Protein 3VLI (pdb70)

Sequence (1425 aa):
KRPKSNQDWWPSKLNLEILDQNARDVGPVEDDFDYAEEFQKLDLEAVKSDLEELMTSSQDWWPADYGHYGPLFIRMAWHSAGTYRTADGRGGAAGGRQRFAPINSWPDNANLDKARRLLLPIKQKYGQKISWADLMILAGNVAIESMGFKTFGYAGGREDAFEEDKAVNWGPEDEFETQERFDEPGEIQEGLGASVMGLIYVNPEGPDGNPDPEASAKNIRQTFDRMAMNDKETAALIAGGHTFGKVHGADDPEENLGPEPEAAPIEQQGLGWQNKNKGGEMITSGIEGPWTQSPTEWDMGYINNLLDYEWEPEKGPGGAWQWAPKSEELKNSVPDAHDPDEKQTPMMLTTDIALKRDPDYREVMETFQENPMEFGMNFAKAWYKLTHLDMGPPERFLGPEVPDEEMIWQDPLPDADYDLIGDEEIAELKEEILDSDLSVSQLVKTAWASASTYRDSDKRGGANGARLRLEPQKNWEVNEPEQLETVLGTLENIQTEFNDSRSDGTQVSLADLIVLGGNAAVEQAAANAGYDVEIPFEPGRVDAGPEHTDAPSFDALKPKVDGVRNYIQDDITRPAEEVLVDNADLLNLTASELTALIGGMRSIGANYQDTDLGVFTDEPETLTNDFFVNLLDMGTEWEPAADSEHRYKGLDRDTGEVKWEATRIDLIFGSNDRLRAISEVYGSADAEKKLVHDFVDTWSKVMKLDRFDLEKRPKSNQDWWPSKLNLEILDQNARDVGPVEDDFDYAEEFQKLDLEAVKSDLEELMTSSQDWWPADYGHYGPLFIRMAWHSAGTYRTADGRGGAAGGRQRFAPINSWPDNANLDKARRLLLPIKQKYGQKISWADLMILAGNVAIESMGFKTFGYAGGREDAFEEDKAVNWGPEDEFETQERFDEPGEIQEGLGASVMGLIYVNPEGPDGNPDPEASAKNIRQTFDRMAMNDKETAALIAGGHTFGKVHGADDPEENLGPEPEAAPIEQQGLGWQNKNGNSKGGEMITSGIEGPWTQSPTEWDMGYINNLLDYEWEPEKGPGGAWQWAPKSEELKNSVPDAHDPDEKQTPMMLTTDIALKRDPDYREVMETFQENPMEFGMNFAKAWYKLTHLDMGPPERFLGPEVPDEEMIWQDPLPDADYDLIGDEEIAELKEEILDSDLSVSQLVKTAWASASTYRDSDKRGGANGARLRLEPQKNWEVNEPEQLETVLGTLENIQTEFNDSRSDGTQVSLADLIVLGGNAAVEQAAANAGYDVEIPFEPGRVDAGPEHTDAPSFDALKPKVDGVRNYIQDDITRPAEEVLVDNADLLNLTASELTALIGGMRSIGANYQDTDLGVFTDEPETLTNDFFVNLLDMGTEWEPAADSEHRYKGLDRDTGEVKWEATRIDLIFGSNDRLRAISEVYGSADAEKKLVHDFVDTWSKVMKLDRFDLE

Secondary structure (DSSP, 8-state):
-----HHHH-TTS--THHHHTTT---SS--TT--HHHHHHH--HHHHHHHHHHHHT--BTTBPPGGG--HHHHHHHHHHHHTT--TTT--SSSTT-GGGSTTGGG-GGGTTHHHHHHHTHHHHHHHGGGS-HHHHHHHHHHHHHHHTT---S---B--PPPSS--TT----S-SSTT---S-SSTT-PPTT-S-SSTTSSSS-TT-GGG---HHHHHHHHHHHHHTTT--HHHHHHHHHHHTTS-EE-BSS-HHHHB---GGGS-GGGTT----B----TT-BSSS--EESSSSTTS-SSHHHHHHHHS-EEEEE-TTS-EEEEESSGGGTT-EEETTEEEEEE---B-HHHHHHHHSHHHHHHHHHHHH-HHHHHHHHHHHHHHHHHTTS-SGGG-BSTT--SSPPGGG-------SBPP-HHHHHHHHHHHHHSS--HHHHHHHHHHHHTT-BTTTTB-SSTB-GGGSTTGGG-GGG-HHHHHHHHHHHHHHHHHHHHH--SSB---HHHHHHHHHHHHHHHHHHHTT------------B--GGG--HHHHGGG--SEETTTTEE-TT-SS-HHHHHHHHHHHTT--HHHHHHHHHHHHHH---GGG--TT---SSTTS--SHHHHHHH-TTEEEEEPTT-SS-EEEEETTT--EEEEE-HHHHGGGTSHHHHHHHHHHTSTT-HHHHHHHHHHHHHHHHTTT--S--/-----HHHH-TTS--THHHHGGG---SS--TT--HHHHHTT--HHHHHHHHHHHHT--BTTBPPGGG--HHHHHHHHHHHHHT--TTTS-SSSTT-GGGSTTGGG-GGGTTHHHHHHHTHHHHHHHGGGS-HHHHHHHHHHHHHHHTT---S---B--PPPSS--TT----S-SSTT---S-SSTT-PPTT-S-SSTT-SSS-TT-GGG---HHHHHHHHHHHHHTTT--HHHHHHHHHHHTTS-EE-BSS-HHHHB---GGGS-GGGTT----BTT-SS-GGG-BSSS--EESSSSTTS-SSHHHHHHHSS-EEEEE-TTS-EEEEESSSTTTT-EE-SS-TT-EE---B-HHHHHHHHSHHHHHHHHHHHH-HHHHHHHHHHHHHHHHHTTS-SGGG-BSTT--SSPPGGG-------SBPP-HHHHHHHHHHHHTSS--HHHHHHHHHHHHTT-BTTTTB--STB-GGGSTTGGG-GGG-HHHHHHHHHHHHHHHHHHHHT-SSSB---HHHHHHHHHHHHHHHHHHHTT------------B--GGG--GGGGGGG--SEETTTTEE-TT-SS-HHHHHHHHHHHTT--HHHHHHHHHHHHHH---GGG--TT---SSTT--SSHHHHHHH-TTEEEEEPTT-SS-EEEEETTT--EEEEE-HHHHGGGTSHHHHHHHHHHTSTT-HHHHHHHHHHHHHHHHTTT--TT-

Foldseek 3Di:
DDDDDPCNVPVQFFPQVLLVCLVDADDDDDPPDDLQVLLVPDPVVVLLVVLLVLQQDADPVEGFFLSGCQLVLLLLLLLQLLQAFLLFLFGGLQAPCCLAPPNVQQLQCFPVLVVLVSCVVSCVVSPSNAASSQSSLSSNQSLCVSQPAHFQFGFGQRHHGDYHNVLDDQDDDPDHFAAPADPAQLRGHPPHLARTRRHSHYDLCAVVQPLDLQSRLSSLQNNVVRVVDHLLLSLLQVLQSLLADWAAALAALVPFFFHGQVPDDVVCVRHGRHGHVPYLRDHRNNATFHQAQDRSHDDNGNLCSQPVFDWDWDQDRNRGIKIFTPDCPQAQSHQGRVGNPGGHGHIGTSNSNSLCPHVVSVVSSVVCVVPVVSSSVSNSVSSNCSNQLLQAAPVSGDDDGHRPDDDLSNLYADADQFDEDDPVVLVVLLVVLVPDPDALLLLQLQLCLQLLLAFNSRRDGGLFQVCCVPPPNCPFLQSVNVSNCVVLVSLVVSQVVVQVPDDRRYGAASSQSSNSSNQSLLQQLQVLQVDHDDFDGDGGGHHHDVVSHPRVSSVSSRQCADLLQRDHHPPDDDARVNSVSSSCSRLSHNLLLSLLQNQQSLQQQNHRVSDNALNQDPHHSHGWNSSLQRLPDPQWDKDADPPDDFKIFTARVPPRHTDHMHGVSSNVCCPNPVSVVSSVQCNDPPNTVVSSVSNSVSSSSSNCSSVPPDD/DDPDDVCVVPVQFFDQVLLVCLVDADDDDDPPDDLLVLLQVDPVVVLLVVLLVLQQPADLLAGFFLSGCQLVLLLLLCLQLLQAFLLFLFGGLLAPCCLAPPNVQQLQCAPVLVVLVSCVVSCVVSPSNAASSQSSLSSNQSLCVSQPFHFLFGFGQRHHGPYDNVLDDQADDPDHFAAPQDDAQLRGNPPHLARTRRHSHYDLCAPVQPLDLQRRLSSLQNNVVRSVDHLLLSLLQVLQSLLADWAAALAALVPFFFHGQVPDDVVCVRHGRHGPPDSSPPNRDHRNNAGFHQAQDRSHGDCGNLCSQPVFDWDWDQDRNRGIWIFTDDCPQAQSHAGRPDNPGGHGHIGTSNSNSLCPDPVSVVSSVVCVVPVPVSSVSNSVSSNCSNQLLQAAPVSGHDDGDDPDDDLSNLYDDADQFDEDDPVVLVVLLVVLPPDPAALLLLQLQLCLQLLLFFNSRRDGGLFQVCCCPPPNCPFLQSPNVSNVVSLVRLVVSQVVSVVPDDHRYGAASSQSSNSSNQSLLQQLQVLQPDHDDFDGDGGGHHHDPVSHPRVSSVSSRQCADLLQRDHNPPDDRARVSSVSSSCSRLSHNLLLSLLQNQQSLQQQNYRVSDNALNQDPHHSHGWNSSLLVLQDPQWDKDADPPDDFKIFTARPPPRHTRHMHGCSSNVCCPNPVSVVSSVQCNDPPNTVVSSVSNSVSSSSSNCSSVPVPD

B-factor: mean 27.42, std 9.03, range [5.7, 62.74]

CATH classification: 1.10.520.10 (+3 more: 1.10.420.10, 1.10.520.10, 1.10.420.10)

Nearest PDB structures (foldseek):
  3vlh-assembly1_B  TM=1.001E+00  e=0.000E+00  Haloarcula marismortui ATCC 43049
  3vlj-assembly1_B  TM=1.001E+00  e=0.000E+00  Haloarcula marismortui ATCC 43049
  1itk-assembly1_B  TM=1.000E+00  e=0.000E+00  Haloarcula marismortui
  3vlk-assembly1_B  TM=9.994E-01  e=0.000E+00  Haloarcula marismortui ATCC 43049
  3uw8-assembly1_B  TM=1.000E+00  e=0.000E+00  Haloarcula marismortui ATCC 43049

Solvent-accessible surface area: 52486 Å² total; per-residue (Å²): 123,114,34,74,42,14,61,60,41,11,94,90,42,21,37,7,48,9,0,8,30,42,40,20,123,18,21,13,34,99,137,124,73,73,23,38,102,40,7,111,109,19,86,8,124,33,0,30,57,26,0,100,113,22,1,91,49,60,65,118,42,19,35,7,23,44,42,25,3,0,19,28,0,8,57,0,0,57,11,4,2,0,5,8,11,31,52,20,0,4,22,11,1,25,11,0,76,6,26,1,0,14,14,7,2,6,32,29,0,2,1,0,4,13,0,22,20,5,0,4,86,13,19,32,118,33,5,97,75,0,6,12,0,0,0,0,0,0,0,0,0,5,0,1,53,41,7,59,20,179,30,50,9,0,0,0,8,3,86,27,15,23,9,22,38,49,9,5,41,40,3,32,0,107,110,35,101,43,39,117,6,14,143,98,32,25,116,7,86,161,31,13,5,10,1,9,6,2,15,5,9,24,31,37,43,0,12,91,25,84,33,61,6,84,16,2,0,114,3,1,70,38,1,9,94,40,6,32,6,89,37,74,33,2,0,0,14,22,0,0,17,46,0,6,4,32,16,27,0,34,55,46,29,133,138,16,22,9,63,48,15,31,47,19,55,8,40,33,11,19,24,2,21,107,21,124,101,73,12,69,53,7,1,14,57,0,5,42,3,0,13,1,107,33,4,32,99,54,48,36,16,0,0,54,14,0,19,85,51,112,8,94,54,74,112,13,82,4,39,8,67,4,4,26,19,112,39,141,132,15,118,62,15,0,44,33,6,63,60,116,133,89,89,24,50,2,5,0,11,0,11,0,0,0,0,30,101,14,97,79,0,80,123,20,0,72,50,0,48,142,51,78,167,67,1,6,95,34,2,4,81,2,11,4,21,10,1,1,17,6,1,7,16,20,93,55,15,25,31,112,43,43,24,150,91,92,26,73,38,7,10,13,35,40,126,39,131,56,78,95,11,33,125,137,19,22,58,80,3,43,114,69,0,70,102,30,128,12,44,16,18,47,4,0,24,6,0,9,4,2,0,18,9,6,6,41,28,0,41,21,19,10,1,26,0,0,20,3,56,19,90,15,5,53,75,8,107,2,8,22,45,140,91,7,75,74,4,2,26,29,1,63,102,18,32,76,77,7,36,107,80,68,119,92,40,7,7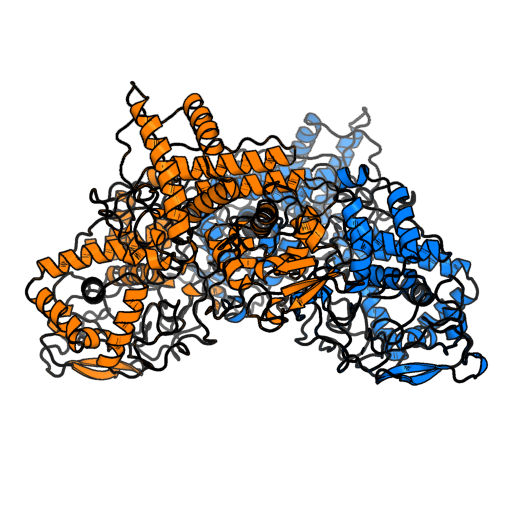0,5,4,3,0,4,0,2,1,3,0,0,1,1,0,0,24,68,0,0,57,75,25,68,44,131,16,132,14,76,32,58,31,21,3,13,42,0,10,98,130,35,14,49,28,105,37,2,62,31,13,78,22,101,1,9,8,2,3,8,9,24,42,108,122,40,135,74,54,7,9,40,10,8,5,24,43,4,18,25,13,37,1,25,4,13,49,5,1,0,3,2,0,0,0,1,1,0,15,1,3,39,116,102,49,94,20,0,12,1,10,128,120,71,54,19,0,16,11,45,1,0,60,32,4,5,68,34,35,3,74,15,64,72,5,87,159,25,114,47,99,22,69,0,26,40,70,104,103,44,97,76,74,39,59,0,4,69,0,0,0,8,0,0,24,13,14,19,1,16,6,4,0,20,28,2,3,7,69,127,9,44,128,41,0,0,77,23,0,11,95,4,0,10,72,1,1,34,27,12,34,53,102,120,185,159,93,32,34,27,18,54,66,48,13,75,92,33,18,24,7,60,7,0,8,30,44,41,27,124,19,19,13,29,110,144,137,84,62,15,27,100,41,6,122,130,18,87,7,97,36,0,31,59,31,0,74,118,23,0,86,50,58,65,96,32,11,25,6,24,45,39,23,3,0,18,29,0,9,58,0,0,57,9,5,2,0,6,8,14,31,50,20,0,5,23,11,2,22,13,0,77,6,26,0,1,11,15,7,3,6,32,34,0,3,1,0,4,2,0,23,20,3,0,4,84,14,19,32,118,30,4,96,64,0,6,12,0,0,0,0,0,0,0,0,2,5,0,1,45,37,9,62,22,174,23,57,8,0,0,0,6,4,75,37,15,23,10,28,37,39,10,5,31,42,7,22,2,105,112,38,102,45,42,115,11,14,135,112,23,25,115,7,82,149,32,10,4,10,2,9,7,2,18,6,8,21,30,39,45,0,12,84,23,86,34,58,5,89,18,2,0,115,3,1,71,37,0,9,93,42,5,38,4,86,39,81,33,1,0,0,14,22,0,0,20,44,1,6,4,29,16,22,0,23,60,44,32,134,146,21,27,24,66,50,16,29,49,18,54,8,43,28,12,18,23,2,19,89,13,127,144,20,43,63,128,9,48,92,11,5,16,57,1,3,41,4,0,14,1,117,30,4,30,100,53,46,35,19,0,1,54,14,0,18,86,51,109,16,87,63,73,116,10,82,4,40,7,69,5,6,27,18,101,39,139,130,14,128,64,29,0,62,35,6,58,63,118,130,90,95,25,48,2,6,0,10,0,12,0,3,0,0,29,104,18,98,76,1,78,116,15,0,73,54,0,50,140,49,75,170,60,0,10,116,34,2,12,72,2,11,5,25,5,1,1,13,2,1,8,17,26,100,35,15,29,26,108,37,44,26,149,94,98,20,69,43,7,12,8,40,58,127,39,134,56,78,90,11,32,124,123,34,22,51,72,4,33,112,76,0,53,114,31,116,10,45,14,18,48,3,0,26,7,0,10,4,2,1,17,8,5,6,43,28,0,36,25,21,10,1,21,0,0,16,2,58,17,89,20,6,70,80,11,108,3,10,21,41,135,85,8,104,76,5,8,24,24,1,67,97,13,35,77,77,10,36,118,72,66,118,93,47,12,71,5,3,5,0,3,0,2,0,2,0,0,2,1,0,0,22,64,0,0,58,78,27,68,33,132,16,127,12,76,31,63,33,15,2,12,42,0,12,91,128,92,15,52,28,103,38,2,65,33,12,93,21,107,1,10,7,2,3,9,10,21,54,100,122,36,132,64,58,8,14,40,6,8,6,30,46,4,19,26,12,40,1,26,7,13,46,6,0,0,2,1,0,0,0,1,1,0,15,2,3,33,117,99,48,102,24,0,10,0,12,129,114,73,51,18,0,16,12,42,2,0,60,28,5,4,73,32,38,6,71,12,68,75,14,90,158,32,129,47,97,23,65,0,32,39,76,120,95,41,106,74,89,29,73,0,4,72,0,0,0,11,0,0,24,13,13,18,1,17,7,6,0,21,25,3,3,6,66,135,8,48,122,42,0,0,84,30,0,11,96,4,0,10,56,1,1,43,29,14,37,25,84,147,112

Structure (mmCIF, N/CA/C/O backbone):
data_3VLI
#
_entry.id   3VLI
#
_cell.length_a   315.883
_cell.length_b   81.426
_cell.length_c   75.576
_cell.angle_alpha   90.00
_cell.angle_beta   99.72
_cell.angle_gamma   90.00
#
_symmetry.space_group_name_H-M   'C 1 2 1'
#
loop_
_entity.id
_entity.type
_entity.pdbx_description
1 polymer 'Catalase-peroxidase 2'
2 non-polymer 'PROTOPORPHYRIN IX CONTAINING FE'
3 non-polymer 'CYANIDE ION'
4 water water
#
loop_
_atom_site.group_PDB
_atom_site.id
_atom_site.type_symbol
_atom_site.label_atom_id
_atom_site.label_alt_id
_atom_site.label_comp_id
_atom_site.label_asym_id
_atom_site.label_entity_id
_atom_site.label_seq_id
_atom_site.pdbx_PDB_ins_code
_atom_site.Cartn_x
_atom_site.Cartn_y
_atom_site.Cartn_z
_atom_site.occupancy
_atom_site.B_iso_or_equiv
_atom_site.auth_seq_id
_atom_site.auth_comp_id
_atom_site.auth_asym_id
_atom_site.auth_atom_id
_atom_site.pdbx_PDB_model_num
ATOM 1 N N . LYS A 1 18 ? 108.370 1.470 28.615 1.00 59.74 18 LYS A N 1
ATOM 2 C CA . LYS A 1 18 ? 109.749 1.544 29.185 1.00 59.73 18 LYS A CA 1
ATOM 3 C C . LYS A 1 18 ? 109.740 2.075 30.621 1.00 59.72 18 LYS A C 1
ATOM 4 O O . LYS A 1 18 ? 108.778 1.875 31.371 1.00 60.00 18 LYS A O 1
ATOM 10 N N . ARG A 1 19 ? 110.827 2.741 31.002 1.00 58.70 19 ARG A N 1
ATOM 11 C CA . ARG A 1 19 ? 110.947 3.316 32.334 1.00 57.69 19 ARG A CA 1
ATOM 12 C C . ARG A 1 19 ? 111.346 4.789 32.221 1.00 56.45 19 ARG A C 1
ATOM 13 O O . ARG A 1 19 ? 112.172 5.156 31.383 1.00 56.27 19 ARG A O 1
ATOM 21 N N . PRO A 1 20 ? 110.752 5.653 33.062 1.00 55.13 20 PRO A N 1
ATOM 22 C CA . PRO A 1 20 ? 111.064 7.085 33.034 1.00 53.70 20 PRO A CA 1
ATOM 23 C C . PRO A 1 20 ? 112.546 7.362 33.271 1.00 52.24 20 PRO A C 1
ATOM 24 O O . PRO A 1 20 ? 113.130 6.885 34.249 1.00 52.54 20 PRO A O 1
ATOM 28 N N . LYS A 1 21 ? 113.143 8.125 32.360 1.00 50.19 21 LYS A N 1
ATOM 29 C CA . LYS A 1 21 ? 114.557 8.476 32.433 1.00 48.49 21 LYS A CA 1
ATOM 30 C C . LYS A 1 21 ? 114.766 9.492 33.552 1.00 47.20 21 LYS A C 1
ATOM 31 O O . LYS A 1 21 ? 114.305 10.625 33.462 1.00 47.50 21 LYS A O 1
ATOM 37 N N . SER A 1 22 ? 115.461 9.078 34.606 1.00 44.20 22 SER A N 1
ATOM 38 C CA . SER A 1 22 ? 115.721 9.944 35.749 1.00 40.81 22 SER A CA 1
ATOM 39 C C . SER A 1 22 ? 116.414 11.256 35.364 1.00 37.28 22 SER A C 1
ATOM 40 O O . SER A 1 22 ? 117.110 11.345 34.343 1.00 33.90 22 SER A O 1
ATOM 43 N N . ASN A 1 23 ? 116.220 12.275 36.194 1.00 34.49 23 ASN A N 1
ATOM 44 C CA . ASN A 1 23 ? 116.849 13.566 35.958 1.00 33.53 23 ASN A CA 1
ATOM 45 C C . ASN A 1 23 ? 118.373 13.443 36.007 1.00 32.29 23 ASN A C 1
ATOM 46 O O . ASN A 1 23 ? 119.074 14.209 35.355 1.00 29.95 23 ASN A O 1
ATOM 51 N N . GLN A 1 24 ? 118.875 12.485 36.788 1.00 33.21 24 GLN A N 1
ATOM 52 C CA . GLN A 1 24 ? 120.319 12.262 36.909 1.00 35.77 24 GLN A CA 1
ATOM 53 C C . GLN A 1 24 ? 120.909 11.780 35.572 1.00 35.10 24 GLN A C 1
ATOM 54 O O . GLN A 1 24 ? 122.095 11.981 35.292 1.00 35.51 24 GLN A O 1
ATOM 60 N N . ASP A 1 25 ? 120.072 11.144 34.754 1.00 34.68 25 ASP A N 1
ATOM 61 C CA . ASP A 1 25 ? 120.489 10.648 33.437 1.00 33.68 25 ASP A CA 1
ATOM 62 C C . ASP A 1 25 ? 120.653 11.821 32.481 1.00 31.90 25 ASP A C 1
ATOM 63 O O . ASP A 1 25 ? 121.611 11.878 31.704 1.00 30.54 25 ASP A O 1
ATOM 68 N N . TRP A 1 26 ? 119.711 12.762 32.537 1.00 26.81 26 TRP A N 1
ATOM 69 C CA . TRP A 1 26 ? 119.799 13.942 31.685 1.00 26.42 26 TRP A CA 1
ATOM 70 C C . TRP A 1 26 ? 120.889 14.908 32.139 1.00 25.61 26 TRP A C 1
ATOM 71 O O . TRP A 1 26 ? 121.568 15.523 31.322 1.00 25.38 26 TRP A O 1
ATOM 82 N N . TRP A 1 27 ? 121.039 15.052 33.451 1.00 25.62 27 TRP A N 1
ATOM 83 C CA . TRP A 1 27 ? 122.013 15.975 34.021 1.00 26.29 27 TRP A CA 1
ATOM 84 C C . TRP A 1 27 ? 122.835 15.241 35.075 1.00 27.53 27 TRP A C 1
ATOM 85 O O . TRP A 1 27 ? 122.498 15.233 36.260 1.00 27.21 27 TRP A O 1
ATOM 96 N N . PRO A 1 28 ? 123.931 14.604 34.643 1.00 29.31 28 PRO A N 1
ATOM 97 C CA . PRO A 1 28 ? 124.808 13.851 35.541 1.00 30.16 28 PRO A CA 1
ATOM 98 C C . PRO A 1 28 ? 125.301 14.657 36.735 1.00 30.61 28 PRO A C 1
ATOM 99 O O . PRO A 1 28 ? 125.574 14.094 37.793 1.00 32.21 28 PRO A O 1
ATOM 103 N N . SER A 1 29 ? 125.403 15.967 36.593 1.00 30.90 29 SER A N 1
ATOM 104 C CA . SER A 1 29 ? 125.902 16.775 37.710 1.00 33.19 29 SER A CA 1
ATOM 105 C C . SER A 1 29 ? 124.813 17.307 38.648 1.00 32.95 29 SER A C 1
ATOM 106 O O . SER A 1 29 ? 125.098 18.120 39.534 1.00 33.32 29 SER A O 1
ATOM 109 N N . LYS A 1 30 ? 123.571 16.874 38.449 1.00 31.08 30 LYS A N 1
ATOM 110 C CA . LYS A 1 30 ? 122.486 17.349 39.300 1.00 30.38 30 LYS A CA 1
ATOM 111 C C . LYS A 1 30 ? 122.686 16.897 40.742 1.00 28.97 30 LYS A C 1
ATOM 112 O O . LYS A 1 30 ? 123.051 15.747 41.005 1.00 27.53 30 LYS A O 1
ATOM 118 N N . LEU A 1 31 ? 122.438 17.807 41.679 1.00 28.47 31 LEU A N 1
ATOM 119 C CA . LEU A 1 31 ? 122.586 17.511 43.109 1.00 28.56 31 LEU A CA 1
ATOM 120 C C . LEU A 1 31 ? 121.814 16.267 43.504 1.00 27.21 31 LEU A C 1
ATOM 121 O O . LEU A 1 31 ? 120.643 16.132 43.173 1.00 26.84 31 LEU A O 1
ATOM 126 N N . ASN A 1 32 ? 122.456 15.378 44.259 1.00 27.01 32 ASN A N 1
ATOM 127 C CA . ASN A 1 32 ? 121.806 14.139 44.665 1.00 28.13 32 ASN A CA 1
ATOM 128 C C . ASN A 1 32 ? 120.998 14.275 45.955 1.00 26.67 32 ASN A C 1
ATOM 129 O O . ASN A 1 32 ? 121.362 13.698 46.979 1.00 25.63 32 ASN A O 1
ATOM 134 N N . LEU A 1 33 ? 119.888 15.011 45.894 1.00 23.95 33 LEU A N 1
ATOM 135 C CA . LEU A 1 33 ? 119.057 15.207 47.068 1.00 21.90 33 LEU A CA 1
ATOM 136 C C . LEU A 1 33 ? 118.303 13.966 47.525 1.00 21.72 33 LEU A C 1
ATOM 137 O O . LEU A 1 33 ? 117.765 13.953 48.626 1.00 20.41 33 LEU A O 1
ATOM 142 N N . GLU A 1 34 ? 118.274 12.929 46.688 1.00 22.23 34 GLU A N 1
ATOM 143 C CA . GLU A 1 34 ? 117.617 11.685 47.056 1.00 25.11 34 GLU A CA 1
ATOM 144 C C . GLU A 1 34 ? 118.247 11.163 48.345 1.00 23.47 34 GLU A C 1
ATOM 145 O O . GLU A 1 34 ? 117.581 10.484 49.126 1.00 22.85 34 GLU A O 1
ATOM 151 N N . ILE A 1 35 ? 119.519 11.471 48.593 1.00 23.03 35 ILE A N 1
ATOM 152 C CA . ILE A 1 35 ? 120.098 10.962 49.836 1.00 22.83 35 ILE A CA 1
ATOM 153 C C . ILE A 1 35 ? 119.470 11.622 51.053 1.00 22.10 35 ILE A C 1
ATOM 154 O O . ILE A 1 35 ? 119.314 10.972 52.084 1.00 21.84 35 ILE A O 1
ATOM 159 N N . LEU A 1 36 ? 119.045 12.883 50.929 1.00 18.96 36 LEU A N 1
ATOM 160 C CA . LEU A 1 36 ? 118.406 13.534 52.074 1.00 18.98 36 LEU A CA 1
ATOM 161 C C . LEU A 1 36 ? 116.943 13.111 52.179 1.00 18.89 36 LEU A C 1
ATOM 162 O O . LEU A 1 36 ? 116.374 13.107 53.263 1.00 19.71 36 LEU A O 1
ATOM 167 N N . ASP A 1 37 ? 116.332 12.742 51.057 1.00 20.41 37 ASP A N 1
ATOM 168 C CA . ASP A 1 37 ? 114.949 12.292 51.107 1.00 23.23 37 ASP A CA 1
ATOM 169 C C . ASP A 1 37 ? 114.887 10.970 51.894 1.00 22.75 37 ASP A C 1
ATOM 170 O O . ASP A 1 37 ? 113.867 10.661 52.505 1.00 23.15 37 ASP A O 1
ATOM 175 N N . GLN A 1 38 ? 115.970 10.189 51.901 1.00 21.94 38 GLN A N 1
ATOM 176 C CA . GLN A 1 38 ? 115.950 8.939 52.675 1.00 22.25 38 GLN A CA 1
ATOM 177 C C . GLN A 1 38 ? 115.802 9.228 54.171 1.00 23.54 38 GLN A C 1
ATOM 178 O O . GLN A 1 38 ? 115.392 8.360 54.956 1.00 23.73 38 GLN A O 1
ATOM 184 N N . ASN A 1 39 ? 116.142 10.455 54.582 1.00 20.52 39 ASN A N 1
ATOM 185 C CA . ASN A 1 39 ? 116.034 10.827 55.985 1.00 22.50 39 ASN A CA 1
ATOM 186 C C . ASN A 1 39 ? 114.634 11.356 56.297 1.00 24.44 39 ASN A C 1
ATOM 187 O O . ASN A 1 39 ? 114.299 11.584 57.453 1.00 25.31 39 ASN A O 1
ATOM 192 N N . ALA A 1 40 ? 113.832 11.547 55.258 1.00 24.76 40 ALA A N 1
ATOM 193 C CA . ALA A 1 40 ? 112.483 12.070 55.420 1.00 28.76 40 ALA A CA 1
ATOM 194 C C . ALA A 1 40 ? 111.456 10.997 55.720 1.00 32.40 40 ALA A C 1
ATOM 195 O O . ALA A 1 40 ? 110.410 11.271 56.315 1.00 34.36 40 ALA A O 1
ATOM 197 N N . ARG A 1 41 ? 111.738 9.776 55.293 1.00 35.02 41 ARG A N 1
ATOM 198 C CA . ARG A 1 41 ? 110.809 8.671 55.518 1.00 37.72 41 ARG A CA 1
ATOM 199 C C . ARG A 1 41 ? 111.588 7.392 55.762 1.00 38.10 41 ARG A C 1
ATOM 200 O O . ARG A 1 41 ? 112.704 7.238 55.274 1.00 38.35 41 ARG A O 1
ATOM 208 N N . ASP A 1 42 ? 110.996 6.480 56.522 1.00 39.16 42 ASP A N 1
ATOM 209 C CA . ASP A 1 42 ? 111.631 5.205 56.810 1.00 38.93 42 ASP A CA 1
ATOM 210 C C . ASP A 1 42 ? 110.829 4.139 56.080 1.00 37.43 42 ASP A C 1
ATOM 211 O O . ASP A 1 42 ? 109.778 3.731 56.567 1.00 38.82 42 ASP A O 1
ATOM 216 N N . VAL A 1 43 ? 111.307 3.699 54.918 1.00 33.58 43 VAL A N 1
ATOM 217 C CA . VAL A 1 43 ? 110.592 2.676 54.152 1.00 31.12 43 VAL A CA 1
ATOM 218 C C . VAL A 1 43 ? 110.449 1.383 54.935 1.00 30.22 43 VAL A C 1
ATOM 219 O O . VAL A 1 43 ? 111.164 1.143 55.907 1.00 29.59 43 VAL A O 1
ATOM 223 N N . GLY A 1 44 ? 109.522 0.540 54.505 1.00 28.50 44 GLY A N 1
ATOM 224 C CA . GLY A 1 44 ? 109.312 -0.689 55.231 1.00 26.55 44 GLY A CA 1
ATOM 225 C C . GLY A 1 44 ? 108.016 -0.624 56.009 1.00 25.55 44 GLY A C 1
ATOM 226 O O . GLY A 1 44 ? 107.442 0.454 56.202 1.00 24.15 44 GLY A O 1
ATOM 227 N N . PRO A 1 45 ? 107.549 -1.774 56.503 1.00 24.65 45 PRO A N 1
ATOM 228 C CA . PRO A 1 45 ? 106.311 -1.917 57.262 1.00 25.84 45 PRO A CA 1
ATOM 229 C C . PRO A 1 45 ? 106.374 -1.743 58.768 1.00 28.76 45 PRO A C 1
ATOM 230 O O . PRO A 1 45 ? 105.341 -1.824 59.429 1.00 29.35 45 PRO A O 1
ATOM 234 N N . VAL A 1 46 ? 107.559 -1.497 59.320 1.00 30.12 46 VAL A N 1
ATOM 235 C CA . VAL A 1 46 ? 107.680 -1.363 60.770 1.00 34.72 46 VAL A CA 1
ATOM 236 C C . VAL A 1 46 ? 106.929 -0.162 61.338 1.00 38.17 46 VAL A C 1
ATOM 237 O O . VAL A 1 46 ? 106.903 0.909 60.735 1.00 38.61 46 VAL A O 1
ATOM 241 N N . GLU A 1 47 ? 106.311 -0.361 62.499 1.00 41.59 47 GLU A N 1
ATOM 242 C CA . GLU A 1 47 ? 105.558 0.695 63.167 1.00 45.82 47 GLU A CA 1
ATOM 243 C C . GLU A 1 47 ? 106.398 1.948 63.342 1.00 47.83 47 GLU A C 1
ATOM 244 O O . GLU A 1 47 ? 107.625 1.884 63.450 1.00 48.14 47 GLU A O 1
ATOM 250 N N . ASP A 1 48 ? 105.726 3.092 63.378 1.00 49.92 48 ASP A N 1
ATOM 251 C CA . ASP A 1 48 ? 106.406 4.367 63.537 1.00 51.97 48 ASP A CA 1
ATOM 252 C C . ASP A 1 48 ? 107.061 4.450 64.920 1.00 52.44 48 ASP A C 1
ATOM 253 O O . ASP A 1 48 ? 108.175 4.958 65.063 1.00 52.98 48 ASP A O 1
ATOM 258 N N . ASP A 1 49 ? 106.373 3.921 65.929 1.00 52.38 49 ASP A N 1
ATOM 259 C CA . ASP A 1 49 ? 106.874 3.932 67.300 1.00 52.14 49 ASP A CA 1
ATOM 260 C C . ASP A 1 49 ? 107.529 2.597 67.681 1.00 51.46 49 ASP A C 1
ATOM 261 O O . ASP A 1 49 ? 107.387 2.112 68.808 1.00 51.61 49 ASP A O 1
ATOM 266 N N . PHE A 1 50 ? 108.252 2.006 66.736 1.00 50.10 50 PHE A N 1
ATOM 267 C CA . PHE A 1 50 ? 108.916 0.726 66.972 1.00 47.95 50 PHE A CA 1
ATOM 268 C C . PHE A 1 50 ? 110.260 0.934 67.655 1.00 44.36 50 PHE A C 1
ATOM 269 O O . PHE A 1 50 ? 111.035 1.803 67.263 1.00 44.54 50 PHE A O 1
ATOM 277 N N . ASP A 1 51 ? 110.533 0.121 68.668 1.00 40.93 51 ASP A N 1
ATOM 278 C CA . ASP A 1 51 ? 111.789 0.212 69.398 1.00 36.95 51 ASP A CA 1
ATOM 279 C C . ASP A 1 51 ? 112.478 -1.154 69.320 1.00 33.25 51 ASP A C 1
ATOM 280 O O . ASP A 1 51 ? 112.136 -2.065 70.068 1.00 30.90 51 ASP A O 1
ATOM 285 N N . TYR A 1 52 ? 113.440 -1.294 68.408 1.00 30.00 52 TYR A N 1
ATOM 286 C CA . TYR A 1 52 ? 114.137 -2.575 68.248 1.00 27.12 52 TYR A CA 1
ATOM 287 C C . TYR A 1 52 ? 114.862 -3.032 69.506 1.00 27.34 52 TYR A C 1
ATOM 288 O O . TYR A 1 52 ? 114.860 -4.224 69.831 1.00 26.30 52 TYR A O 1
ATOM 297 N N . ALA A 1 53 ? 115.490 -2.095 70.214 1.00 26.49 53 ALA A N 1
ATOM 298 C CA . ALA A 1 53 ? 116.222 -2.469 71.429 1.00 29.21 53 ALA A CA 1
ATOM 299 C C . ALA A 1 53 ? 115.300 -3.169 72.409 1.00 30.11 53 ALA A C 1
ATOM 300 O O . ALA A 1 53 ? 115.664 -4.177 73.028 1.00 29.88 53 ALA A O 1
ATOM 302 N N . GLU A 1 54 ? 114.096 -2.622 72.549 1.00 31.65 54 GLU A N 1
ATOM 303 C CA . GLU A 1 54 ? 113.101 -3.188 73.445 1.00 31.89 54 GLU A CA 1
ATOM 304 C C . GLU A 1 54 ? 112.676 -4.576 72.983 1.00 31.44 54 GLU A C 1
ATOM 305 O O . GLU A 1 54 ? 112.407 -5.462 73.801 1.00 31.69 54 GLU A O 1
ATOM 311 N N . GLU A 1 55 ? 112.621 -4.768 71.668 1.00 29.15 55 GLU A N 1
ATOM 312 C CA . GLU A 1 55 ? 112.223 -6.059 71.128 1.00 29.36 55 GLU A CA 1
ATOM 313 C C . GLU A 1 55 ? 113.345 -7.073 71.313 1.00 27.88 55 GLU A C 1
ATOM 314 O O . GLU A 1 55 ? 113.088 -8.204 71.716 1.00 26.34 55 GLU A O 1
ATOM 320 N N . PHE A 1 56 ? 114.580 -6.666 71.007 1.00 26.08 56 PHE A N 1
ATOM 321 C CA . PHE A 1 56 ? 115.743 -7.549 71.163 1.00 25.28 56 PHE A CA 1
ATOM 322 C C . PHE A 1 56 ? 115.865 -7.972 72.632 1.00 27.54 56 PHE A C 1
ATOM 323 O O . PHE A 1 56 ? 116.306 -9.079 72.938 1.00 26.73 56 PHE A O 1
ATOM 331 N N . GLN A 1 57 ? 115.472 -7.084 73.540 1.00 29.26 57 GLN A N 1
ATOM 332 C CA . GLN A 1 57 ? 115.517 -7.377 74.974 1.00 31.98 57 GLN A CA 1
ATOM 333 C C . GLN A 1 57 ? 114.619 -8.552 75.352 1.00 31.47 57 GLN A C 1
ATOM 334 O O . GLN A 1 57 ? 114.871 -9.228 76.348 1.00 32.49 57 GLN A O 1
ATOM 340 N N . LYS A 1 58 ? 113.567 -8.789 74.571 1.00 30.14 58 LYS A N 1
ATOM 341 C CA . LYS A 1 58 ? 112.644 -9.888 74.844 1.00 29.75 58 LYS A CA 1
ATOM 342 C C . LYS A 1 58 ? 113.148 -11.209 74.271 1.00 28.67 58 LYS A C 1
ATOM 343 O O . LYS A 1 58 ? 112.633 -12.281 74.594 1.00 29.58 58 LYS A O 1
ATOM 349 N N . LEU A 1 59 ? 114.167 -11.132 73.422 1.00 26.58 59 LEU A N 1
ATOM 350 C CA . LEU A 1 59 ? 114.729 -12.324 72.794 1.00 25.77 59 LEU A CA 1
ATOM 351 C C . LEU A 1 59 ? 115.480 -13.261 73.747 1.00 25.87 59 LEU A C 1
ATOM 352 O O . LEU A 1 59 ? 116.188 -12.813 74.640 1.00 27.14 59 LEU A O 1
ATOM 357 N N . ASP A 1 60 ? 115.329 -14.563 73.539 1.00 26.44 60 ASP A N 1
ATOM 358 C CA . ASP A 1 60 ? 116.057 -15.554 74.324 1.00 26.76 60 ASP A CA 1
ATOM 359 C C . ASP A 1 60 ? 117.277 -15.810 73.438 1.00 26.35 60 ASP A C 1
ATOM 360 O O . ASP A 1 60 ? 117.207 -16.644 72.538 1.00 26.40 60 ASP A O 1
ATOM 365 N N . LEU A 1 61 ? 118.370 -15.082 73.659 1.00 24.84 61 LEU A N 1
ATOM 366 C CA . LEU A 1 61 ? 119.562 -15.249 72.806 1.00 25.22 61 LEU A CA 1
ATOM 367 C C . LEU A 1 61 ? 120.106 -16.685 72.798 1.00 25.97 61 LEU A C 1
ATOM 368 O O . LEU A 1 61 ? 120.543 -17.199 71.753 1.00 24.09 61 LEU A O 1
ATOM 373 N N . GLU A 1 62 ? 120.102 -17.337 73.955 1.00 25.09 62 GLU A N 1
ATOM 374 C CA . GLU A 1 62 ? 120.595 -18.715 74.015 1.00 26.54 62 GLU A CA 1
ATOM 375 C C . GLU A 1 62 ? 119.793 -19.655 73.124 1.00 25.88 62 GLU A C 1
ATOM 376 O O . GLU A 1 62 ? 120.353 -20.583 72.530 1.00 24.79 62 GLU A O 1
ATOM 382 N N . ALA A 1 63 ? 118.479 -19.425 73.043 1.00 23.88 63 ALA A N 1
ATOM 383 C CA . ALA A 1 63 ? 117.605 -20.259 72.222 1.00 21.76 63 ALA A CA 1
ATOM 384 C C . ALA A 1 63 ? 117.954 -20.056 70.756 1.00 21.67 63 ALA A C 1
ATOM 385 O O . ALA A 1 63 ? 117.970 -21.010 69.965 1.00 21.24 63 ALA A O 1
ATOM 387 N N . VAL A 1 64 ? 118.227 -18.807 70.384 1.00 19.49 64 VAL A N 1
ATOM 388 C CA . VAL A 1 64 ? 118.595 -18.559 68.983 1.00 20.07 64 VAL A CA 1
ATOM 389 C C . VAL A 1 64 ? 119.933 -19.222 68.680 1.00 19.66 64 VAL A C 1
ATOM 390 O O . VAL A 1 64 ? 120.113 -19.829 67.603 1.00 18.20 64 VAL A O 1
ATOM 394 N N . LYS A 1 65 ? 120.879 -19.114 69.613 1.00 18.34 65 LYS A N 1
ATOM 395 C CA . LYS A 1 65 ? 122.197 -19.723 69.390 1.00 19.23 65 LYS A CA 1
ATOM 396 C C . LYS A 1 65 ? 122.056 -21.238 69.279 1.00 19.79 65 LYS A C 1
ATOM 397 O O . LYS A 1 65 ? 122.731 -21.869 68.470 1.00 20.59 65 LYS A O 1
ATOM 403 N N . SER A 1 66 ? 121.149 -21.811 70.067 1.00 21.02 66 SER A N 1
ATOM 404 C CA . SER A 1 66 ? 120.933 -23.251 70.014 1.00 21.50 66 SER A CA 1
ATOM 405 C C . SER A 1 66 ? 120.415 -23.675 68.636 1.00 20.79 66 SER A C 1
ATOM 406 O O . SER A 1 66 ? 120.817 -24.713 68.099 1.00 22.06 66 SER A O 1
ATOM 409 N N . ASP A 1 67 ? 119.509 -22.873 68.079 1.00 20.16 67 ASP A N 1
ATOM 410 C CA . ASP A 1 67 ? 118.942 -23.146 66.771 1.00 20.17 67 ASP A CA 1
ATOM 411 C C . ASP A 1 67 ? 120.019 -22.992 65.707 1.00 19.23 67 ASP A C 1
ATOM 412 O O . ASP A 1 67 ? 120.046 -23.756 64.751 1.00 19.43 67 ASP A O 1
ATOM 417 N N . LEU A 1 68 ? 120.903 -22.010 65.882 1.00 18.70 68 LEU A N 1
ATOM 418 C CA . LEU A 1 68 ? 121.989 -21.811 64.913 1.00 18.58 68 LEU A CA 1
ATOM 419 C C . LEU A 1 68 ? 122.975 -22.971 64.961 1.00 19.64 68 LEU A C 1
ATOM 420 O O . LEU A 1 68 ? 123.484 -23.407 63.921 1.00 17.43 68 LEU A O 1
ATOM 425 N N . GLU A 1 69 ? 123.269 -23.463 66.159 1.00 20.21 69 GLU A N 1
ATOM 426 C CA . GLU A 1 69 ? 124.204 -24.575 66.251 1.00 21.88 69 GLU A CA 1
ATOM 427 C C . GLU A 1 69 ? 123.619 -25.793 65.519 1.00 21.85 69 GLU A C 1
ATOM 428 O O . GLU A 1 69 ? 124.340 -26.526 64.815 1.00 21.30 69 GLU A O 1
ATOM 434 N N . GLU A 1 70 ? 122.314 -26.014 65.665 1.00 19.74 70 GLU A N 1
ATOM 435 C CA . GLU A 1 70 ? 121.688 -27.144 64.972 1.00 21.27 70 GLU A CA 1
ATOM 436 C C . GLU A 1 70 ? 121.780 -26.942 63.456 1.00 20.95 70 GLU A C 1
ATOM 437 O O . GLU A 1 70 ? 122.028 -27.883 62.706 1.00 21.58 70 GLU A O 1
ATOM 443 N N . LEU A 1 71 ? 121.584 -25.700 63.018 1.00 18.46 71 LEU A N 1
ATOM 444 C CA . LEU A 1 71 ? 121.615 -25.386 61.600 1.00 17.94 71 LEU A CA 1
ATOM 445 C C . LEU A 1 71 ? 122.969 -25.686 60.964 1.00 17.30 71 LEU A C 1
ATOM 446 O O . LEU A 1 71 ? 123.028 -26.105 59.810 1.00 18.02 71 LEU A O 1
ATOM 451 N N . MET A 1 72 ? 124.051 -25.485 61.712 1.00 17.39 72 MET A N 1
ATOM 452 C CA . MET A 1 72 ? 125.404 -25.718 61.160 1.00 19.36 72 MET A CA 1
ATOM 453 C C . MET A 1 72 ? 125.569 -27.084 60.502 1.00 19.88 72 MET A C 1
ATOM 454 O O . MET A 1 72 ? 126.293 -27.213 59.502 1.00 19.88 72 MET A O 1
ATOM 459 N N . THR A 1 73 ? 124.911 -28.104 61.057 1.00 19.73 73 THR A N 1
ATOM 460 C CA . THR A 1 73 ? 125.069 -29.436 60.503 1.00 20.68 73 THR A CA 1
ATOM 461 C C . THR A 1 73 ? 123.822 -30.001 59.849 1.00 22.31 73 THR A C 1
ATOM 462 O O . THR A 1 73 ? 123.719 -31.225 59.637 1.00 23.20 73 THR A O 1
ATOM 466 N N . SER A 1 74 ? 122.892 -29.110 59.499 1.00 22.44 74 SER A N 1
ATOM 467 C CA . SER A 1 74 ? 121.646 -29.476 58.833 1.00 23.42 74 SER A CA 1
ATOM 468 C C . SER A 1 74 ? 121.712 -29.053 57.377 1.00 23.14 74 SER A C 1
ATOM 469 O O . SER A 1 74 ? 121.194 -27.997 57.006 1.00 23.02 74 SER A O 1
ATOM 472 N N . SER A 1 75 ? 122.337 -29.902 56.564 1.00 23.61 75 SER A N 1
ATOM 473 C CA . SER A 1 75 ? 122.524 -29.654 55.145 1.00 23.83 75 SER A CA 1
ATOM 474 C C . SER A 1 75 ? 121.227 -29.629 54.340 1.00 23.98 75 SER A C 1
ATOM 475 O O . SER A 1 75 ? 120.352 -30.489 54.517 1.00 24.09 75 SER A O 1
ATOM 478 N N . GLN A 1 76 ? 121.093 -28.625 53.478 1.00 21.26 76 GLN A N 1
ATOM 479 C CA . GLN A 1 76 ? 119.931 -28.505 52.606 1.00 23.68 76 GLN A CA 1
ATOM 480 C C . GLN A 1 76 ? 120.372 -28.928 51.199 1.00 24.30 76 GLN A C 1
ATOM 481 O O . GLN A 1 76 ? 121.466 -28.580 50.731 1.00 23.13 76 GLN A O 1
ATOM 487 N N . ASP A 1 77 ? 119.524 -29.705 50.522 1.00 25.14 77 ASP A N 1
ATOM 488 C CA . ASP A 1 77 ? 119.858 -30.208 49.188 1.00 26.68 77 ASP A CA 1
ATOM 489 C C . ASP A 1 77 ? 120.177 -29.160 48.120 1.00 24.72 77 ASP A C 1
ATOM 490 O O . ASP A 1 77 ? 120.953 -29.424 47.179 1.00 24.19 77 ASP A O 1
ATOM 495 N N . TRP A 1 78 ? 119.576 -27.981 48.249 1.00 22.19 78 TRP A N 1
ATOM 496 C CA . TRP A 1 78 ? 119.814 -26.913 47.284 1.00 23.36 78 TRP A CA 1
ATOM 497 C C . TRP A 1 78 ? 121.164 -26.196 47.436 1.00 22.43 78 TRP A C 1
ATOM 498 O O . TRP A 1 78 ? 121.566 -25.431 46.554 1.00 21.80 78 TRP A O 1
ATOM 509 N N . TRP A 1 79 ? 121.863 -26.443 48.544 1.00 19.95 79 TRP A N 1
ATOM 510 C CA . TRP A 1 79 ? 123.203 -25.886 48.725 1.00 20.37 79 TRP A CA 1
ATOM 511 C C . TRP A 1 79 ? 123.838 -26.741 49.814 1.00 19.62 79 TRP A C 1
ATOM 512 O O . TRP A 1 79 ? 123.994 -26.306 50.958 1.00 20.56 79 TRP A O 1
ATOM 523 N N . PRO A 1 80 ? 124.235 -27.971 49.456 1.00 19.31 80 PRO A N 1
ATOM 524 C CA . PRO A 1 80 ? 124.834 -28.919 50.398 1.00 19.89 80 PRO A CA 1
ATOM 525 C C . PRO A 1 80 ? 126.050 -28.418 51.125 1.00 20.32 80 PRO A C 1
ATOM 526 O O . PRO A 1 80 ? 126.993 -27.944 50.509 1.00 20.54 80 PRO A O 1
ATOM 530 N N . ALA A 1 81 ? 126.038 -28.560 52.444 1.00 17.90 81 ALA A N 1
ATOM 531 C CA . ALA A 1 81 ? 127.164 -28.098 53.250 1.00 17.61 81 ALA A CA 1
ATOM 532 C C . ALA A 1 81 ? 128.485 -28.803 52.969 1.00 18.89 81 ALA A C 1
ATOM 533 O O . ALA A 1 81 ? 128.543 -30.045 52.929 1.00 19.33 81 ALA A O 1
ATOM 535 N N . ASP A 1 82 ? 129.550 -28.021 52.812 1.00 17.35 82 ASP A N 1
ATOM 536 C CA . ASP A 1 82 ? 130.912 -28.568 52.664 1.00 16.08 82 ASP A CA 1
ATOM 537 C C . ASP A 1 82 ? 131.272 -29.206 54.031 1.00 17.66 82 ASP A C 1
ATOM 538 O O . ASP A 1 82 ? 130.973 -28.621 55.085 1.00 18.48 82 ASP A O 1
ATOM 543 N N . TYR A 1 83 ? 131.920 -30.371 54.014 1.00 16.98 83 TYR A N 1
ATOM 544 C CA . TYR A 1 83 ? 132.400 -31.021 55.230 1.00 16.94 83 TYR A CA 1
ATOM 545 C C . TYR A 1 83 ? 131.273 -31.261 56.242 1.00 18.17 83 TYR A C 1
ATOM 546 O O . TYR A 1 83 ? 131.554 -31.441 57.430 1.00 20.28 83 TYR A O 1
ATOM 555 N N . GLY A 1 84 ? 130.032 -31.231 55.753 1.00 17.87 84 GLY A N 1
ATOM 556 C CA . GLY A 1 84 ? 128.848 -31.412 56.592 1.00 19.88 84 GLY A CA 1
ATOM 557 C C . GLY A 1 84 ? 128.630 -30.332 57.639 1.00 19.92 84 GLY A C 1
ATOM 558 O O . GLY A 1 84 ? 127.878 -30.536 58.622 1.00 20.99 84 GLY A O 1
ATOM 559 N N . HIS A 1 85 ? 129.256 -29.173 57.429 1.00 18.25 85 HIS A N 1
ATOM 560 C CA . HIS A 1 85 ? 129.188 -28.048 58.391 1.00 16.94 85 HIS A CA 1
ATOM 561 C C . HIS A 1 85 ? 129.183 -26.705 57.650 1.00 16.31 85 HIS A C 1
ATOM 562 O O . HIS A 1 85 ? 130.125 -26.384 56.924 1.00 17.35 85 HIS A O 1
ATOM 569 N N . TYR A 1 86 ? 128.123 -25.929 57.834 1.00 14.91 86 TYR A N 1
ATOM 570 C CA . TYR A 1 86 ? 128.014 -24.633 57.166 1.00 14.73 86 TYR A CA 1
ATOM 571 C C . TYR A 1 86 ? 128.794 -23.536 57.872 1.00 16.29 86 TYR A C 1
ATOM 572 O O . TYR A 1 86 ? 128.761 -22.398 57.391 1.00 16.49 86 TYR A O 1
ATOM 581 N N . GLY A 1 87 ? 129.468 -23.849 58.979 1.00 14.34 87 GLY A N 1
ATOM 582 C CA . GLY A 1 87 ? 130.196 -22.821 59.737 1.00 14.40 87 GLY A CA 1
ATOM 583 C C . GLY A 1 87 ? 131.062 -21.867 58.928 1.00 13.90 87 GLY A C 1
ATOM 584 O O . GLY A 1 87 ? 130.917 -20.632 59.015 1.00 15.07 87 GLY A O 1
ATOM 585 N N . PRO A 1 88 ? 131.982 -22.408 58.130 1.00 12.78 88 PRO A N 1
ATOM 586 C CA . PRO A 1 88 ? 132.856 -21.530 57.335 1.00 13.28 88 PRO A CA 1
ATOM 587 C C . PRO A 1 88 ? 132.085 -20.611 56.392 1.00 12.93 88 PRO A C 1
ATOM 588 O O . PRO A 1 88 ? 132.416 -19.416 56.244 1.00 13.27 88 PRO A O 1
ATOM 592 N N . LEU A 1 89 ? 131.040 -21.146 55.771 1.00 13.38 89 LEU A N 1
ATOM 593 C CA . LEU A 1 89 ? 130.229 -20.307 54.883 1.00 14.21 89 LEU A CA 1
ATOM 594 C C . LEU A 1 89 ? 129.607 -19.141 55.665 1.00 15.81 89 LEU A C 1
ATOM 595 O O . LEU A 1 89 ? 129.579 -17.989 55.190 1.00 14.35 89 LEU A O 1
ATOM 600 N N . PHE A 1 90 ? 129.129 -19.412 56.886 1.00 13.77 90 PHE A N 1
ATOM 601 C CA . PHE A 1 90 ? 128.532 -18.331 57.682 1.00 13.94 90 PHE A CA 1
ATOM 602 C C . PHE A 1 90 ? 129.571 -17.304 58.155 1.00 14.74 90 PHE A C 1
ATOM 603 O O . PHE A 1 90 ? 129.255 -16.110 58.333 1.00 15.76 90 PHE A O 1
ATOM 611 N N . ILE A 1 91 ? 130.806 -17.752 58.391 1.00 13.09 91 ILE A N 1
ATOM 612 C CA . ILE A 1 91 ? 131.861 -16.816 58.814 1.00 13.90 91 ILE A CA 1
ATOM 613 C C . ILE A 1 91 ? 132.119 -15.883 57.638 1.00 13.58 91 ILE A C 1
ATOM 614 O O . ILE A 1 91 ? 132.288 -14.680 57.818 1.00 14.06 91 ILE A O 1
ATOM 619 N N . ARG A 1 92 ? 132.177 -16.458 56.433 1.00 13.55 92 ARG A N 1
ATOM 620 C CA . ARG A 1 92 ? 132.395 -15.633 55.254 1.00 15.28 92 ARG A CA 1
ATOM 621 C C . ARG A 1 92 ? 131.252 -14.624 55.116 1.00 14.82 92 ARG A C 1
ATOM 622 O O . ARG A 1 92 ? 131.481 -13.443 54.829 1.00 16.91 92 ARG A O 1
ATOM 630 N N . MET A 1 93 ? 130.029 -15.083 55.328 1.00 14.90 93 MET A N 1
ATOM 631 C CA . MET A 1 93 ? 128.866 -14.201 55.200 1.00 14.81 93 MET A CA 1
ATOM 632 C C . MET A 1 93 ? 128.999 -13.026 56.173 1.00 14.75 93 MET A C 1
ATOM 633 O O . MET A 1 93 ? 128.734 -11.887 55.810 1.00 15.93 93 MET A O 1
ATOM 638 N N . ALA A 1 94 ? 129.388 -13.307 57.413 1.00 13.75 94 ALA A N 1
ATOM 639 C CA . ALA A 1 94 ? 129.536 -12.248 58.425 1.00 15.28 94 ALA A CA 1
ATOM 640 C C . ALA A 1 94 ? 130.701 -11.312 58.127 1.00 15.34 94 ALA A C 1
ATOM 641 O O . ALA A 1 94 ? 130.589 -10.087 58.305 1.00 15.69 94 ALA A O 1
ATOM 643 N N . TRP A 1 95 ? 131.833 -11.872 57.714 1.00 16.09 95 TRP A N 1
ATOM 644 C CA . TRP A 1 95 ? 132.981 -11.047 57.375 1.00 17.99 95 TRP A CA 1
ATOM 645 C C . TRP A 1 95 ? 132.584 -10.124 56.200 1.00 16.78 95 TRP A C 1
ATOM 646 O O . TRP A 1 95 ? 132.886 -8.915 56.213 1.00 15.79 95 TRP A O 1
ATOM 657 N N . HIS A 1 96 ? 131.877 -10.652 55.207 1.00 15.45 96 HIS A N 1
ATOM 658 C CA . HIS A 1 96 ? 131.481 -9.758 54.113 1.00 17.85 96 HIS A CA 1
ATOM 659 C C . HIS A 1 96 ? 130.449 -8.738 54.568 1.00 16.89 96 HIS A C 1
ATOM 660 O O . HIS A 1 96 ? 130.449 -7.594 54.075 1.00 19.16 96 HIS A O 1
ATOM 667 N N . SER A 1 97 ? 129.567 -9.105 55.497 1.00 16.26 97 SER A N 1
ATOM 668 C CA . SER A 1 97 ? 128.574 -8.137 55.975 1.00 17.43 97 SER A CA 1
ATOM 669 C C . SER A 1 97 ? 129.253 -6.932 56.626 1.00 17.79 97 SER A C 1
ATOM 670 O O . SER A 1 97 ? 128.927 -5.780 56.331 1.00 17.01 97 SER A O 1
ATOM 673 N N . ALA A 1 98 ? 130.200 -7.209 57.510 1.00 17.86 98 ALA A N 1
ATOM 674 C CA . ALA A 1 98 ? 130.906 -6.149 58.238 1.00 16.15 98 ALA A CA 1
ATOM 675 C C . ALA A 1 98 ? 131.995 -5.495 57.419 1.00 17.36 98 ALA A C 1
ATOM 676 O O . ALA A 1 98 ? 132.278 -4.305 57.607 1.00 17.65 98 ALA A O 1
ATOM 678 N N . GLY A 1 99 ? 132.566 -6.259 56.494 1.00 15.84 99 GLY A N 1
ATOM 679 C CA . GLY A 1 99 ? 133.738 -5.814 55.753 1.00 17.37 99 GLY A CA 1
ATOM 680 C C . GLY A 1 99 ? 133.680 -4.659 54.778 1.00 15.66 99 GLY A C 1
ATOM 681 O O . GLY A 1 99 ? 134.717 -4.234 54.262 1.00 17.90 99 GLY A O 1
ATOM 682 N N . THR A 1 100 ? 132.493 -4.137 54.521 1.00 16.48 100 THR A N 1
ATOM 683 C CA . THR A 1 100 ? 132.364 -3.016 53.584 1.00 15.74 100 THR A CA 1
ATOM 684 C C . THR A 1 100 ? 132.508 -1.690 54.315 1.00 14.74 100 THR A C 1
ATOM 685 O O . THR A 1 100 ? 132.436 -0.619 53.711 1.00 17.52 100 THR A O 1
ATOM 689 N N . TYR A 1 101 ? 132.683 -1.744 55.633 1.00 15.51 101 TYR A N 1
ATOM 690 C CA . TYR A 1 101 ? 132.850 -0.509 56.418 1.00 15.58 101 TYR A CA 1
ATOM 691 C C . TYR A 1 101 ? 134.076 0.318 55.999 1.00 15.17 101 TYR A C 1
ATOM 692 O O . TYR A 1 101 ? 135.149 -0.238 55.706 1.00 18.87 101 TYR A O 1
ATOM 701 N N . ARG A 1 102 ? 133.901 1.645 55.957 1.00 14.35 102 ARG A N 1
ATOM 702 C CA . ARG A 1 102 ? 134.993 2.594 55.620 1.00 17.57 102 ARG A CA 1
ATOM 703 C C . ARG A 1 102 ? 135.039 3.626 56.755 1.00 17.69 102 ARG A C 1
ATOM 704 O O . ARG A 1 102 ? 134.013 4.187 57.101 1.00 16.49 102 ARG A O 1
ATOM 712 N N . THR A 1 103 ? 136.215 3.903 57.300 1.00 15.72 103 THR A N 1
ATOM 713 C CA . THR A 1 103 ? 136.299 4.896 58.368 1.00 18.61 103 THR A CA 1
ATOM 714 C C . THR A 1 103 ? 136.086 6.307 57.847 1.00 19.38 103 THR A C 1
ATOM 715 O O . THR A 1 103 ? 135.664 7.182 58.611 1.00 18.65 103 THR A O 1
ATOM 719 N N . ALA A 1 104 ? 136.391 6.554 56.569 1.00 17.79 104 ALA A N 1
ATOM 720 C CA . ALA A 1 104 ? 136.269 7.915 56.022 1.00 20.22 104 ALA A CA 1
ATOM 721 C C . ALA A 1 104 ? 134.919 8.562 56.281 1.00 19.97 104 ALA A C 1
ATOM 722 O O . ALA A 1 104 ? 134.857 9.741 56.673 1.00 22.43 104 ALA A O 1
ATOM 724 N N . ASP A 1 105 ? 133.833 7.827 56.037 1.00 17.91 105 ASP A N 1
ATOM 725 C CA . ASP A 1 105 ? 132.501 8.376 56.285 1.00 18.97 105 ASP A CA 1
ATOM 726 C C . ASP A 1 105 ? 131.677 7.515 57.224 1.00 17.45 105 ASP A C 1
ATOM 727 O O . ASP A 1 105 ? 130.547 7.874 57.578 1.00 17.32 105 ASP A O 1
ATOM 732 N N . GLY A 1 106 ? 132.249 6.382 57.643 1.00 14.41 106 GLY A N 1
ATOM 733 C CA . GLY A 1 106 ? 131.544 5.510 58.564 1.00 14.61 106 GLY A CA 1
ATOM 734 C C . GLY A 1 106 ? 130.474 4.676 57.905 1.00 15.17 106 GLY A C 1
ATOM 735 O O . GLY A 1 106 ? 129.759 3.921 58.566 1.00 14.38 106 GLY A O 1
ATOM 736 N N . ARG A 1 107 ? 130.384 4.794 56.583 1.00 15.22 107 ARG A N 1
ATOM 737 C CA . ARG A 1 107 ? 129.369 4.051 55.848 1.00 16.76 107 ARG A CA 1
ATOM 738 C C . ARG A 1 107 ? 129.811 2.624 55.536 1.00 16.47 107 ARG A C 1
ATOM 739 O O . ARG A 1 107 ? 130.958 2.245 55.764 1.00 15.90 107 ARG A O 1
ATOM 747 N N . GLY A 1 108 ? 128.878 1.831 55.034 1.00 15.81 108 GLY A N 1
ATOM 748 C CA . GLY A 1 108 ? 129.185 0.429 54.777 1.00 17.76 108 GLY A CA 1
ATOM 749 C C . GLY A 1 108 ? 129.069 -0.289 56.108 1.00 19.73 108 GLY A C 1
ATOM 750 O O . GLY A 1 108 ? 128.614 0.282 57.114 1.00 20.30 108 GLY A O 1
ATOM 751 N N . GLY A 1 109 ? 129.446 -1.555 56.163 1.00 18.32 109 GLY A N 1
ATOM 752 C CA . GLY A 1 109 ? 129.347 -2.229 57.449 1.00 19.19 109 GLY A CA 1
ATOM 753 C C . GLY A 1 109 ? 128.117 -3.120 57.626 1.00 19.43 109 GLY A C 1
ATOM 754 O O . GLY A 1 109 ? 127.233 -3.235 56.751 1.00 19.24 109 GLY A O 1
ATOM 755 N N . ALA A 1 110 ? 128.044 -3.731 58.808 1.00 17.73 110 ALA A N 1
ATOM 756 C CA . ALA A 1 110 ? 126.994 -4.689 59.095 1.00 19.19 110 ALA A CA 1
ATOM 757 C C . ALA A 1 110 ? 125.739 -4.184 59.790 1.00 19.82 110 ALA A C 1
ATOM 758 O O . ALA A 1 110 ? 124.727 -4.891 59.823 1.00 22.30 110 ALA A O 1
ATOM 760 N N . ALA A 1 111 ? 125.773 -2.959 60.295 1.00 21.01 111 ALA A N 1
ATOM 761 C CA . ALA A 1 111 ? 124.649 -2.434 61.085 1.00 23.87 111 ALA A CA 1
ATOM 762 C C . ALA A 1 111 ? 123.218 -2.411 60.539 1.00 24.77 111 ALA A C 1
ATOM 763 O O . ALA A 1 111 ? 122.277 -2.362 61.331 1.00 26.67 111 ALA A O 1
ATOM 765 N N . GLY A 1 112 ? 123.031 -2.429 59.227 1.00 22.97 112 GLY A N 1
ATOM 766 C CA . GLY A 1 112 ? 121.665 -2.416 58.717 1.00 20.27 112 GLY A CA 1
ATOM 767 C C . GLY A 1 112 ? 121.350 -3.669 57.915 1.00 19.21 112 GLY A C 1
ATOM 768 O O . GLY A 1 112 ? 120.266 -3.807 57.344 1.00 18.58 112 GLY A O 1
ATOM 769 N N . GLY A 1 113 ? 122.332 -4.566 57.840 1.00 17.00 113 GLY A N 1
ATOM 770 C CA . GLY A 1 113 ? 122.172 -5.795 57.074 1.00 17.74 113 GLY A CA 1
ATOM 771 C C . GLY A 1 113 ? 122.008 -5.481 55.587 1.00 17.76 113 GLY A C 1
ATOM 772 O O . GLY A 1 113 ? 121.350 -6.230 54.870 1.00 17.35 113 GLY A O 1
ATOM 773 N N . ARG A 1 114 ? 122.624 -4.401 55.107 1.00 18.31 114 ARG A N 1
ATOM 774 C CA . ARG A 1 114 ? 122.449 -4.031 53.702 1.00 16.36 114 ARG A CA 1
ATOM 775 C C . ARG A 1 114 ? 123.055 -4.949 52.650 1.00 18.12 114 ARG A C 1
ATOM 776 O O . ARG A 1 114 ? 122.920 -4.705 51.453 1.00 17.33 114 ARG A O 1
ATOM 784 N N . GLN A 1 115 ? 123.731 -6.007 53.098 1.00 17.44 115 GLN A N 1
ATOM 785 C CA . GLN A 1 115 ? 124.261 -6.992 52.173 1.00 19.37 115 GLN A CA 1
ATOM 786 C C . GLN A 1 115 ? 123.050 -7.622 51.480 1.00 17.11 115 GLN A C 1
ATOM 787 O O . GLN A 1 115 ? 123.170 -8.211 50.421 1.00 19.67 115 GLN A O 1
ATOM 793 N N . ARG A 1 116 ? 121.866 -7.496 52.081 1.00 17.27 116 ARG A N 1
ATOM 794 C CA . ARG A 1 116 ? 120.662 -8.081 51.499 1.00 15.38 116 ARG A CA 1
ATOM 795 C C . ARG A 1 116 ? 120.099 -7.309 50.307 1.00 16.88 116 ARG A C 1
ATOM 796 O O . ARG A 1 116 ? 119.241 -7.838 49.593 1.00 18.78 116 ARG A O 1
ATOM 804 N N . PHE A 1 117 ? 120.580 -6.087 50.078 1.00 16.33 117 PHE A N 1
ATOM 805 C CA . PHE A 1 117 ? 120.055 -5.241 48.995 1.00 15.83 117 PHE A CA 1
ATOM 806 C C . PHE A 1 117 ? 121.088 -4.895 47.936 1.00 16.43 117 PHE A C 1
ATOM 807 O O . PHE A 1 117 ? 122.291 -4.958 48.185 1.00 15.96 117 PHE A O 1
ATOM 815 N N . ALA A 1 118 ? 120.607 -4.510 46.760 1.00 17.52 118 ALA A N 1
ATOM 816 C CA . ALA A 1 118 ? 121.488 -4.088 45.657 1.00 17.78 118 ALA A CA 1
ATOM 817 C C . ALA A 1 118 ? 122.188 -2.846 46.232 1.00 18.35 118 ALA A C 1
ATOM 818 O O . ALA A 1 118 ? 121.561 -2.067 46.919 1.00 20.34 118 ALA A O 1
ATOM 820 N N . PRO A 1 119 ? 123.411 -2.531 45.744 1.00 17.48 119 PRO A N 1
ATOM 821 C CA . PRO A 1 119 ? 124.176 -3.413 44.851 1.00 16.68 119 PRO A CA 1
ATOM 822 C C . PRO A 1 119 ? 124.986 -4.477 45.519 1.00 17.16 119 PRO A C 1
ATOM 823 O O . PRO A 1 119 ? 125.514 -5.393 44.877 1.00 16.76 119 PRO A O 1
ATOM 827 N N . ILE A 1 120 ? 125.106 -4.360 46.836 1.00 14.92 120 ILE A N 1
ATOM 828 C CA . ILE A 1 120 ? 125.955 -5.282 47.572 1.00 15.03 120 ILE A CA 1
ATOM 829 C C . ILE A 1 120 ? 125.551 -6.728 47.413 1.00 14.61 120 ILE A C 1
ATOM 830 O O . ILE A 1 120 ? 126.419 -7.617 47.354 1.00 16.35 120 ILE A O 1
ATOM 835 N N . ASN A 1 121 ? 124.250 -6.965 47.321 1.00 15.30 121 ASN A N 1
ATOM 836 C CA . ASN A 1 121 ? 123.770 -8.343 47.224 1.00 16.31 121 ASN A CA 1
ATOM 837 C C . ASN A 1 121 ? 124.160 -9.036 45.938 1.00 16.65 121 ASN A C 1
ATOM 838 O O . ASN A 1 121 ? 124.067 -10.269 45.841 1.00 17.49 121 ASN A O 1
ATOM 843 N N . SER A 1 122 ? 124.623 -8.255 44.969 1.00 16.19 122 SER A N 1
ATOM 844 C CA . SER A 1 122 ? 125.003 -8.796 43.669 1.00 17.06 122 SER A CA 1
ATOM 845 C C . SER A 1 122 ? 126.462 -8.579 43.276 1.00 16.32 122 SER A C 1
ATOM 846 O O . SER A 1 122 ? 126.848 -8.826 42.131 1.00 17.56 122 SER A O 1
ATOM 849 N N . TRP A 1 123 ? 127.275 -8.102 44.215 1.00 16.90 123 TRP A N 1
ATOM 850 C CA . TRP A 1 123 ? 128.698 -7.938 43.973 1.00 16.32 123 TRP A CA 1
ATOM 851 C C . TRP A 1 123 ? 129.323 -9.304 43.751 1.00 17.47 123 TRP A C 1
ATOM 852 O O . TRP A 1 123 ? 128.935 -10.298 44.372 1.00 17.28 123 TRP A O 1
ATOM 863 N N . PRO A 1 124 ? 130.316 -9.377 42.863 1.00 20.08 124 PRO A N 1
ATOM 864 C CA . PRO A 1 124 ? 130.952 -10.678 42.629 1.00 20.62 124 PRO A CA 1
ATOM 865 C C . PRO A 1 124 ? 131.507 -11.286 43.912 1.00 20.17 124 PRO A C 1
ATOM 866 O O . PRO A 1 124 ? 131.444 -12.511 44.085 1.00 22.19 124 PRO A O 1
ATOM 870 N N . ASP A 1 125 ? 132.029 -10.443 44.811 1.00 18.63 125 ASP A N 1
ATOM 871 C CA . ASP A 1 125 ? 132.600 -10.946 46.075 1.00 19.96 125 ASP A CA 1
ATOM 872 C C . ASP A 1 125 ? 131.532 -11.573 46.969 1.00 19.32 125 ASP A C 1
ATOM 873 O O . ASP A 1 125 ? 131.881 -12.290 47.894 1.00 19.64 125 ASP A O 1
ATOM 878 N N . ASN A 1 126 ? 130.257 -11.305 46.715 1.00 17.90 126 ASN A N 1
ATOM 879 C CA . ASN A 1 126 ? 129.208 -11.877 47.557 1.00 17.00 126 ASN A CA 1
ATOM 880 C C . ASN A 1 126 ? 128.495 -13.065 46.899 1.00 16.10 126 ASN A C 1
ATOM 881 O O . ASN A 1 126 ? 127.413 -13.482 47.312 1.00 16.52 126 ASN A O 1
ATOM 886 N N . ALA A 1 127 ? 129.134 -13.626 45.880 1.00 16.10 127 ALA A N 1
ATOM 887 C CA . ALA A 1 127 ? 128.559 -14.783 45.207 1.00 14.95 127 ALA A CA 1
ATOM 888 C C . ALA A 1 127 ? 128.269 -15.903 46.187 1.00 15.41 127 ALA A C 1
ATOM 889 O O . ALA A 1 127 ? 129.092 -16.255 47.051 1.00 15.53 127 ALA A O 1
ATOM 891 N N . ASN A 1 128 ? 127.093 -16.484 46.007 1.00 14.72 128 ASN A N 1
ATOM 892 C CA . ASN A 1 128 ? 126.566 -17.554 46.817 1.00 15.52 128 ASN A CA 1
ATOM 893 C C . ASN A 1 128 ? 126.244 -17.225 48.289 1.00 15.86 128 ASN A C 1
ATOM 894 O O . ASN A 1 128 ? 125.775 -18.100 49.008 1.00 17.17 128 ASN A O 1
ATOM 899 N N . LEU A 1 129 ? 126.462 -15.975 48.737 1.00 15.70 129 LEU A N 1
ATOM 900 C CA . LEU A 1 129 ? 126.040 -15.625 50.105 1.00 16.70 129 LEU A CA 1
ATOM 901 C C . LEU A 1 129 ? 124.514 -15.457 50.087 1.00 17.07 129 LEU A C 1
ATOM 902 O O . LEU A 1 129 ? 123.867 -15.372 51.144 1.00 17.29 129 LEU A O 1
ATOM 907 N N . ASP A 1 130 ? 123.937 -15.424 48.881 1.00 16.21 130 ASP A N 1
ATOM 908 C CA . ASP A 1 130 ? 122.480 -15.405 48.778 1.00 17.57 130 ASP A CA 1
ATOM 909 C C . ASP A 1 130 ? 121.999 -16.752 49.346 1.00 17.54 130 ASP A C 1
ATOM 910 O O . ASP A 1 130 ? 120.948 -16.832 50.007 1.00 17.32 130 ASP A O 1
ATOM 915 N N . LYS A 1 131 ? 122.767 -17.819 49.105 1.00 17.56 131 LYS A N 1
ATOM 916 C CA . LYS A 1 131 ? 122.375 -19.120 49.656 1.00 18.70 131 LYS A CA 1
ATOM 917 C C . LYS A 1 131 ? 122.608 -19.146 51.167 1.00 16.85 131 LYS A C 1
ATOM 918 O O . LYS A 1 131 ? 121.777 -19.667 51.923 1.00 17.91 131 LYS A O 1
ATOM 924 N N . ALA A 1 132 ? 123.715 -18.567 51.618 1.00 17.63 132 ALA A N 1
ATOM 925 C CA . ALA A 1 132 ? 123.993 -18.536 53.051 1.00 17.25 132 ALA A CA 1
ATOM 926 C C . ALA A 1 132 ? 122.900 -17.811 53.807 1.00 17.68 132 ALA A C 1
ATOM 927 O O . ALA A 1 132 ? 122.437 -18.279 54.847 1.00 17.28 132 ALA A O 1
ATOM 929 N N . ARG A 1 133 ? 122.514 -16.629 53.320 1.00 15.85 133 ARG A N 1
ATOM 930 C CA . ARG A 1 133 ? 121.443 -15.889 53.982 1.00 16.85 133 ARG A CA 1
ATOM 931 C C . ARG A 1 133 ? 120.109 -16.670 53.921 1.00 17.22 133 ARG A C 1
ATOM 932 O O . ARG A 1 133 ? 119.319 -16.657 54.888 1.00 17.47 133 ARG A O 1
ATOM 940 N N . ARG A 1 134 ? 119.867 -17.375 52.809 1.00 16.19 134 ARG A N 1
ATOM 941 C CA . ARG A 1 134 ? 118.633 -18.143 52.662 1.00 18.55 134 ARG A CA 1
ATOM 942 C C . ARG A 1 134 ? 118.546 -19.255 53.725 1.00 17.72 134 ARG A C 1
ATOM 943 O O . ARG A 1 134 ? 117.458 -19.565 54.219 1.00 17.73 134 ARG A O 1
ATOM 951 N N . LEU A 1 135 ? 119.685 -19.843 54.084 1.00 16.98 135 LEU A N 1
ATOM 952 C CA . LEU A 1 135 ? 119.689 -20.905 55.098 1.00 16.99 135 LEU A CA 1
ATOM 953 C C . LEU A 1 135 ? 119.205 -20.400 56.447 1.00 18.19 135 LEU A C 1
ATOM 954 O O . LEU A 1 135 ? 118.704 -21.186 57.285 1.00 19.92 135 LEU A O 1
ATOM 959 N N . LEU A 1 136 ? 119.366 -19.094 56.667 1.00 16.72 136 LEU A N 1
ATOM 960 C CA . LEU A 1 136 ? 118.956 -18.493 57.939 1.00 17.85 136 LEU A CA 1
ATOM 961 C C . LEU A 1 136 ? 117.509 -18.029 57.991 1.00 17.03 136 LEU A C 1
ATOM 962 O O . LEU A 1 136 ? 117.017 -17.596 59.041 1.00 17.31 136 LEU A O 1
ATOM 967 N N . LEU A 1 137 ? 116.811 -18.125 56.866 1.00 18.05 137 LEU A N 1
ATOM 968 C CA . LEU A 1 137 ? 115.421 -17.654 56.821 1.00 18.75 137 LEU A CA 1
ATOM 969 C C . LEU A 1 137 ? 114.478 -18.303 57.849 1.00 19.02 137 LEU A C 1
ATOM 970 O O . LEU A 1 137 ? 113.708 -17.614 58.497 1.00 18.04 137 LEU A O 1
ATOM 975 N N . PRO A 1 138 ? 114.536 -19.631 58.027 1.00 19.36 138 PRO A N 1
ATOM 976 C CA . PRO A 1 138 ? 113.628 -20.231 59.024 1.00 18.94 138 PRO A CA 1
ATOM 977 C C . PRO A 1 138 ? 113.847 -19.675 60.432 1.00 19.78 138 PRO A C 1
ATOM 978 O O . PRO A 1 138 ? 112.885 -19.419 61.156 1.00 18.83 138 PRO A O 1
ATOM 982 N N . ILE A 1 139 ? 115.105 -19.474 60.828 1.00 20.15 139 ILE A N 1
ATOM 983 C CA . ILE A 1 139 ? 115.359 -18.921 62.155 1.00 20.56 139 ILE A CA 1
ATOM 984 C C . ILE A 1 139 ? 114.855 -17.487 62.220 1.00 19.31 139 ILE A C 1
ATOM 985 O O . ILE A 1 139 ? 114.255 -17.074 63.218 1.00 18.60 139 ILE A O 1
ATOM 990 N N . LYS A 1 140 ? 115.104 -16.724 61.162 1.00 18.02 140 LYS A N 1
ATOM 991 C CA . LYS A 1 140 ? 114.610 -15.344 61.121 1.00 18.67 140 LYS A CA 1
ATOM 992 C C . LYS A 1 140 ? 113.088 -15.334 61.283 1.00 19.83 140 LYS A C 1
ATOM 993 O O . LYS A 1 140 ? 112.541 -14.530 62.035 1.00 20.77 140 LYS A O 1
ATOM 999 N N . GLN A 1 141 ? 112.393 -16.216 60.564 1.00 20.95 141 GLN A N 1
ATOM 1000 C CA . GLN A 1 141 ? 110.935 -16.237 60.671 1.00 19.79 141 GLN A CA 1
ATOM 1001 C C . GLN A 1 141 ? 110.462 -16.660 62.057 1.00 21.19 141 GLN A C 1
ATOM 1002 O O . GLN A 1 141 ? 109.457 -16.152 62.552 1.00 21.30 141 GLN A O 1
ATOM 1008 N N . LYS A 1 142 ? 111.172 -17.601 62.668 1.00 20.59 142 LYS A N 1
ATOM 1009 C CA . LYS A 1 142 ? 110.804 -18.107 63.997 1.00 21.01 142 LYS A CA 1
ATOM 1010 C C . LYS A 1 142 ? 110.855 -17.037 65.092 1.00 22.90 142 LYS A C 1
ATOM 1011 O O . LYS A 1 142 ? 109.972 -16.969 65.971 1.00 22.71 142 LYS A O 1
ATOM 1017 N N . TYR A 1 143 ? 111.877 -16.189 65.054 1.00 21.25 143 TYR A N 1
ATOM 1018 C CA . TYR A 1 143 ? 112.002 -15.172 66.087 1.00 21.43 143 TYR A CA 1
ATOM 1019 C C . TYR A 1 143 ? 111.423 -13.814 65.715 1.00 22.25 143 TYR A C 1
ATOM 1020 O O . TYR A 1 143 ? 111.227 -12.949 66.574 1.00 22.40 143 TYR A O 1
ATOM 1029 N N . GLY A 1 144 ? 111.158 -13.636 64.429 1.00 22.50 144 GLY A N 1
ATOM 1030 C CA . GLY A 1 144 ? 110.575 -12.400 63.959 1.00 22.64 144 GLY A CA 1
ATOM 1031 C C . GLY A 1 144 ? 111.296 -11.119 64.326 1.00 22.62 144 GLY A C 1
ATOM 1032 O O . GLY A 1 144 ? 112.525 -11.031 64.246 1.00 21.94 144 GLY A O 1
ATOM 1033 N N . GLN A 1 145 ? 110.525 -10.118 64.737 1.00 21.96 145 GLN A N 1
ATOM 1034 C CA . GLN A 1 145 ? 111.085 -8.820 65.070 1.00 22.28 145 GLN A CA 1
ATOM 1035 C C . GLN A 1 145 ? 112.071 -8.822 66.234 1.00 22.08 145 GLN A C 1
ATOM 1036 O O . GLN A 1 145 ? 112.785 -7.830 66.423 1.00 22.05 145 GLN A O 1
ATOM 1042 N N . LYS A 1 146 ? 112.102 -9.902 67.014 1.00 21.93 146 LYS A N 1
ATOM 1043 C CA . LYS A 1 146 ? 112.996 -9.959 68.156 1.00 22.23 146 LYS A CA 1
ATOM 1044 C C . LYS A 1 146 ? 114.459 -10.052 67.752 1.00 21.58 146 LYS A C 1
ATOM 1045 O O . LYS A 1 146 ? 115.334 -9.785 68.572 1.00 19.77 146 LYS A O 1
ATOM 1051 N N . ILE A 1 147 ? 114.737 -10.455 66.513 1.00 19.36 147 ILE A N 1
ATOM 1052 C CA . ILE A 1 147 ? 116.130 -10.432 66.065 1.00 18.07 147 ILE A CA 1
ATOM 1053 C C . ILE A 1 147 ? 116.176 -9.964 64.612 1.00 18.84 147 ILE A C 1
ATOM 1054 O O . ILE A 1 147 ? 115.465 -10.480 63.745 1.00 18.97 147 ILE A O 1
ATOM 1059 N N . SER A 1 148 ? 116.997 -8.951 64.365 1.00 16.71 148 SER A N 1
ATOM 1060 C CA . SER A 1 148 ? 117.135 -8.404 63.019 1.00 16.11 148 SER A CA 1
ATOM 1061 C C . SER A 1 148 ? 118.039 -9.266 62.166 1.00 16.12 148 SER A C 1
ATOM 1062 O O . SER A 1 148 ? 118.824 -10.058 62.689 1.00 17.01 148 SER A O 1
ATOM 1065 N N . TRP A 1 149 ? 117.897 -9.145 60.849 1.00 17.22 149 TRP A N 1
ATOM 1066 C CA . TRP A 1 149 ? 118.790 -9.853 59.931 1.00 17.76 149 TRP A CA 1
ATOM 1067 C C . TRP A 1 149 ? 120.209 -9.429 60.228 1.00 16.24 149 TRP A C 1
ATOM 1068 O O . TRP A 1 149 ? 121.130 -10.242 60.198 1.00 16.76 149 TRP A O 1
ATOM 1079 N N . ALA A 1 150 ? 120.405 -8.135 60.453 1.00 16.80 150 ALA A N 1
ATOM 1080 C CA . ALA A 1 150 ? 121.748 -7.620 60.734 1.00 16.16 150 ALA A CA 1
ATOM 1081 C C . ALA A 1 150 ? 122.355 -8.311 61.962 1.00 16.49 150 ALA A C 1
ATOM 1082 O O . ALA A 1 150 ? 123.513 -8.713 61.950 1.00 16.18 150 ALA A O 1
ATOM 1084 N N . ASP A 1 151 ? 121.578 -8.428 63.032 1.00 14.95 151 ASP A N 1
ATOM 1085 C CA . ASP A 1 151 ? 122.079 -9.080 64.227 1.00 15.44 151 ASP A CA 1
ATOM 1086 C C . ASP A 1 151 ? 122.256 -10.589 63.976 1.00 17.11 151 ASP A C 1
ATOM 1087 O O . ASP A 1 151 ? 123.241 -11.203 64.424 1.00 16.20 151 ASP A O 1
ATOM 1092 N N . LEU A 1 152 ? 121.313 -11.187 63.260 1.00 15.35 152 LEU A N 1
ATOM 1093 C CA . LEU A 1 152 ? 121.365 -12.635 63.001 1.00 16.17 152 LEU A CA 1
ATOM 1094 C C . LEU A 1 152 ? 122.581 -13.037 62.162 1.00 15.46 152 LEU A C 1
ATOM 1095 O O . LEU A 1 152 ? 123.193 -14.059 62.434 1.00 17.94 152 LEU A O 1
ATOM 1100 N N . MET A 1 153 ? 122.935 -12.244 61.148 1.00 16.31 153 MET A N 1
ATOM 1101 C CA . MET A 1 153 ? 124.096 -12.584 60.339 1.00 15.55 153 MET A CA 1
ATOM 1102 C C . MET A 1 153 ? 125.381 -12.588 61.156 1.00 16.54 153 MET A C 1
ATOM 1103 O O . MET A 1 153 ? 126.194 -13.496 61.014 1.00 15.40 153 MET A O 1
ATOM 1108 N N . ILE A 1 154 ? 125.575 -11.586 62.015 1.00 15.46 154 ILE A N 1
ATOM 1109 C CA . ILE A 1 154 ? 126.776 -11.595 62.822 1.00 16.08 154 ILE A CA 1
ATOM 1110 C C . ILE A 1 154 ? 126.707 -12.753 63.822 1.00 16.20 154 ILE A C 1
ATOM 1111 O O . ILE A 1 154 ? 127.705 -13.460 64.030 1.00 17.16 154 ILE A O 1
ATOM 1116 N N . LEU A 1 155 ? 125.545 -12.958 64.443 1.00 14.73 155 LEU A N 1
ATOM 1117 C CA . LEU A 1 155 ? 125.410 -14.056 65.421 1.00 15.89 155 LEU A CA 1
ATOM 1118 C C . LEU A 1 155 ? 125.716 -15.410 64.791 1.00 15.04 155 LEU A C 1
ATOM 1119 O O . LEU A 1 155 ? 126.346 -16.250 65.433 1.00 13.77 155 LEU A O 1
ATOM 1124 N N . ALA A 1 156 ? 125.285 -15.623 63.549 1.00 15.08 156 ALA A N 1
ATOM 1125 C CA . ALA A 1 156 ? 125.550 -16.896 62.873 1.00 16.93 156 ALA A CA 1
ATOM 1126 C C . ALA A 1 156 ? 127.048 -17.095 62.711 1.00 15.32 156 ALA A C 1
ATOM 1127 O O . ALA A 1 156 ? 127.559 -18.208 62.860 1.00 15.53 156 ALA A O 1
ATOM 1129 N N . GLY A 1 157 ? 127.762 -16.023 62.389 1.00 16.21 157 GLY A N 1
ATOM 1130 C CA . GLY A 1 157 ? 129.214 -16.131 62.283 1.00 15.64 157 GLY A CA 1
ATOM 1131 C C . GLY A 1 157 ? 129.835 -16.494 63.632 1.00 15.53 157 GLY A C 1
ATOM 1132 O O . GLY A 1 157 ? 130.745 -17.322 63.716 1.00 14.36 157 GLY A O 1
ATOM 1133 N N . ASN A 1 158 ? 129.348 -15.872 64.708 1.00 14.19 158 ASN A N 1
ATOM 1134 C CA . ASN A 1 158 ? 129.904 -16.178 66.022 1.00 15.34 158 ASN A CA 1
ATOM 1135 C C . ASN A 1 158 ? 129.641 -17.628 66.390 1.00 15.92 158 ASN A C 1
ATOM 1136 O O . ASN A 1 158 ? 130.533 -18.317 66.904 1.00 15.94 158 ASN A O 1
ATOM 1141 N N . VAL A 1 159 ? 128.407 -18.072 66.179 1.00 15.04 159 VAL A N 1
ATOM 1142 C CA . VAL A 1 159 ? 128.050 -19.441 66.532 1.00 16.63 159 VAL A CA 1
ATOM 1143 C C . VAL A 1 159 ? 128.864 -20.412 65.697 1.00 17.76 159 VAL A C 1
ATOM 1144 O O . VAL A 1 159 ? 129.310 -21.444 66.210 1.00 17.71 159 VAL A O 1
ATOM 1148 N N . ALA A 1 160 ? 129.093 -20.081 64.426 1.00 15.85 160 ALA A N 1
ATOM 1149 C CA . ALA A 1 160 ? 129.935 -20.940 63.592 1.00 15.63 160 ALA A CA 1
ATOM 1150 C C . ALA A 1 160 ? 131.322 -21.109 64.215 1.00 16.03 160 ALA A C 1
ATOM 1151 O O . ALA A 1 160 ? 131.815 -22.224 64.344 1.00 15.68 160 ALA A O 1
ATOM 1153 N N . ILE A 1 161 ? 131.953 -19.995 64.569 1.00 13.43 161 ILE A N 1
ATOM 1154 C CA . ILE A 1 161 ? 133.287 -20.002 65.178 1.00 14.72 161 ILE A CA 1
ATOM 1155 C C . ILE A 1 161 ? 133.295 -20.810 66.478 1.00 14.56 161 ILE A C 1
ATOM 1156 O O . ILE A 1 161 ? 134.148 -21.667 66.676 1.00 16.00 161 ILE A O 1
ATOM 1161 N N . GLU A 1 162 ? 132.345 -20.538 67.356 1.00 15.71 162 GLU A N 1
ATOM 1162 C CA . GLU A 1 162 ? 132.275 -21.280 68.621 1.00 15.71 162 GLU A CA 1
ATOM 1163 C C . GLU A 1 162 ? 132.070 -22.788 68.410 1.00 15.48 162 GLU A C 1
ATOM 1164 O O . GLU A 1 162 ? 132.695 -23.633 69.090 1.00 16.70 162 GLU A O 1
ATOM 1170 N N . SER A 1 163 ? 131.210 -23.140 67.464 1.00 16.24 163 SER A N 1
ATOM 1171 C CA . SER A 1 163 ? 130.928 -24.549 67.211 1.00 17.60 163 SER A CA 1
ATOM 1172 C C . SER A 1 163 ? 132.147 -25.293 66.698 1.00 18.26 163 SER A C 1
ATOM 1173 O O . SER A 1 163 ? 132.236 -26.532 66.854 1.00 18.33 163 SER A O 1
ATOM 1176 N N . MET A 1 164 ? 133.068 -24.565 66.052 1.00 18.21 164 MET A N 1
ATOM 1177 C CA . MET A 1 164 ? 134.267 -25.178 65.505 1.00 16.21 164 MET A CA 1
ATOM 1178 C C . MET A 1 164 ? 135.458 -25.102 66.440 1.00 17.47 164 MET A C 1
ATOM 1179 O O . MET A 1 164 ? 136.596 -25.240 66.005 1.00 18.58 164 MET A O 1
ATOM 1184 N N . GLY A 1 165 ? 135.177 -24.863 67.720 1.00 16.72 165 GLY A N 1
ATOM 1185 C CA . GLY A 1 165 ? 136.215 -24.853 68.723 1.00 18.46 165 GLY A CA 1
ATOM 1186 C C . GLY A 1 165 ? 136.960 -23.602 69.116 1.00 17.30 165 GLY A C 1
ATOM 1187 O O . GLY A 1 165 ? 138.062 -23.716 69.672 1.00 19.62 165 GLY A O 1
ATOM 1188 N N . PHE A 1 166 ? 136.405 -22.429 68.838 1.00 16.41 166 PHE A N 1
ATOM 1189 C CA . PHE A 1 166 ? 137.082 -21.188 69.204 1.00 16.10 166 PHE A CA 1
ATOM 1190 C C . PHE A 1 166 ? 136.124 -20.260 69.927 1.00 17.19 166 PHE A C 1
ATOM 1191 O O . PHE A 1 166 ? 135.064 -19.931 69.410 1.00 17.24 166 PHE A O 1
ATOM 1199 N N . LYS A 1 167 ? 136.490 -19.848 71.141 1.00 16.17 167 LYS A N 1
ATOM 1200 C CA . LYS A 1 167 ? 135.623 -18.974 71.922 1.00 18.26 167 LYS A CA 1
ATOM 1201 C C . LYS A 1 167 ? 135.716 -17.521 71.488 1.00 17.96 167 LYS A C 1
ATOM 1202 O O . LYS A 1 167 ? 136.804 -16.990 71.345 1.00 18.26 167 LYS A O 1
ATOM 1208 N N . THR A 1 168 ? 134.552 -16.915 71.272 1.00 17.39 168 THR A N 1
ATOM 1209 C CA . THR A 1 168 ? 134.496 -15.513 70.859 1.00 18.53 168 THR A CA 1
ATOM 1210 C C . THR A 1 168 ? 134.613 -14.603 72.075 1.00 19.06 168 THR A C 1
ATOM 1211 O O . THR A 1 168 ? 134.289 -14.989 73.207 1.00 20.81 168 THR A O 1
ATOM 1215 N N . PHE A 1 169 ? 135.029 -13.370 71.827 1.00 17.52 169 PHE A N 1
ATOM 1216 C CA . PHE A 1 169 ? 135.233 -12.399 72.875 1.00 17.56 169 PHE A CA 1
ATOM 1217 C C . PHE A 1 169 ? 133.945 -11.818 73.392 1.00 18.44 169 PHE A C 1
ATOM 1218 O O . PHE A 1 169 ? 133.902 -11.367 74.527 1.00 20.09 169 PHE A O 1
ATOM 1226 N N . GLY A 1 170 ? 132.894 -11.838 72.572 1.00 15.91 170 GLY A N 1
ATOM 1227 C CA . GLY A 1 170 ? 131.617 -11.295 73.009 1.00 17.82 170 GLY A CA 1
ATOM 1228 C C . GLY A 1 170 ? 130.689 -11.057 71.840 1.00 17.84 170 GLY A C 1
ATOM 1229 O O . GLY A 1 170 ? 131.058 -11.309 70.696 1.00 17.47 170 GLY A O 1
ATOM 1230 N N . TYR A 1 171 ? 129.480 -10.604 72.129 1.00 17.22 171 TYR A N 1
ATOM 1231 C CA . TYR A 1 171 ? 128.525 -10.327 71.078 1.00 16.04 171 TYR A CA 1
ATOM 1232 C C . TYR A 1 171 ? 127.498 -9.351 71.581 1.00 17.34 171 TYR A C 1
ATOM 1233 O O . TYR A 1 171 ? 127.016 -9.503 72.704 1.00 16.50 171 TYR A O 1
ATOM 1242 N N . ALA A 1 172 ? 127.164 -8.356 70.759 1.00 14.27 172 ALA A N 1
ATOM 1243 C CA . ALA A 1 172 ? 126.125 -7.417 71.144 1.00 16.01 172 ALA A CA 1
ATOM 1244 C C . ALA A 1 172 ? 125.088 -7.366 70.054 1.00 16.65 172 ALA A C 1
ATOM 1245 O O . ALA A 1 172 ? 125.424 -7.419 68.861 1.00 16.05 172 ALA A O 1
ATOM 1247 N N . GLY A 1 173 ? 123.829 -7.291 70.467 1.00 17.92 173 GLY A N 1
ATOM 1248 C CA . GLY A 1 173 ? 122.751 -7.159 69.507 1.00 17.39 173 GLY A CA 1
ATOM 1249 C C . GLY A 1 173 ? 122.420 -5.676 69.483 1.00 19.15 173 GLY A C 1
ATOM 1250 O O . GLY A 1 173 ? 123.046 -4.871 70.199 1.00 18.38 173 GLY A O 1
ATOM 1251 N N . GLY A 1 174 ? 121.435 -5.294 68.672 1.00 18.86 174 GLY A N 1
ATOM 1252 C CA . GLY A 1 174 ? 121.067 -3.887 68.611 1.00 21.18 174 GLY A CA 1
ATOM 1253 C C . GLY A 1 174 ? 121.146 -3.268 67.227 1.00 22.78 174 GLY A C 1
ATOM 1254 O O . GLY A 1 174 ? 120.885 -2.066 67.082 1.00 23.09 174 GLY A O 1
ATOM 1255 N N . ARG A 1 175 ? 121.506 -4.051 66.214 1.00 19.98 175 ARG A N 1
ATOM 1256 C CA . ARG A 1 175 ? 121.579 -3.519 64.851 1.00 19.32 175 ARG A CA 1
ATOM 1257 C C . ARG A 1 175 ? 120.181 -3.554 64.219 1.00 19.91 175 ARG A C 1
ATOM 1258 O O . ARG A 1 175 ? 119.646 -4.616 63.957 1.00 21.45 175 ARG A O 1
ATOM 1266 N N . GLU A 1 176 ? 119.594 -2.391 63.951 1.00 19.38 176 GLU A N 1
ATOM 1267 C CA . GLU A 1 176 ? 118.257 -2.359 63.361 1.00 20.39 176 GLU A CA 1
ATOM 1268 C C . GLU A 1 176 ? 118.352 -2.568 61.853 1.00 18.86 176 GLU A C 1
ATOM 1269 O O . GLU A 1 176 ? 119.197 -1.948 61.202 1.00 18.39 176 GLU A O 1
ATOM 1275 N N . ASP A 1 177 ? 117.474 -3.416 61.309 1.00 18.08 177 ASP A N 1
ATOM 1276 C CA . ASP A 1 177 ? 117.494 -3.682 59.882 1.00 17.76 177 ASP A CA 1
ATOM 1277 C C . ASP A 1 177 ? 117.062 -2.510 59.047 1.00 18.01 177 ASP A C 1
ATOM 1278 O O . ASP A 1 177 ? 116.136 -1.770 59.413 1.00 18.96 177 ASP A O 1
ATOM 1283 N N . ALA A 1 178 ? 117.722 -2.372 57.905 1.00 16.73 178 ALA A N 1
ATOM 1284 C CA . ALA A 1 178 ? 117.337 -1.369 56.914 1.00 19.58 178 ALA A CA 1
ATOM 1285 C C . ALA A 1 178 ? 116.374 -2.087 55.951 1.00 18.97 178 ALA A C 1
ATOM 1286 O O . ALA A 1 178 ? 116.308 -3.325 55.919 1.00 18.25 178 ALA A O 1
ATOM 1288 N N . PHE A 1 179 ? 115.645 -1.308 55.159 1.00 17.43 179 PHE A N 1
ATOM 1289 C CA . PHE A 1 179 ? 114.719 -1.852 54.175 1.00 19.10 179 PHE A CA 1
ATOM 1290 C C . PHE A 1 179 ? 115.072 -1.450 52.743 1.00 17.92 179 PHE A C 1
ATOM 1291 O O . PHE A 1 179 ? 114.311 -1.696 51.817 1.00 20.05 179 PHE A O 1
ATOM 1299 N N . GLU A 1 180 ? 116.250 -0.853 52.572 1.00 18.59 180 GLU A N 1
ATOM 1300 C CA . GLU A 1 180 ? 116.742 -0.463 51.253 1.00 20.33 180 GLU A CA 1
ATOM 1301 C C . GLU A 1 180 ? 118.232 -0.174 51.360 1.00 19.03 180 GLU A C 1
ATOM 1302 O O . GLU A 1 180 ? 118.797 -0.145 52.471 1.00 17.95 180 GLU A O 1
ATOM 1308 N N . GLU A 1 181 ? 118.867 0.051 50.217 1.00 19.46 181 GLU A N 1
ATOM 1309 C CA . GLU A 1 181 ? 120.303 0.349 50.227 1.00 19.30 181 GLU A CA 1
ATOM 1310 C C . GLU A 1 181 ? 120.543 1.760 50.754 1.00 19.27 181 GLU A C 1
ATOM 1311 O O . GLU A 1 181 ? 119.608 2.549 50.877 1.00 18.36 181 GLU A O 1
ATOM 1317 N N . ASP A 1 182 ? 121.789 2.049 51.098 1.00 18.26 182 ASP A N 1
ATOM 1318 C CA . ASP A 1 182 ? 122.174 3.381 51.565 1.00 19.83 182 ASP A CA 1
ATOM 1319 C C . ASP A 1 182 ? 122.555 4.142 50.306 1.00 17.85 182 ASP A C 1
ATOM 1320 O O . ASP A 1 182 ? 123.610 3.895 49.722 1.00 18.14 182 ASP A O 1
ATOM 1325 N N . LYS A 1 183 ? 121.711 5.071 49.871 1.00 19.61 183 LYS A N 1
ATOM 1326 C CA . LYS A 1 183 ? 122.004 5.788 48.653 1.00 20.48 183 LYS A CA 1
ATOM 1327 C C . LYS A 1 183 ? 123.178 6.767 48.705 1.00 20.31 183 LYS A C 1
ATOM 1328 O O . LYS A 1 183 ? 123.654 7.220 47.655 1.00 19.80 183 LYS A O 1
ATOM 1334 N N . ALA A 1 184 ? 123.661 7.076 49.904 1.00 20.08 184 ALA A N 1
ATOM 1335 C CA . ALA A 1 184 ? 124.763 8.009 50.034 1.00 20.57 184 ALA A CA 1
ATOM 1336 C C . ALA A 1 184 ? 126.143 7.426 49.839 1.00 20.14 184 ALA A C 1
ATOM 1337 O O . ALA A 1 184 ? 127.107 8.191 49.719 1.00 21.65 184 ALA A O 1
ATOM 1339 N N . VAL A 1 185 ? 126.266 6.103 49.820 1.00 19.19 185 VAL A N 1
ATOM 1340 C CA . VAL A 1 185 ? 127.597 5.527 49.663 1.00 19.38 185 VAL A CA 1
ATOM 1341 C C . VAL A 1 185 ? 128.134 5.578 48.240 1.00 21.22 185 VAL A C 1
ATOM 1342 O O . VAL A 1 185 ? 127.491 5.087 47.294 1.00 22.80 185 VAL A O 1
ATOM 1346 N N . ASN A 1 186 ? 129.309 6.164 48.085 1.00 21.21 186 ASN A N 1
ATOM 1347 C CA . ASN A 1 186 ? 129.948 6.174 46.772 1.00 21.42 186 ASN A CA 1
ATOM 1348 C C . ASN A 1 186 ? 130.917 5.004 46.831 1.00 19.76 186 ASN A C 1
ATOM 1349 O O . ASN A 1 186 ? 131.905 5.060 47.574 1.00 20.13 186 ASN A O 1
ATOM 1354 N N . TRP A 1 187 ? 130.644 3.938 46.073 1.00 19.13 187 TRP A N 1
ATOM 1355 C CA . TRP A 1 187 ? 131.498 2.754 46.100 1.00 18.78 187 TRP A CA 1
ATOM 1356 C C . TRP A 1 187 ? 132.704 2.835 45.194 1.00 19.01 187 TRP A C 1
ATOM 1357 O O . TRP A 1 187 ? 133.555 1.943 45.220 1.00 20.49 187 TRP A O 1
ATOM 1368 N N . GLY A 1 188 ? 132.786 3.905 44.408 1.00 19.80 188 GLY A N 1
ATOM 1369 C CA . GLY A 1 188 ? 133.922 4.071 43.525 1.00 20.57 188 GLY A CA 1
ATOM 1370 C C . GLY A 1 188 ? 133.546 4.592 42.147 1.00 20.55 188 GLY A C 1
ATOM 1371 O O . GLY A 1 188 ? 132.378 4.633 41.767 1.00 20.10 188 GLY A O 1
ATOM 1372 N N . PRO A 1 189 ? 134.560 4.935 41.348 1.00 22.41 189 PRO A N 1
ATOM 1373 C CA . PRO A 1 189 ? 134.378 5.472 39.998 1.00 23.25 189 PRO A CA 1
ATOM 1374 C C . PRO A 1 189 ? 134.105 4.526 38.848 1.00 24.91 189 PRO A C 1
ATOM 1375 O O . PRO A 1 189 ? 133.619 4.956 37.798 1.00 25.98 189 PRO A O 1
ATOM 1379 N N . GLU A 1 190 ? 134.411 3.248 39.036 1.00 23.50 190 GLU A N 1
ATOM 1380 C CA . GLU A 1 190 ? 134.260 2.271 37.967 1.00 24.76 190 GLU A CA 1
ATOM 1381 C C . GLU A 1 190 ? 132.856 2.018 37.455 1.00 25.82 190 GLU A C 1
ATOM 1382 O O . GLU A 1 190 ? 131.874 2.121 38.190 1.00 27.00 190 GLU A O 1
ATOM 1388 N N . ASP A 1 191 ? 132.767 1.673 36.176 1.00 27.85 191 ASP A N 1
ATOM 1389 C CA . ASP A 1 191 ? 131.473 1.415 35.576 1.00 29.71 191 ASP A CA 1
ATOM 1390 C C . ASP A 1 191 ? 131.257 -0.081 35.345 1.00 28.93 191 ASP A C 1
ATOM 1391 O O . ASP A 1 191 ? 130.294 -0.496 34.707 1.00 28.51 191 ASP A O 1
ATOM 1396 N N . GLU A 1 192 ? 132.156 -0.897 35.874 1.00 26.72 192 GLU A N 1
ATOM 1397 C CA . GLU A 1 192 ? 132.026 -2.328 35.720 1.00 26.09 192 GLU A CA 1
ATOM 1398 C C . GLU A 1 192 ? 132.563 -3.052 36.961 1.00 24.50 192 GLU A C 1
ATOM 1399 O O . GLU A 1 192 ? 133.608 -2.691 37.492 1.00 23.59 192 GLU A O 1
ATOM 1405 N N . PHE A 1 193 ? 131.837 -4.056 37.435 1.00 23.65 193 PHE A N 1
ATOM 1406 C CA . PHE A 1 193 ? 132.305 -4.818 38.586 1.00 23.74 193 PHE A CA 1
ATOM 1407 C C . PHE A 1 193 ? 133.595 -5.549 38.229 1.00 25.15 193 PHE A C 1
ATOM 1408 O O . PHE A 1 193 ? 133.824 -5.887 37.064 1.00 25.16 193 PHE A O 1
ATOM 1416 N N . GLU A 1 194 ? 134.442 -5.774 39.236 1.00 24.46 194 GLU A N 1
ATOM 1417 C CA . GLU A 1 194 ? 135.715 -6.473 39.084 1.00 25.67 194 GLU A CA 1
ATOM 1418 C C . GLU A 1 194 ? 136.737 -5.741 38.232 1.00 24.91 194 GLU A C 1
ATOM 1419 O O . GLU A 1 194 ? 137.608 -6.363 37.624 1.00 27.55 194 GLU A O 1
ATOM 1425 N N . THR A 1 195 ? 136.620 -4.421 38.165 1.00 23.43 195 THR A N 1
ATOM 1426 C CA . THR A 1 195 ? 137.604 -3.622 37.444 1.00 22.43 195 THR A CA 1
ATOM 1427 C C . THR A 1 195 ? 138.011 -2.539 38.427 1.00 22.37 195 THR A C 1
ATOM 1428 O O . THR A 1 195 ? 137.300 -2.288 39.409 1.00 21.74 195 THR A O 1
ATOM 1432 N N . GLN A 1 196 ? 139.157 -1.913 38.194 1.00 21.38 196 GLN A N 1
ATOM 1433 C CA . GLN A 1 196 ? 139.591 -0.849 39.094 1.00 21.68 196 GLN A CA 1
ATOM 1434 C C . GLN A 1 196 ? 140.193 0.290 38.315 1.00 22.40 196 GLN A C 1
ATOM 1435 O O . GLN A 1 196 ? 140.970 0.078 37.354 1.00 22.85 196 GLN A O 1
ATOM 1441 N N . GLU A 1 197 ? 139.788 1.496 38.709 1.00 22.42 197 GLU A N 1
ATOM 1442 C CA . GLU A 1 197 ? 140.282 2.738 38.128 1.00 23.03 197 GLU A CA 1
ATOM 1443 C C . GLU A 1 197 ? 140.546 3.625 39.331 1.00 22.97 197 GLU A C 1
ATOM 1444 O O . GLU A 1 197 ? 140.320 4.837 39.297 1.00 22.36 197 GLU A O 1
ATOM 1450 N N . ARG A 1 198 ? 141.052 3.001 40.389 1.00 21.09 198 ARG A N 1
ATOM 1451 C CA . ARG A 1 198 ? 141.312 3.708 41.620 1.00 20.30 198 ARG A CA 1
ATOM 1452 C C . ARG A 1 198 ? 142.731 3.673 42.163 1.00 20.90 198 ARG A C 1
ATOM 1453 O O . ARG A 1 198 ? 143.012 4.320 43.165 1.00 22.02 198 ARG A O 1
ATOM 1461 N N . PHE A 1 199 ? 143.638 2.904 41.554 1.00 19.46 199 PHE A N 1
ATOM 1462 C CA . PHE A 1 199 ? 145.036 2.968 41.992 1.00 21.93 199 PHE A CA 1
ATOM 1463 C C . PHE A 1 199 ? 145.973 2.744 40.817 1.00 23.01 199 PHE A C 1
ATOM 1464 O O . PHE A 1 199 ? 145.680 1.944 39.926 1.00 22.17 199 PHE A O 1
ATOM 1472 N N . ASP A 1 200 ? 147.068 3.505 40.791 1.00 24.43 200 ASP A N 1
ATOM 1473 C CA . ASP A 1 200 ? 148.081 3.335 39.738 1.00 27.40 200 ASP A CA 1
ATOM 1474 C C . ASP A 1 200 ? 149.230 2.507 40.310 1.00 28.29 200 ASP A C 1
ATOM 1475 O O . ASP A 1 200 ? 149.957 1.838 39.571 1.00 30.85 200 ASP A O 1
ATOM 1480 N N . GLU A 1 201 ? 149.412 2.585 41.625 1.00 26.43 201 GLU A N 1
ATOM 1481 C CA . GLU A 1 201 ? 150.445 1.821 42.314 1.00 26.30 201 GLU A CA 1
ATOM 1482 C C . GLU A 1 201 ? 149.813 1.204 43.550 1.00 24.50 201 GLU A C 1
ATOM 1483 O O . GLU A 1 201 ? 148.992 1.834 44.218 1.00 24.09 201 GLU A O 1
ATOM 1489 N N . PRO A 1 202 ? 150.181 -0.039 43.867 1.00 23.32 202 PRO A N 1
ATOM 1490 C CA . PRO A 1 202 ? 149.572 -0.635 45.064 1.00 22.62 202 PRO A CA 1
ATOM 1491 C C . PRO A 1 202 ? 149.890 0.210 46.305 1.00 22.52 202 PRO A C 1
ATOM 1492 O O . PRO A 1 202 ? 151.008 0.726 46.461 1.00 22.14 202 PRO A O 1
ATOM 1496 N N . GLY A 1 203 ? 148.901 0.327 47.190 1.00 21.21 203 GLY A N 1
ATOM 1497 C CA . GLY A 1 203 ? 149.085 1.114 48.398 1.00 22.22 203 GLY A CA 1
ATOM 1498 C C . GLY A 1 203 ? 148.833 2.597 48.182 1.00 23.09 203 GLY A C 1
ATOM 1499 O O . GLY A 1 203 ? 149.079 3.408 49.083 1.00 22.67 203 GLY A O 1
ATOM 1500 N N . GLU A 1 204 ? 148.356 2.963 46.991 1.00 23.33 204 GLU A N 1
ATOM 1501 C CA . GLU A 1 204 ? 148.048 4.368 46.674 1.00 23.36 204 GLU A CA 1
ATOM 1502 C C . GLU A 1 204 ? 146.640 4.494 46.110 1.00 23.06 204 GLU A C 1
ATOM 1503 O O . GLU A 1 204 ? 146.411 5.140 45.091 1.00 22.09 204 GLU A O 1
ATOM 1509 N N . ILE A 1 205 ? 145.677 3.882 46.793 1.00 20.37 205 ILE A N 1
ATOM 1510 C CA . ILE A 1 205 ? 144.289 3.921 46.346 1.00 20.70 205 ILE A CA 1
ATOM 1511 C C . ILE A 1 205 ? 143.680 5.314 46.577 1.00 21.86 205 ILE A C 1
ATOM 1512 O O . ILE A 1 205 ? 144.000 5.988 47.565 1.00 22.15 205 ILE A O 1
ATOM 1517 N N . GLN A 1 206 ? 142.792 5.712 45.673 1.00 23.18 206 GLN A N 1
ATOM 1518 C CA . GLN A 1 206 ? 142.087 6.994 45.763 1.00 25.30 206 GLN A CA 1
ATOM 1519 C C . GLN A 1 206 ? 141.487 7.141 47.152 1.00 25.39 206 GLN A C 1
ATOM 1520 O O . GLN A 1 206 ? 140.931 6.191 47.686 1.00 23.95 206 GLN A O 1
ATOM 1526 N N . GLU A 1 207 ? 141.553 8.342 47.714 1.00 24.47 207 GLU A N 1
ATOM 1527 C CA . GLU A 1 207 ? 141.036 8.547 49.063 1.00 27.83 207 GLU A CA 1
ATOM 1528 C C . GLU A 1 207 ? 139.524 8.335 49.154 1.00 27.45 207 GLU A C 1
ATOM 1529 O O . GLU A 1 207 ? 138.809 8.524 48.174 1.00 27.31 207 GLU A O 1
ATOM 1535 N N . GLY A 1 208 ? 139.065 7.889 50.325 1.00 27.49 208 GLY A N 1
ATOM 1536 C CA . GLY A 1 208 ? 137.645 7.690 50.556 1.00 27.49 208 GLY A CA 1
ATOM 1537 C C . GLY A 1 208 ? 137.055 6.340 50.178 1.00 28.43 208 GLY A C 1
ATOM 1538 O O . GLY A 1 208 ? 135.844 6.125 50.331 1.00 29.93 208 GLY A O 1
ATOM 1539 N N . LEU A 1 209 ? 137.900 5.426 49.704 1.00 25.58 209 LEU A N 1
ATOM 1540 C CA . LEU A 1 209 ? 137.437 4.102 49.279 1.00 23.79 209 LEU A CA 1
ATOM 1541 C C . LEU A 1 209 ? 138.043 3.037 50.173 1.00 23.39 209 LEU A C 1
ATOM 1542 O O . LEU A 1 209 ? 139.212 3.123 50.542 1.00 24.29 209 LEU A O 1
ATOM 1547 N N . GLY A 1 210 ? 137.252 2.026 50.519 1.00 22.14 210 GLY A N 1
ATOM 1548 C CA . GLY A 1 210 ? 137.756 0.998 51.398 1.00 20.30 210 GLY A CA 1
ATOM 1549 C C . GLY A 1 210 ? 138.273 -0.253 50.709 1.00 19.83 210 GLY A C 1
ATOM 1550 O O . GLY A 1 210 ? 138.778 -1.166 51.361 1.00 18.81 210 GLY A O 1
ATOM 1551 N N . ALA A 1 211 ? 138.125 -0.316 49.393 1.00 18.14 211 ALA A N 1
ATOM 1552 C CA . ALA A 1 211 ? 138.573 -1.486 48.633 1.00 16.56 211 ALA A CA 1
ATOM 1553 C C . ALA A 1 211 ? 139.399 -1.015 47.457 1.00 17.41 211 ALA A C 1
ATOM 1554 O O . ALA A 1 211 ? 139.320 0.140 47.092 1.00 17.73 211 ALA A O 1
ATOM 1556 N N . SER A 1 212 ? 140.158 -1.938 46.860 1.00 15.97 212 SER A N 1
ATOM 1557 C CA . SER A 1 212 ? 141.029 -1.616 45.726 1.00 16.68 212 SER A CA 1
ATOM 1558 C C . SER A 1 212 ? 140.358 -1.924 44.401 1.00 17.58 212 SER A C 1
ATOM 1559 O O . SER A 1 212 ? 140.913 -1.612 43.358 1.00 18.87 212 SER A O 1
ATOM 1562 N N . VAL A 1 213 ? 139.179 -2.546 44.438 1.00 17.60 213 VAL A N 1
ATOM 1563 C CA . VAL A 1 213 ? 138.469 -2.940 43.209 1.00 17.88 213 VAL A CA 1
ATOM 1564 C C . VAL A 1 213 ? 136.967 -2.771 43.394 1.00 20.13 213 VAL A C 1
ATOM 1565 O O . VAL A 1 213 ? 136.454 -3.003 44.491 1.00 18.31 213 VAL A O 1
ATOM 1569 N N . MET A 1 214 ? 136.255 -2.381 42.338 1.00 19.19 214 MET A N 1
ATOM 1570 C CA . MET A 1 214 ? 134.806 -2.220 42.457 1.00 19.43 214 MET A CA 1
ATOM 1571 C C . MET A 1 214 ? 134.124 -3.581 42.590 1.00 21.11 214 MET A C 1
ATOM 1572 O O . MET A 1 214 ? 134.335 -4.476 41.768 1.00 20.64 214 MET A O 1
ATOM 1577 N N . GLY A 1 215 ? 133.307 -3.738 43.624 1.00 20.09 215 GLY A N 1
ATOM 1578 C CA . GLY A 1 215 ? 132.614 -4.999 43.816 1.00 19.51 215 GLY A CA 1
ATOM 1579 C C . GLY A 1 215 ? 133.311 -6.021 44.700 1.00 19.13 215 GLY A C 1
ATOM 1580 O O . GLY A 1 215 ? 132.802 -7.136 44.864 1.00 19.95 215 GLY A O 1
ATOM 1581 N N . LEU A 1 216 ? 134.467 -5.660 45.254 1.00 18.54 216 LEU A N 1
ATOM 1582 C CA . LEU A 1 216 ? 135.176 -6.556 46.173 1.00 17.77 216 LEU A CA 1
ATOM 1583 C C . LEU A 1 216 ? 135.159 -5.905 47.559 1.00 18.18 216 LEU A C 1
ATOM 1584 O O . LEU A 1 216 ? 134.962 -4.695 47.694 1.00 18.71 216 LEU A O 1
ATOM 1589 N N . ILE A 1 217 ? 135.365 -6.721 48.583 1.00 17.97 217 ILE A N 1
ATOM 1590 C CA . ILE A 1 217 ? 135.338 -6.239 49.971 1.00 18.73 217 ILE A CA 1
ATOM 1591 C C . ILE A 1 217 ? 136.574 -5.394 50.270 1.00 17.34 217 ILE A C 1
ATOM 1592 O O . ILE A 1 217 ? 136.431 -4.224 50.683 1.00 18.46 217 ILE A O 1
ATOM 1597 N N . TYR A 1 218 ? 137.775 -5.967 50.083 1.00 16.78 218 TYR A N 1
ATOM 1598 C CA . TYR A 1 218 ? 139.019 -5.193 50.286 1.00 16.52 218 TYR A CA 1
ATOM 1599 C C . TYR A 1 218 ? 139.938 -5.245 49.076 1.00 15.92 218 TYR A C 1
ATOM 1600 O O . TYR A 1 218 ? 140.166 -4.222 48.463 1.00 16.13 218 TYR A O 1
ATOM 1609 N N . VAL A 1 219 ? 140.415 -6.439 48.722 1.00 15.34 219 VAL A N 1
ATOM 1610 C CA . VAL A 1 219 ? 141.359 -6.548 47.611 1.00 14.81 219 VAL A CA 1
ATOM 1611 C C . VAL A 1 219 ? 141.067 -7.737 46.698 1.00 14.11 219 VAL A C 1
ATOM 1612 O O . VAL A 1 219 ? 140.231 -8.603 46.999 1.00 16.43 219 VAL A O 1
ATOM 1616 N N . ASN A 1 220 ? 141.785 -7.769 45.581 1.00 14.55 220 ASN A N 1
ATOM 1617 C CA . ASN A 1 220 ? 141.655 -8.866 44.623 1.00 14.66 220 ASN A CA 1
ATOM 1618 C C . ASN A 1 220 ? 142.417 -10.082 45.178 1.00 15.15 220 ASN A C 1
ATOM 1619 O O . ASN A 1 220 ? 143.624 -10.006 45.409 1.00 15.94 220 ASN A O 1
ATOM 1624 N N . PRO A 1 221 ? 141.723 -11.217 45.400 1.00 14.46 221 PRO A N 1
ATOM 1625 C CA . PRO A 1 221 ? 142.400 -12.412 45.931 1.00 14.94 221 PRO A CA 1
ATOM 1626 C C . PRO A 1 221 ? 143.502 -12.990 45.029 1.00 15.62 221 PRO A C 1
ATOM 1627 O O . PRO A 1 221 ? 144.367 -13.722 45.503 1.00 16.82 221 PRO A O 1
ATOM 1631 N N . GLU A 1 222 ? 143.475 -12.641 43.745 1.00 15.25 222 GLU A N 1
ATOM 1632 C CA . GLU A 1 222 ? 144.493 -13.135 42.828 1.00 16.69 222 GLU A CA 1
ATOM 1633 C C . GLU A 1 222 ? 145.732 -12.281 42.823 1.00 16.89 222 GLU A C 1
ATOM 1634 O O . GLU A 1 222 ? 146.800 -12.735 42.420 1.00 18.38 222 GLU A O 1
ATOM 1640 N N . GLY A 1 223 ? 145.598 -11.053 43.317 1.00 16.45 223 GLY A N 1
ATOM 1641 C CA . GLY A 1 223 ? 146.721 -10.129 43.333 1.00 17.16 223 GLY A CA 1
ATOM 1642 C C . GLY A 1 223 ? 146.287 -8.826 42.679 1.00 16.25 223 GLY A C 1
ATOM 1643 O O . GLY A 1 223 ? 145.259 -8.782 41.974 1.00 17.32 223 GLY A O 1
ATOM 1644 N N . PRO A 1 224 ? 147.072 -7.752 42.842 1.00 16.04 224 PRO A N 1
ATOM 1645 C CA . PRO A 1 224 ? 146.737 -6.446 42.270 1.00 18.06 224 PRO A CA 1
ATOM 1646 C C . PRO A 1 224 ? 146.684 -6.510 40.755 1.00 18.14 224 PRO A C 1
ATOM 1647 O O . PRO A 1 224 ? 147.594 -7.032 40.121 1.00 16.63 224 PRO A O 1
ATOM 1651 N N . ASP A 1 225 ? 145.602 -5.978 40.201 1.00 18.55 225 ASP A N 1
ATOM 1652 C CA . ASP A 1 225 ? 145.380 -6.014 38.757 1.00 20.63 225 ASP A CA 1
ATOM 1653 C C . ASP A 1 225 ? 145.410 -7.432 38.200 1.00 21.52 225 ASP A C 1
ATOM 1654 O O . ASP A 1 225 ? 145.640 -7.635 36.990 1.00 20.96 225 ASP A O 1
ATOM 1659 N N . GLY A 1 226 ? 145.170 -8.415 39.066 1.00 19.91 226 GLY A N 1
ATOM 1660 C CA . GLY A 1 226 ? 145.138 -9.799 38.623 1.00 20.32 226 GLY A CA 1
ATOM 1661 C C . GLY A 1 226 ? 146.492 -10.457 38.406 1.00 20.81 226 GLY A C 1
ATOM 1662 O O . GLY A 1 226 ? 146.560 -11.511 37.775 1.00 23.10 226 GLY A O 1
ATOM 1663 N N . ASN A 1 227 ? 147.554 -9.838 38.916 1.00 17.57 227 ASN A N 1
ATOM 1664 C CA . ASN A 1 227 ? 148.913 -10.372 38.817 1.00 19.69 227 ASN A CA 1
ATOM 1665 C C . ASN A 1 227 ? 149.193 -11.019 40.169 1.00 18.22 227 ASN A C 1
ATOM 1666 O O . ASN A 1 227 ? 148.965 -10.384 41.190 1.00 19.22 227 ASN A O 1
ATOM 1671 N N . PRO A 1 228 ? 149.716 -12.261 40.192 1.00 17.74 228 PRO A N 1
ATOM 1672 C CA . PRO A 1 228 ? 150.022 -12.975 41.443 1.00 17.83 228 PRO A CA 1
ATOM 1673 C C . PRO A 1 228 ? 151.324 -12.506 42.117 1.00 18.02 228 PRO A C 1
ATOM 1674 O O . PRO A 1 228 ? 152.264 -13.281 42.321 1.00 19.17 228 PRO A O 1
ATOM 1678 N N . ASP A 1 229 ? 151.345 -11.225 42.479 1.00 16.98 229 ASP A N 1
ATOM 1679 C CA . ASP A 1 229 ? 152.510 -10.565 43.102 1.00 17.60 229 ASP A CA 1
ATOM 1680 C C . ASP A 1 229 ? 152.156 -10.375 44.583 1.00 18.24 229 ASP A C 1
ATOM 1681 O O . ASP A 1 229 ? 151.476 -9.428 44.927 1.00 20.21 229 ASP A O 1
ATOM 1686 N N . PRO A 1 230 ? 152.632 -11.264 45.462 1.00 18.59 230 PRO A N 1
ATOM 1687 C CA . PRO A 1 230 ? 152.307 -11.145 46.897 1.00 18.53 230 PRO A CA 1
ATOM 1688 C C . PRO A 1 230 ? 152.800 -9.885 47.608 1.00 19.40 230 PRO A C 1
ATOM 1689 O O . PRO A 1 230 ? 152.088 -9.314 48.458 1.00 16.29 230 PRO A O 1
ATOM 1693 N N . GLU A 1 231 ? 154.007 -9.437 47.272 1.00 20.55 231 GLU A N 1
ATOM 1694 C CA . GLU A 1 231 ? 154.546 -8.243 47.924 1.00 21.28 231 GLU A CA 1
ATOM 1695 C C . GLU A 1 231 ? 153.685 -7.022 47.602 1.00 21.49 231 GLU A C 1
ATOM 1696 O O . GLU A 1 231 ? 153.400 -6.180 48.468 1.00 21.44 231 GLU A O 1
ATOM 1702 N N . ALA A 1 232 ? 153.249 -6.920 46.348 1.00 19.46 232 ALA A N 1
ATOM 1703 C CA . ALA A 1 232 ? 152.394 -5.815 45.951 1.00 18.73 232 ALA A CA 1
ATOM 1704 C C . ALA A 1 232 ? 150.999 -5.957 46.552 1.00 17.78 232 ALA A C 1
ATOM 1705 O O . ALA A 1 232 ? 150.382 -4.968 46.937 1.00 17.87 232 ALA A O 1
ATOM 1707 N N . SER A 1 233 ? 150.509 -7.195 46.623 1.00 16.85 233 SER A N 1
ATOM 1708 C CA . SER A 1 233 ? 149.203 -7.449 47.196 1.00 17.04 233 SER A CA 1
ATOM 1709 C C . SER A 1 233 ? 149.195 -6.923 48.633 1.00 16.05 233 SER A C 1
ATOM 1710 O O . SER A 1 233 ? 148.218 -6.314 49.081 1.00 16.67 233 SER A O 1
ATOM 1713 N N . ALA A 1 234 ? 150.284 -7.163 49.351 1.00 16.11 234 ALA A N 1
ATOM 1714 C CA . ALA A 1 234 ? 150.353 -6.732 50.755 1.00 14.68 234 ALA A CA 1
ATOM 1715 C C . ALA A 1 234 ? 150.172 -5.224 50.930 1.00 15.34 234 ALA A C 1
ATOM 1716 O O . ALA A 1 234 ? 149.622 -4.789 51.941 1.00 16.10 234 ALA A O 1
ATOM 1718 N N . LYS A 1 235 ? 150.602 -4.432 49.944 1.00 15.95 235 LYS A N 1
ATOM 1719 C CA . LYS A 1 235 ? 150.439 -2.981 50.049 1.00 17.08 235 LYS A CA 1
ATOM 1720 C C . LYS A 1 235 ? 148.984 -2.589 49.966 1.00 15.73 235 LYS A C 1
ATOM 1721 O O . LYS A 1 235 ? 148.549 -1.657 50.653 1.00 16.32 235 LYS A O 1
ATOM 1727 N N . ASN A 1 236 ? 148.207 -3.294 49.140 1.00 15.80 236 ASN A N 1
ATOM 1728 C CA . ASN A 1 236 ? 146.791 -2.981 49.049 1.00 14.57 236 ASN A CA 1
ATOM 1729 C C . ASN A 1 236 ? 146.056 -3.559 50.244 1.00 16.20 236 ASN A C 1
ATOM 1730 O O . ASN A 1 236 ? 145.068 -2.980 50.698 1.00 15.20 236 ASN A O 1
ATOM 1735 N N . ILE A 1 237 ? 146.540 -4.680 50.773 1.00 13.67 237 ILE A N 1
ATOM 1736 C CA . ILE A 1 237 ? 145.875 -5.257 51.950 1.00 14.29 237 ILE A CA 1
ATOM 1737 C C . ILE A 1 237 ? 146.071 -4.280 53.087 1.00 15.57 237 ILE A C 1
ATOM 1738 O O . ILE A 1 237 ? 145.133 -3.926 53.815 1.00 15.00 237 ILE A O 1
ATOM 1743 N N . ARG A 1 238 ? 147.300 -3.803 53.210 1.00 15.46 238 ARG A N 1
ATOM 1744 C CA . ARG A 1 238 ? 147.594 -2.883 54.314 1.00 16.32 238 ARG A CA 1
ATOM 1745 C C . ARG A 1 238 ? 146.767 -1.609 54.255 1.00 16.36 238 ARG A C 1
ATOM 1746 O O . ARG A 1 238 ? 146.182 -1.162 55.270 1.00 16.29 238 ARG A O 1
ATOM 1754 N N . GLN A 1 239 ? 146.681 -1.015 53.073 1.00 15.57 239 GLN A N 1
ATOM 1755 C CA . GLN A 1 239 ? 145.933 0.222 52.975 1.00 16.13 239 GLN A CA 1
ATOM 1756 C C . GLN A 1 239 ? 144.435 0.031 53.167 1.00 17.50 239 GLN A C 1
ATOM 1757 O O . GLN A 1 239 ? 143.800 0.786 53.913 1.00 16.46 239 GLN A O 1
ATOM 1763 N N . THR A 1 240 ? 143.859 -0.968 52.496 1.00 13.94 240 THR A N 1
ATOM 1764 C CA . THR A 1 240 ? 142.428 -1.170 52.621 1.00 14.20 240 THR A CA 1
ATOM 1765 C C . THR A 1 240 ? 142.034 -1.521 54.039 1.00 15.39 240 THR A C 1
ATOM 1766 O O . THR A 1 240 ? 141.011 -1.022 54.521 1.00 16.29 240 THR A O 1
ATOM 1770 N N . PHE A 1 241 ? 142.800 -2.375 54.720 1.00 15.17 241 PHE A N 1
ATOM 1771 C CA . PHE A 1 241 ? 142.400 -2.704 56.100 1.00 16.42 241 PHE A CA 1
ATOM 1772 C C . PHE A 1 241 ? 142.578 -1.474 56.995 1.00 16.49 241 PHE A C 1
ATOM 1773 O O . PHE A 1 241 ? 141.806 -1.269 57.941 1.00 16.50 241 PHE A O 1
ATOM 1781 N N . ASP A 1 242 ? 143.569 -0.630 56.703 1.00 16.07 242 ASP A N 1
ATOM 1782 C CA . ASP A 1 242 ? 143.743 0.584 57.507 1.00 19.10 242 ASP A CA 1
ATOM 1783 C C . ASP A 1 242 ? 142.513 1.468 57.306 1.00 17.70 242 ASP A C 1
ATOM 1784 O O . ASP A 1 242 ? 142.061 2.155 58.235 1.00 17.95 242 ASP A O 1
ATOM 1789 N N . ARG A 1 243 ? 141.950 1.448 56.099 1.00 17.40 243 ARG A N 1
ATOM 1790 C CA . ARG A 1 243 ? 140.761 2.230 55.835 1.00 17.76 243 ARG A CA 1
ATOM 1791 C C . ARG A 1 243 ? 139.515 1.646 56.467 1.00 19.50 243 ARG A C 1
ATOM 1792 O O . ARG A 1 243 ? 138.456 2.284 56.448 1.00 18.18 243 ARG A O 1
ATOM 1800 N N . MET A 1 244 ? 139.654 0.433 57.019 1.00 18.67 244 MET A N 1
ATOM 1801 C CA . MET A 1 244 ? 138.571 -0.225 57.751 1.00 20.36 244 MET A CA 1
ATOM 1802 C C . MET A 1 244 ? 138.943 -0.313 59.233 1.00 21.44 244 MET A C 1
ATOM 1803 O O . MET A 1 244 ? 138.480 -1.209 59.921 1.00 19.41 244 MET A O 1
ATOM 1808 N N . ALA A 1 245 ? 139.846 0.570 59.676 1.00 18.11 245 ALA A N 1
ATOM 1809 C CA . ALA A 1 245 ? 140.254 0.685 61.065 1.00 20.10 245 ALA A CA 1
ATOM 1810 C C . ALA A 1 245 ? 141.174 -0.378 61.657 1.00 19.98 245 ALA A C 1
ATOM 1811 O O . ALA A 1 245 ? 141.376 -0.388 62.868 1.00 19.55 245 ALA A O 1
ATOM 1813 N N . MET A 1 246 ? 141.787 -1.223 60.821 1.00 16.33 246 MET A N 1
ATOM 1814 C CA . MET A 1 246 ? 142.631 -2.327 61.301 1.00 18.11 246 MET A CA 1
ATOM 1815 C C . MET A 1 246 ? 144.135 -2.124 61.064 1.00 18.08 246 MET A C 1
ATOM 1816 O O . MET A 1 246 ? 144.520 -1.667 59.977 1.00 19.94 246 MET A O 1
ATOM 1821 N N . ASN A 1 247 ? 144.974 -2.460 62.060 1.00 16.64 247 ASN A N 1
ATOM 1822 C CA . ASN A 1 247 ? 146.437 -2.340 61.948 1.00 18.57 247 ASN A CA 1
ATOM 1823 C C . ASN A 1 247 ? 147.030 -3.692 61.491 1.00 19.33 247 ASN A C 1
ATOM 1824 O O . ASN A 1 247 ? 146.264 -4.606 61.171 1.00 17.80 247 ASN A O 1
ATOM 1829 N N . ASP A 1 248 ? 148.359 -3.823 61.420 1.00 20.11 248 ASP A N 1
ATOM 1830 C CA . ASP A 1 248 ? 148.958 -5.086 60.951 1.00 20.54 248 ASP A CA 1
ATOM 1831 C C . ASP A 1 248 ? 148.605 -6.321 61.754 1.00 19.92 248 ASP A C 1
ATOM 1832 O O . ASP A 1 248 ? 148.321 -7.354 61.150 1.00 18.74 248 ASP A O 1
ATOM 1837 N N . LYS A 1 249 ? 148.668 -6.263 63.091 1.00 18.85 249 LYS A N 1
ATOM 1838 C CA . LYS A 1 249 ? 148.318 -7.419 63.903 1.00 18.56 249 LYS A CA 1
ATOM 1839 C C . LYS A 1 249 ? 146.855 -7.813 63.734 1.00 17.40 249 LYS A C 1
ATOM 1840 O O . LYS A 1 249 ? 146.533 -9.002 63.631 1.00 17.35 249 LYS A O 1
ATOM 1846 N N . GLU A 1 250 ? 145.959 -6.833 63.691 1.00 18.19 250 GLU A N 1
ATOM 1847 C CA . GLU A 1 250 ? 144.540 -7.144 63.521 1.00 17.07 250 GLU A CA 1
ATOM 1848 C C . GLU A 1 250 ? 144.274 -7.740 62.153 1.00 16.26 250 GLU A C 1
ATOM 1849 O O . GLU A 1 250 ? 143.488 -8.687 62.016 1.00 14.60 250 GLU A O 1
ATOM 1855 N N . THR A 1 251 ? 144.907 -7.159 61.148 1.00 16.02 251 THR A N 1
ATOM 1856 C CA . THR A 1 251 ? 144.712 -7.624 59.769 1.00 15.83 251 THR A CA 1
ATOM 1857 C C . THR A 1 251 ? 145.197 -9.062 59.615 1.00 15.08 251 THR A C 1
ATOM 1858 O O . THR A 1 251 ? 144.444 -9.928 59.085 1.00 13.06 251 THR A O 1
ATOM 1862 N N . ALA A 1 252 ? 146.430 -9.324 60.056 1.00 15.71 252 ALA A N 1
ATOM 1863 C CA . ALA A 1 252 ? 146.977 -10.681 59.963 1.00 15.47 252 ALA A CA 1
ATOM 1864 C C . ALA A 1 252 ? 146.142 -11.648 60.770 1.00 16.25 252 ALA A C 1
ATOM 1865 O O . ALA A 1 252 ? 145.885 -12.761 60.334 1.00 14.66 252 ALA A O 1
ATOM 1867 N N . ALA A 1 253 ? 145.696 -11.238 61.960 1.00 13.71 253 ALA A N 1
ATOM 1868 C CA . ALA A 1 253 ? 144.909 -12.150 62.750 1.00 14.54 253 ALA A CA 1
ATOM 1869 C C . ALA A 1 253 ? 143.573 -12.481 62.108 1.00 14.39 253 ALA A C 1
ATOM 1870 O O . ALA A 1 253 ? 143.135 -13.620 62.163 1.00 13.76 253 ALA A O 1
ATOM 1872 N N . LEU A 1 254 ? 142.925 -11.485 61.506 1.00 14.07 254 LEU A N 1
ATOM 1873 C CA . LEU A 1 254 ? 141.643 -11.712 60.874 1.00 13.18 254 LEU A CA 1
ATOM 1874 C C . LEU A 1 254 ? 141.781 -12.602 59.651 1.00 13.31 254 LEU A C 1
ATOM 1875 O O . LEU A 1 254 ? 141.008 -13.511 59.463 1.00 14.72 254 LEU A O 1
ATOM 1880 N N . ILE A 1 255 ? 142.769 -12.337 58.814 1.00 13.90 255 ILE A N 1
ATOM 1881 C CA . ILE A 1 255 ? 142.903 -13.181 57.615 1.00 14.19 255 ILE A CA 1
ATOM 1882 C C . ILE A 1 255 ? 143.287 -14.611 57.977 1.00 13.86 255 ILE A C 1
ATOM 1883 O O . ILE A 1 255 ? 142.696 -15.574 57.477 1.00 13.11 255 ILE A O 1
ATOM 1888 N N . ALA A 1 256 ? 144.307 -14.751 58.815 1.00 13.40 256 ALA A N 1
ATOM 1889 C CA . ALA A 1 256 ? 144.751 -16.090 59.227 1.00 14.33 256 ALA A CA 1
ATOM 1890 C C . ALA A 1 256 ? 143.657 -16.812 60.008 1.00 14.97 256 ALA A C 1
ATOM 1891 O O . ALA A 1 256 ? 143.450 -18.015 59.845 1.00 15.70 256 ALA A O 1
ATOM 1893 N N . GLY A 1 257 ? 142.958 -16.075 60.869 1.00 13.69 257 GLY A N 1
ATOM 1894 C CA . GLY A 1 257 ? 141.893 -16.678 61.642 1.00 15.27 257 GLY A CA 1
ATOM 1895 C C . GLY A 1 257 ? 140.753 -17.146 60.763 1.00 15.86 257 GLY A C 1
ATOM 1896 O O . GLY A 1 257 ? 140.196 -18.240 60.931 1.00 15.73 257 GLY A O 1
ATOM 1897 N N . GLY A 1 258 ? 140.355 -16.285 59.847 1.00 13.93 258 GLY A N 1
ATOM 1898 C CA . GLY A 1 258 ? 139.279 -16.651 58.948 1.00 13.36 258 GLY A CA 1
ATOM 1899 C C . GLY A 1 258 ? 139.608 -17.838 58.071 1.00 13.79 258 GLY A C 1
ATOM 1900 O O . GLY A 1 258 ? 138.796 -18.763 57.955 1.00 13.59 258 GLY A O 1
ATOM 1901 N N . HIS A 1 259 ? 140.785 -17.811 57.453 1.00 13.38 259 HIS A N 1
ATOM 1902 C CA . HIS A 1 259 ? 141.155 -18.872 56.540 1.00 14.39 259 HIS A CA 1
ATOM 1903 C C . HIS A 1 259 ? 141.607 -20.148 57.207 1.00 14.50 259 HIS A C 1
ATOM 1904 O O . HIS A 1 259 ? 141.966 -21.115 56.526 1.00 14.97 259 HIS A O 1
ATOM 1911 N N . THR A 1 260 ? 141.556 -20.165 58.547 1.00 12.66 260 THR A N 1
ATOM 1912 C CA . THR A 1 260 ? 141.768 -21.397 59.292 1.00 14.80 260 THR A CA 1
ATOM 1913 C C . THR A 1 260 ? 140.536 -22.292 59.007 1.00 15.71 260 THR A C 1
ATOM 1914 O O . THR A 1 260 ? 140.552 -23.524 59.196 1.00 16.51 260 THR A O 1
ATOM 1918 N N . PHE A 1 261 ? 139.468 -21.677 58.517 1.00 15.39 261 PHE A N 1
ATOM 1919 C CA . PHE A 1 261 ? 138.220 -22.402 58.245 1.00 16.10 261 PHE A CA 1
ATOM 1920 C C . PHE A 1 261 ? 137.825 -22.419 56.773 1.00 17.64 261 PHE A C 1
ATOM 1921 O O . PHE A 1 261 ? 138.085 -21.473 56.032 1.00 17.89 261 PHE A O 1
ATOM 1929 N N . GLY A 1 262 ? 137.210 -23.516 56.363 1.00 14.46 262 GLY A N 1
ATOM 1930 C CA . GLY A 1 262 ? 136.647 -23.607 55.022 1.00 14.98 262 GLY A CA 1
ATOM 1931 C C . GLY A 1 262 ? 137.533 -23.731 53.815 1.00 15.70 262 GLY A C 1
ATOM 1932 O O . GLY A 1 262 ? 138.678 -24.185 53.902 1.00 15.14 262 GLY A O 1
ATOM 1933 N N . LYS A 1 263 ? 136.982 -23.307 52.680 1.00 13.54 263 LYS A N 1
ATOM 1934 C CA . LYS A 1 263 ? 137.692 -23.437 51.407 1.00 13.79 263 LYS A CA 1
ATOM 1935 C C . LYS A 1 263 ? 137.175 -22.410 50.408 1.00 14.15 263 LYS A C 1
ATOM 1936 O O . LYS A 1 263 ? 136.205 -21.700 50.676 1.00 15.32 263 LYS A O 1
ATOM 1942 N N . VAL A 1 264 ? 137.858 -22.337 49.261 1.00 13.18 264 VAL A N 1
ATOM 1943 C CA . VAL A 1 264 ? 137.456 -21.465 48.160 1.00 14.85 264 VAL A CA 1
ATOM 1944 C C . VAL A 1 264 ? 136.882 -22.409 47.089 1.00 14.28 264 VAL A C 1
ATOM 1945 O O . VAL A 1 264 ? 137.311 -23.583 46.972 1.00 14.94 264 VAL A O 1
ATOM 1949 N N . HIS A 1 265 ? 135.864 -21.933 46.369 1.00 13.64 265 HIS A N 1
ATOM 1950 C CA . HIS A 1 265 ? 135.163 -22.764 45.378 1.00 12.99 265 HIS A CA 1
ATOM 1951 C C . HIS A 1 265 ? 135.376 -22.295 43.954 1.00 15.34 265 HIS A C 1
ATOM 1952 O O . HIS A 1 265 ? 135.026 -21.178 43.627 1.00 15.40 265 HIS A O 1
ATOM 1959 N N . GLY A 1 266 ? 135.920 -23.177 43.117 1.00 16.77 266 GLY A N 1
ATOM 1960 C CA . GLY A 1 266 ? 136.191 -22.819 41.737 1.00 18.36 266 GLY A CA 1
ATOM 1961 C C . GLY A 1 266 ? 136.250 -24.047 40.868 1.00 20.45 266 GLY A C 1
ATOM 1962 O O . GLY A 1 266 ? 137.264 -24.273 40.195 1.00 20.45 266 GLY A O 1
ATOM 1963 N N . ALA A 1 267 ? 135.163 -24.813 40.843 1.00 19.75 267 ALA A N 1
ATOM 1964 C CA . ALA A 1 267 ? 135.165 -26.069 40.070 1.00 22.03 267 ALA A CA 1
ATOM 1965 C C . ALA A 1 267 ? 135.396 -25.830 38.578 1.00 23.00 267 ALA A C 1
ATOM 1966 O O . ALA A 1 267 ? 135.939 -26.697 37.862 1.00 24.67 267 ALA A O 1
ATOM 1968 N N . ASP A 1 268 ? 134.955 -24.670 38.112 1.00 22.03 268 ASP A N 1
ATOM 1969 C CA . ASP A 1 268 ? 135.124 -24.281 36.718 1.00 24.87 268 ASP A CA 1
ATOM 1970 C C . ASP A 1 268 ? 135.086 -22.748 36.689 1.00 24.87 268 ASP A C 1
ATOM 1971 O O . ASP A 1 268 ? 134.884 -22.114 37.720 1.00 22.60 268 ASP A O 1
ATOM 1976 N N . ASP A 1 269 ? 135.296 -22.148 35.520 1.00 25.11 269 ASP A N 1
ATOM 1977 C CA . ASP A 1 269 ? 135.331 -20.687 35.396 1.00 26.74 269 ASP A CA 1
ATOM 1978 C C . ASP A 1 269 ? 133.973 -20.052 35.663 1.00 26.00 269 ASP A C 1
ATOM 1979 O O . ASP A 1 269 ? 132.989 -20.419 35.022 1.00 25.56 269 ASP A O 1
ATOM 1984 N N . PRO A 1 270 ? 133.897 -19.086 36.600 1.00 25.28 270 PRO A N 1
ATOM 1985 C CA . PRO A 1 270 ? 132.592 -18.474 36.863 1.00 27.26 270 PRO A CA 1
ATOM 1986 C C . PRO A 1 270 ? 132.050 -17.637 35.717 1.00 29.17 270 PRO A C 1
ATOM 1987 O O . PRO A 1 270 ? 130.844 -17.539 35.539 1.00 29.62 270 PRO A O 1
ATOM 1991 N N . GLU A 1 271 ? 132.950 -17.049 34.946 1.00 31.52 271 GLU A N 1
ATOM 1992 C CA . GLU A 1 271 ? 132.549 -16.183 33.850 1.00 36.19 271 GLU A CA 1
ATOM 1993 C C . GLU A 1 271 ? 131.664 -16.870 32.827 1.00 36.75 271 GLU A C 1
ATOM 1994 O O . GLU A 1 271 ? 130.873 -16.217 32.153 1.00 37.27 271 GLU A O 1
ATOM 2000 N N . GLU A 1 272 ? 131.784 -18.183 32.703 1.00 35.88 272 GLU A N 1
ATOM 2001 C CA . GLU A 1 272 ? 130.978 -18.904 31.729 1.00 36.13 272 GLU A CA 1
ATOM 2002 C C . GLU A 1 272 ? 130.154 -20.042 32.325 1.00 34.92 272 GLU A C 1
ATOM 2003 O O . GLU A 1 272 ? 129.432 -20.744 31.610 1.00 35.14 272 GLU A O 1
ATOM 2009 N N . ASN A 1 273 ? 130.247 -20.244 33.633 1.00 30.91 273 ASN A N 1
ATOM 2010 C CA . ASN A 1 273 ? 129.489 -21.329 34.225 1.00 28.50 273 ASN A CA 1
ATOM 2011 C C . ASN A 1 273 ? 128.453 -20.885 35.243 1.00 26.80 273 ASN A C 1
ATOM 2012 O O . ASN A 1 273 ? 127.671 -21.697 35.717 1.00 26.65 273 ASN A O 1
ATOM 2017 N N . LEU A 1 274 ? 128.438 -19.605 35.579 1.00 24.82 274 LEU A N 1
ATOM 2018 C CA . LEU A 1 274 ? 127.425 -19.131 36.520 1.00 23.77 274 LEU A CA 1
ATOM 2019 C C . LEU A 1 274 ? 126.433 -18.196 35.837 1.00 23.15 274 LEU A C 1
ATOM 2020 O O . LEU A 1 274 ? 126.807 -17.349 35.010 1.00 24.50 274 LEU A O 1
ATOM 2025 N N . GLY A 1 275 ? 125.167 -18.362 36.208 1.00 22.26 275 GLY A N 1
ATOM 2026 C CA . GLY A 1 275 ? 124.084 -17.540 35.694 1.00 21.91 275 GLY A CA 1
ATOM 2027 C C . GLY A 1 275 ? 124.137 -16.150 36.320 1.00 22.11 275 GLY A C 1
ATOM 2028 O O . GLY A 1 275 ? 124.993 -15.849 37.162 1.00 20.85 275 GLY A O 1
ATOM 2029 N N . PRO A 1 276 ? 123.213 -15.274 35.927 1.00 21.27 276 PRO A N 1
ATOM 2030 C CA . PRO A 1 276 ? 123.135 -13.901 36.422 1.00 20.22 276 PRO A CA 1
ATOM 2031 C C . PRO A 1 276 ? 123.132 -13.750 37.939 1.00 19.52 276 PRO A C 1
ATOM 2032 O O . PRO A 1 276 ? 122.579 -14.569 38.663 1.00 18.73 276 PRO A O 1
ATOM 2036 N N . GLU A 1 277 ? 123.754 -12.668 38.391 1.00 19.44 277 GLU A N 1
ATOM 2037 C CA . GLU A 1 277 ? 123.776 -12.320 39.809 1.00 19.66 277 GLU A CA 1
ATOM 2038 C C . GLU A 1 277 ? 122.307 -12.084 40.221 1.00 20.62 277 GLU A C 1
ATOM 2039 O O . GLU A 1 277 ? 121.432 -11.890 39.368 1.00 21.35 277 GLU A O 1
ATOM 2045 N N . PRO A 1 278 ? 122.002 -12.058 41.529 1.00 17.50 278 PRO A N 1
ATOM 2046 C CA . PRO A 1 278 ? 120.611 -11.874 41.955 1.00 18.98 278 PRO A CA 1
ATOM 2047 C C . PRO A 1 278 ? 119.768 -10.780 41.317 1.00 19.37 278 PRO A C 1
ATOM 2048 O O . PRO A 1 278 ? 118.643 -11.043 40.885 1.00 20.94 278 PRO A O 1
ATOM 2052 N N . GLU A 1 279 ? 120.304 -9.577 41.222 1.00 18.78 279 GLU A N 1
ATOM 2053 C CA . GLU A 1 279 ? 119.508 -8.485 40.665 1.00 20.26 279 GLU A CA 1
ATOM 2054 C C . GLU A 1 279 ? 119.136 -8.698 39.204 1.00 21.79 279 GLU A C 1
ATOM 2055 O O . GLU A 1 279 ? 118.145 -8.134 38.731 1.00 24.32 279 GLU A O 1
ATOM 2061 N N . ALA A 1 280 ? 119.925 -9.507 38.503 1.00 20.35 280 ALA A N 1
ATOM 2062 C CA . ALA A 1 280 ? 119.686 -9.768 37.076 1.00 21.32 280 ALA A CA 1
ATOM 2063 C C . ALA A 1 280 ? 119.084 -11.135 36.796 1.00 22.77 280 ALA A C 1
ATOM 2064 O O . ALA A 1 280 ? 118.853 -11.494 35.630 1.00 23.66 280 ALA A O 1
ATOM 2066 N N . ALA A 1 281 ? 118.834 -11.905 37.846 1.00 21.91 281 ALA A N 1
ATOM 2067 C CA . ALA A 1 281 ? 118.310 -13.265 37.672 1.00 22.67 281 ALA A CA 1
ATOM 2068 C C . ALA A 1 281 ? 116.804 -13.362 37.419 1.00 23.58 281 ALA A C 1
ATOM 2069 O O . ALA A 1 281 ? 116.039 -12.464 37.776 1.00 21.26 281 ALA A O 1
ATOM 2071 N N . PRO A 1 282 ? 116.358 -14.458 36.782 1.00 23.42 282 PRO A N 1
ATOM 2072 C CA . PRO A 1 282 ? 114.921 -14.614 36.517 1.00 24.20 282 PRO A CA 1
ATOM 2073 C C . PRO A 1 282 ? 114.062 -14.607 37.766 1.00 23.68 282 PRO A C 1
ATOM 2074 O O . PRO A 1 282 ? 114.497 -15.005 38.850 1.00 22.70 282 PRO A O 1
ATOM 2078 N N . ILE A 1 283 ? 112.823 -14.159 37.606 1.00 21.87 283 ILE A N 1
ATOM 2079 C CA . ILE A 1 283 ? 111.899 -14.068 38.729 1.00 22.49 283 ILE A CA 1
ATOM 2080 C C . ILE A 1 283 ? 111.702 -15.395 39.466 1.00 22.19 283 ILE A C 1
ATOM 2081 O O . ILE A 1 283 ? 111.539 -15.388 40.679 1.00 21.05 283 ILE A O 1
ATOM 2086 N N . GLU A 1 284 ? 111.758 -16.529 38.752 1.00 22.16 284 GLU A N 1
ATOM 2087 C CA . GLU A 1 284 ? 111.568 -17.824 39.384 1.00 24.46 284 GLU A CA 1
ATOM 2088 C C . GLU A 1 284 ? 112.691 -18.174 40.371 1.00 22.93 284 GLU A C 1
ATOM 2089 O O . GLU A 1 284 ? 112.506 -19.025 41.238 1.00 23.21 284 GLU A O 1
ATOM 2095 N N . GLN A 1 285 ? 113.840 -17.506 40.254 1.00 22.72 285 GLN A N 1
ATOM 2096 C CA . GLN A 1 285 ? 114.982 -17.745 41.172 1.00 24.00 285 GLN A CA 1
ATOM 2097 C C . GLN A 1 285 ? 114.661 -17.239 42.585 1.00 22.70 285 GLN A C 1
ATOM 2098 O O . GLN A 1 285 ? 115.336 -17.579 43.550 1.00 20.32 285 GLN A O 1
ATOM 2104 N N . GLN A 1 286 ? 113.623 -16.416 42.680 1.00 20.14 286 GLN A N 1
ATOM 2105 C CA . GLN A 1 286 ? 113.164 -15.904 43.958 1.00 19.11 286 GLN A CA 1
ATOM 2106 C C . GLN A 1 286 ? 114.275 -15.348 44.824 1.00 19.50 286 GLN A C 1
ATOM 2107 O O . GLN A 1 286 ? 114.468 -15.745 45.977 1.00 18.74 286 GLN A O 1
ATOM 2113 N N . GLY A 1 287 ? 115.018 -14.418 44.239 1.00 17.76 287 GLY A N 1
ATOM 2114 C CA . GLY A 1 287 ? 116.062 -13.734 44.996 1.00 18.41 287 GLY A CA 1
ATOM 2115 C C . GLY A 1 287 ? 117.447 -14.336 45.009 1.00 17.96 287 GLY A C 1
ATOM 2116 O O . GLY A 1 287 ? 118.392 -13.718 45.530 1.00 17.83 287 GLY A O 1
ATOM 2117 N N . LEU A 1 288 ? 117.587 -15.537 44.462 1.00 17.56 288 LEU A N 1
ATOM 2118 C CA . LEU A 1 288 ? 118.893 -16.173 44.418 1.00 17.91 288 LEU A CA 1
ATOM 2119 C C . LEU A 1 288 ? 119.532 -15.850 43.083 1.00 19.40 288 LEU A C 1
ATOM 2120 O O . LEU A 1 288 ? 118.860 -15.330 42.177 1.00 22.03 288 LEU A O 1
ATOM 2125 N N . GLY A 1 289 ? 120.824 -16.109 42.958 1.00 16.06 289 GLY A N 1
ATOM 2126 C CA . GLY A 1 289 ? 121.502 -15.839 41.694 1.00 16.39 289 GLY A CA 1
ATOM 2127 C C . GLY A 1 289 ? 122.677 -16.787 41.518 1.00 17.62 289 GLY A C 1
ATOM 2128 O O . GLY A 1 289 ? 122.823 -17.747 42.275 1.00 17.61 289 GLY A O 1
ATOM 2129 N N . TRP A 1 290 ? 123.507 -16.519 40.513 1.00 17.25 290 TRP A N 1
ATOM 2130 C CA . TRP A 1 290 ? 124.680 -17.332 40.216 1.00 17.38 290 TRP A CA 1
ATOM 2131 C C . TRP A 1 290 ? 124.311 -18.804 40.036 1.00 20.08 290 TRP A C 1
ATOM 2132 O O . TRP A 1 290 ? 125.056 -19.705 40.448 1.00 18.76 290 TRP A O 1
ATOM 2143 N N . GLN A 1 291 ? 123.167 -19.055 39.401 1.00 19.92 291 GLN A N 1
ATOM 2144 C CA . GLN A 1 291 ? 122.732 -20.445 39.192 1.00 23.82 291 GLN A CA 1
ATOM 2145 C C . GLN A 1 291 ? 123.771 -21.145 38.343 1.00 23.63 291 GLN A C 1
ATOM 2146 O O . GLN A 1 291 ? 124.128 -20.668 37.278 1.00 22.80 291 GLN A O 1
ATOM 2152 N N . ASN A 1 292 ? 124.253 -22.286 38.815 1.00 23.80 292 ASN A N 1
ATOM 2153 C CA . ASN A 1 292 ? 125.287 -22.994 38.074 1.00 28.13 292 ASN A CA 1
ATOM 2154 C C . ASN A 1 292 ? 124.654 -23.591 36.817 1.00 33.13 292 ASN A C 1
ATOM 2155 O O . ASN A 1 292 ? 123.650 -24.279 36.895 1.00 32.75 292 ASN A O 1
ATOM 2160 N N . LYS A 1 293 ? 125.228 -23.295 35.661 1.00 37.60 293 LYS A N 1
ATOM 2161 C CA . LYS A 1 293 ? 124.678 -23.790 34.413 1.00 44.21 293 LYS A CA 1
ATOM 2162 C C . LYS A 1 293 ? 124.822 -25.301 34.282 1.00 46.74 293 LYS A C 1
ATOM 2163 O O . LYS A 1 293 ? 123.849 -26.040 34.453 1.00 49.15 293 LYS A O 1
ATOM 2169 N N . ASN A 1 294 ? 126.037 -25.760 33.995 1.00 48.58 294 ASN A N 1
ATOM 2170 C CA . ASN A 1 294 ? 126.290 -27.191 33.823 1.00 48.81 294 ASN A CA 1
ATOM 2171 C C . ASN A 1 294 ? 126.226 -27.950 35.134 1.00 49.16 294 ASN A C 1
ATOM 2172 O O . ASN A 1 294 ? 125.158 -28.048 35.741 1.00 48.73 294 ASN A O 1
ATOM 2177 N N . LYS A 1 298 ? 123.834 -27.216 43.924 1.00 52.10 298 LYS A N 1
ATOM 2178 C CA . LYS A 1 298 ? 125.219 -27.465 43.515 1.00 50.82 298 LYS A CA 1
ATOM 2179 C C . LYS A 1 298 ? 126.105 -27.649 44.750 1.00 50.42 298 LYS A C 1
ATOM 2180 O O . LYS A 1 298 ? 126.020 -26.855 45.688 1.00 51.52 298 LYS A O 1
ATOM 2186 N N . GLY A 1 299 ? 126.939 -28.693 44.742 1.00 48.91 299 GLY A N 1
ATOM 2187 C CA . GLY A 1 299 ? 127.845 -28.962 45.856 1.00 47.49 299 GLY A CA 1
ATOM 2188 C C . GLY A 1 299 ? 129.263 -29.310 45.405 1.00 45.75 299 GLY A C 1
ATOM 2189 O O . GLY A 1 299 ? 130.186 -28.470 45.446 1.00 46.49 299 GLY A O 1
ATOM 2190 N N . GLY A 1 300 ? 129.451 -30.558 44.989 1.00 44.28 300 GLY A N 1
ATOM 2191 C CA . GLY A 1 300 ? 130.750 -30.992 44.503 1.00 42.51 300 GLY A CA 1
ATOM 2192 C C . GLY A 1 300 ? 131.291 -30.073 43.411 1.00 41.74 300 GLY A C 1
ATOM 2193 O O . GLY A 1 300 ? 132.512 -29.901 43.271 1.00 44.09 300 GLY A O 1
ATOM 2194 N N . GLU A 1 301 ? 130.387 -29.487 42.628 1.00 38.42 301 GLU A N 1
ATOM 2195 C CA . GLU A 1 301 ? 130.783 -28.580 41.573 1.00 31.82 301 GLU A CA 1
ATOM 2196 C C . GLU A 1 301 ? 130.491 -27.116 41.937 1.00 26.70 301 GLU A C 1
ATOM 2197 O O . GLU A 1 301 ? 130.125 -26.336 41.067 1.00 23.75 301 GLU A O 1
ATOM 2203 N N . MET A 1 302 ? 130.651 -26.735 43.206 1.00 20.52 302 MET A N 1
ATOM 2204 C CA . MET A 1 302 ? 130.371 -25.341 43.550 1.00 19.51 302 MET A CA 1
ATOM 2205 C C . MET A 1 302 ? 131.416 -24.412 42.934 1.00 17.93 302 MET A C 1
ATOM 2206 O O . MET A 1 302 ? 132.606 -24.734 42.880 1.00 17.82 302 MET A O 1
ATOM 2211 N N . ILE A 1 303 ? 130.935 -23.280 42.430 1.00 16.04 303 ILE A N 1
ATOM 2212 C CA . ILE A 1 303 ? 131.769 -22.232 41.852 1.00 15.86 303 ILE A CA 1
ATOM 2213 C C . ILE A 1 303 ? 131.317 -20.942 42.534 1.00 16.01 303 ILE A C 1
ATOM 2214 O O . ILE A 1 303 ? 130.141 -20.587 42.480 1.00 17.38 303 ILE A O 1
ATOM 2219 N N . THR A 1 304 ? 132.245 -20.251 43.178 1.00 15.77 304 THR A N 1
ATOM 2220 C CA . THR A 1 304 ? 131.923 -18.994 43.844 1.00 16.75 304 THR A CA 1
ATOM 2221 C C . THR A 1 304 ? 132.959 -17.987 43.340 1.00 18.15 304 THR A C 1
ATOM 2222 O O . THR A 1 304 ? 132.641 -17.142 42.471 1.00 20.58 304 THR A O 1
ATOM 2226 N N . SER A 1 305 ? 134.202 -18.085 43.819 1.00 16.98 305 SER A N 1
ATOM 2227 C CA . SER A 1 305 ? 135.247 -17.146 43.381 1.00 18.98 305 SER A CA 1
ATOM 2228 C C . SER A 1 305 ? 135.957 -17.565 42.129 1.00 18.48 305 SER A C 1
ATOM 2229 O O . SER A 1 305 ? 136.517 -16.729 41.408 1.00 17.66 305 SER A O 1
ATOM 2232 N N . GLY A 1 306 ? 135.925 -18.864 41.860 1.00 17.65 306 GLY A N 1
ATOM 2233 C CA . GLY A 1 306 ? 136.623 -19.375 40.700 1.00 17.22 306 GLY A CA 1
ATOM 2234 C C . GLY A 1 306 ? 137.983 -19.904 41.135 1.00 18.23 306 GLY A C 1
ATOM 2235 O O . GLY A 1 306 ? 138.755 -20.386 40.308 1.00 19.02 306 GLY A O 1
ATOM 2236 N N . ILE A 1 307 ? 138.298 -19.792 42.436 1.00 13.42 307 ILE A N 1
ATOM 2237 C CA . ILE A 1 307 ? 139.590 -20.306 42.954 1.00 15.58 307 ILE A CA 1
ATOM 2238 C C . ILE A 1 307 ? 139.151 -21.558 43.699 1.00 15.01 307 ILE A C 1
ATOM 2239 O O . ILE A 1 307 ? 138.066 -21.555 44.291 1.00 14.49 307 ILE A O 1
ATOM 2244 N N . GLU A 1 308 ? 139.965 -22.618 43.709 1.00 15.62 308 GLU A N 1
ATOM 2245 C CA . GLU A 1 308 ? 139.492 -23.866 44.312 1.00 16.01 308 GLU A CA 1
ATOM 2246 C C . GLU A 1 308 ? 140.389 -24.587 45.297 1.00 15.07 308 GLU A C 1
ATOM 2247 O O . GLU A 1 308 ? 141.544 -24.856 45.004 1.00 17.16 308 GLU A O 1
ATOM 2253 N N . GLY A 1 309 ? 139.831 -24.913 46.465 1.00 15.19 309 GLY A N 1
ATOM 2254 C CA . GLY A 1 309 ? 140.592 -25.691 47.437 1.00 13.97 309 GLY A CA 1
ATOM 2255 C C . GLY A 1 309 ? 140.563 -25.169 48.860 1.00 14.09 309 GLY A C 1
ATOM 2256 O O . GLY A 1 309 ? 140.265 -23.994 49.065 1.00 14.98 309 GLY A O 1
ATOM 2257 N N . PRO A 1 310 ? 140.877 -26.022 49.844 1.00 13.96 310 PRO A N 1
ATOM 2258 C CA . PRO A 1 310 ? 140.910 -25.714 51.280 1.00 14.70 310 PRO A CA 1
ATOM 2259 C C . PRO A 1 310 ? 142.281 -25.152 51.636 1.00 14.72 310 PRO A C 1
ATOM 2260 O O . PRO A 1 310 ? 143.278 -25.412 50.934 1.00 15.27 310 PRO A O 1
ATOM 2264 N N . TRP A 1 311 ? 142.347 -24.340 52.692 1.00 15.59 311 TRP A N 1
ATOM 2265 C CA . TRP A 1 311 ? 143.663 -23.834 53.144 1.00 15.17 311 TRP A CA 1
ATOM 2266 C C . TRP A 1 311 ? 144.302 -24.823 54.102 1.00 15.32 311 TRP A C 1
ATOM 2267 O O . TRP A 1 311 ? 145.525 -24.905 54.181 1.00 16.59 311 TRP A O 1
ATOM 2278 N N . THR A 1 312 ? 143.460 -25.545 54.850 1.00 14.79 312 THR A N 1
ATOM 2279 C CA . THR A 1 312 ? 143.952 -26.432 55.907 1.00 15.76 312 THR A CA 1
ATOM 2280 C C . THR A 1 312 ? 143.486 -27.882 55.852 1.00 16.02 312 THR A C 1
ATOM 2281 O O . THR A 1 312 ? 142.550 -28.230 55.124 1.00 16.69 312 THR A O 1
ATOM 2285 N N . GLN A 1 313 ? 144.144 -28.728 56.648 1.00 16.18 313 GLN A N 1
ATOM 2286 C CA . GLN A 1 313 ? 143.788 -30.139 56.697 1.00 17.45 313 GLN A CA 1
ATOM 2287 C C . GLN A 1 313 ? 142.438 -30.449 57.356 1.00 19.12 313 GLN A C 1
ATOM 2288 O O . GLN A 1 313 ? 141.775 -31.451 57.014 1.00 18.55 313 GLN A O 1
ATOM 2294 N N . SER A 1 314 ? 142.060 -29.627 58.336 1.00 16.85 314 SER A N 1
ATOM 2295 C CA . SER A 1 314 ? 140.784 -29.803 59.048 1.00 17.70 314 SER A CA 1
ATOM 2296 C C . SER A 1 314 ? 140.020 -28.490 58.938 1.00 16.91 314 SER A C 1
ATOM 2297 O O . SER A 1 314 ? 139.995 -27.684 59.868 1.00 15.98 314 SER A O 1
ATOM 2300 N N . PRO A 1 315 ? 139.332 -28.277 57.815 1.00 14.62 315 PRO A N 1
ATOM 2301 C CA . PRO A 1 315 ? 138.611 -27.009 57.643 1.00 16.99 315 PRO A CA 1
ATOM 2302 C C . PRO A 1 315 ? 137.467 -26.593 58.553 1.00 16.86 315 PRO A C 1
ATOM 2303 O O . PRO A 1 315 ? 136.998 -25.435 58.446 1.00 16.06 315 PRO A O 1
ATOM 2307 N N . THR A 1 316 ? 137.025 -27.493 59.432 1.00 15.73 316 THR A N 1
ATOM 2308 C CA . THR A 1 316 ? 135.952 -27.152 60.355 1.00 14.67 316 THR A CA 1
ATOM 2309 C C . THR A 1 316 ? 136.408 -27.224 61.800 1.00 16.83 316 THR A C 1
ATOM 2310 O O . THR A 1 316 ? 135.578 -27.376 62.730 1.00 16.58 316 THR A O 1
ATOM 2314 N N . GLU A 1 317 ? 137.713 -27.056 61.990 1.00 16.64 317 GLU A N 1
ATOM 2315 C CA . GLU A 1 317 ? 138.306 -27.073 63.341 1.00 18.30 317 GLU A CA 1
ATOM 2316 C C . GLU A 1 317 ? 139.307 -25.941 63.555 1.00 19.15 317 GLU A C 1
ATOM 2317 O O . GLU A 1 317 ? 140.181 -25.707 62.716 1.00 16.99 317 GLU A O 1
ATOM 2323 N N . TRP A 1 318 ? 139.183 -25.247 64.682 1.00 17.29 318 TRP A N 1
ATOM 2324 C CA . TRP A 1 318 ? 140.155 -24.222 65.005 1.00 17.02 318 TRP A CA 1
ATOM 2325 C C . TRP A 1 318 ? 141.488 -24.896 65.370 1.00 19.50 318 TRP A C 1
ATOM 2326 O O . TRP A 1 318 ? 141.546 -25.822 66.198 1.00 18.30 318 TRP A O 1
ATOM 2337 N N . ASP A 1 319 ? 142.557 -24.427 64.749 1.00 15.69 319 ASP A N 1
ATOM 2338 C CA . ASP A 1 319 ? 143.881 -24.956 65.020 1.00 16.30 319 ASP A CA 1
ATOM 2339 C C . ASP A 1 319 ? 144.901 -24.013 64.393 1.00 17.37 319 ASP A C 1
ATOM 2340 O O . ASP A 1 319 ? 144.564 -22.871 64.063 1.00 17.07 319 ASP A O 1
ATOM 2345 N N . MET A 1 320 ? 146.149 -24.458 64.275 1.00 17.94 320 MET A N 1
ATOM 2346 C CA . MET A 1 320 ? 147.211 -23.634 63.695 1.00 15.77 320 MET A CA 1
ATOM 2347 C C . MET A 1 320 ? 147.471 -24.042 62.269 1.00 17.23 320 MET A C 1
ATOM 2348 O O . MET A 1 320 ? 148.513 -23.689 61.705 1.00 15.72 320 MET A O 1
ATOM 2353 N N . GLY A 1 321 ? 146.505 -24.732 61.687 1.00 15.91 321 GLY A N 1
ATOM 2354 C CA . GLY A 1 321 ? 146.654 -25.297 60.364 1.00 17.91 321 GLY A CA 1
ATOM 2355 C C . GLY A 1 321 ? 146.939 -24.342 59.244 1.00 17.37 321 GLY A C 1
ATOM 2356 O O . GLY A 1 321 ? 147.641 -24.696 58.288 1.00 17.74 321 GLY A O 1
ATOM 2357 N N . TYR A 1 322 ? 146.382 -23.143 59.320 1.00 15.34 322 TYR A N 1
ATOM 2358 C CA . TYR A 1 322 ? 146.608 -22.169 58.240 1.00 15.24 322 TYR A CA 1
ATOM 2359 C C . TYR A 1 322 ? 148.007 -21.590 58.396 1.00 17.43 322 TYR A C 1
ATOM 2360 O O . TYR A 1 322 ? 148.787 -21.554 57.439 1.00 16.19 322 TYR A O 1
ATOM 2369 N N . ILE A 1 323 ? 148.360 -21.180 59.616 1.00 15.97 323 ILE A N 1
ATOM 2370 C CA . ILE A 1 323 ? 149.672 -20.580 59.747 1.00 17.03 323 ILE A CA 1
ATOM 2371 C C . ILE A 1 323 ? 150.756 -21.598 59.485 1.00 15.65 323 ILE A C 1
ATOM 2372 O O . ILE A 1 323 ? 151.767 -21.275 58.855 1.00 15.89 323 ILE A O 1
ATOM 2377 N N . ASN A 1 324 ? 150.538 -22.838 59.923 1.00 17.28 324 ASN A N 1
ATOM 2378 C CA . ASN A 1 324 ? 151.555 -23.868 59.691 1.00 17.48 324 ASN A CA 1
ATOM 2379 C C . ASN A 1 324 ? 151.690 -24.186 58.204 1.00 18.50 324 ASN A C 1
ATOM 2380 O O . ASN A 1 324 ? 152.819 -24.273 57.668 1.00 18.37 324 ASN A O 1
ATOM 2385 N N . ASN A 1 325 ? 150.558 -24.373 57.526 1.00 17.59 325 ASN A N 1
ATOM 2386 C CA . ASN A 1 325 ? 150.643 -24.687 56.093 1.00 17.52 325 ASN A CA 1
ATOM 2387 C C . ASN A 1 325 ? 151.330 -23.547 55.355 1.00 17.74 325 ASN A C 1
ATOM 2388 O O . ASN A 1 325 ? 152.190 -23.782 54.495 1.00 18.31 325 ASN A O 1
ATOM 2393 N N . LEU A 1 326 ? 150.967 -22.313 55.693 1.00 15.93 326 LEU A N 1
ATOM 2394 C CA . LEU A 1 326 ? 151.548 -21.164 55.013 1.00 16.13 326 LEU A CA 1
ATOM 2395 C C . LEU A 1 326 ? 153.032 -21.002 55.251 1.00 18.53 326 LEU A C 1
ATOM 2396 O O . LEU A 1 326 ? 153.814 -20.865 54.309 1.00 18.52 326 LEU A O 1
ATOM 2401 N N . LEU A 1 327 ? 153.444 -21.052 56.516 1.00 17.56 327 LEU A N 1
ATOM 2402 C CA . LEU A 1 327 ? 154.848 -20.801 56.847 1.00 18.61 327 LEU A CA 1
ATOM 2403 C C . LEU A 1 327 ? 155.808 -21.961 56.751 1.00 19.72 327 LEU A C 1
ATOM 2404 O O . LEU A 1 327 ? 157.011 -21.752 56.488 1.00 22.12 327 LEU A O 1
ATOM 2409 N N . ASP A 1 328 ? 155.309 -23.177 56.933 1.00 20.04 328 ASP A N 1
ATOM 2410 C CA . ASP A 1 328 ? 156.214 -24.335 56.958 1.00 19.90 328 ASP A CA 1
ATOM 2411 C C . ASP A 1 328 ? 156.508 -25.021 55.621 1.00 20.82 328 ASP A C 1
ATOM 2412 O O . ASP A 1 328 ? 157.339 -25.952 55.552 1.00 20.55 328 ASP A O 1
ATOM 2417 N N . TYR A 1 329 ? 155.822 -24.574 54.584 1.00 19.78 329 TYR A N 1
ATOM 2418 C CA . TYR A 1 329 ? 155.986 -25.149 53.251 1.00 19.38 329 TYR A CA 1
ATOM 2419 C C . TYR A 1 329 ? 156.183 -24.056 52.214 1.00 20.06 329 TYR A C 1
ATOM 2420 O O . TYR A 1 329 ? 155.755 -22.914 52.418 1.00 19.78 329 TYR A O 1
ATOM 2429 N N . GLU A 1 330 ? 156.826 -24.404 51.095 1.00 19.97 330 GLU A N 1
ATOM 2430 C CA . GLU A 1 330 ? 157.033 -23.436 50.024 1.00 20.65 330 GLU A CA 1
ATOM 2431 C C . GLU A 1 330 ? 155.866 -23.589 49.059 1.00 19.70 330 GLU A C 1
ATOM 2432 O O . GLU A 1 330 ? 155.388 -24.703 48.811 1.00 19.21 330 GLU A O 1
ATOM 2438 N N . TRP A 1 331 ? 155.409 -22.463 48.531 1.00 18.35 331 TRP A N 1
ATOM 2439 C CA . TRP A 1 331 ? 154.284 -22.425 47.596 1.00 18.49 331 TRP A CA 1
ATOM 2440 C C . TRP A 1 331 ? 154.669 -21.804 46.258 1.00 17.35 331 TRP A C 1
ATOM 2441 O O . TRP A 1 331 ? 155.538 -20.937 46.185 1.00 18.22 331 TRP A O 1
ATOM 2452 N N . GLU A 1 332 ? 153.968 -22.238 45.212 1.00 17.19 332 GLU A N 1
ATOM 2453 C CA . GLU A 1 332 ? 154.213 -21.738 43.862 1.00 20.85 332 GLU A CA 1
ATOM 2454 C C . GLU A 1 332 ? 152.898 -21.376 43.206 1.00 18.07 332 GLU A C 1
ATOM 2455 O O . GLU A 1 332 ? 151.884 -22.069 43.387 1.00 18.66 332 GLU A O 1
ATOM 2461 N N . PRO A 1 333 ? 152.896 -20.313 42.384 1.00 18.02 333 PRO A N 1
ATOM 2462 C CA . PRO A 1 333 ? 151.677 -19.877 41.711 1.00 19.34 333 PRO A CA 1
ATOM 2463 C C . PRO A 1 333 ? 151.348 -20.703 40.490 1.00 20.00 333 PRO A C 1
ATOM 2464 O O . PRO A 1 333 ? 152.260 -21.189 39.811 1.00 20.30 333 PRO A O 1
ATOM 2468 N N . GLU A 1 334 ? 150.050 -20.868 40.244 1.00 17.75 334 GLU A N 1
ATOM 2469 C CA . GLU A 1 334 ? 149.530 -21.645 39.116 1.00 20.25 334 GLU A CA 1
ATOM 2470 C C . GLU A 1 334 ? 148.109 -21.188 38.789 1.00 19.31 334 GLU A C 1
ATOM 2471 O O . GLU A 1 334 ? 147.469 -20.411 39.530 1.00 17.78 334 GLU A O 1
ATOM 2477 N N . LYS A 1 335 ? 147.606 -21.656 37.653 1.00 17.62 335 LYS A N 1
ATOM 2478 C CA . LYS A 1 335 ? 146.230 -21.384 37.293 1.00 20.01 335 LYS A CA 1
ATOM 2479 C C . LYS A 1 335 ? 145.455 -22.607 37.806 1.00 19.67 335 LYS A C 1
ATOM 2480 O O . LYS A 1 335 ? 145.809 -23.756 37.503 1.00 21.08 335 LYS A O 1
ATOM 2486 N N . GLY A 1 336 ? 144.391 -22.367 38.571 1.00 18.22 336 GLY A N 1
ATOM 2487 C CA . GLY A 1 336 ? 143.604 -23.468 39.111 1.00 19.42 336 GLY A CA 1
ATOM 2488 C C . GLY A 1 336 ? 142.537 -23.943 38.145 1.00 19.79 336 GLY A C 1
ATOM 2489 O O . GLY A 1 336 ? 142.499 -23.501 36.993 1.00 20.03 336 GLY A O 1
ATOM 2490 N N . PRO A 1 337 ? 141.640 -24.828 38.583 1.00 19.87 337 PRO A N 1
ATOM 2491 C CA . PRO A 1 337 ? 140.582 -25.344 37.702 1.00 21.51 337 PRO A CA 1
ATOM 2492 C C . PRO A 1 337 ? 139.531 -24.353 37.262 1.00 21.61 337 PRO A C 1
ATOM 2493 O O . PRO A 1 337 ? 138.781 -24.616 36.317 1.00 23.80 337 PRO A O 1
ATOM 2497 N N . GLY A 1 338 ? 139.454 -23.218 37.942 1.00 19.94 338 GLY A N 1
ATOM 2498 C CA . GLY A 1 338 ? 138.480 -22.203 37.582 1.00 20.69 338 GLY A CA 1
ATOM 2499 C C . GLY A 1 338 ? 139.155 -21.129 36.746 1.00 21.54 338 GLY A C 1
ATOM 2500 O O . GLY A 1 338 ? 138.551 -20.098 36.430 1.00 22.76 338 GLY A O 1
ATOM 2501 N N . GLY A 1 339 ? 140.424 -21.367 36.419 1.00 21.51 339 GLY A N 1
ATOM 2502 C CA . GLY A 1 339 ? 141.180 -20.423 35.615 1.00 22.14 339 GLY A CA 1
ATOM 2503 C C . GLY A 1 339 ? 141.724 -19.219 36.366 1.00 21.87 339 GLY A C 1
ATOM 2504 O O . GLY A 1 339 ? 142.162 -18.240 35.756 1.00 21.74 339 GLY A O 1
ATOM 2505 N N . ALA A 1 340 ? 141.730 -19.286 37.692 1.00 18.60 340 ALA A N 1
ATOM 2506 C CA . ALA A 1 340 ? 142.203 -18.160 38.500 1.00 17.49 340 ALA A CA 1
ATOM 2507 C C . ALA A 1 340 ? 143.551 -18.484 39.136 1.00 17.00 340 ALA A C 1
ATOM 2508 O O . ALA A 1 340 ? 143.910 -19.649 39.307 1.00 15.83 340 ALA A O 1
ATOM 2510 N N . TRP A 1 341 ? 144.301 -17.442 39.480 1.00 16.61 341 TRP A N 1
ATOM 2511 C CA . TRP A 1 341 ? 145.584 -17.638 40.159 1.00 15.35 341 TRP A CA 1
ATOM 2512 C C . TRP A 1 341 ? 145.379 -18.182 41.574 1.00 17.20 341 TRP A C 1
ATOM 2513 O O . TRP A 1 341 ? 144.524 -17.679 42.314 1.00 18.16 341 TRP A O 1
ATOM 2524 N N . GLN A 1 342 ? 146.155 -19.199 41.915 1.00 15.22 342 GLN A N 1
ATOM 2525 C CA . GLN A 1 342 ? 146.188 -19.748 43.273 1.00 16.37 342 GLN A CA 1
ATOM 2526 C C . GLN A 1 342 ? 147.552 -20.372 43.440 1.00 17.44 342 GLN A C 1
ATOM 2527 O O . GLN A 1 342 ? 148.307 -20.527 42.465 1.00 16.95 342 GLN A O 1
ATOM 2533 N N . TRP A 1 343 ? 147.906 -20.701 44.678 1.00 15.50 343 TRP A N 1
ATOM 2534 C CA . TRP A 1 343 ? 149.221 -21.259 44.947 1.00 16.68 343 TRP A CA 1
ATOM 2535 C C . TRP A 1 343 ? 149.129 -22.695 45.425 1.00 17.54 343 TRP A C 1
ATOM 2536 O O . TRP A 1 343 ? 148.198 -23.069 46.150 1.00 16.00 343 TRP A O 1
ATOM 2547 N N . ALA A 1 344 ? 150.077 -23.505 44.965 1.00 17.04 344 ALA A N 1
ATOM 2548 C CA . ALA A 1 344 ? 150.109 -24.921 45.329 1.00 18.12 344 ALA A CA 1
ATOM 2549 C C . ALA A 1 344 ? 151.403 -25.213 46.073 1.00 19.10 344 ALA A C 1
ATOM 2550 O O . ALA A 1 344 ? 152.417 -24.561 45.843 1.00 17.33 344 ALA A O 1
ATOM 2552 N N . PRO A 1 345 ? 151.388 -26.209 46.966 1.00 20.81 345 PRO A N 1
ATOM 2553 C CA . PRO A 1 345 ? 152.609 -26.524 47.705 1.00 25.38 345 PRO A CA 1
ATOM 2554 C C . PRO A 1 345 ? 153.604 -27.232 46.771 1.00 28.81 345 PRO A C 1
ATOM 2555 O O . PRO A 1 345 ? 153.214 -27.989 45.881 1.00 28.88 345 PRO A O 1
ATOM 2559 N N . LYS A 1 346 ? 154.880 -26.933 46.942 1.00 32.92 346 LYS A N 1
ATOM 2560 C CA . LYS A 1 346 ? 155.895 -27.556 46.103 1.00 38.97 346 LYS A CA 1
ATOM 2561 C C . LYS A 1 346 ? 156.255 -28.935 46.634 1.00 40.91 346 LYS A C 1
ATOM 2562 O O . LYS A 1 346 ? 156.746 -29.783 45.886 1.00 43.74 346 LYS A O 1
ATOM 2568 N N . SER A 1 347 ? 155.996 -29.167 47.918 1.00 43.43 347 SER A N 1
ATOM 2569 C CA . SER A 1 347 ? 156.292 -30.455 48.549 1.00 45.51 347 SER A CA 1
ATOM 2570 C C . SER A 1 347 ? 155.115 -31.419 48.423 1.00 46.12 347 SER A C 1
ATOM 2571 O O . SER A 1 347 ? 153.961 -31.005 48.417 1.00 46.82 347 SER A O 1
ATOM 2574 N N . GLU A 1 348 ? 155.404 -32.711 48.329 1.00 45.81 348 GLU A N 1
ATOM 2575 C CA . GLU A 1 348 ? 154.331 -33.685 48.212 1.00 45.30 348 GLU A CA 1
ATOM 2576 C C . GLU A 1 348 ? 153.776 -34.101 49.573 1.00 43.14 348 GLU A C 1
ATOM 2577 O O . GLU A 1 348 ? 152.851 -34.908 49.660 1.00 42.06 348 GLU A O 1
ATOM 2583 N N . GLU A 1 349 ? 154.320 -33.527 50.641 1.00 41.21 349 GLU A N 1
ATOM 2584 C CA . GLU A 1 349 ? 153.847 -33.865 51.977 1.00 39.50 349 GLU A CA 1
ATOM 2585 C C . GLU A 1 349 ? 152.394 -33.433 52.160 1.00 35.80 349 GLU A C 1
ATOM 2586 O O . GLU A 1 349 ? 151.645 -34.057 52.914 1.00 36.15 349 GLU A O 1
ATOM 2592 N N . LEU A 1 350 ? 151.992 -32.363 51.473 1.00 30.95 350 LEU A N 1
ATOM 2593 C CA . LEU A 1 350 ? 150.613 -31.872 51.604 1.00 25.87 350 LEU A CA 1
ATOM 2594 C C . LEU A 1 350 ? 149.656 -32.407 50.533 1.00 24.80 350 LEU A C 1
ATOM 2595 O O . LEU A 1 350 ? 148.460 -32.098 50.534 1.00 22.52 350 LEU A O 1
ATOM 2600 N N . LYS A 1 351 ? 150.159 -33.221 49.613 1.00 24.75 351 LYS A N 1
ATOM 2601 C CA . LYS A 1 351 ? 149.285 -33.757 48.572 1.00 24.77 351 LYS A CA 1
ATOM 2602 C C . LYS A 1 351 ? 148.197 -34.643 49.193 1.00 23.45 351 LYS A C 1
ATOM 2603 O O . LYS A 1 351 ? 148.489 -35.489 50.038 1.00 23.31 351 LYS A O 1
ATOM 2609 N N . ASN A 1 352 ? 146.953 -34.432 48.773 1.00 21.37 352 ASN A N 1
ATOM 2610 C CA . ASN A 1 352 ? 145.817 -35.210 49.250 1.00 22.93 352 ASN A CA 1
ATOM 2611 C C . ASN A 1 352 ? 145.737 -35.320 50.764 1.00 23.37 352 ASN A C 1
ATOM 2612 O O . ASN A 1 352 ? 145.391 -36.371 51.317 1.00 25.32 352 ASN A O 1
ATOM 2617 N N . SER A 1 353 ? 146.048 -34.220 51.432 1.00 20.93 353 SER A N 1
ATOM 2618 C CA . SER A 1 353 ? 146.011 -34.193 52.885 1.00 21.18 353 SER A CA 1
ATOM 2619 C C . SER A 1 353 ? 144.680 -33.779 53.490 1.00 20.10 353 SER A C 1
ATOM 2620 O O . SER A 1 353 ? 144.501 -33.887 54.709 1.00 23.65 353 SER A O 1
ATOM 2623 N N . VAL A 1 354 ? 143.747 -33.322 52.659 1.00 18.44 354 VAL A N 1
ATOM 2624 C CA . VAL A 1 354 ? 142.455 -32.833 53.138 1.00 19.22 354 VAL A CA 1
ATOM 2625 C C . VAL A 1 354 ? 141.285 -33.643 52.599 1.00 17.39 354 VAL A C 1
ATOM 2626 O O . VAL A 1 354 ? 141.266 -34.020 51.434 1.00 18.67 354 VAL A O 1
ATOM 2630 N N . PRO A 1 355 ? 140.284 -33.922 53.436 1.00 19.07 355 PRO A N 1
ATOM 2631 C CA . PRO A 1 355 ? 139.183 -34.686 52.855 1.00 17.98 355 PRO A CA 1
ATOM 2632 C C . PRO A 1 355 ? 138.433 -33.813 51.849 1.00 18.32 355 PRO A C 1
ATOM 2633 O O . PRO A 1 355 ? 138.406 -32.593 51.987 1.00 17.50 355 PRO A O 1
ATOM 2637 N N . ASP A 1 356 ? 137.856 -34.426 50.826 1.00 16.73 356 ASP A N 1
ATOM 2638 C CA . ASP A 1 356 ? 137.065 -33.682 49.835 1.00 17.93 356 ASP A CA 1
ATOM 2639 C C . ASP A 1 356 ? 135.836 -33.133 50.550 1.00 17.70 356 ASP A C 1
ATOM 2640 O O . ASP A 1 356 ? 135.243 -33.812 51.403 1.00 16.66 356 ASP A O 1
ATOM 2645 N N . ALA A 1 357 ? 135.440 -31.899 50.208 1.00 16.88 357 ALA A N 1
ATOM 2646 C CA . ALA A 1 357 ? 134.306 -31.247 50.870 1.00 17.36 357 ALA A CA 1
ATOM 2647 C C . ALA A 1 357 ? 132.998 -31.993 50.807 1.00 17.90 357 ALA A C 1
ATOM 2648 O O . ALA A 1 357 ? 132.194 -31.852 51.715 1.00 19.86 357 ALA A O 1
ATOM 2650 N N . HIS A 1 358 ? 132.761 -32.786 49.757 1.00 17.01 358 HIS A N 1
ATOM 2651 C CA . HIS A 1 358 ? 131.508 -33.529 49.734 1.00 18.33 358 HIS A CA 1
ATOM 2652 C C . HIS A 1 358 ? 131.709 -35.032 49.696 1.00 21.24 358 HIS A C 1
ATOM 2653 O O . HIS A 1 358 ? 130.768 -35.797 49.435 1.00 21.80 358 HIS A O 1
ATOM 2660 N N . ASP A 1 359 ? 132.927 -35.463 49.988 1.00 21.11 359 ASP A N 1
ATOM 2661 C CA . ASP A 1 359 ? 133.203 -36.886 49.968 1.00 22.44 359 ASP A CA 1
ATOM 2662 C C . ASP A 1 359 ? 134.415 -37.224 50.819 1.00 23.63 359 ASP A C 1
ATOM 2663 O O . ASP A 1 359 ? 135.552 -37.172 50.340 1.00 22.12 359 ASP A O 1
ATOM 2668 N N . PRO A 1 360 ? 134.185 -37.559 52.103 1.00 23.76 360 PRO A N 1
ATOM 2669 C CA . PRO A 1 360 ? 135.216 -37.922 53.084 1.00 25.75 360 PRO A CA 1
ATOM 2670 C C . PRO A 1 360 ? 136.098 -39.104 52.622 1.00 27.19 360 PRO A C 1
ATOM 2671 O O . PRO A 1 360 ? 137.182 -39.327 53.175 1.00 25.12 360 PRO A O 1
ATOM 2675 N N . ASP A 1 361 ? 135.595 -39.872 51.645 1.00 27.17 361 ASP A N 1
ATOM 2676 C CA . ASP A 1 361 ? 136.309 -41.034 51.077 1.00 29.67 361 ASP A CA 1
ATOM 2677 C C . ASP A 1 361 ? 137.379 -40.615 50.076 1.00 29.19 361 ASP A C 1
ATOM 2678 O O . ASP A 1 361 ? 138.216 -41.434 49.691 1.00 27.78 361 ASP A O 1
ATOM 2683 N N . GLU A 1 362 ? 137.358 -39.351 49.658 1.00 25.45 362 GLU A N 1
ATOM 2684 C CA . GLU A 1 362 ? 138.339 -38.849 48.688 1.00 26.05 362 GLU A CA 1
ATOM 2685 C C . GLU A 1 362 ? 139.137 -37.726 49.347 1.00 25.36 362 GLU A C 1
ATOM 2686 O O . GLU A 1 362 ? 138.729 -37.211 50.383 1.00 22.25 362 GLU A O 1
ATOM 2692 N N . LYS A 1 363 ? 140.257 -37.349 48.739 1.00 22.45 363 LYS A N 1
ATOM 2693 C CA . LYS A 1 363 ? 141.118 -36.316 49.325 1.00 23.75 363 LYS A CA 1
ATOM 2694 C C . LYS A 1 363 ? 141.432 -35.191 48.343 1.00 21.98 363 LYS A C 1
ATOM 2695 O O . LYS A 1 363 ? 141.254 -35.344 47.126 1.00 24.00 363 LYS A O 1
ATOM 2701 N N . GLN A 1 364 ? 141.910 -34.072 48.885 1.00 21.26 364 GLN A N 1
ATOM 2702 C CA . GLN A 1 364 ? 142.273 -32.882 48.094 1.00 21.66 364 GLN A CA 1
ATOM 2703 C C . GLN A 1 364 ? 143.552 -32.269 48.686 1.00 20.86 364 GLN A C 1
ATOM 2704 O O . GLN A 1 364 ? 143.884 -32.509 49.847 1.00 18.43 364 GLN A O 1
ATOM 2710 N N . THR A 1 365 ? 144.264 -31.503 47.869 1.00 19.65 365 THR A N 1
ATOM 2711 C CA . THR A 1 365 ? 145.495 -30.821 48.281 1.00 18.32 365 THR A CA 1
ATOM 2712 C C . THR A 1 365 ? 145.134 -29.373 48.643 1.00 18.60 365 THR A C 1
ATOM 2713 O O . THR A 1 365 ? 144.323 -28.754 47.953 1.00 18.47 365 THR A O 1
ATOM 2717 N N . PRO A 1 366 ? 145.690 -28.844 49.747 1.00 18.56 366 PRO A N 1
ATOM 2718 C CA . PRO A 1 366 ? 145.377 -27.453 50.129 1.00 18.58 366 PRO A CA 1
ATOM 2719 C C . PRO A 1 366 ? 145.956 -26.430 49.139 1.00 19.28 366 PRO A C 1
ATOM 2720 O O . PRO A 1 366 ? 146.817 -26.749 48.306 1.00 17.95 366 PRO A O 1
ATOM 2724 N N . MET A 1 367 ? 145.479 -25.191 49.227 1.00 16.03 367 MET A N 1
ATOM 2725 C CA . MET A 1 367 ? 145.987 -24.125 48.351 1.00 15.70 367 MET A CA 1
ATOM 2726 C C . MET A 1 367 ? 146.107 -22.874 49.197 1.00 16.32 367 MET A C 1
ATOM 2727 O O . MET A 1 367 ? 145.610 -22.843 50.312 1.00 14.97 367 MET A O 1
ATOM 2732 N N . MET A 1 368 ? 146.762 -21.851 48.661 1.00 15.43 368 MET A N 1
ATOM 2733 C CA . MET A 1 368 ? 146.891 -20.558 49.326 1.00 16.69 368 MET A CA 1
ATOM 2734 C C . MET A 1 368 ? 146.535 -19.508 48.281 1.00 15.60 368 MET A C 1
ATOM 2735 O O . MET A 1 368 ? 146.741 -19.741 47.054 1.00 14.84 368 MET A O 1
ATOM 2740 N N . LEU A 1 369 ? 145.984 -18.382 48.729 1.00 13.44 369 LEU A N 1
ATOM 2741 C CA . LEU A 1 369 ? 145.697 -17.285 47.767 1.00 13.14 369 LEU A CA 1
ATOM 2742 C C . LEU A 1 369 ? 146.916 -16.369 47.705 1.00 14.73 369 LEU A C 1
ATOM 2743 O O . LEU A 1 369 ? 147.766 -16.381 48.585 1.00 14.47 369 LEU A O 1
ATOM 2748 N N . THR A 1 370 ? 147.003 -15.560 46.658 1.00 14.46 370 THR A N 1
ATOM 2749 C CA . THR A 1 370 ? 148.096 -14.609 46.569 1.00 14.27 370 THR A CA 1
ATOM 2750 C C . THR A 1 370 ? 148.038 -13.702 47.810 1.00 14.92 370 THR A C 1
ATOM 2751 O O . THR A 1 370 ? 149.078 -13.283 48.306 1.00 17.86 370 THR A O 1
ATOM 2755 N N . THR A 1 371 ? 146.833 -13.433 48.319 1.00 16.08 371 THR A N 1
ATOM 2756 C CA . THR A 1 371 ? 146.695 -12.573 49.490 1.00 15.82 371 THR A CA 1
ATOM 2757 C C . THR A 1 371 ? 147.143 -13.267 50.791 1.00 16.64 371 THR A C 1
ATOM 2758 O O . THR A 1 371 ? 147.432 -12.594 51.781 1.00 19.19 371 THR A O 1
ATOM 2762 N N . ASP A 1 372 ? 147.229 -14.598 50.795 1.00 15.72 372 ASP A N 1
ATOM 2763 C CA . ASP A 1 372 ? 147.730 -15.316 51.982 1.00 15.99 372 ASP A CA 1
ATOM 2764 C C . ASP A 1 372 ? 149.263 -15.290 51.872 1.00 15.86 372 ASP A C 1
ATOM 2765 O O . ASP A 1 372 ? 149.989 -15.045 52.835 1.00 14.02 372 ASP A O 1
ATOM 2770 N N . ILE A 1 373 ? 149.774 -15.548 50.663 1.00 14.63 373 ILE A N 1
ATOM 2771 C CA . ILE A 1 373 ? 151.227 -15.520 50.472 1.00 13.90 373 ILE A CA 1
ATOM 2772 C C . ILE A 1 373 ? 151.751 -14.114 50.828 1.00 14.91 373 ILE A C 1
ATOM 2773 O O . ILE A 1 373 ? 152.883 -13.955 51.295 1.00 16.20 373 ILE A O 1
ATOM 2778 N N . ALA A 1 374 ? 150.922 -13.100 50.598 1.00 14.17 374 ALA A N 1
ATOM 2779 C CA . ALA A 1 374 ? 151.281 -11.728 50.931 1.00 15.73 374 ALA A CA 1
ATOM 2780 C C . ALA A 1 374 ? 151.671 -11.615 52.416 1.00 15.76 374 ALA A C 1
ATOM 2781 O O . ALA A 1 374 ? 152.562 -10.841 52.769 1.00 18.10 374 ALA A O 1
ATOM 2783 N N . LEU A 1 375 ? 150.992 -12.370 53.283 1.00 16.86 375 LEU A N 1
ATOM 2784 C CA . LEU A 1 375 ? 151.293 -12.308 54.706 1.00 16.87 375 LEU A CA 1
ATOM 2785 C C . LEU A 1 375 ? 152.644 -12.930 55.038 1.00 18.55 375 LEU A C 1
ATOM 2786 O O . LEU A 1 375 ? 153.234 -12.628 56.073 1.00 19.80 375 LEU A O 1
ATOM 2791 N N . LYS A 1 376 ? 153.128 -13.815 54.171 1.00 17.25 376 LYS A N 1
ATOM 2792 C CA . LYS A 1 376 ? 154.416 -14.470 54.368 1.00 17.43 376 LYS A CA 1
ATOM 2793 C C . LYS A 1 376 ? 155.554 -13.699 53.713 1.00 18.70 376 LYS A C 1
ATOM 2794 O O . LYS A 1 376 ? 156.672 -13.652 54.238 1.00 20.26 376 LYS A O 1
ATOM 2800 N N . ARG A 1 377 ? 155.268 -13.071 52.574 1.00 18.47 377 ARG A N 1
ATOM 2801 C CA . ARG A 1 377 ? 156.311 -12.363 51.850 1.00 20.59 377 ARG A CA 1
ATOM 2802 C C . ARG A 1 377 ? 156.533 -10.903 52.213 1.00 21.37 377 ARG A C 1
ATOM 2803 O O . ARG A 1 377 ? 157.615 -10.384 51.991 1.00 22.48 377 ARG A O 1
ATOM 2811 N N . ASP A 1 378 ? 155.534 -10.246 52.798 1.00 19.34 378 ASP A N 1
ATOM 2812 C CA . ASP A 1 378 ? 155.693 -8.861 53.248 1.00 20.76 378 ASP A CA 1
ATOM 2813 C C . ASP A 1 378 ? 156.457 -8.966 54.586 1.00 21.49 378 ASP A C 1
ATOM 2814 O O . ASP A 1 378 ? 156.039 -9.673 55.499 1.00 20.61 378 ASP A O 1
ATOM 2819 N N . PRO A 1 379 ? 157.568 -8.229 54.730 1.00 22.26 379 PRO A N 1
ATOM 2820 C CA . PRO A 1 379 ? 158.383 -8.277 55.948 1.00 23.87 379 PRO A CA 1
ATOM 2821 C C . PRO A 1 379 ? 157.666 -8.051 57.272 1.00 22.91 379 PRO A C 1
ATOM 2822 O O . PRO A 1 379 ? 157.886 -8.782 58.248 1.00 22.62 379 PRO A O 1
ATOM 2826 N N . ASP A 1 380 ? 156.835 -7.019 57.295 1.00 23.20 380 ASP A N 1
ATOM 2827 C CA . ASP A 1 380 ? 156.093 -6.647 58.492 1.00 23.24 380 ASP A CA 1
ATOM 2828 C C . ASP A 1 380 ? 155.034 -7.683 58.839 1.00 21.42 380 ASP A C 1
ATOM 2829 O O . ASP A 1 380 ? 154.861 -8.048 60.016 1.00 19.64 380 ASP A O 1
ATOM 2834 N N . TYR A 1 381 ? 154.303 -8.171 57.834 1.00 18.21 381 TYR A N 1
ATOM 2835 C CA . TYR A 1 381 ? 153.325 -9.205 58.119 1.00 16.10 381 TYR A CA 1
ATOM 2836 C C . TYR A 1 381 ? 154.011 -10.500 58.540 1.00 16.39 381 TYR A C 1
ATOM 2837 O O . TYR A 1 381 ? 153.541 -11.199 59.441 1.00 17.76 381 TYR A O 1
ATOM 2846 N N . ARG A 1 382 ? 155.131 -10.824 57.905 1.00 17.42 382 ARG A N 1
ATOM 2847 C CA . ARG A 1 382 ? 155.834 -12.055 58.242 1.00 18.53 382 ARG A CA 1
ATOM 2848 C C . ARG A 1 382 ? 156.225 -12.082 59.710 1.00 18.70 382 ARG A C 1
ATOM 2849 O O . ARG A 1 382 ? 156.096 -13.128 60.346 1.00 19.04 382 ARG A O 1
ATOM 2857 N N . GLU A 1 383 ? 156.682 -10.952 60.244 1.00 20.41 383 GLU A N 1
ATOM 2858 C CA . GLU A 1 383 ? 157.098 -10.883 61.649 1.00 22.31 383 GLU A CA 1
ATOM 2859 C C . GLU A 1 383 ? 155.902 -11.169 62.551 1.00 21.44 383 GLU A C 1
ATOM 2860 O O . GLU A 1 383 ? 156.029 -11.848 63.565 1.00 21.42 383 GLU A O 1
ATOM 2866 N N . VAL A 1 384 ? 154.743 -10.666 62.158 1.00 20.00 384 VAL A N 1
ATOM 2867 C CA . VAL A 1 384 ? 153.540 -10.891 62.946 1.00 19.34 384 VAL A CA 1
ATOM 2868 C C . VAL A 1 384 ? 153.132 -12.356 62.888 1.00 19.36 384 VAL A C 1
ATOM 2869 O O . VAL A 1 384 ? 152.801 -12.967 63.904 1.00 18.80 384 VAL A O 1
ATOM 2873 N N . MET A 1 385 ? 153.165 -12.940 61.700 1.00 18.02 385 MET A N 1
ATOM 2874 C CA . MET A 1 385 ? 152.797 -14.334 61.544 1.00 19.03 385 MET A CA 1
ATOM 2875 C C . MET A 1 385 ? 153.738 -15.265 62.301 1.00 19.18 385 MET A C 1
ATOM 2876 O O . MET A 1 385 ? 153.296 -16.268 62.856 1.00 20.41 385 MET A O 1
ATOM 2881 N N . GLU A 1 386 ? 155.025 -14.942 62.316 1.00 18.74 386 GLU A N 1
ATOM 2882 C CA . GLU A 1 386 ? 155.988 -15.777 63.045 1.00 21.09 386 GLU A CA 1
ATOM 2883 C C . GLU A 1 386 ? 155.661 -15.743 64.540 1.00 19.98 386 GLU A C 1
ATOM 2884 O O . GLU A 1 386 ? 155.708 -16.782 65.201 1.00 19.21 386 GLU A O 1
ATOM 2890 N N . THR A 1 387 ? 155.318 -14.561 65.042 1.00 20.02 387 THR A N 1
ATOM 2891 C CA . THR A 1 387 ? 154.936 -14.432 66.456 1.00 19.71 387 THR A CA 1
ATOM 2892 C C . THR A 1 387 ? 153.668 -15.243 66.756 1.00 21.05 387 THR A C 1
ATOM 2893 O O . THR A 1 387 ? 153.571 -15.895 67.789 1.00 20.10 387 THR A O 1
ATOM 2897 N N . PHE A 1 388 ? 152.690 -15.197 65.847 1.00 19.00 388 PHE A N 1
ATOM 2898 C CA . PHE A 1 388 ? 151.468 -15.965 66.008 1.00 18.48 388 PHE A CA 1
ATOM 2899 C C . PHE A 1 388 ? 151.765 -17.481 66.023 1.00 19.86 388 PHE A C 1
ATOM 2900 O O . PHE A 1 388 ? 151.224 -18.251 66.840 1.00 20.28 388 PHE A O 1
ATOM 2908 N N . GLN A 1 389 ? 152.617 -17.933 65.107 1.00 18.13 389 GLN A N 1
ATOM 2909 C CA . GLN A 1 389 ? 152.920 -19.350 65.068 1.00 20.56 389 GLN A CA 1
ATOM 2910 C C . GLN A 1 389 ? 153.614 -19.838 66.334 1.00 22.21 389 GLN A C 1
ATOM 2911 O O . GLN A 1 389 ? 153.380 -20.966 66.797 1.00 23.23 389 GLN A O 1
ATOM 2917 N N . GLU A 1 390 ? 154.435 -18.978 66.912 1.00 22.12 390 GLU A N 1
ATOM 2918 C CA . GLU A 1 390 ? 155.182 -19.356 68.118 1.00 24.80 390 GLU A CA 1
ATOM 2919 C C . GLU A 1 390 ? 154.328 -19.282 69.365 1.00 24.63 390 GLU A C 1
ATOM 2920 O O . GLU A 1 390 ? 154.612 -19.959 70.351 1.00 24.81 390 GLU A O 1
ATOM 2926 N N . ASN A 1 391 ? 153.271 -18.478 69.304 1.00 22.20 391 ASN A N 1
ATOM 2927 C CA . ASN A 1 391 ? 152.392 -18.271 70.448 1.00 22.81 391 ASN A CA 1
ATOM 2928 C C . ASN A 1 391 ? 150.921 -18.378 70.051 1.00 20.65 391 ASN A C 1
ATOM 2929 O O . ASN A 1 391 ? 150.275 -17.351 69.832 1.00 18.91 391 ASN A O 1
ATOM 2934 N N . PRO A 1 392 ? 150.367 -19.601 69.980 1.00 20.81 392 PRO A N 1
ATOM 2935 C CA . PRO A 1 392 ? 148.957 -19.783 69.606 1.00 19.61 392 PRO A CA 1
ATOM 2936 C C . PRO A 1 392 ? 147.973 -18.966 70.429 1.00 21.17 392 PRO A C 1
ATOM 2937 O O . PRO A 1 392 ? 146.916 -18.557 69.944 1.00 17.50 392 PRO A O 1
ATOM 2941 N N . MET A 1 393 ? 148.321 -18.729 71.688 1.00 19.22 393 MET A N 1
ATOM 2942 C CA . MET A 1 393 ? 147.462 -17.965 72.562 1.00 20.60 393 MET A CA 1
ATOM 2943 C C . MET A 1 393 ? 147.426 -16.502 72.123 1.00 19.71 393 MET A C 1
ATOM 2944 O O . MET A 1 393 ? 146.392 -15.833 72.258 1.00 19.95 393 MET A O 1
ATOM 2949 N N . GLU A 1 394 ? 148.546 -16.000 71.580 1.00 18.77 394 GLU A N 1
ATOM 2950 C CA . GLU A 1 394 ? 148.614 -14.618 71.108 1.00 19.48 394 GLU A CA 1
ATOM 2951 C C . GLU A 1 394 ? 147.800 -14.508 69.807 1.00 19.00 394 GLU A C 1
ATOM 2952 O O . GLU A 1 394 ? 147.063 -13.546 69.599 1.00 21.79 394 GLU A O 1
ATOM 2958 N N . PHE A 1 395 ? 147.935 -15.510 68.948 1.00 18.73 395 PHE A N 1
ATOM 2959 C CA . PHE A 1 395 ? 147.180 -15.536 67.688 1.00 17.39 395 PHE A CA 1
ATOM 2960 C C . PHE A 1 395 ? 145.700 -15.527 68.017 1.00 17.59 395 PHE A C 1
ATOM 2961 O O . PHE A 1 395 ? 144.932 -14.729 67.481 1.00 15.55 395 PHE A O 1
ATOM 2969 N N . GLY A 1 396 ? 145.308 -16.428 68.926 1.00 16.21 396 GLY A N 1
ATOM 2970 C CA . GLY A 1 396 ? 143.913 -16.565 69.269 1.00 15.95 396 GLY A CA 1
ATOM 2971 C C . GLY A 1 396 ? 143.286 -15.322 69.831 1.00 16.63 396 GLY A C 1
ATOM 2972 O O . GLY A 1 396 ? 142.205 -14.891 69.402 1.00 15.73 396 GLY A O 1
ATOM 2973 N N . MET A 1 397 ? 143.951 -14.709 70.798 1.00 15.41 397 MET A N 1
ATOM 2974 C CA . MET A 1 397 ? 143.358 -13.524 71.377 1.00 18.13 397 MET A CA 1
ATOM 2975 C C . MET A 1 397 ? 143.343 -12.346 70.409 1.00 17.01 397 MET A C 1
ATOM 2976 O O . MET A 1 397 ? 142.404 -11.549 70.430 1.00 17.72 397 MET A O 1
ATOM 2981 N N . ASN A 1 398 ? 144.349 -12.224 69.539 1.00 15.32 398 ASN A N 1
ATOM 2982 C CA . ASN A 1 398 ? 144.299 -11.134 68.581 1.00 17.44 398 ASN A CA 1
ATOM 2983 C C . ASN A 1 398 ? 143.130 -11.352 67.619 1.00 15.50 398 ASN A C 1
ATOM 2984 O O . ASN A 1 398 ? 142.468 -10.391 67.240 1.00 16.12 398 ASN A O 1
ATOM 2989 N N . PHE A 1 399 ? 142.893 -12.599 67.206 1.00 15.80 399 PHE A N 1
ATOM 2990 C CA . PHE A 1 399 ? 141.774 -12.874 66.305 1.00 15.41 399 PHE A CA 1
ATOM 2991 C C . PHE A 1 399 ? 140.446 -12.607 67.034 1.00 15.59 399 PHE A C 1
ATOM 2992 O O . PHE A 1 399 ? 139.569 -11.920 66.501 1.00 15.26 399 PHE A O 1
ATOM 3000 N N . ALA A 1 400 ? 140.312 -13.095 68.262 1.00 14.77 400 ALA A N 1
ATOM 3001 C CA . ALA A 1 400 ? 139.053 -12.893 68.971 1.00 15.38 400 ALA A CA 1
ATOM 3002 C C . ALA A 1 400 ? 138.742 -11.415 69.140 1.00 15.86 400 ALA A C 1
ATOM 3003 O O . ALA A 1 400 ? 137.613 -10.969 68.901 1.00 15.60 400 ALA A O 1
ATOM 3005 N N . LYS A 1 401 ? 139.740 -10.634 69.516 1.00 14.05 401 LYS A N 1
ATOM 3006 C CA . LYS A 1 401 ? 139.492 -9.200 69.697 1.00 15.81 401 LYS A CA 1
ATOM 3007 C C . LYS A 1 401 ? 139.226 -8.489 68.394 1.00 15.80 401 LYS A C 1
ATOM 3008 O O . LYS A 1 401 ? 138.372 -7.605 68.343 1.00 14.91 401 LYS A O 1
ATOM 3014 N N . ALA A 1 402 ? 139.944 -8.870 67.339 1.00 15.03 402 ALA A N 1
ATOM 3015 C CA . ALA A 1 402 ? 139.723 -8.201 66.070 1.00 14.11 402 ALA A CA 1
ATOM 3016 C C . ALA A 1 402 ? 138.377 -8.579 65.451 1.00 14.98 402 ALA A C 1
ATOM 3017 O O . ALA A 1 402 ? 137.741 -7.741 64.795 1.00 15.05 402 ALA A O 1
ATOM 3019 N N . TRP A 1 403 ? 137.955 -9.827 65.645 1.00 13.98 403 TRP A N 1
ATOM 3020 C CA . TRP A 1 403 ? 136.658 -10.258 65.097 1.00 13.72 403 TRP A CA 1
ATOM 3021 C C . TRP A 1 403 ? 135.552 -9.483 65.799 1.00 15.15 403 TRP A C 1
ATOM 3022 O O . TRP A 1 403 ? 134.603 -9.052 65.169 1.00 12.16 403 TRP A O 1
ATOM 3033 N N . TYR A 1 404 ? 135.676 -9.283 67.109 1.00 14.14 404 TYR A N 1
ATOM 3034 C CA . TYR A 1 404 ? 134.663 -8.515 67.815 1.00 14.41 404 TYR A CA 1
ATOM 3035 C C . TYR A 1 404 ? 134.660 -7.060 67.301 1.00 14.54 404 TYR A C 1
ATOM 3036 O O . TYR A 1 404 ? 133.595 -6.481 67.006 1.00 14.02 404 TYR A O 1
ATOM 3045 N N . LYS A 1 405 ? 135.851 -6.481 67.168 1.00 14.23 405 LYS A N 1
ATOM 3046 C CA . LYS A 1 405 ? 135.950 -5.110 66.666 1.00 13.93 405 LYS A CA 1
ATOM 3047 C C . LYS A 1 405 ? 135.308 -5.020 65.266 1.00 14.65 405 LYS A C 1
ATOM 3048 O O . LYS A 1 405 ? 134.466 -4.174 65.017 1.00 14.22 405 LYS A O 1
ATOM 3054 N N . LEU A 1 406 ? 135.752 -5.881 64.348 1.00 13.57 406 LEU A N 1
ATOM 3055 C CA . LEU A 1 406 ? 135.237 -5.904 62.967 1.00 14.88 406 LEU A CA 1
ATOM 3056 C C . LEU A 1 406 ? 133.718 -5.869 62.906 1.00 16.53 406 LEU A C 1
ATOM 3057 O O . LEU A 1 406 ? 133.103 -5.100 62.137 1.00 16.49 406 LEU A O 1
ATOM 3062 N N . THR A 1 407 ? 133.110 -6.700 63.740 1.00 14.40 407 THR A N 1
ATOM 3063 C CA . THR A 1 407 ? 131.675 -6.876 63.685 1.00 15.89 407 THR A CA 1
ATOM 3064 C C . THR A 1 407 ? 130.844 -5.927 64.510 1.00 16.32 407 THR A C 1
ATOM 3065 O O . THR A 1 407 ? 129.621 -5.975 64.442 1.00 15.56 407 THR A O 1
ATOM 3069 N N . HIS A 1 408 ? 131.516 -5.038 65.253 1.00 15.70 408 HIS A N 1
ATOM 3070 C CA . HIS A 1 408 ? 130.837 -4.073 66.100 1.00 17.46 408 HIS A CA 1
ATOM 3071 C C . HIS A 1 408 ? 131.285 -2.621 65.912 1.00 17.73 408 HIS A C 1
ATOM 3072 O O . HIS A 1 408 ? 130.763 -1.731 66.575 1.00 18.11 408 HIS A O 1
ATOM 3079 N N . LEU A 1 409 ? 132.211 -2.386 64.983 1.00 19.21 409 LEU A N 1
ATOM 3080 C CA . LEU A 1 409 ? 132.751 -1.054 64.731 1.00 20.91 409 LEU A CA 1
ATOM 3081 C C . LEU A 1 409 ? 131.730 0.020 64.379 1.00 21.21 409 LEU A C 1
ATOM 3082 O O . LEU A 1 409 ? 131.969 1.203 64.668 1.00 22.22 409 LEU A O 1
ATOM 3087 N N . ASP A 1 410 ? 130.619 -0.363 63.755 1.00 19.32 410 ASP A N 1
ATOM 3088 C CA . ASP A 1 410 ? 129.649 0.654 63.356 1.00 20.24 410 ASP A CA 1
ATOM 3089 C C . ASP A 1 410 ? 128.436 0.745 64.252 1.00 19.13 410 ASP A C 1
ATOM 3090 O O . ASP A 1 410 ? 127.424 1.338 63.879 1.00 20.60 410 ASP A O 1
ATOM 3095 N N . MET A 1 411 ? 128.545 0.180 65.454 1.00 18.12 411 MET A N 1
ATOM 3096 C CA . MET A 1 411 ? 127.428 0.200 66.393 1.00 19.26 411 MET A CA 1
ATOM 3097 C C . MET A 1 411 ? 127.368 1.386 67.352 1.00 19.90 411 MET A C 1
ATOM 3098 O O . MET A 1 411 ? 126.388 1.552 68.082 1.00 22.17 411 MET A O 1
ATOM 3103 N N . GLY A 1 412 ? 128.411 2.207 67.361 1.00 19.70 412 GLY A N 1
ATOM 3104 C CA . GLY A 1 412 ? 128.393 3.377 68.227 1.00 20.41 412 GLY A CA 1
ATOM 3105 C C . GLY A 1 412 ? 128.975 3.101 69.598 1.00 19.91 412 GLY A C 1
ATOM 3106 O O . GLY A 1 412 ? 129.694 2.119 69.783 1.00 20.79 412 GLY A O 1
ATOM 3107 N N . PRO A 1 413 ? 128.660 3.953 70.586 1.00 20.46 413 PRO A N 1
ATOM 3108 C CA . PRO A 1 413 ? 129.115 3.879 71.977 1.00 20.46 413 PRO A CA 1
ATOM 3109 C C . PRO A 1 413 ? 128.557 2.684 72.722 1.00 19.62 413 PRO A C 1
ATOM 3110 O O . PRO A 1 413 ? 127.581 2.070 72.310 1.00 19.86 413 PRO A O 1
ATOM 3114 N N . PRO A 1 414 ? 129.171 2.346 73.857 1.00 20.11 414 PRO A N 1
ATOM 3115 C CA . PRO A 1 414 ? 128.756 1.200 74.678 1.00 19.89 414 PRO A CA 1
ATOM 3116 C C . PRO A 1 414 ? 127.283 1.095 75.033 1.00 20.06 414 PRO A C 1
ATOM 3117 O O . PRO A 1 414 ? 126.756 -0.017 75.158 1.00 19.11 414 PRO A O 1
ATOM 3121 N N . GLU A 1 415 ? 126.610 2.230 75.183 1.00 21.44 415 GLU A N 1
ATOM 3122 C CA . GLU A 1 415 ? 125.177 2.206 75.522 1.00 23.63 415 GLU A CA 1
ATOM 3123 C C . GLU A 1 415 ? 124.338 1.489 74.479 1.00 22.91 415 GLU A C 1
ATOM 3124 O O . GLU A 1 415 ? 123.247 0.987 74.769 1.00 24.45 415 GLU A O 1
ATOM 3130 N N . ARG A 1 416 ? 124.843 1.433 73.257 1.00 20.75 416 ARG A N 1
ATOM 3131 C CA . ARG A 1 416 ? 124.100 0.788 72.189 1.00 20.71 416 ARG A CA 1
ATOM 3132 C C . ARG A 1 416 ? 124.316 -0.724 72.081 1.00 20.00 416 ARG A C 1
ATOM 3133 O O . ARG A 1 416 ? 123.649 -1.384 71.280 1.00 21.06 416 ARG A O 1
ATOM 3141 N N . PHE A 1 417 ? 125.253 -1.257 72.863 1.00 19.06 417 PHE A N 1
ATOM 3142 C CA . PHE A 1 417 ? 125.566 -2.694 72.823 1.00 19.38 417 PHE A CA 1
ATOM 3143 C C . PHE A 1 417 ? 124.574 -3.443 73.727 1.00 19.85 417 PHE A C 1
ATOM 3144 O O . PHE A 1 417 ? 124.586 -3.271 74.937 1.00 19.21 417 PHE A O 1
ATOM 3152 N N . LEU A 1 418 ? 123.735 -4.292 73.135 1.00 19.04 418 LEU A N 1
ATOM 3153 C CA . LEU A 1 418 ? 122.685 -4.985 73.897 1.00 20.40 418 LEU A CA 1
ATOM 3154 C C . LEU A 1 418 ? 122.843 -6.474 74.127 1.00 21.11 418 LEU A C 1
ATOM 3155 O O . LEU A 1 418 ? 123.493 -7.181 73.354 1.00 18.45 418 LEU A O 1
ATOM 3160 N N . GLY A 1 419 ? 122.229 -6.944 75.213 1.00 21.24 419 GLY A N 1
ATOM 3161 C CA . GLY A 1 419 ? 122.234 -8.376 75.475 1.00 21.33 419 GLY A CA 1
ATOM 3162 C C . GLY A 1 419 ? 123.202 -8.942 76.484 1.00 22.58 419 GLY A C 1
ATOM 3163 O O . GLY A 1 419 ? 124.160 -8.280 76.895 1.00 22.10 419 GLY A O 1
ATOM 3164 N N . PRO A 1 420 ? 122.991 -10.217 76.860 1.00 23.04 420 PRO A N 1
ATOM 3165 C CA . PRO A 1 420 ? 123.806 -10.936 77.840 1.00 23.93 420 PRO A CA 1
ATOM 3166 C C . PRO A 1 420 ? 125.216 -11.328 77.430 1.00 24.51 420 PRO A C 1
ATOM 3167 O O . PRO A 1 420 ? 125.989 -11.793 78.278 1.00 24.32 420 PRO A O 1
ATOM 3171 N N . GLU A 1 421 ? 125.569 -11.156 76.150 1.00 22.08 421 GLU A N 1
ATOM 3172 C CA . GLU A 1 421 ? 126.908 -11.535 75.720 1.00 21.89 421 GLU A CA 1
ATOM 3173 C C . GLU A 1 421 ? 127.852 -10.364 75.532 1.00 20.39 421 GLU A C 1
ATOM 3174 O O . GLU A 1 421 ? 128.981 -10.539 75.071 1.00 20.66 421 GLU A O 1
ATOM 3180 N N . VAL A 1 422 ? 127.411 -9.172 75.913 1.00 18.90 422 VAL A N 1
ATOM 3181 C CA . VAL A 1 422 ? 128.277 -8.004 75.807 1.00 18.69 422 VAL A CA 1
ATOM 3182 C C . VAL A 1 422 ? 129.344 -8.129 76.895 1.00 21.25 422 VAL A C 1
ATOM 3183 O O . VAL A 1 422 ? 129.017 -8.337 78.084 1.00 20.12 422 VAL A O 1
ATOM 3187 N N . PRO A 1 423 ? 130.620 -8.016 76.519 1.00 20.91 423 PRO A N 1
ATOM 3188 C CA . PRO A 1 423 ? 131.758 -8.105 77.448 1.00 24.36 423 PRO A CA 1
ATOM 3189 C C . PRO A 1 423 ? 131.684 -6.979 78.467 1.00 24.87 423 PRO A C 1
ATOM 3190 O O . PRO A 1 423 ? 131.172 -5.906 78.169 1.00 23.58 423 PRO A O 1
ATOM 3194 N N . ASP A 1 424 ? 132.200 -7.208 79.675 1.00 25.29 424 ASP A N 1
ATOM 3195 C CA . ASP A 1 424 ? 132.192 -6.152 80.677 1.00 26.92 424 ASP A CA 1
ATOM 3196 C C . ASP A 1 424 ? 133.226 -5.099 80.274 1.00 26.28 424 ASP A C 1
ATOM 3197 O O . ASP A 1 424 ? 133.058 -3.918 80.541 1.00 26.25 424 ASP A O 1
ATOM 3202 N N . GLU A 1 425 ? 134.274 -5.540 79.587 1.00 24.81 425 GLU A N 1
ATOM 3203 C CA . GLU A 1 425 ? 135.341 -4.656 79.144 1.00 24.75 425 GLU A CA 1
ATOM 3204 C C . GLU A 1 425 ? 134.879 -3.823 77.949 1.00 24.13 425 GLU A C 1
ATOM 3205 O O . GLU A 1 425 ? 134.315 -4.371 77.007 1.00 26.18 425 GLU A O 1
ATOM 3211 N N . GLU A 1 426 ? 135.091 -2.510 78.011 1.00 23.90 426 GLU A N 1
ATOM 3212 C CA . GLU A 1 426 ? 134.749 -1.609 76.905 1.00 22.67 426 GLU A CA 1
ATOM 3213 C C . GLU A 1 426 ? 136.054 -1.335 76.177 1.00 21.18 426 GLU A C 1
ATOM 3214 O O . GLU A 1 426 ? 137.094 -1.152 76.797 1.00 21.94 426 GLU A O 1
ATOM 3220 N N . MET A 1 427 ? 136.006 -1.315 74.848 1.00 19.68 427 MET A N 1
ATOM 3221 C CA . MET A 1 427 ? 137.207 -1.110 74.062 1.00 18.97 427 MET A CA 1
ATOM 3222 C C . MET A 1 427 ? 137.290 0.341 73.576 1.00 18.52 427 MET A C 1
ATOM 3223 O O . MET A 1 427 ? 136.281 0.996 73.404 1.00 18.70 427 MET A O 1
ATOM 3228 N N . ILE A 1 428 ? 138.501 0.788 73.271 1.00 18.62 428 ILE A N 1
ATOM 3229 C CA . ILE A 1 428 ? 138.710 2.185 72.896 1.00 19.27 428 ILE A CA 1
ATOM 3230 C C . ILE A 1 428 ? 138.035 2.569 71.602 1.00 18.56 428 ILE A C 1
ATOM 3231 O O . ILE A 1 428 ? 137.633 3.720 71.431 1.00 17.13 428 ILE A O 1
ATOM 3236 N N . TRP A 1 429 ? 137.843 1.605 70.703 1.00 17.29 429 TRP A N 1
ATOM 3237 C CA . TRP A 1 429 ? 137.186 1.920 69.431 1.00 17.49 429 TRP A CA 1
ATOM 3238 C C . TRP A 1 429 ? 135.670 2.120 69.597 1.00 18.32 429 TRP A C 1
ATOM 3239 O O . TRP A 1 429 ? 134.961 2.494 68.645 1.00 20.30 429 TRP A O 1
ATOM 3250 N N . GLN A 1 430 ? 135.155 1.887 70.802 1.00 16.87 430 GLN A N 1
ATOM 3251 C CA . GLN A 1 430 ? 133.749 2.124 71.065 1.00 17.30 430 GLN A CA 1
ATOM 3252 C C . GLN A 1 430 ? 133.570 3.595 71.455 1.00 18.50 430 GLN A C 1
ATOM 3253 O O . GLN A 1 430 ? 132.452 4.044 71.620 1.00 20.01 430 GLN A O 1
ATOM 3259 N N . ASP A 1 431 ? 134.679 4.332 71.580 1.00 16.86 431 ASP A N 1
ATOM 3260 C CA . ASP A 1 431 ? 134.626 5.742 71.994 1.00 17.08 431 ASP A CA 1
ATOM 3261 C C . ASP A 1 431 ? 133.815 5.789 73.300 1.00 17.83 431 ASP A C 1
ATOM 3262 O O . ASP A 1 431 ? 132.820 6.504 73.401 1.00 19.14 431 ASP A O 1
ATOM 3267 N N . PRO A 1 432 ? 134.245 5.028 74.317 1.00 17.44 432 PRO A N 1
ATOM 3268 C CA . PRO A 1 432 ? 133.564 4.959 75.624 1.00 18.79 432 PRO A CA 1
ATOM 3269 C C . PRO A 1 432 ? 133.426 6.296 76.353 1.00 17.78 432 PRO A C 1
ATOM 3270 O O . PRO A 1 432 ? 134.182 7.217 76.115 1.00 18.18 432 PRO A O 1
ATOM 3274 N N . LEU A 1 433 ? 132.460 6.377 77.268 1.00 21.20 433 LEU A N 1
ATOM 3275 C CA . LEU A 1 433 ? 132.228 7.607 78.024 1.00 20.06 433 LEU A CA 1
ATOM 3276 C C . LEU A 1 433 ? 132.223 7.257 79.497 1.00 22.00 433 LEU A C 1
ATOM 3277 O O . LEU A 1 433 ? 131.735 6.193 79.884 1.00 21.18 433 LEU A O 1
ATOM 3282 N N . PRO A 1 434 ? 132.779 8.142 80.331 1.00 22.49 434 PRO A N 1
ATOM 3283 C CA . PRO A 1 434 ? 132.808 7.883 81.777 1.00 23.97 434 PRO A CA 1
ATOM 3284 C C . PRO A 1 434 ? 131.413 8.114 82.368 1.00 25.78 434 PRO A C 1
ATOM 3285 O O . PRO A 1 434 ? 130.577 8.805 81.778 1.00 24.36 434 PRO A O 1
ATOM 3289 N N . ASP A 1 435 ? 131.152 7.522 83.525 1.00 27.77 435 ASP A N 1
ATOM 3290 C CA . ASP A 1 435 ? 129.868 7.719 84.194 1.00 31.02 435 ASP A CA 1
ATOM 3291 C C . ASP A 1 435 ? 129.910 9.074 84.895 1.00 31.22 435 ASP A C 1
ATOM 3292 O O . ASP A 1 435 ? 130.988 9.592 85.164 1.00 31.09 435 ASP A O 1
ATOM 3297 N N . ALA A 1 436 ? 128.737 9.644 85.168 1.00 33.16 436 ALA A N 1
ATOM 3298 C CA . ALA A 1 436 ? 128.629 10.924 85.866 1.00 34.66 436 ALA A CA 1
ATOM 3299 C C . ALA A 1 436 ? 128.529 10.624 87.366 1.00 35.67 436 ALA A C 1
ATOM 3300 O O . ALA A 1 436 ? 127.460 10.276 87.863 1.00 37.58 436 ALA A O 1
ATOM 3302 N N . ASP A 1 437 ? 129.650 10.741 88.062 1.00 36.91 437 ASP A N 1
ATOM 3303 C CA . ASP A 1 437 ? 129.708 10.486 89.501 1.00 38.76 437 ASP A CA 1
ATOM 3304 C C . ASP A 1 437 ? 129.240 11.713 90.271 1.00 37.27 437 ASP A C 1
ATOM 3305 O O . ASP A 1 437 ? 129.975 12.236 91.114 1.00 38.10 437 ASP A O 1
ATOM 3310 N N . TYR A 1 438 ? 128.021 12.163 89.978 1.00 35.53 438 TYR A N 1
ATOM 3311 C CA . TYR A 1 438 ? 127.447 13.335 90.623 1.00 33.98 438 TYR A CA 1
ATOM 3312 C C . TYR A 1 438 ? 125.979 13.517 90.237 1.00 34.42 438 TYR A C 1
ATOM 3313 O O . TYR A 1 438 ? 125.479 12.851 89.331 1.00 33.54 438 TYR A O 1
ATOM 3322 N N . ASP A 1 439 ? 125.281 14.410 90.935 1.00 34.88 439 ASP A N 1
ATOM 3323 C CA . ASP A 1 439 ? 123.873 14.668 90.659 1.00 35.33 439 ASP A CA 1
ATOM 3324 C C . ASP A 1 439 ? 123.699 15.664 89.525 1.00 34.76 439 ASP A C 1
ATOM 3325 O O . ASP A 1 439 ? 124.411 16.660 89.457 1.00 33.60 439 ASP A O 1
ATOM 3330 N N . LEU A 1 440 ? 122.732 15.395 88.655 1.00 35.22 440 LEU A N 1
ATOM 3331 C CA . LEU A 1 440 ? 122.460 16.261 87.514 1.00 37.17 440 LEU A CA 1
ATOM 3332 C C . LEU A 1 440 ? 121.755 17.545 87.932 1.00 37.82 440 LEU A C 1
ATOM 3333 O O . LEU A 1 440 ? 120.956 17.549 88.883 1.00 37.26 440 LEU A O 1
ATOM 3338 N N . ILE A 1 441 ? 122.044 18.629 87.212 1.00 36.26 441 ILE A N 1
ATOM 3339 C CA . ILE A 1 441 ? 121.435 19.917 87.494 1.00 36.79 441 ILE A CA 1
ATOM 3340 C C . ILE A 1 441 ? 119.958 19.935 87.098 1.00 37.14 441 ILE A C 1
ATOM 3341 O O . ILE A 1 441 ? 119.527 19.215 86.189 1.00 35.93 441 ILE A O 1
ATOM 3346 N N . GLY A 1 442 ? 119.186 20.755 87.804 1.00 37.44 442 GLY A N 1
ATOM 3347 C CA . GLY A 1 442 ? 117.768 20.858 87.526 1.00 38.25 442 GLY A CA 1
ATOM 3348 C C . GLY A 1 442 ? 117.421 22.160 86.839 1.00 38.43 442 GLY A C 1
ATOM 3349 O O . GLY A 1 442 ? 118.304 22.964 86.526 1.00 36.90 442 GLY A O 1
ATOM 3350 N N . ASP A 1 443 ? 116.127 22.375 86.614 1.00 38.88 443 ASP A N 1
ATOM 3351 C CA . ASP A 1 443 ? 115.643 23.581 85.950 1.00 39.93 443 ASP A CA 1
ATOM 3352 C C . ASP A 1 443 ? 116.193 24.873 86.542 1.00 39.52 443 ASP A C 1
ATOM 3353 O O . ASP A 1 443 ? 116.588 25.779 85.811 1.00 39.06 443 ASP A O 1
ATOM 3358 N N . GLU A 1 444 ? 116.205 24.966 87.867 1.00 39.33 444 GLU A N 1
ATOM 3359 C CA . GLU A 1 444 ? 116.685 26.165 88.522 1.00 39.50 444 GLU A CA 1
ATOM 3360 C C . GLU A 1 444 ? 118.171 26.409 88.248 1.00 38.57 444 GLU A C 1
ATOM 3361 O O . GLU A 1 444 ? 118.581 27.533 87.984 1.00 38.05 444 GLU A O 1
ATOM 3367 N N . GLU A 1 445 ? 118.970 25.349 88.294 1.00 37.83 445 GLU A N 1
ATOM 3368 C CA . GLU A 1 445 ? 120.406 25.475 88.038 1.00 37.73 445 GLU A CA 1
ATOM 3369 C C . GLU A 1 445 ? 120.656 25.762 86.554 1.00 36.26 445 GLU A C 1
ATOM 3370 O O . GLU A 1 445 ? 121.562 26.512 86.203 1.00 35.18 445 GLU A O 1
ATOM 3376 N N . ILE A 1 446 ? 119.850 25.157 85.688 1.00 36.11 446 ILE A N 1
ATOM 3377 C CA . ILE A 1 446 ? 119.985 25.382 84.251 1.00 35.37 446 ILE A CA 1
ATOM 3378 C C . ILE A 1 446 ? 119.774 26.868 83.949 1.00 36.04 446 ILE A C 1
ATOM 3379 O O . ILE A 1 446 ? 120.524 27.476 83.199 1.00 34.73 446 ILE A O 1
ATOM 3384 N N . ALA A 1 447 ? 118.743 27.453 84.549 1.00 36.23 447 ALA A N 1
ATOM 3385 C CA . ALA A 1 447 ? 118.448 28.858 84.326 1.00 36.21 447 ALA A CA 1
ATOM 3386 C C . ALA A 1 447 ? 119.602 29.723 84.803 1.00 35.63 447 ALA A C 1
ATOM 3387 O O . ALA A 1 447 ? 119.988 30.683 84.135 1.00 35.85 447 ALA A O 1
ATOM 3389 N N . GLU A 1 448 ? 120.147 29.382 85.961 1.00 34.68 448 GLU A N 1
ATOM 3390 C CA . GLU A 1 448 ? 121.262 30.122 86.531 1.00 35.70 448 GLU A CA 1
ATOM 3391 C C . GLU A 1 448 ? 122.454 30.117 85.588 1.00 34.14 448 GLU A C 1
ATOM 3392 O O . GLU A 1 448 ? 122.999 31.161 85.265 1.00 33.47 448 GLU A O 1
ATOM 3398 N N . LEU A 1 449 ? 122.848 28.923 85.158 1.00 33.70 449 LEU A N 1
ATOM 3399 C CA . LEU A 1 449 ? 123.981 28.772 84.246 1.00 32.81 449 LEU A CA 1
ATOM 3400 C C . LEU A 1 449 ? 123.719 29.472 82.923 1.00 32.26 449 LEU A C 1
ATOM 3401 O O . LEU A 1 449 ? 124.619 30.062 82.334 1.00 32.53 449 LEU A O 1
ATOM 3406 N N . LYS A 1 450 ? 122.484 29.397 82.451 1.00 33.43 450 LYS A N 1
ATOM 3407 C CA . LYS A 1 450 ? 122.107 30.047 81.206 1.00 34.77 450 LYS A CA 1
ATOM 3408 C C . LYS A 1 450 ? 122.415 31.541 81.313 1.00 35.19 450 LYS A C 1
ATOM 3409 O O . LYS A 1 450 ? 123.044 32.138 80.435 1.00 33.85 450 LYS A O 1
ATOM 3415 N N . GLU A 1 451 ? 121.963 32.144 82.406 1.00 35.37 451 GLU A N 1
ATOM 3416 C CA . GLU A 1 451 ? 122.173 33.568 82.639 1.00 35.77 451 GLU A CA 1
ATOM 3417 C C . GLU A 1 451 ? 123.658 33.907 82.739 1.00 34.56 451 GLU A C 1
ATOM 3418 O O . GLU A 1 451 ? 124.122 34.902 82.174 1.00 34.84 451 GLU A O 1
ATOM 3424 N N . GLU A 1 452 ? 124.388 33.076 83.473 1.00 33.35 452 GLU A N 1
ATOM 3425 C CA . GLU A 1 452 ? 125.821 33.244 83.672 1.00 32.57 452 GLU A CA 1
ATOM 3426 C C . GLU A 1 452 ? 126.533 33.248 82.326 1.00 29.76 452 GLU A C 1
ATOM 3427 O O . GLU A 1 452 ? 127.441 34.039 82.093 1.00 28.21 452 GLU A O 1
ATOM 3433 N N . ILE A 1 453 ? 126.121 32.352 81.436 1.00 28.97 453 ILE A N 1
ATOM 3434 C CA . ILE A 1 453 ? 126.753 32.293 80.132 1.00 28.62 453 ILE A CA 1
ATOM 3435 C C . ILE A 1 453 ? 126.459 33.559 79.333 1.00 29.25 453 ILE A C 1
ATOM 3436 O O . ILE A 1 453 ? 127.358 34.150 78.737 1.00 29.05 453 ILE A O 1
ATOM 3441 N N . LEU A 1 454 ? 125.203 33.993 79.356 1.00 30.96 454 LEU A N 1
ATOM 3442 C CA . LEU A 1 454 ? 124.808 35.185 78.619 1.00 33.62 454 LEU A CA 1
ATOM 3443 C C . LEU A 1 454 ? 125.405 36.457 79.208 1.00 35.23 454 LEU A C 1
ATOM 3444 O O . LEU A 1 454 ? 125.531 37.464 78.515 1.00 36.46 454 LEU A O 1
ATOM 3449 N N . ASP A 1 455 ? 125.782 36.403 80.479 1.00 36.87 455 ASP A N 1
ATOM 3450 C CA . ASP A 1 455 ? 126.380 37.559 81.136 1.00 37.60 455 ASP A CA 1
ATOM 3451 C C . ASP A 1 455 ? 127.888 37.647 80.936 1.00 36.69 455 ASP A C 1
ATOM 3452 O O . ASP A 1 455 ? 128.500 38.660 81.289 1.00 36.36 455 ASP A O 1
ATOM 3457 N N . SER A 1 456 ? 128.481 36.595 80.364 1.00 34.81 456 SER A N 1
ATOM 3458 C CA . SER A 1 456 ? 129.921 36.551 80.108 1.00 33.66 456 SER A CA 1
ATOM 3459 C C . SER A 1 456 ? 130.271 37.430 78.919 1.00 33.82 456 SER A C 1
ATOM 3460 O O . SER A 1 456 ? 129.390 38.047 78.316 1.00 35.36 456 SER A O 1
ATOM 3463 N N . ASP A 1 457 ? 131.550 37.489 78.563 1.00 33.65 457 ASP A N 1
ATOM 3464 C CA . ASP A 1 457 ? 131.948 38.309 77.428 1.00 34.81 457 ASP A CA 1
ATOM 3465 C C . ASP A 1 457 ? 131.812 37.568 76.095 1.00 33.00 457 ASP A C 1
ATOM 3466 O O . ASP A 1 457 ? 132.221 38.082 75.055 1.00 33.60 457 ASP A O 1
ATOM 3471 N N . LEU A 1 458 ? 131.243 36.365 76.134 1.00 30.52 458 LEU A N 1
ATOM 3472 C CA . LEU A 1 458 ? 131.045 35.575 74.915 1.00 27.83 458 LEU A CA 1
ATOM 3473 C C . LEU A 1 458 ? 129.862 36.083 74.110 1.00 26.63 458 LEU A C 1
ATOM 3474 O O . LEU A 1 458 ? 128.792 36.345 74.660 1.00 27.35 458 LEU A O 1
ATOM 3479 N N . SER A 1 459 ? 130.057 36.211 72.805 1.00 25.67 459 SER A N 1
ATOM 3480 C CA . SER A 1 459 ? 129.000 36.684 71.920 1.00 24.87 459 SER A CA 1
ATOM 3481 C C . SER A 1 459 ? 128.112 35.525 71.464 1.00 24.84 459 SER A C 1
ATOM 3482 O O . SER A 1 459 ? 128.479 34.366 71.596 1.00 21.29 459 SER A O 1
ATOM 3485 N N . VAL A 1 460 ? 126.945 35.872 70.926 1.00 24.17 460 VAL A N 1
ATOM 3486 C CA . VAL A 1 460 ? 126.001 34.893 70.395 1.00 24.18 460 VAL A CA 1
ATOM 3487 C C . VAL A 1 460 ? 126.723 34.045 69.337 1.00 23.94 460 VAL A C 1
ATOM 3488 O O . VAL A 1 460 ? 126.581 32.811 69.289 1.00 23.16 460 VAL A O 1
ATOM 3492 N N . SER A 1 461 ? 127.517 34.696 68.502 1.00 23.41 461 SER A N 1
ATOM 3493 C CA . SER A 1 461 ? 128.237 33.962 67.461 1.00 23.63 461 SER A CA 1
ATOM 3494 C C . SER A 1 461 ? 129.252 32.969 68.017 1.00 23.48 461 SER A C 1
ATOM 3495 O O . SER A 1 461 ? 129.333 31.827 67.544 1.00 22.62 461 SER A O 1
ATOM 3498 N N . GLN A 1 462 ? 130.035 33.389 69.008 1.00 21.37 462 GLN A N 1
ATOM 3499 C CA . GLN A 1 462 ? 131.009 32.479 69.619 1.00 20.91 462 GLN A CA 1
ATOM 3500 C C . GLN A 1 462 ? 130.319 31.255 70.225 1.00 20.81 462 GLN A C 1
ATOM 3501 O O . GLN A 1 462 ? 130.803 30.122 70.095 1.00 18.90 462 GLN A O 1
ATOM 3507 N N . LEU A 1 463 ? 129.190 31.489 70.891 1.00 19.90 463 LEU A N 1
ATOM 3508 C CA . LEU A 1 463 ? 128.453 30.411 71.535 1.00 18.31 463 LEU A CA 1
ATOM 3509 C C . LEU A 1 463 ? 127.859 29.429 70.530 1.00 17.53 463 LEU A C 1
ATOM 3510 O O . LEU A 1 463 ? 127.972 28.205 70.688 1.00 18.54 463 LEU A O 1
ATOM 3515 N N . VAL A 1 464 ? 127.215 29.958 69.499 1.00 16.97 464 VAL A N 1
ATOM 3516 C CA . VAL A 1 464 ? 126.610 29.101 68.479 1.00 17.07 464 VAL A CA 1
ATOM 3517 C C . VAL A 1 464 ? 127.700 28.322 67.725 1.00 17.19 464 VAL A C 1
ATOM 3518 O O . VAL A 1 464 ? 127.551 27.109 67.475 1.00 16.47 464 VAL A O 1
ATOM 3522 N N . LYS A 1 465 ? 128.790 29.000 67.383 1.00 18.27 465 LYS A N 1
ATOM 3523 C CA . LYS A 1 465 ? 129.890 28.368 66.646 1.00 18.77 465 LYS A CA 1
ATOM 3524 C C . LYS A 1 465 ? 130.494 27.226 67.452 1.00 18.18 465 LYS A C 1
ATOM 3525 O O . LYS A 1 465 ? 130.801 26.152 66.916 1.00 19.27 465 LYS A O 1
ATOM 3531 N N . THR A 1 466 ? 130.665 27.458 68.748 1.00 16.67 466 THR A N 1
ATOM 3532 C CA . THR A 1 466 ? 131.258 26.438 69.615 1.00 17.44 466 THR A CA 1
ATOM 3533 C C . THR A 1 466 ? 130.341 25.239 69.813 1.00 16.38 466 THR A C 1
ATOM 3534 O O . THR A 1 466 ? 130.797 24.093 69.774 1.00 15.94 466 THR A O 1
ATOM 3538 N N . ALA A 1 467 ? 129.049 25.480 70.034 1.00 15.83 467 ALA A N 1
ATOM 3539 C CA . ALA A 1 467 ? 128.130 24.366 70.198 1.00 15.80 467 ALA A CA 1
ATOM 3540 C C . ALA A 1 467 ? 128.065 23.562 68.901 1.00 15.96 467 ALA A C 1
ATOM 3541 O O . ALA A 1 467 ? 127.970 22.324 68.930 1.00 15.60 467 ALA A O 1
ATOM 3543 N N . TRP A 1 468 ? 128.070 24.269 67.771 1.00 16.15 468 TRP A N 1
ATOM 3544 C CA . TRP A 1 468 ? 128.022 23.575 66.486 1.00 16.14 468 TRP A CA 1
ATOM 3545 C C . TRP A 1 468 ? 129.283 22.724 66.289 1.00 16.10 468 TRP A C 1
ATOM 3546 O O . TRP A 1 468 ? 129.210 21.576 65.816 1.00 17.35 468 TRP A O 1
ATOM 3557 N N . ALA A 1 469 ? 130.435 23.295 66.626 1.00 15.50 469 ALA A N 1
ATOM 3558 C CA . ALA A 1 469 ? 131.709 22.591 66.507 1.00 15.10 469 ALA A CA 1
ATOM 3559 C C . ALA A 1 469 ? 131.655 21.321 67.342 1.00 16.32 469 ALA A C 1
ATOM 3560 O O . ALA A 1 469 ? 132.223 20.290 66.967 1.00 16.94 469 ALA A O 1
ATOM 3562 N N . SER A 1 470 ? 130.968 21.388 68.480 1.00 14.62 470 SER A N 1
ATOM 3563 C CA . SER A 1 470 ? 130.876 20.196 69.328 1.00 16.71 470 SER A CA 1
ATOM 3564 C C . SER A 1 470 ? 129.912 19.118 68.788 1.00 16.87 470 SER A C 1
ATOM 3565 O O . SER A 1 470 ? 130.249 17.934 68.702 1.00 17.62 470 SER A O 1
ATOM 3568 N N . ALA A 1 471 ? 128.709 19.543 68.411 1.00 16.24 471 ALA A N 1
ATOM 3569 C CA . ALA A 1 471 ? 127.682 18.606 67.966 1.00 16.77 471 ALA A CA 1
ATOM 3570 C C . ALA A 1 471 ? 127.808 18.093 66.555 1.00 16.54 471 ALA A C 1
ATOM 3571 O O . ALA A 1 471 ? 127.387 16.958 66.271 1.00 17.79 471 ALA A O 1
ATOM 3573 N N . SER A 1 472 ? 128.409 18.892 65.689 1.00 15.32 472 SER A N 1
ATOM 3574 C CA . SER A 1 472 ? 128.429 18.566 64.261 1.00 17.81 472 SER A CA 1
ATOM 3575 C C . SER A 1 472 ? 129.298 17.413 63.776 1.00 18.05 472 SER A C 1
ATOM 3576 O O . SER A 1 472 ? 129.200 17.051 62.603 1.00 19.74 472 SER A O 1
ATOM 3579 N N . THR A 1 473 ? 130.102 16.819 64.658 1.00 15.41 473 THR A N 1
ATOM 3580 C CA . THR A 1 473 ? 130.953 15.694 64.283 1.00 16.40 473 THR A CA 1
ATOM 3581 C C . THR A 1 473 ? 130.181 14.376 64.259 1.00 15.99 473 THR A C 1
ATOM 3582 O O . THR A 1 473 ? 130.680 13.356 63.791 1.00 17.66 473 THR A O 1
ATOM 3586 N N . TYR A 1 474 ? 128.959 14.389 64.780 1.00 15.66 474 TYR A N 1
ATOM 3587 C CA . TYR A 1 474 ? 128.150 13.182 64.781 1.00 15.97 474 TYR A CA 1
ATOM 3588 C C . TYR A 1 474 ? 127.878 12.639 63.377 1.00 16.95 474 TYR A C 1
ATOM 3589 O O . TYR A 1 474 ? 127.616 13.398 62.435 1.00 15.97 474 TYR A O 1
ATOM 3598 N N . ARG A 1 475 ? 127.970 11.327 63.204 1.00 15.30 475 ARG A N 1
ATOM 3599 C CA . ARG A 1 475 ? 127.566 10.799 61.906 1.00 16.73 475 ARG A CA 1
ATOM 3600 C C . ARG A 1 475 ? 126.698 9.586 62.175 1.00 16.96 475 ARG A C 1
ATOM 3601 O O . ARG A 1 475 ? 127.032 8.704 62.973 1.00 16.82 475 ARG A O 1
ATOM 3609 N N . ASP A 1 476 ? 125.541 9.563 61.531 1.00 17.72 476 ASP A N 1
ATOM 3610 C CA . ASP A 1 476 ? 124.584 8.496 61.770 1.00 20.60 476 ASP A CA 1
ATOM 3611 C C . ASP A 1 476 ? 125.002 7.142 61.199 1.00 20.76 476 ASP A C 1
ATOM 3612 O O . ASP A 1 476 ? 124.470 6.102 61.608 1.00 22.43 476 ASP A O 1
ATOM 3617 N N . SER A 1 477 ? 125.951 7.174 60.274 1.00 19.06 477 SER A N 1
ATOM 3618 C CA . SER A 1 477 ? 126.476 5.962 59.637 1.00 18.09 477 SER A CA 1
ATOM 3619 C C . SER A 1 477 ? 127.052 4.990 60.666 1.00 17.82 477 SER A C 1
ATOM 3620 O O . SER A 1 477 ? 126.662 3.810 60.706 1.00 19.06 477 SER A O 1
ATOM 3623 N N . ASP A 1 478 ? 127.996 5.448 61.481 1.00 15.09 478 ASP A N 1
ATOM 3624 C CA . ASP A 1 478 ? 128.573 4.556 62.496 1.00 15.51 478 ASP A CA 1
ATOM 3625 C C . ASP A 1 478 ? 128.356 5.065 63.921 1.00 15.82 478 ASP A C 1
ATOM 3626 O O . ASP A 1 478 ? 128.953 4.548 64.861 1.00 16.12 478 ASP A O 1
ATOM 3631 N N . LYS A 1 479 ? 127.485 6.064 64.057 1.00 15.38 479 LYS A N 1
ATOM 3632 C CA . LYS A 1 479 ? 127.113 6.615 65.355 1.00 17.34 479 LYS A CA 1
ATOM 3633 C C . LYS A 1 479 ? 128.265 7.151 66.169 1.00 16.74 479 LYS A C 1
ATOM 3634 O O . LYS A 1 479 ? 128.229 7.110 67.399 1.00 18.87 479 LYS A O 1
ATOM 3640 N N . ARG A 1 480 ? 129.300 7.647 65.494 1.00 15.97 480 ARG A N 1
ATOM 3641 C CA . ARG A 1 480 ? 130.444 8.237 66.202 1.00 14.74 480 ARG A CA 1
ATOM 3642 C C . ARG A 1 480 ? 130.250 9.751 66.241 1.00 17.57 480 ARG A C 1
ATOM 3643 O O . ARG A 1 480 ? 129.473 10.300 65.453 1.00 17.51 480 ARG A O 1
ATOM 3651 N N . GLY A 1 481 ? 130.928 10.418 67.177 1.00 16.06 481 GLY A N 1
ATOM 3652 C CA . GLY A 1 481 ? 130.840 11.868 67.229 1.00 17.20 481 GLY A CA 1
ATOM 3653 C C . GLY A 1 481 ? 129.675 12.439 67.987 1.00 17.41 481 GLY A C 1
ATOM 3654 O O . GLY A 1 481 ? 128.854 11.730 68.563 1.00 17.26 481 GLY A O 1
ATOM 3655 N N . GLY A 1 482 ? 129.600 13.763 67.955 1.00 17.05 482 GLY A N 1
ATOM 3656 C CA . GLY A 1 482 ? 128.541 14.435 68.674 1.00 18.37 482 GLY A CA 1
ATOM 3657 C C . GLY A 1 482 ? 129.071 15.194 69.880 1.00 17.80 482 GLY A C 1
ATOM 3658 O O . GLY A 1 482 ? 130.254 15.102 70.239 1.00 18.14 482 GLY A O 1
ATOM 3659 N N . ALA A 1 483 ? 128.165 15.918 70.536 1.00 17.17 483 ALA A N 1
ATOM 3660 C CA . ALA A 1 483 ? 128.523 16.749 71.690 1.00 18.31 483 ALA A CA 1
ATOM 3661 C C . ALA A 1 483 ? 128.791 16.018 73.029 1.00 17.96 483 ALA A C 1
ATOM 3662 O O . ALA A 1 483 ? 129.515 16.545 73.886 1.00 18.67 483 ALA A O 1
ATOM 3664 N N . ASN A 1 484 ? 128.272 14.803 73.208 1.00 17.08 484 ASN A N 1
ATOM 3665 C CA . ASN A 1 484 ? 128.521 14.098 74.465 1.00 17.72 484 ASN A CA 1
ATOM 3666 C C . ASN A 1 484 ? 130.004 13.766 74.582 1.00 18.31 484 ASN A C 1
ATOM 3667 O O . ASN A 1 484 ? 130.596 13.258 73.649 1.00 18.71 484 ASN A O 1
ATOM 3672 N N . GLY A 1 485 ? 130.597 14.053 75.742 1.00 17.29 485 GLY A N 1
ATOM 3673 C CA . GLY A 1 485 ? 132.014 13.803 75.908 1.00 17.01 485 GLY A CA 1
ATOM 3674 C C . GLY A 1 485 ? 132.884 15.053 75.831 1.00 16.18 485 GLY A C 1
ATOM 3675 O O . GLY A 1 485 ? 133.996 15.056 76.347 1.00 16.04 485 GLY A O 1
ATOM 3676 N N . ALA A 1 486 ? 132.380 16.121 75.208 1.00 17.04 486 ALA A N 1
ATOM 3677 C CA . ALA A 1 486 ? 133.144 17.355 75.021 1.00 16.08 486 ALA A CA 1
ATOM 3678 C C . ALA A 1 486 ? 134.524 17.056 74.424 1.00 15.71 486 ALA A C 1
ATOM 3679 O O . ALA A 1 486 ? 135.513 17.636 74.845 1.00 14.92 486 ALA A O 1
ATOM 3681 N N . ARG A 1 487 ? 134.585 16.148 73.445 1.00 15.61 487 ARG A N 1
ATOM 3682 C CA . ARG A 1 487 ? 135.864 15.834 72.827 1.00 15.13 487 ARG A CA 1
ATOM 3683 C C . ARG A 1 487 ? 136.395 16.986 71.975 1.00 16.27 487 ARG A C 1
ATOM 3684 O O . ARG A 1 487 ? 137.546 16.947 71.530 1.00 16.25 487 ARG A O 1
ATOM 3692 N N . LEU A 1 488 ? 135.566 18.003 71.767 1.00 15.42 488 LEU A N 1
ATOM 3693 C CA . LEU A 1 488 ? 135.971 19.196 71.052 1.00 16.26 488 LEU A CA 1
ATOM 3694 C C . LEU A 1 488 ? 137.185 19.826 71.753 1.00 17.79 488 LEU A C 1
ATOM 3695 O O . LEU A 1 488 ? 138.036 20.445 71.115 1.00 16.87 488 LEU A O 1
ATOM 3700 N N . ARG A 1 489 ? 137.275 19.641 73.069 1.00 16.69 489 ARG A N 1
ATOM 3701 C CA . ARG A 1 489 ? 138.372 20.219 73.846 1.00 17.95 489 ARG A CA 1
ATOM 3702 C C . ARG A 1 489 ? 139.654 19.393 73.865 1.00 17.96 489 ARG A C 1
ATOM 3703 O O . ARG A 1 489 ? 140.684 19.837 74.396 1.00 18.37 489 ARG A O 1
ATOM 3711 N N . LEU A 1 490 ? 139.590 18.199 73.281 1.00 16.32 490 LEU A N 1
ATOM 3712 C CA . LEU A 1 490 ? 140.711 17.259 73.282 1.00 16.47 490 LEU A CA 1
ATOM 3713 C C . LEU A 1 490 ? 141.344 17.149 71.920 1.00 16.26 490 LEU A C 1
ATOM 3714 O O . LEU A 1 490 ? 140.787 17.629 70.933 1.00 17.07 490 LEU A O 1
ATOM 3719 N N . GLU A 1 491 ? 142.489 16.477 71.849 1.00 16.55 491 GLU A N 1
ATOM 3720 C CA . GLU A 1 491 ? 143.082 16.223 70.553 1.00 16.03 491 GLU A CA 1
ATOM 3721 C C . GLU A 1 491 ? 142.162 15.173 69.924 1.00 16.28 491 GLU A C 1
ATOM 3722 O O . GLU A 1 491 ? 141.651 14.281 70.596 1.00 15.54 491 GLU A O 1
ATOM 3728 N N . PRO A 1 492 ? 141.995 15.222 68.594 1.00 15.57 492 PRO A N 1
ATOM 3729 C CA . PRO A 1 492 ? 142.598 16.178 67.661 1.00 16.79 492 PRO A CA 1
ATOM 3730 C C . PRO A 1 492 ? 141.709 17.385 67.365 1.00 15.90 492 PRO A C 1
ATOM 3731 O O . PRO A 1 492 ? 142.167 18.345 66.739 1.00 16.68 492 PRO A O 1
ATOM 3735 N N . GLN A 1 493 ? 140.458 17.316 67.799 1.00 15.35 493 GLN A N 1
ATOM 3736 C CA . GLN A 1 493 ? 139.480 18.364 67.473 1.00 15.53 493 GLN A CA 1
ATOM 3737 C C . GLN A 1 493 ? 139.855 19.753 67.884 1.00 15.24 493 GLN A C 1
ATOM 3738 O O . GLN A 1 493 ? 139.529 20.709 67.172 1.00 16.64 493 GLN A O 1
ATOM 3744 N N . LYS A 1 494 ? 140.526 19.889 69.027 1.00 14.77 494 LYS A N 1
ATOM 3745 C CA . LYS A 1 494 ? 140.889 21.233 69.495 1.00 17.91 494 LYS A CA 1
ATOM 3746 C C . LYS A 1 494 ? 141.874 21.932 68.576 1.00 18.59 494 LYS A C 1
ATOM 3747 O O . LYS A 1 494 ? 142.029 23.157 68.652 1.00 20.00 494 LYS A O 1
ATOM 3753 N N . ASN A 1 495 ? 142.524 21.173 67.698 1.00 18.97 495 ASN A N 1
ATOM 3754 C CA . ASN A 1 495 ? 143.502 21.754 66.777 1.00 21.01 495 ASN A CA 1
ATOM 3755 C C . ASN A 1 495 ? 143.089 21.763 65.321 1.00 19.06 495 ASN A C 1
ATOM 3756 O O . ASN A 1 495 ? 143.888 22.140 64.447 1.00 19.97 495 ASN A O 1
ATOM 3761 N N . TRP A 1 496 ? 141.874 21.322 65.031 1.00 17.97 496 TRP A N 1
ATOM 3762 C CA . TRP A 1 496 ? 141.415 21.332 63.646 1.00 16.75 496 TRP A CA 1
ATOM 3763 C C . TRP A 1 496 ? 141.257 22.770 63.170 1.00 17.31 496 TRP A C 1
ATOM 3764 O O . TRP A 1 496 ? 140.691 23.606 63.858 1.00 15.97 496 TRP A O 1
ATOM 3775 N N . GLU A 1 497 ? 141.750 23.026 61.963 1.00 18.59 497 GLU A N 1
ATOM 3776 C CA . GLU A 1 497 ? 141.652 24.355 61.353 1.00 18.46 497 GLU A CA 1
ATOM 3777 C C . GLU A 1 497 ? 140.227 24.887 61.351 1.00 18.45 497 GLU A C 1
ATOM 3778 O O . GLU A 1 497 ? 140.002 26.060 61.673 1.00 19.24 497 GLU A O 1
ATOM 3784 N N . VAL A 1 498 ? 139.258 24.034 61.022 1.00 17.60 498 VAL A N 1
ATOM 3785 C CA . VAL A 1 498 ? 137.863 24.486 60.948 1.00 17.38 498 VAL A CA 1
ATOM 3786 C C . VAL A 1 498 ? 137.374 24.988 62.303 1.00 17.41 498 VAL A C 1
ATOM 3787 O O . VAL A 1 498 ? 136.479 25.843 62.375 1.00 17.55 498 VAL A O 1
ATOM 3791 N N . ASN A 1 499 ? 137.973 24.486 63.386 1.00 15.90 499 ASN A N 1
ATOM 3792 C CA . ASN A 1 499 ? 137.545 24.901 64.714 1.00 17.10 499 ASN A CA 1
ATOM 3793 C C . ASN A 1 499 ? 138.222 26.143 65.261 1.00 19.52 499 ASN A C 1
ATOM 3794 O O . ASN A 1 499 ? 137.938 26.537 66.395 1.00 20.07 499 ASN A O 1
ATOM 3799 N N . GLU A 1 500 ? 139.084 26.769 64.458 1.00 18.07 500 GLU A N 1
ATOM 3800 C CA . GLU A 1 500 ? 139.775 28.012 64.844 1.00 19.36 500 GLU A CA 1
ATOM 3801 C C . GLU A 1 500 ? 140.322 27.848 66.268 1.00 19.12 500 GLU A C 1
ATOM 3802 O O . GLU A 1 500 ? 139.865 28.488 67.222 1.00 18.68 500 GLU A O 1
ATOM 3808 N N . PRO A 1 501 ? 141.366 27.018 66.404 1.00 19.01 501 PRO A N 1
ATOM 3809 C CA . PRO A 1 501 ? 141.984 26.719 67.703 1.00 20.03 501 PRO A CA 1
ATOM 3810 C C . PRO A 1 501 ? 142.119 27.830 68.718 1.00 20.51 501 PRO A C 1
ATOM 3811 O O . PRO A 1 501 ? 141.701 27.672 69.868 1.00 20.92 501 PRO A O 1
ATOM 3815 N N . GLU A 1 502 ? 142.696 28.942 68.292 1.00 22.24 502 GLU A N 1
ATOM 3816 C CA . GLU A 1 502 ? 142.886 30.101 69.163 1.00 25.60 502 GLU A CA 1
ATOM 3817 C C . GLU A 1 502 ? 141.550 30.644 69.694 1.00 24.14 502 GLU A C 1
ATOM 3818 O O . GLU A 1 502 ? 141.404 30.920 70.887 1.00 24.33 502 GLU A O 1
ATOM 3824 N N . GLN A 1 503 ? 140.591 30.833 68.788 1.00 22.88 503 GLN A N 1
ATOM 3825 C CA . GLN A 1 503 ? 139.272 31.336 69.145 1.00 24.47 503 GLN A CA 1
ATOM 3826 C C . GLN A 1 503 ? 138.545 30.336 70.031 1.00 23.47 503 GLN A C 1
ATOM 3827 O O . GLN A 1 503 ? 137.862 30.709 70.973 1.00 21.99 503 GLN A O 1
ATOM 3833 N N . LEU A 1 504 ? 138.680 29.051 69.703 1.00 22.40 504 LEU A N 1
ATOM 3834 C CA . LEU A 1 504 ? 138.036 28.004 70.487 1.00 21.48 504 LEU A CA 1
ATOM 3835 C C . LEU A 1 504 ? 138.528 28.005 71.940 1.00 21.54 504 LEU A C 1
ATOM 3836 O O . LEU A 1 504 ? 137.735 27.855 72.874 1.00 22.00 504 LEU A O 1
ATOM 3841 N N . GLU A 1 505 ? 139.831 28.161 72.113 1.00 20.80 505 GLU A N 1
ATOM 3842 C CA . GLU A 1 505 ? 140.410 28.166 73.452 1.00 23.65 505 GLU A CA 1
ATOM 3843 C C . GLU A 1 505 ? 139.872 29.307 74.287 1.00 24.10 505 GLU A C 1
ATOM 3844 O O . GLU A 1 505 ? 139.655 29.146 75.487 1.00 24.09 505 GLU A O 1
ATOM 3850 N N . THR A 1 506 ? 139.643 30.460 73.666 1.00 22.80 506 THR A N 1
ATOM 3851 C CA . THR A 1 506 ? 139.059 31.579 74.407 1.00 23.73 506 THR A CA 1
ATOM 3852 C C . THR A 1 506 ? 137.672 31.189 74.944 1.00 23.71 506 THR A C 1
ATOM 3853 O O . THR A 1 506 ? 137.363 31.406 76.129 1.00 22.69 506 THR A O 1
ATOM 3857 N N . VAL A 1 507 ? 136.837 30.603 74.079 1.00 20.87 507 VAL A N 1
ATOM 3858 C CA . VAL A 1 507 ? 135.509 30.197 74.494 1.00 21.17 507 VAL A CA 1
ATOM 3859 C C . VAL A 1 507 ? 135.533 29.099 75.547 1.00 21.74 507 VAL A C 1
ATOM 3860 O O . VAL A 1 507 ? 134.837 29.184 76.558 1.00 21.72 507 VAL A O 1
ATOM 3864 N N . LEU A 1 508 ? 136.309 28.048 75.311 1.00 21.12 508 LEU A N 1
ATOM 3865 C CA . LEU A 1 508 ? 136.346 26.968 76.283 1.00 22.30 508 LEU A CA 1
ATOM 3866 C C . LEU A 1 508 ? 136.878 27.466 77.623 1.00 23.45 508 LEU A C 1
ATOM 3867 O O . LEU A 1 508 ? 136.393 27.044 78.671 1.00 23.54 508 LEU A O 1
ATOM 3872 N N . GLY A 1 509 ? 137.849 28.371 77.583 1.00 24.47 509 GLY A N 1
ATOM 3873 C CA . GLY A 1 509 ? 138.401 28.916 78.820 1.00 25.53 509 GLY A CA 1
ATOM 3874 C C . GLY A 1 509 ? 137.324 29.573 79.663 1.00 25.42 509 GLY A C 1
ATOM 3875 O O . GLY A 1 509 ? 137.226 29.339 80.870 1.00 25.86 509 GLY A O 1
ATOM 3876 N N . THR A 1 510 ? 136.499 30.400 79.030 1.00 24.36 510 THR A N 1
ATOM 3877 C CA . THR A 1 510 ? 135.421 31.071 79.729 1.00 24.02 510 THR A CA 1
ATOM 3878 C C . THR A 1 510 ? 134.381 30.082 80.264 1.00 24.20 510 THR A C 1
ATOM 3879 O O . THR A 1 510 ? 133.947 30.176 81.419 1.00 24.53 510 THR A O 1
ATOM 3883 N N . LEU A 1 511 ? 133.972 29.115 79.445 1.00 22.09 511 LEU A N 1
ATOM 3884 C CA . LEU A 1 511 ? 133.003 28.148 79.930 1.00 22.30 511 LEU A CA 1
ATOM 3885 C C . LEU A 1 511 ? 133.572 27.291 81.067 1.00 22.65 511 LEU A C 1
ATOM 3886 O O . LEU A 1 511 ? 132.840 26.939 81.992 1.00 21.31 511 LEU A O 1
ATOM 3891 N N . GLU A 1 512 ? 134.860 26.944 80.992 1.00 23.96 512 GLU A N 1
ATOM 3892 C CA . GLU A 1 512 ? 135.481 26.134 82.038 1.00 26.24 512 GLU A CA 1
ATOM 3893 C C . GLU A 1 512 ? 135.510 26.901 83.364 1.00 26.88 512 GLU A C 1
ATOM 3894 O O . GLU A 1 512 ? 135.354 26.301 84.423 1.00 26.75 512 GLU A O 1
ATOM 3900 N N . ASN A 1 513 ? 135.712 28.215 83.304 1.00 26.89 513 ASN A N 1
ATOM 3901 C CA . ASN A 1 513 ? 135.706 29.028 84.530 1.00 28.38 513 ASN A CA 1
ATOM 3902 C C . ASN A 1 513 ? 134.304 29.058 85.134 1.00 27.85 513 ASN A C 1
ATOM 3903 O O . ASN A 1 513 ? 134.148 29.044 86.362 1.00 27.98 513 ASN A O 1
ATOM 3908 N N . ILE A 1 514 ? 133.284 29.100 84.275 1.00 25.67 514 ILE A N 1
ATOM 3909 C CA . ILE A 1 514 ? 131.899 29.090 84.733 1.00 26.54 514 ILE A CA 1
ATOM 3910 C C . ILE A 1 514 ? 131.626 27.745 85.385 1.00 26.60 514 ILE A C 1
ATOM 3911 O O . ILE A 1 514 ? 130.962 27.649 86.429 1.00 25.70 514 ILE A O 1
ATOM 3916 N N . GLN A 1 515 ? 132.137 26.687 84.765 1.00 24.57 515 GLN A N 1
ATOM 3917 C CA . GLN A 1 515 ? 131.954 25.342 85.302 1.00 26.12 515 GLN A CA 1
ATOM 3918 C C . GLN A 1 515 ? 132.586 25.207 86.683 1.00 26.84 515 GLN A C 1
ATOM 3919 O O . GLN A 1 515 ? 131.977 24.658 87.598 1.00 27.89 515 GLN A O 1
ATOM 3925 N N . THR A 1 516 ? 133.811 25.700 86.814 1.00 27.49 516 THR A N 1
ATOM 3926 C CA . THR A 1 516 ? 134.560 25.634 88.070 1.00 31.33 516 THR A CA 1
ATOM 3927 C C . THR A 1 516 ? 133.835 26.374 89.191 1.00 32.49 516 THR A C 1
ATOM 3928 O O . THR A 1 516 ? 133.649 25.824 90.280 1.00 32.68 516 THR A O 1
ATOM 3932 N N . GLU A 1 517 ? 133.445 27.617 88.918 1.00 32.77 517 GLU A N 1
ATOM 3933 C CA . GLU A 1 517 ? 132.748 28.440 89.906 1.00 35.11 517 GLU A CA 1
ATOM 3934 C C . GLU A 1 517 ? 131.439 27.800 90.354 1.00 33.72 517 GLU A C 1
ATOM 3935 O O . GLU A 1 517 ? 131.095 27.838 91.545 1.00 34.27 517 GLU A O 1
ATOM 3941 N N . PHE A 1 518 ? 130.721 27.182 89.417 1.00 32.51 518 PHE A N 1
ATOM 3942 C CA . PHE A 1 518 ? 129.458 26.535 89.740 1.00 31.59 518 PHE A CA 1
ATOM 3943 C C . PHE A 1 518 ? 129.659 25.283 90.586 1.00 32.52 518 PHE A C 1
ATOM 3944 O O . PHE A 1 518 ? 129.034 25.121 91.638 1.00 32.17 518 PHE A O 1
ATOM 3952 N N . ASN A 1 519 ? 130.532 24.394 90.120 1.00 31.97 519 ASN A N 1
ATOM 3953 C CA . ASN A 1 519 ? 130.791 23.152 90.827 1.00 32.69 519 ASN A CA 1
ATOM 3954 C C . ASN A 1 519 ? 131.283 23.404 92.250 1.00 34.42 519 ASN A C 1
ATOM 3955 O O . ASN A 1 519 ? 130.959 22.649 93.155 1.00 33.82 519 ASN A O 1
ATOM 3960 N N . ASP A 1 520 ? 132.063 24.460 92.445 1.00 36.26 520 ASP A N 1
ATOM 3961 C CA . ASP A 1 520 ? 132.576 24.768 93.785 1.00 39.65 520 ASP A CA 1
ATOM 3962 C C . ASP A 1 520 ? 131.503 25.323 94.711 1.00 40.83 520 ASP A C 1
ATOM 3963 O O . ASP A 1 520 ? 131.531 25.070 95.912 1.00 41.99 520 ASP A O 1
ATOM 3968 N N . SER A 1 521 ? 130.566 26.086 94.153 1.00 42.13 521 SER A N 1
ATOM 3969 C CA . SER A 1 521 ? 129.499 26.698 94.941 1.00 43.17 521 SER A CA 1
ATOM 3970 C C . SER A 1 521 ? 128.439 25.702 95.415 1.00 44.08 521 SER A C 1
ATOM 3971 O O . SER A 1 521 ? 127.572 26.044 96.224 1.00 43.73 521 SER A O 1
ATOM 3974 N N . ARG A 1 522 ? 128.513 24.473 94.915 1.00 44.86 522 ARG A N 1
ATOM 3975 C CA . ARG A 1 522 ? 127.557 23.432 95.277 1.00 45.65 522 ARG A CA 1
ATOM 3976 C C . ARG A 1 522 ? 127.999 22.646 96.508 1.00 46.11 522 ARG A C 1
ATOM 3977 O O . ARG A 1 522 ? 129.180 22.625 96.842 1.00 46.90 522 ARG A O 1
ATOM 3985 N N . SER A 1 523 ? 127.041 21.999 97.171 1.00 47.12 523 SER A N 1
ATOM 3986 C CA . SER A 1 523 ? 127.312 21.192 98.365 1.00 46.82 523 SER A CA 1
ATOM 3987 C C . SER A 1 523 ? 126.438 19.935 98.391 1.00 46.88 523 SER A C 1
ATOM 3988 O O . SER A 1 523 ? 126.698 18.994 99.144 1.00 47.60 523 SER A O 1
ATOM 3991 N N . ASP A 1 524 ? 125.395 19.933 97.572 1.00 45.84 524 ASP A N 1
ATOM 3992 C CA . ASP A 1 524 ? 124.488 18.799 97.494 1.00 45.39 524 ASP A CA 1
ATOM 3993 C C . ASP A 1 524 ? 125.050 17.704 96.587 1.00 44.85 524 ASP A C 1
ATOM 3994 O O . ASP A 1 524 ? 124.386 16.694 96.345 1.00 45.93 524 ASP A O 1
ATOM 3999 N N . GLY A 1 525 ? 126.259 17.908 96.072 1.00 43.57 525 GLY A N 1
ATOM 4000 C CA . GLY A 1 525 ? 126.858 16.907 95.202 1.00 41.46 525 GLY A CA 1
ATOM 4001 C C . GLY A 1 525 ? 126.525 17.095 93.731 1.00 40.03 525 GLY A C 1
ATOM 4002 O O . GLY A 1 525 ? 126.894 16.276 92.892 1.00 40.02 525 GLY A O 1
ATOM 4003 N N . THR A 1 526 ? 125.826 18.177 93.416 1.00 38.01 526 THR A N 1
ATOM 4004 C CA . THR A 1 526 ? 125.462 18.467 92.034 1.00 36.17 526 THR A CA 1
ATOM 4005 C C . THR A 1 526 ? 126.664 19.057 91.297 1.00 34.70 526 THR A C 1
ATOM 4006 O O . THR A 1 526 ? 127.453 19.804 91.873 1.00 33.71 526 THR A O 1
ATOM 4010 N N . GLN A 1 527 ? 126.815 18.688 90.026 1.00 31.61 527 GLN A N 1
ATOM 4011 C CA . GLN A 1 527 ? 127.890 19.218 89.199 1.00 30.66 527 GLN A CA 1
ATOM 4012 C C . GLN A 1 527 ? 127.367 19.383 87.783 1.00 26.37 527 GLN A C 1
ATOM 4013 O O . GLN A 1 527 ? 126.342 18.804 87.416 1.00 26.14 527 GLN A O 1
ATOM 4019 N N . VAL A 1 528 ? 128.078 20.182 86.995 1.00 26.05 528 VAL A N 1
ATOM 4020 C CA . VAL A 1 528 ? 127.716 20.357 85.592 1.00 23.23 528 VAL A CA 1
ATOM 4021 C C . VAL A 1 528 ? 128.965 20.048 84.771 1.00 23.11 528 VAL A C 1
ATOM 4022 O O . VAL A 1 528 ? 130.090 20.356 85.176 1.00 22.75 528 VAL A O 1
ATOM 4026 N N . SER A 1 529 ? 128.764 19.395 83.632 1.00 21.73 529 SER A N 1
ATOM 4027 C CA . SER A 1 529 ? 129.880 19.062 82.767 1.00 21.14 529 SER A CA 1
ATOM 4028 C C . SER A 1 529 ? 130.093 20.165 81.752 1.00 20.51 529 SER A C 1
ATOM 4029 O O . SER A 1 529 ? 129.200 20.965 81.473 1.00 18.84 529 SER A O 1
ATOM 4032 N N . LEU A 1 530 ? 131.291 20.204 81.185 1.00 19.92 530 LEU A N 1
ATOM 4033 C CA . LEU A 1 530 ? 131.586 21.194 80.162 1.00 20.57 530 LEU A CA 1
ATOM 4034 C C . LEU A 1 530 ? 130.760 20.826 78.915 1.00 20.56 530 LEU A C 1
ATOM 4035 O O . LEU A 1 530 ? 130.269 21.706 78.200 1.00 18.28 530 LEU A O 1
ATOM 4040 N N . ALA A 1 531 ? 130.602 19.530 78.667 1.00 19.50 531 ALA A N 1
ATOM 4041 C CA . ALA A 1 531 ? 129.821 19.084 77.516 1.00 19.73 531 ALA A CA 1
ATOM 4042 C C . ALA A 1 531 ? 128.428 19.697 77.558 1.00 20.18 531 ALA A C 1
ATOM 4043 O O . ALA A 1 531 ? 127.918 20.176 76.529 1.00 18.17 531 ALA A O 1
ATOM 4045 N N . ASP A 1 532 ? 127.798 19.696 78.738 1.00 18.96 532 ASP A N 1
ATOM 4046 C CA . ASP A 1 532 ? 126.475 20.302 78.852 1.00 21.29 532 ASP A CA 1
ATOM 4047 C C . ASP A 1 532 ? 126.530 21.819 78.731 1.00 20.56 532 ASP A C 1
ATOM 4048 O O . ASP A 1 532 ? 125.652 22.402 78.130 1.00 19.85 532 ASP A O 1
ATOM 4053 N N . LEU A 1 533 ? 127.551 22.461 79.294 1.00 20.73 533 LEU A N 1
ATOM 4054 C CA . LEU A 1 533 ? 127.630 23.925 79.219 1.00 21.52 533 LEU A CA 1
ATOM 4055 C C . LEU A 1 533 ? 127.778 24.399 77.783 1.00 21.38 533 LEU A C 1
ATOM 4056 O O . LEU A 1 533 ? 127.226 25.415 77.392 1.00 21.12 533 LEU A O 1
ATOM 4061 N N . ILE A 1 534 ? 128.529 23.646 76.990 1.00 19.55 534 ILE A N 1
ATOM 4062 C CA . ILE A 1 534 ? 128.705 24.032 75.604 1.00 19.12 534 ILE A CA 1
ATOM 4063 C C . ILE A 1 534 ? 127.359 24.039 74.897 1.00 18.96 534 ILE A C 1
ATOM 4064 O O . ILE A 1 534 ? 127.047 24.981 74.188 1.00 20.42 534 ILE A O 1
ATOM 4069 N N . VAL A 1 535 ? 126.567 22.988 75.077 1.00 18.54 535 VAL A N 1
ATOM 4070 C CA . VAL A 1 535 ? 125.263 22.935 74.434 1.00 18.87 535 VAL A CA 1
ATOM 4071 C C . VAL A 1 535 ? 124.295 23.975 75.024 1.00 20.76 535 VAL A C 1
ATOM 4072 O O . VAL A 1 535 ? 123.564 24.657 74.297 1.00 19.53 535 VAL A O 1
ATOM 4076 N N . LEU A 1 536 ? 124.307 24.108 76.344 1.00 20.71 536 LEU A N 1
ATOM 4077 C CA . LEU A 1 536 ? 123.429 25.065 76.984 1.00 21.54 536 LEU A CA 1
ATOM 4078 C C . LEU A 1 536 ? 123.734 26.472 76.496 1.00 20.47 536 LEU A C 1
ATOM 4079 O O . LEU A 1 536 ? 122.817 27.260 76.269 1.00 20.71 536 LEU A O 1
ATOM 4084 N N . GLY A 1 537 ? 125.016 26.785 76.311 1.00 21.66 537 GLY A N 1
ATOM 4085 C CA . GLY A 1 537 ? 125.399 28.109 75.840 1.00 20.45 537 GLY A CA 1
ATOM 4086 C C . GLY A 1 537 ? 124.896 28.353 74.427 1.00 21.83 537 GLY A C 1
ATOM 4087 O O . GLY A 1 537 ? 124.461 29.453 74.075 1.00 19.48 537 GLY A O 1
ATOM 4088 N N . GLY A 1 538 ? 124.991 27.310 73.608 1.00 20.74 538 GLY A N 1
ATOM 4089 C CA . GLY A 1 538 ? 124.520 27.405 72.239 1.00 20.15 538 GLY A CA 1
ATOM 4090 C C . GLY A 1 538 ? 123.023 27.650 72.226 1.00 20.23 538 GLY A C 1
ATOM 4091 O O . GLY A 1 538 ? 122.548 28.514 71.478 1.00 21.39 538 GLY A O 1
ATOM 4092 N N . ASN A 1 539 ? 122.280 26.901 73.040 1.00 19.74 539 ASN A N 1
ATOM 4093 C CA . ASN A 1 539 ? 120.826 27.066 73.108 1.00 21.59 539 ASN A CA 1
ATOM 4094 C C . ASN A 1 539 ? 120.473 28.467 73.582 1.00 22.36 539 ASN A C 1
ATOM 4095 O O . ASN A 1 539 ? 119.571 29.098 73.018 1.00 21.17 539 ASN A O 1
ATOM 4100 N N . ALA A 1 540 ? 121.162 28.948 74.623 1.00 21.26 540 ALA A N 1
ATOM 4101 C CA . ALA A 1 540 ? 120.882 30.286 75.156 1.00 21.54 540 ALA A CA 1
ATOM 4102 C C . ALA A 1 540 ? 121.118 31.339 74.088 1.00 22.36 540 ALA A C 1
ATOM 4103 O O . ALA A 1 540 ? 120.357 32.311 73.968 1.00 22.05 540 ALA A O 1
ATOM 4105 N N . ALA A 1 541 ? 122.171 31.151 73.294 1.00 20.35 541 ALA A N 1
ATOM 4106 C CA . ALA A 1 541 ? 122.485 32.090 72.233 1.00 19.70 541 ALA A CA 1
ATOM 4107 C C . ALA A 1 541 ? 121.438 32.072 71.122 1.00 19.19 541 ALA A C 1
ATOM 4108 O O . ALA A 1 541 ? 121.089 33.129 70.601 1.00 20.28 541 ALA A O 1
ATOM 4110 N N . VAL A 1 542 ? 120.948 30.889 70.743 1.00 18.30 542 VAL A N 1
ATOM 4111 C CA . VAL A 1 542 ? 119.914 30.826 69.706 1.00 19.27 542 VAL A CA 1
ATOM 4112 C C . VAL A 1 542 ? 118.641 31.492 70.243 1.00 20.16 542 VAL A C 1
ATOM 4113 O O . VAL A 1 542 ? 117.960 32.218 69.524 1.00 20.98 542 VAL A O 1
ATOM 4117 N N . GLU A 1 543 ? 118.331 31.238 71.510 1.00 20.61 543 GLU A N 1
ATOM 4118 C CA . GLU A 1 543 ? 117.148 31.843 72.110 1.00 22.68 543 GLU A CA 1
ATOM 4119 C C . GLU A 1 543 ? 117.266 33.354 72.099 1.00 21.29 543 GLU A C 1
ATOM 4120 O O . GLU A 1 543 ? 116.272 34.057 71.842 1.00 22.92 543 GLU A O 1
ATOM 4126 N N . GLN A 1 544 ? 118.465 33.861 72.365 1.00 21.61 544 GLN A N 1
ATOM 4127 C CA . GLN A 1 544 ? 118.703 35.304 72.375 1.00 22.66 544 GLN A CA 1
ATOM 4128 C C . GLN A 1 544 ? 118.557 35.878 70.976 1.00 22.64 544 GLN A C 1
ATOM 4129 O O . GLN A 1 544 ? 118.008 36.967 70.794 1.00 23.02 544 GLN A O 1
ATOM 4135 N N . ALA A 1 545 ? 119.053 35.144 69.979 1.00 22.12 545 ALA A N 1
ATOM 4136 C CA . ALA A 1 545 ? 118.952 35.605 68.604 1.00 20.68 545 ALA A CA 1
ATOM 4137 C C . ALA A 1 545 ? 117.498 35.665 68.194 1.00 19.90 545 ALA A C 1
ATOM 4138 O O . ALA A 1 545 ? 117.104 36.563 67.443 1.00 21.57 545 ALA A O 1
ATOM 4140 N N . ALA A 1 546 ? 116.708 34.696 68.644 1.00 19.60 546 ALA A N 1
ATOM 4141 C CA . ALA A 1 546 ? 115.280 34.677 68.307 1.00 20.74 546 ALA A CA 1
ATOM 4142 C C . ALA A 1 546 ? 114.580 35.846 69.009 1.00 23.55 546 ALA A C 1
ATOM 4143 O O . ALA A 1 546 ? 113.705 36.493 68.425 1.00 22.85 546 ALA A O 1
ATOM 4145 N N . ALA A 1 547 ? 114.989 36.108 70.247 1.00 23.59 547 ALA A N 1
ATOM 4146 C CA . ALA A 1 547 ? 114.400 37.201 71.021 1.00 26.41 547 ALA A CA 1
ATOM 4147 C C . ALA A 1 547 ? 114.710 38.536 70.367 1.00 26.99 547 ALA A C 1
ATOM 4148 O O . ALA A 1 547 ? 113.863 39.451 70.375 1.00 27.47 547 ALA A O 1
ATOM 4150 N N . ASN A 1 548 ? 115.907 38.664 69.785 1.00 25.15 548 ASN A N 1
ATOM 4151 C CA . ASN A 1 548 ? 116.301 39.895 69.095 1.00 27.63 548 ASN A CA 1
ATOM 4152 C C . ASN A 1 548 ? 115.390 40.146 67.888 1.00 27.80 548 ASN A C 1
ATOM 4153 O O . ASN A 1 548 ? 115.218 41.288 67.451 1.00 27.93 548 ASN A O 1
ATOM 4158 N N . ALA A 1 549 ? 114.821 39.070 67.353 1.00 26.53 549 ALA A N 1
ATOM 4159 C CA . ALA A 1 549 ? 113.941 39.161 66.202 1.00 27.37 549 ALA A CA 1
ATOM 4160 C C . ALA A 1 549 ? 112.483 39.304 66.627 1.00 27.97 549 ALA A C 1
ATOM 4161 O O . ALA A 1 549 ? 111.588 39.425 65.784 1.00 28.59 549 ALA A O 1
ATOM 4163 N N . GLY A 1 550 ? 112.253 39.296 67.933 1.00 28.88 550 GLY A N 1
ATOM 4164 C CA . GLY A 1 550 ? 110.904 39.430 68.451 1.00 29.52 550 GLY A CA 1
ATOM 4165 C C . GLY A 1 550 ? 110.175 38.135 68.747 1.00 29.50 550 GLY A C 1
ATOM 4166 O O . GLY A 1 550 ? 108.975 38.159 69.022 1.00 29.28 550 GLY A O 1
ATOM 4167 N N . TYR A 1 551 ? 110.882 37.003 68.730 1.00 28.52 551 TYR A N 1
ATOM 4168 C CA . TYR A 1 551 ? 110.250 35.710 68.987 1.00 29.43 551 TYR A CA 1
ATOM 4169 C C . TYR A 1 551 ? 110.695 35.083 70.307 1.00 30.90 551 TYR A C 1
ATOM 4170 O O . TYR A 1 551 ? 111.888 35.022 70.598 1.00 31.35 551 TYR A O 1
ATOM 4179 N N . ASP A 1 552 ? 109.738 34.608 71.096 1.00 31.55 552 ASP A N 1
ATOM 4180 C CA . ASP A 1 552 ? 110.055 33.966 72.369 1.00 34.03 552 ASP A CA 1
ATOM 4181 C C . ASP A 1 552 ? 110.100 32.456 72.155 1.00 33.75 552 ASP A C 1
ATOM 4182 O O . ASP A 1 552 ? 109.072 31.815 71.947 1.00 34.45 552 ASP A O 1
ATOM 4187 N N . VAL A 1 553 ? 111.295 31.881 72.160 1.00 32.88 553 VAL A N 1
ATOM 4188 C CA . VAL A 1 553 ? 111.393 30.446 71.973 1.00 33.83 553 VAL A CA 1
ATOM 4189 C C . VAL A 1 553 ? 112.124 29.824 73.148 1.00 32.74 553 VAL A C 1
ATOM 4190 O O . VAL A 1 553 ? 113.016 30.442 73.735 1.00 31.03 553 VAL A O 1
ATOM 4194 N N . GLU A 1 554 ? 111.719 28.608 73.494 1.00 34.57 554 GLU A N 1
ATOM 4195 C CA . GLU A 1 554 ? 112.334 27.861 74.590 1.00 36.48 554 GLU A CA 1
ATOM 4196 C C . GLU A 1 554 ? 112.838 26.559 73.991 1.00 34.72 554 GLU A C 1
ATOM 4197 O O . GLU A 1 554 ? 112.051 25.720 73.566 1.00 33.60 554 GLU A O 1
ATOM 4203 N N . ILE A 1 555 ? 114.152 26.393 73.951 1.00 33.70 555 ILE A N 1
ATOM 4204 C CA . ILE A 1 555 ? 114.712 25.186 73.374 1.00 32.84 555 ILE A CA 1
ATOM 4205 C C . ILE A 1 555 ? 114.832 24.089 74.416 1.00 32.53 555 ILE A C 1
ATOM 4206 O O . ILE A 1 555 ? 115.373 24.302 75.498 1.00 31.02 555 ILE A O 1
ATOM 4211 N N . PRO A 1 556 ? 114.311 22.894 74.107 1.00 34.06 556 PRO A N 1
ATOM 4212 C CA . PRO A 1 556 ? 114.414 21.815 75.091 1.00 34.29 556 PRO A CA 1
ATOM 4213 C C . PRO A 1 556 ? 115.877 21.479 75.359 1.00 33.99 556 PRO A C 1
ATOM 4214 O O . PRO A 1 556 ? 116.684 21.432 74.438 1.00 33.69 556 PRO A O 1
ATOM 4218 N N . PHE A 1 557 ? 116.212 21.276 76.625 1.00 34.28 557 PHE A N 1
ATOM 4219 C CA . PHE A 1 557 ? 117.587 20.944 76.996 1.00 34.57 557 PHE A CA 1
ATOM 4220 C C . PHE A 1 557 ? 117.609 19.664 77.804 1.00 35.57 557 PHE A C 1
ATOM 4221 O O . PHE A 1 557 ? 116.846 19.509 78.756 1.00 35.11 557 PHE A O 1
ATOM 4229 N N . GLU A 1 558 ? 118.494 18.750 77.408 1.00 36.21 558 GLU A N 1
ATOM 4230 C CA . GLU A 1 558 ? 118.649 17.457 78.058 1.00 37.52 558 GLU A CA 1
ATOM 4231 C C . GLU A 1 558 ? 119.996 17.375 78.761 1.00 35.83 558 GLU A C 1
ATOM 4232 O O . GLU A 1 558 ? 121.027 17.183 78.118 1.00 36.10 558 GLU A O 1
ATOM 4238 N N . PRO A 1 559 ? 120.005 17.538 80.088 1.00 34.59 559 PRO A N 1
ATOM 4239 C CA . PRO A 1 559 ? 121.240 17.473 80.877 1.00 32.74 559 PRO A CA 1
ATOM 4240 C C . PRO A 1 559 ? 121.704 16.033 80.989 1.00 31.18 559 PRO A C 1
ATOM 4241 O O . PRO A 1 559 ? 120.898 15.107 80.883 1.00 30.42 559 PRO A O 1
ATOM 4245 N N . GLY A 1 560 ? 123.001 15.830 81.201 1.00 27.02 560 GLY A N 1
ATOM 4246 C CA . GLY A 1 560 ? 123.465 14.464 81.354 1.00 25.68 560 GLY A CA 1
ATOM 4247 C C . GLY A 1 560 ? 124.690 14.136 80.544 1.00 23.66 560 GLY A C 1
ATOM 4248 O O . GLY A 1 560 ? 125.261 13.053 80.704 1.00 23.81 560 GLY A O 1
ATOM 4249 N N . ARG A 1 561 ? 125.092 15.035 79.654 1.00 21.21 561 ARG A N 1
ATOM 4250 C CA . ARG A 1 561 ? 126.296 14.762 78.883 1.00 20.94 561 ARG A CA 1
ATOM 4251 C C . ARG A 1 561 ? 127.469 14.766 79.844 1.00 21.49 561 ARG A C 1
ATOM 4252 O O . ARG A 1 561 ? 127.447 15.480 80.866 1.00 21.55 561 ARG A O 1
ATOM 4260 N N . VAL A 1 562 ? 128.486 13.971 79.538 1.00 19.89 562 VAL A N 1
ATOM 4261 C CA . VAL A 1 562 ? 129.672 13.909 80.392 1.00 19.26 562 VAL A CA 1
ATOM 4262 C C . VAL A 1 562 ? 130.921 14.396 79.662 1.00 20.39 562 VAL A C 1
ATOM 4263 O O . VAL A 1 562 ? 130.889 14.614 78.450 1.00 19.80 562 VAL A O 1
ATOM 4267 N N . ASP A 1 563 ? 131.995 14.615 80.424 1.00 19.58 563 ASP A N 1
ATOM 4268 C CA . ASP A 1 563 ? 133.282 15.034 79.883 1.00 20.77 563 ASP A CA 1
ATOM 4269 C C . ASP A 1 563 ? 134.214 13.814 79.782 1.00 22.73 563 ASP A C 1
ATOM 4270 O O . ASP A 1 563 ? 134.641 13.245 80.802 1.00 22.27 563 ASP A O 1
ATOM 4275 N N . ALA A 1 564 ? 134.507 13.401 78.547 1.00 19.75 564 ALA A N 1
ATOM 4276 C CA . ALA A 1 564 ? 135.395 12.277 78.277 1.00 20.03 564 ALA A CA 1
ATOM 4277 C C . ALA A 1 564 ? 136.821 12.776 78.360 1.00 19.74 564 ALA A C 1
ATOM 4278 O O . ALA A 1 564 ? 137.093 13.946 78.091 1.00 20.41 564 ALA A O 1
ATOM 4280 N N . GLY A 1 565 ? 137.736 11.893 78.725 1.00 17.53 565 GLY A N 1
ATOM 4281 C CA . GLY A 1 565 ? 139.122 12.317 78.805 1.00 18.48 565 GLY A CA 1
ATOM 4282 C C . GLY A 1 565 ? 139.934 11.734 77.674 1.00 17.23 565 GLY A C 1
ATOM 4283 O O . GLY A 1 565 ? 139.411 11.007 76.826 1.00 17.19 565 GLY A O 1
ATOM 4284 N N . PRO A 1 566 ? 141.215 12.078 77.607 1.00 16.43 566 PRO A N 1
ATOM 4285 C CA . PRO A 1 566 ? 142.087 11.548 76.560 1.00 17.01 566 PRO A CA 1
ATOM 4286 C C . PRO A 1 566 ? 142.105 10.021 76.653 1.00 18.35 566 PRO A C 1
ATOM 4287 O O . PRO A 1 566 ? 142.261 9.345 75.643 1.00 18.76 566 PRO A O 1
ATOM 4291 N N . GLU A 1 567 ? 141.925 9.479 77.864 1.00 17.85 567 GLU A N 1
ATOM 4292 C CA . GLU A 1 567 ? 141.950 8.021 78.019 1.00 19.13 567 GLU A CA 1
ATOM 4293 C C . GLU A 1 567 ? 140.722 7.307 77.433 1.00 19.88 567 GLU A C 1
ATOM 4294 O O . GLU A 1 567 ? 140.725 6.066 77.316 1.00 21.20 567 GLU A O 1
ATOM 4300 N N . HIS A 1 568 ? 139.692 8.075 77.064 1.00 17.77 568 HIS A N 1
ATOM 4301 C CA . HIS A 1 568 ? 138.468 7.522 76.459 1.00 19.14 568 HIS A CA 1
ATOM 4302 C C . HIS A 1 568 ? 138.484 7.887 74.991 1.00 18.75 568 HIS A C 1
ATOM 4303 O O . HIS A 1 568 ? 137.488 7.697 74.315 1.00 18.22 568 HIS A O 1
ATOM 4310 N N . THR A 1 569 ? 139.622 8.370 74.491 1.00 18.14 569 THR A N 1
ATOM 4311 C CA . THR A 1 569 ? 139.674 8.884 73.127 1.00 17.70 569 THR A CA 1
ATOM 4312 C C . THR A 1 569 ? 140.872 8.395 72.314 1.00 18.43 569 THR A C 1
ATOM 4313 O O . THR A 1 569 ? 142.010 8.679 72.663 1.00 18.91 569 THR A O 1
ATOM 4317 N N . ASP A 1 570 ? 140.625 7.659 71.230 1.00 16.21 570 ASP A N 1
ATOM 4318 C CA . ASP A 1 570 ? 141.723 7.219 70.336 1.00 19.03 570 ASP A CA 1
ATOM 4319 C C . ASP A 1 570 ? 141.805 8.413 69.359 1.00 18.81 570 ASP A C 1
ATOM 4320 O O . ASP A 1 570 ? 141.060 8.483 68.381 1.00 17.83 570 ASP A O 1
ATOM 4325 N N . ALA A 1 571 ? 142.680 9.379 69.656 1.00 17.39 571 ALA A N 1
ATOM 4326 C CA . ALA A 1 571 ? 142.747 10.594 68.848 1.00 17.95 571 ALA A CA 1
ATOM 4327 C C . ALA A 1 571 ? 142.913 10.394 67.349 1.00 17.78 571 ALA A C 1
ATOM 4328 O O . ALA A 1 571 ? 142.180 11.002 66.567 1.00 17.76 571 ALA A O 1
ATOM 4330 N N . PRO A 1 572 ? 143.858 9.550 66.931 1.00 18.30 572 PRO A N 1
ATOM 4331 C CA . PRO A 1 572 ? 144.021 9.368 65.483 1.00 19.93 572 PRO A CA 1
ATOM 4332 C C . PRO A 1 572 ? 142.740 8.942 64.778 1.00 21.24 572 PRO A C 1
ATOM 4333 O O . PRO A 1 572 ? 142.491 9.346 63.612 1.00 22.27 572 PRO A O 1
ATOM 4337 N N . SER A 1 573 ? 141.927 8.138 65.470 1.00 19.51 573 SER A N 1
ATOM 4338 C CA . SER A 1 573 ? 140.665 7.637 64.896 1.00 19.12 573 SER A CA 1
ATOM 4339 C C . SER A 1 573 ? 139.643 8.740 64.679 1.00 19.17 573 SER A C 1
ATOM 4340 O O . SER A 1 573 ? 138.729 8.591 63.840 1.00 19.00 573 SER A O 1
ATOM 4343 N N . PHE A 1 574 ? 139.794 9.837 65.411 1.00 17.43 574 PHE A N 1
ATOM 4344 C CA . PHE A 1 574 ? 138.874 10.955 65.254 1.00 18.83 574 PHE A CA 1
ATOM 4345 C C . PHE A 1 574 ? 139.190 11.799 64.052 1.00 18.40 574 PHE A C 1
ATOM 4346 O O . PHE A 1 574 ? 138.374 12.607 63.651 1.00 20.04 574 PHE A O 1
ATOM 4354 N N . ASP A 1 575 ? 140.354 11.623 63.441 1.00 19.41 575 ASP A N 1
ATOM 4355 C CA . ASP A 1 575 ? 140.606 12.441 62.279 1.00 22.94 575 ASP A CA 1
ATOM 4356 C C . ASP A 1 575 ? 139.651 12.121 61.119 1.00 23.16 575 ASP A C 1
ATOM 4357 O O . ASP A 1 575 ? 139.400 12.974 60.249 1.00 22.43 575 ASP A O 1
ATOM 4362 N N . ALA A 1 576 ? 139.077 10.916 61.141 1.00 21.95 576 ALA A N 1
ATOM 4363 C CA . ALA A 1 576 ? 138.102 10.530 60.109 1.00 23.61 576 ALA A CA 1
ATOM 4364 C C . ALA A 1 576 ? 136.871 11.438 60.169 1.00 23.51 576 ALA A C 1
ATOM 4365 O O . ALA A 1 576 ? 136.154 11.577 59.180 1.00 24.19 576 ALA A O 1
ATOM 4367 N N . LEU A 1 577 ? 136.620 12.054 61.328 1.00 21.61 577 LEU A N 1
ATOM 4368 C CA . LEU A 1 577 ? 135.455 12.910 61.474 1.00 21.26 577 LEU A CA 1
ATOM 4369 C C . LEU A 1 577 ? 135.732 14.366 61.084 1.00 20.43 577 LEU A C 1
ATOM 4370 O O . LEU A 1 577 ? 134.827 15.200 61.125 1.00 23.54 577 LEU A O 1
ATOM 4375 N N . LYS A 1 578 ? 136.965 14.668 60.689 1.00 21.25 578 LYS A N 1
ATOM 4376 C CA . LYS A 1 578 ? 137.333 16.047 60.321 1.00 22.88 578 LYS A CA 1
ATOM 4377 C C . LYS A 1 578 ? 136.628 16.450 59.034 1.00 24.78 578 LYS A C 1
ATOM 4378 O O . LYS A 1 578 ? 136.755 15.766 58.022 1.00 25.04 578 LYS A O 1
ATOM 4384 N N . PRO A 1 579 ? 135.884 17.567 59.061 1.00 24.96 579 PRO A N 1
ATOM 4385 C CA . PRO A 1 579 ? 135.133 18.102 57.912 1.00 25.99 579 PRO A CA 1
ATOM 4386 C C . PRO A 1 579 ? 136.015 18.764 56.841 1.00 25.53 579 PRO A C 1
ATOM 4387 O O . PRO A 1 579 ? 137.022 19.394 57.163 1.00 25.42 579 PRO A O 1
ATOM 4391 N N . LYS A 1 580 ? 135.644 18.596 55.571 1.00 23.57 580 LYS A N 1
ATOM 4392 C CA . LYS A 1 580 ? 136.357 19.228 54.461 1.00 23.78 580 LYS A CA 1
ATOM 4393 C C . LYS A 1 580 ? 135.534 20.465 54.121 1.00 22.48 580 LYS A C 1
ATOM 4394 O O . LYS A 1 580 ? 136.045 21.440 53.596 1.00 21.00 580 LYS A O 1
ATOM 4400 N N . VAL A 1 581 ? 134.240 20.382 54.415 1.00 19.91 581 VAL A N 1
ATOM 4401 C CA . VAL A 1 581 ? 133.304 21.484 54.175 1.00 20.71 581 VAL A CA 1
ATOM 4402 C C . VAL A 1 581 ? 132.389 21.560 55.405 1.00 21.02 581 VAL A C 1
ATOM 4403 O O . VAL A 1 581 ? 131.988 20.523 55.956 1.00 21.43 581 VAL A O 1
ATOM 4407 N N . ASP A 1 582 ? 132.079 22.769 55.858 1.00 19.18 582 ASP A N 1
ATOM 4408 C CA . ASP A 1 582 ? 131.128 22.933 56.957 1.00 19.04 582 ASP A CA 1
ATOM 4409 C C . ASP A 1 582 ? 130.140 24.026 56.541 1.00 20.60 582 ASP A C 1
ATOM 4410 O O . ASP A 1 582 ? 130.494 25.213 56.458 1.00 21.10 582 ASP A O 1
ATOM 4415 N N . GLY A 1 583 ? 128.898 23.623 56.290 1.00 19.61 583 GLY A N 1
ATOM 4416 C CA . GLY A 1 583 ? 127.891 24.570 55.832 1.00 21.78 583 GLY A CA 1
ATOM 4417 C C . GLY A 1 583 ? 127.520 25.639 56.820 1.00 22.46 583 GLY A C 1
ATOM 4418 O O . GLY A 1 583 ? 127.397 26.804 56.450 1.00 22.43 583 GLY A O 1
ATOM 4419 N N . VAL A 1 584 ? 127.321 25.254 58.067 1.00 21.00 584 VAL A N 1
ATOM 4420 C CA . VAL A 1 584 ? 126.955 26.213 59.095 1.00 22.64 584 VAL A CA 1
ATOM 4421 C C . VAL A 1 584 ? 127.987 27.307 59.274 1.00 21.97 584 VAL A C 1
ATOM 4422 O O . VAL A 1 584 ? 127.632 28.456 59.515 1.00 22.07 584 VAL A O 1
ATOM 4426 N N . ARG A 1 585 ? 129.270 26.964 59.160 1.00 20.12 585 ARG A N 1
ATOM 4427 C CA . ARG A 1 585 ? 130.335 27.944 59.333 1.00 19.49 585 ARG A CA 1
ATOM 4428 C C . ARG A 1 585 ? 130.916 28.486 58.015 1.00 19.67 585 ARG A C 1
ATOM 4429 O O . ARG A 1 585 ? 131.881 29.258 58.031 1.00 19.24 585 ARG A O 1
ATOM 4437 N N . ASN A 1 586 ? 130.319 28.095 56.887 1.00 19.11 586 ASN A N 1
ATOM 4438 C CA . ASN A 1 586 ? 130.767 28.519 55.552 1.00 19.89 586 ASN A CA 1
ATOM 4439 C C . ASN A 1 586 ? 132.272 28.326 55.394 1.00 20.53 586 ASN A C 1
ATOM 4440 O O . ASN A 1 586 ? 133.019 29.250 55.002 1.00 21.12 586 ASN A O 1
ATOM 4445 N N . TYR A 1 587 ? 132.721 27.115 55.734 1.00 17.70 587 TYR A N 1
ATOM 4446 C CA . TYR A 1 587 ? 134.124 26.717 55.640 1.00 18.43 587 TYR A CA 1
ATOM 4447 C C . TYR A 1 587 ? 134.283 25.750 54.470 1.00 18.46 587 TYR A C 1
ATOM 4448 O O . TYR A 1 587 ? 133.519 24.801 54.368 1.00 18.55 587 TYR A O 1
ATOM 4457 N N . ILE A 1 588 ? 135.258 26.006 53.597 1.00 19.40 588 ILE A N 1
ATOM 4458 C CA . ILE A 1 588 ? 135.516 25.120 52.465 1.00 22.03 588 ILE A CA 1
ATOM 4459 C C . ILE A 1 588 ? 137.018 24.948 52.374 1.00 23.88 588 ILE A C 1
ATOM 4460 O O . ILE A 1 588 ? 137.744 25.917 52.136 1.00 24.17 588 ILE A O 1
ATOM 4465 N N . GLN A 1 589 ? 137.482 23.725 52.601 1.00 26.00 589 GLN A N 1
ATOM 4466 C CA . GLN A 1 589 ? 138.912 23.427 52.539 1.00 31.21 589 GLN A CA 1
ATOM 4467 C C . GLN A 1 589 ? 139.346 23.601 51.083 1.00 33.52 589 GLN A C 1
ATOM 4468 O O . GLN A 1 589 ? 138.609 23.277 50.152 1.00 31.79 589 GLN A O 1
ATOM 4474 N N . ASP A 1 590 ? 140.549 24.120 50.882 1.00 38.10 590 ASP A N 1
ATOM 4475 C CA . ASP A 1 590 ? 141.035 24.346 49.526 1.00 42.53 590 ASP A CA 1
ATOM 4476 C C . ASP A 1 590 ? 141.819 23.142 49.012 1.00 44.58 590 ASP A C 1
ATOM 4477 O O . ASP A 1 590 ? 143.047 23.190 48.901 1.00 47.13 590 ASP A O 1
ATOM 4482 N N . ASP A 1 591 ? 141.109 22.062 48.710 1.00 45.45 591 ASP A N 1
ATOM 4483 C CA . ASP A 1 591 ? 141.735 20.849 48.197 1.00 46.08 591 ASP A CA 1
ATOM 4484 C C . ASP A 1 591 ? 140.655 19.848 47.800 1.00 45.03 591 ASP A C 1
ATOM 4485 O O . ASP A 1 591 ? 140.951 18.794 47.234 1.00 45.53 591 ASP A O 1
ATOM 4490 N N . ILE A 1 592 ? 139.402 20.179 48.097 1.00 42.76 592 ILE A N 1
ATOM 4491 C CA . ILE A 1 592 ? 138.293 19.286 47.774 1.00 40.05 592 ILE A CA 1
ATOM 4492 C C . ILE A 1 592 ? 138.145 19.121 46.270 1.00 38.40 592 ILE A C 1
ATOM 4493 O O . ILE A 1 592 ? 138.323 20.069 45.510 1.00 38.66 592 ILE A O 1
ATOM 4498 N N . THR A 1 593 ? 137.815 17.912 45.845 1.00 38.20 593 THR A N 1
ATOM 4499 C CA . THR A 1 593 ? 137.644 17.654 44.421 1.00 37.66 593 THR A CA 1
ATOM 4500 C C . THR A 1 593 ? 136.199 17.944 44.008 1.00 35.71 593 THR A C 1
ATOM 4501 O O . THR A 1 593 ? 135.955 18.638 43.023 1.00 35.52 593 THR A O 1
ATOM 4505 N N . ARG A 1 594 ? 135.242 17.437 44.782 1.00 31.69 594 ARG A N 1
ATOM 4506 C CA . ARG A 1 594 ? 133.838 17.663 44.472 1.00 28.48 594 ARG A CA 1
ATOM 4507 C C . ARG A 1 594 ? 133.405 19.112 44.702 1.00 26.86 594 ARG A C 1
ATOM 4508 O O . ARG A 1 594 ? 134.047 19.852 45.438 1.00 25.76 594 ARG A O 1
ATOM 4516 N N . PRO A 1 595 ? 132.309 19.533 44.052 1.00 24.93 595 PRO A N 1
ATOM 4517 C CA . PRO A 1 595 ? 131.818 20.905 44.244 1.00 25.73 595 PRO A CA 1
ATOM 4518 C C . PRO A 1 595 ? 131.401 21.003 45.719 1.00 23.43 595 PRO A C 1
ATOM 4519 O O . PRO A 1 595 ? 130.917 20.019 46.290 1.00 23.97 595 PRO A O 1
ATOM 4523 N N . ALA A 1 596 ? 131.552 22.174 46.322 1.00 20.83 596 ALA A N 1
ATOM 4524 C CA . ALA A 1 596 ? 131.227 22.316 47.742 1.00 21.48 596 ALA A CA 1
ATOM 4525 C C . ALA A 1 596 ? 129.833 21.848 48.123 1.00 21.18 596 ALA A C 1
ATOM 4526 O O . ALA A 1 596 ? 129.656 21.227 49.179 1.00 20.77 596 ALA A O 1
ATOM 4528 N N . GLU A 1 597 ? 128.835 22.156 47.294 1.00 20.54 597 GLU A N 1
ATOM 4529 C CA . GLU A 1 597 ? 127.467 21.761 47.637 1.00 20.39 597 GLU A CA 1
ATOM 4530 C C . GLU A 1 597 ? 127.255 20.246 47.674 1.00 20.16 597 GLU A C 1
ATOM 4531 O O . GLU A 1 597 ? 126.381 19.755 48.395 1.00 19.21 597 GLU A O 1
ATOM 4537 N N . GLU A 1 598 ? 128.046 19.497 46.906 1.00 19.49 598 GLU A N 1
ATOM 4538 C CA . GLU A 1 598 ? 127.922 18.039 46.943 1.00 21.50 598 GLU A CA 1
ATOM 4539 C C . GLU A 1 598 ? 128.415 17.512 48.289 1.00 20.35 598 GLU A C 1
ATOM 4540 O O . GLU A 1 598 ? 127.840 16.573 48.847 1.00 19.72 598 GLU A O 1
ATOM 4546 N N . VAL A 1 599 ? 129.479 18.118 48.807 1.00 18.09 599 VAL A N 1
ATOM 4547 C CA . VAL A 1 599 ? 130.025 17.704 50.110 1.00 18.21 599 VAL A CA 1
ATOM 4548 C C . VAL A 1 599 ? 129.026 18.116 51.196 1.00 18.01 599 VAL A C 1
ATOM 4549 O O . VAL A 1 599 ? 128.796 17.400 52.167 1.00 16.38 599 VAL A O 1
ATOM 4553 N N . LEU A 1 600 ? 128.414 19.273 51.009 1.00 16.98 600 LEU A N 1
ATOM 4554 C CA . LEU A 1 600 ? 127.429 19.760 51.978 1.00 18.36 600 LEU A CA 1
ATOM 4555 C C . LEU A 1 600 ? 126.293 18.757 52.129 1.00 17.62 600 LEU A C 1
ATOM 4556 O O . LEU A 1 600 ? 125.874 18.423 53.252 1.00 19.07 600 LEU A O 1
ATOM 4561 N N . VAL A 1 601 ? 125.790 18.266 51.002 1.00 18.11 601 VAL A N 1
ATOM 4562 C CA . VAL A 1 601 ? 124.703 17.299 51.039 1.00 17.45 601 VAL A CA 1
ATOM 4563 C C . VAL A 1 601 ? 125.154 15.974 51.686 1.00 17.18 601 VAL A C 1
ATOM 4564 O O . VAL A 1 601 ? 124.429 15.382 52.480 1.00 16.37 601 VAL A O 1
ATOM 4568 N N . ASP A 1 602 ? 126.368 15.548 51.363 1.00 17.07 602 ASP A N 1
ATOM 4569 C CA . ASP A 1 602 ? 126.945 14.326 51.928 1.00 18.69 602 ASP A CA 1
ATOM 4570 C C . ASP A 1 602 ? 126.989 14.503 53.458 1.00 18.42 602 ASP A C 1
ATOM 4571 O O . ASP A 1 602 ? 126.583 13.633 54.222 1.00 19.13 602 ASP A O 1
ATOM 4576 N N . ASN A 1 603 ? 127.469 15.656 53.911 1.00 17.35 603 ASN A N 1
ATOM 4577 C CA . ASN A 1 603 ? 127.558 15.888 55.347 1.00 18.09 603 ASN A CA 1
ATOM 4578 C C . ASN A 1 603 ? 126.201 15.993 56.027 1.00 17.23 603 ASN A C 1
ATOM 4579 O O . ASN A 1 603 ? 126.033 15.533 57.161 1.00 17.22 603 ASN A O 1
ATOM 4584 N N . ALA A 1 604 ? 125.243 16.647 55.360 1.00 16.34 604 ALA A N 1
ATOM 4585 C CA . ALA A 1 604 ? 123.891 16.791 55.895 1.00 17.16 604 ALA A CA 1
ATOM 4586 C C . ALA A 1 604 ? 123.266 15.423 56.131 1.00 18.49 604 ALA A C 1
ATOM 4587 O O . ALA A 1 604 ? 122.520 15.218 57.110 1.00 16.88 604 ALA A O 1
ATOM 4589 N N . ASP A 1 605 ? 123.560 14.486 55.226 1.00 16.61 605 ASP A N 1
ATOM 4590 C CA . ASP A 1 605 ? 123.030 13.132 55.365 1.00 17.18 605 ASP A CA 1
ATOM 4591 C C . ASP A 1 605 ? 123.529 12.469 56.652 1.00 17.26 605 ASP A C 1
ATOM 4592 O O . ASP A 1 605 ? 122.791 11.731 57.294 1.00 16.94 605 ASP A O 1
ATOM 4597 N N . LEU A 1 606 ? 124.776 12.734 57.016 1.00 16.55 606 LEU A N 1
ATOM 4598 C CA . LEU A 1 606 ? 125.341 12.149 58.229 1.00 17.05 606 LEU A CA 1
ATOM 4599 C C . LEU A 1 606 ? 124.652 12.685 59.485 1.00 17.45 606 LEU A C 1
ATOM 4600 O O . LEU A 1 606 ? 124.688 12.031 60.512 1.00 16.87 606 LEU A O 1
ATOM 4605 N N . LEU A 1 607 ? 124.022 13.861 59.388 1.00 16.72 607 LEU A N 1
ATOM 4606 C CA . LEU A 1 607 ? 123.300 14.450 60.524 1.00 16.52 607 LEU A CA 1
ATOM 4607 C C . LEU A 1 607 ? 121.814 14.118 60.434 1.00 17.66 607 LEU A C 1
ATOM 4608 O O . LEU A 1 607 ? 120.992 14.685 61.151 1.00 19.30 607 LEU A O 1
ATOM 4613 N N . ASN A 1 608 ? 121.467 13.200 59.533 1.00 16.98 608 ASN A N 1
ATOM 4614 C CA . ASN A 1 608 ? 120.079 12.754 59.345 1.00 18.63 608 ASN A CA 1
ATOM 4615 C C . ASN A 1 608 ? 119.147 13.889 58.927 1.00 19.53 608 ASN A C 1
ATOM 4616 O O . ASN A 1 608 ? 117.968 13.869 59.269 1.00 19.88 608 ASN A O 1
ATOM 4621 N N . LEU A 1 609 ? 119.660 14.869 58.195 1.00 16.23 609 LEU A N 1
ATOM 4622 C CA . LEU A 1 609 ? 118.796 15.966 57.786 1.00 16.74 609 LEU A CA 1
ATOM 4623 C C . LEU A 1 609 ? 118.094 15.742 56.461 1.00 17.21 609 LEU A C 1
ATOM 4624 O O . LEU A 1 609 ? 118.609 15.065 55.565 1.00 18.93 609 LEU A O 1
ATOM 4629 N N . THR A 1 610 ? 116.908 16.326 56.347 1.00 16.96 610 THR A N 1
ATOM 4630 C CA . THR A 1 610 ? 116.166 16.319 55.084 1.00 16.29 610 THR A CA 1
ATOM 4631 C C . THR A 1 610 ? 116.582 17.614 54.354 1.00 17.55 610 THR A C 1
ATOM 4632 O O . THR A 1 610 ? 117.232 18.477 54.941 1.00 15.32 610 THR A O 1
ATOM 4636 N N . ALA A 1 611 ? 116.196 17.759 53.086 1.00 15.96 611 ALA A N 1
ATOM 4637 C CA . ALA A 1 611 ? 116.551 18.960 52.339 1.00 15.89 611 ALA A CA 1
ATOM 4638 C C . ALA A 1 611 ? 115.958 20.195 53.025 1.00 16.84 611 ALA A C 1
ATOM 4639 O O . ALA A 1 611 ? 116.610 21.247 53.099 1.00 16.19 611 ALA A O 1
ATOM 4641 N N . SER A 1 612 ? 114.738 20.066 53.546 1.00 17.27 612 SER A N 1
ATOM 4642 C CA . SER A 1 612 ? 114.086 21.189 54.218 1.00 17.00 612 SER A CA 1
ATOM 4643 C C . SER A 1 612 ? 114.764 21.593 55.517 1.00 17.79 612 SER A C 1
ATOM 4644 O O . SER A 1 612 ? 114.881 22.792 55.812 1.00 17.87 612 SER A O 1
ATOM 4647 N N . GLU A 1 613 ? 115.229 20.603 56.283 1.00 17.53 613 GLU A N 1
ATOM 4648 C CA . GLU A 1 613 ? 115.920 20.886 57.545 1.00 17.89 613 GLU A CA 1
ATOM 4649 C C . GLU A 1 613 ? 117.266 21.539 57.263 1.00 17.60 613 GLU A C 1
ATOM 4650 O O . GLU A 1 613 ? 117.684 22.442 57.982 1.00 16.78 613 GLU A O 1
ATOM 4656 N N . LEU A 1 614 ? 117.945 21.085 56.212 1.00 14.92 614 LEU A N 1
ATOM 4657 C CA . LEU A 1 614 ? 119.239 21.670 55.859 1.00 15.98 614 LEU A CA 1
ATOM 4658 C C . LEU A 1 614 ? 119.052 23.122 55.431 1.00 16.52 614 LEU A C 1
ATOM 4659 O O . LEU A 1 614 ? 119.847 24.004 55.794 1.00 16.52 614 LEU A O 1
ATOM 4664 N N . THR A 1 615 ? 118.005 23.367 54.645 1.00 16.64 615 THR A N 1
ATOM 4665 C CA . THR A 1 615 ? 117.707 24.736 54.185 1.00 16.51 615 THR A CA 1
ATOM 4666 C C . THR A 1 615 ? 117.397 25.655 55.351 1.00 16.44 615 THR A C 1
ATOM 4667 O O . THR A 1 615 ? 117.952 26.773 55.429 1.00 15.17 615 THR A O 1
ATOM 4671 N N . ALA A 1 616 ? 116.529 25.198 56.252 1.00 16.52 616 ALA A N 1
ATOM 4672 C CA . ALA A 1 616 ? 116.187 26.011 57.459 1.00 18.16 616 ALA A CA 1
ATOM 4673 C C . ALA A 1 616 ? 117.454 26.298 58.274 1.00 17.89 616 ALA A C 1
ATOM 4674 O O . ALA A 1 616 ? 117.669 27.411 58.781 1.00 17.28 616 ALA A O 1
ATOM 4676 N N . LEU A 1 617 ? 118.290 25.275 58.417 1.00 16.23 617 LEU A N 1
ATOM 4677 C CA . LEU A 1 617 ? 119.520 25.414 59.175 1.00 18.27 617 LEU A CA 1
ATOM 4678 C C . LEU A 1 617 ? 120.477 26.442 58.603 1.00 17.01 617 LEU A C 1
ATOM 4679 O O . LEU A 1 617 ? 120.901 27.381 59.303 1.00 19.41 617 LEU A O 1
ATOM 4684 N N . ILE A 1 618 ? 120.834 26.290 57.332 1.00 16.44 618 ILE A N 1
ATOM 4685 C CA . ILE A 1 618 ? 121.783 27.218 56.732 1.00 18.46 618 ILE A CA 1
ATOM 4686 C C . ILE A 1 618 ? 121.201 28.630 56.668 1.00 18.45 618 ILE A C 1
ATOM 4687 O O . ILE A 1 618 ? 121.873 29.582 57.055 1.00 19.46 618 ILE A O 1
ATOM 4692 N N . GLY A 1 619 ? 119.968 28.749 56.191 1.00 19.77 619 GLY A N 1
ATOM 4693 C CA . GLY A 1 619 ? 119.353 30.071 56.094 1.00 18.92 619 GLY A CA 1
ATOM 4694 C C . GLY A 1 619 ? 119.225 30.802 57.417 1.00 19.70 619 GLY A C 1
ATOM 4695 O O . GLY A 1 619 ? 119.529 32.010 57.523 1.00 19.97 619 GLY A O 1
ATOM 4696 N N . GLY A 1 620 ? 118.771 30.077 58.436 1.00 19.60 620 GLY A N 1
ATOM 4697 C CA . GLY A 1 620 ? 118.637 30.676 59.750 1.00 21.25 620 GLY A CA 1
ATOM 4698 C C . GLY A 1 620 ? 120.004 31.020 60.289 1.00 20.63 620 GLY A C 1
ATOM 4699 O O . GLY A 1 620 ? 120.234 32.095 60.860 1.00 21.42 620 GLY A O 1
ATOM 4700 N N . MET A 1 621 ? 120.952 30.119 60.090 1.00 19.95 621 MET A N 1
ATOM 4701 C CA . MET A 1 621 ? 122.285 30.360 60.595 1.00 20.55 621 MET A CA 1
ATOM 4702 C C . MET A 1 621 ? 122.927 31.614 60.010 1.00 20.16 621 MET A C 1
ATOM 4703 O O . MET A 1 621 ? 123.623 32.335 60.713 1.00 21.89 621 MET A O 1
ATOM 4708 N N . ARG A 1 622 ? 122.710 31.871 58.724 1.00 19.85 622 ARG A N 1
ATOM 4709 C CA . ARG A 1 622 ? 123.315 33.053 58.124 1.00 20.30 622 ARG A CA 1
ATOM 4710 C C . ARG A 1 622 ? 122.780 34.354 58.705 1.00 21.68 622 ARG A C 1
ATOM 4711 O O . ARG A 1 622 ? 123.475 35.370 58.640 1.00 23.75 622 ARG A O 1
ATOM 4719 N N . SER A 1 623 ? 121.576 34.340 59.273 1.00 21.72 623 SER A N 1
ATOM 4720 C CA . SER A 1 623 ? 121.039 35.566 59.896 1.00 23.46 623 SER A CA 1
ATOM 4721 C C . SER A 1 623 ? 121.721 35.752 61.261 1.00 24.17 623 SER A C 1
ATOM 4722 O O . SER A 1 623 ? 121.819 36.877 61.780 1.00 24.21 623 SER A O 1
ATOM 4725 N N . ILE A 1 624 ? 122.156 34.642 61.859 1.00 23.62 624 ILE A N 1
ATOM 4726 C CA . ILE A 1 624 ? 122.878 34.701 63.136 1.00 25.51 624 ILE A CA 1
ATOM 4727 C C . ILE A 1 624 ? 124.318 35.151 62.877 1.00 27.01 624 ILE A C 1
ATOM 4728 O O . ILE A 1 624 ? 124.831 36.046 63.559 1.00 26.58 624 ILE A O 1
ATOM 4733 N N . GLY A 1 625 ? 124.966 34.536 61.889 1.00 25.79 625 GLY A N 1
ATOM 4734 C CA . GLY A 1 625 ? 126.341 34.883 61.557 1.00 27.40 625 GLY A CA 1
ATOM 4735 C C . GLY A 1 625 ? 127.333 34.112 62.412 1.00 28.03 625 GLY A C 1
ATOM 4736 O O . GLY A 1 625 ? 127.856 34.641 63.393 1.00 30.49 625 GLY A O 1
ATOM 4737 N N . ALA A 1 626 ? 127.601 32.865 62.026 1.00 26.13 626 ALA A N 1
ATOM 4738 C CA . ALA A 1 626 ? 128.532 32.012 62.759 1.00 24.00 626 ALA A CA 1
ATOM 4739 C C . ALA A 1 626 ? 129.635 31.513 61.839 1.00 22.73 626 ALA A C 1
ATOM 4740 O O . ALA A 1 626 ? 130.096 30.371 61.963 1.00 23.50 626 ALA A O 1
ATOM 4742 N N . ASN A 1 627 ? 130.095 32.364 60.932 1.00 20.04 627 ASN A N 1
ATOM 4743 C CA . ASN A 1 627 ? 131.100 31.917 59.988 1.00 20.20 627 ASN A CA 1
ATOM 4744 C C . ASN A 1 627 ? 132.510 31.758 60.500 1.00 19.59 627 ASN A C 1
ATOM 4745 O O . ASN A 1 627 ? 132.974 32.465 61.402 1.00 19.66 627 ASN A O 1
ATOM 4750 N N . TYR A 1 628 ? 133.177 30.789 59.882 1.00 19.68 628 TYR A N 1
ATOM 4751 C CA . TYR A 1 628 ? 134.595 30.524 60.082 1.00 20.43 628 TYR A CA 1
ATOM 4752 C C . TYR A 1 628 ? 135.287 31.870 59.766 1.00 20.85 628 TYR A C 1
ATOM 4753 O O . TYR A 1 628 ? 134.979 32.511 58.758 1.00 19.31 628 TYR A O 1
ATOM 4762 N N . GLN A 1 629 ? 136.210 32.283 60.630 1.00 19.68 629 GLN A N 1
ATOM 4763 C CA . GLN A 1 629 ? 136.957 33.536 60.465 1.00 21.82 629 GLN A CA 1
ATOM 4764 C C . GLN A 1 629 ? 136.093 34.794 60.445 1.00 21.87 629 GLN A C 1
ATOM 4765 O O . GLN A 1 629 ? 136.543 35.873 60.024 1.00 20.65 629 GLN A O 1
ATOM 4771 N N . ASP A 1 630 ? 134.870 34.645 60.937 1.00 21.39 630 ASP A N 1
ATOM 4772 C CA . ASP A 1 630 ? 133.907 35.730 61.052 1.00 22.79 630 ASP A CA 1
ATOM 4773 C C . ASP A 1 630 ? 133.695 36.503 59.762 1.00 22.67 630 ASP A C 1
ATOM 4774 O O . ASP A 1 630 ? 133.510 37.710 59.793 1.00 23.42 630 ASP A O 1
ATOM 4779 N N . THR A 1 631 ? 133.737 35.810 58.625 1.00 20.36 631 THR A N 1
ATOM 4780 C CA . THR A 1 631 ? 133.528 36.473 57.340 1.00 21.00 631 THR A CA 1
ATOM 4781 C C . THR A 1 631 ? 132.050 36.816 57.169 1.00 20.65 631 THR A C 1
ATOM 4782 O O . THR A 1 631 ? 131.192 36.365 57.936 1.00 20.60 631 THR A O 1
ATOM 4786 N N . ASP A 1 632 ? 131.747 37.586 56.126 1.00 20.38 632 ASP A N 1
ATOM 4787 C CA . ASP A 1 632 ? 130.362 37.964 55.865 1.00 21.62 632 ASP A CA 1
ATOM 4788 C C . ASP A 1 632 ? 129.790 37.146 54.730 1.00 17.70 632 ASP A C 1
ATOM 4789 O O . ASP A 1 632 ? 128.742 37.477 54.177 1.00 18.09 632 ASP A O 1
ATOM 4794 N N . LEU A 1 633 ? 130.446 36.026 54.417 1.00 18.44 633 LEU A N 1
ATOM 4795 C CA . LEU A 1 633 ? 129.983 35.197 53.320 1.00 17.81 633 LEU A CA 1
ATOM 4796 C C . LEU A 1 633 ? 128.607 34.593 53.579 1.00 17.84 633 LEU A C 1
ATOM 4797 O O . LEU A 1 633 ? 128.378 33.861 54.554 1.00 18.35 633 LEU A O 1
ATOM 4802 N N . GLY A 1 634 ? 127.683 34.920 52.690 1.00 16.08 634 GLY A N 1
ATOM 4803 C CA . GLY A 1 634 ? 126.317 34.432 52.781 1.00 17.44 634 GLY A CA 1
ATOM 4804 C C . GLY A 1 634 ? 125.519 35.114 53.881 1.00 16.75 634 GLY A C 1
ATOM 4805 O O . GLY A 1 634 ? 124.356 34.764 54.100 1.00 18.85 634 GLY A O 1
ATOM 4806 N N . VAL A 1 635 ? 126.111 36.095 54.560 1.00 17.17 635 VAL A N 1
ATOM 4807 C CA . VAL A 1 635 ? 125.407 36.773 55.663 1.00 19.03 635 VAL A CA 1
ATOM 4808 C C . VAL A 1 635 ? 124.562 37.909 55.054 1.00 20.44 635 VAL A C 1
ATOM 4809 O O . VAL A 1 635 ? 124.910 39.090 55.149 1.00 21.00 635 VAL A O 1
ATOM 4813 N N . PHE A 1 636 ? 123.448 37.534 54.436 1.00 19.09 636 PHE A N 1
ATOM 4814 C CA . PHE A 1 636 ? 122.589 38.501 53.756 1.00 19.60 636 PHE A CA 1
ATOM 4815 C C . PHE A 1 636 ? 121.583 39.152 54.696 1.00 20.54 636 PHE A C 1
ATOM 4816 O O . PHE A 1 636 ? 120.367 38.961 54.553 1.00 21.38 636 PHE A O 1
ATOM 4824 N N . THR A 1 637 ? 122.107 39.883 55.675 1.00 21.77 637 THR A N 1
ATOM 4825 C CA . THR A 1 637 ? 121.270 40.597 56.636 1.00 23.69 637 THR A CA 1
ATOM 4826 C C . THR A 1 637 ? 122.014 41.837 57.092 1.00 25.69 637 THR A C 1
ATOM 4827 O O . THR A 1 637 ? 123.250 41.858 57.120 1.00 25.58 637 THR A O 1
ATOM 4831 N N . ASP A 1 638 ? 121.253 42.875 57.443 1.00 27.76 638 ASP A N 1
ATOM 4832 C CA . ASP A 1 638 ? 121.833 44.117 57.924 1.00 32.48 638 ASP A CA 1
ATOM 4833 C C . ASP A 1 638 ? 121.963 44.061 59.444 1.00 32.74 638 ASP A C 1
ATOM 4834 O O . ASP A 1 638 ? 122.570 44.940 60.054 1.00 32.45 638 ASP A O 1
ATOM 4839 N N . GLU A 1 639 ? 121.386 43.027 60.052 1.00 33.00 639 GLU A N 1
ATOM 4840 C CA . GLU A 1 639 ? 121.442 42.871 61.499 1.00 34.31 639 GLU A CA 1
ATOM 4841 C C . GLU A 1 639 ? 121.802 41.458 61.930 1.00 33.43 639 GLU A C 1
ATOM 4842 O O . GLU A 1 639 ? 120.934 40.624 62.180 1.00 30.10 639 GLU A O 1
ATOM 4848 N N . PRO A 1 640 ? 123.102 41.163 62.002 1.00 32.85 640 PRO A N 1
ATOM 4849 C CA . PRO A 1 640 ? 123.496 39.817 62.421 1.00 32.13 640 PRO A CA 1
ATOM 4850 C C . PRO A 1 640 ? 123.060 39.555 63.863 1.00 32.40 640 PRO A C 1
ATOM 4851 O O . PRO A 1 640 ? 122.620 40.465 64.582 1.00 31.97 640 PRO A O 1
ATOM 4855 N N . GLU A 1 641 ? 123.191 38.303 64.279 1.00 29.31 641 GLU A N 1
ATOM 4856 C CA . GLU A 1 641 ? 122.810 37.841 65.606 1.00 28.43 641 GLU A CA 1
ATOM 4857 C C . GLU A 1 641 ? 121.325 38.035 65.875 1.00 27.73 641 GLU A C 1
ATOM 4858 O O . GLU A 1 641 ? 120.890 38.053 67.016 1.00 26.66 641 GLU A O 1
ATOM 4864 N N . THR A 1 642 ? 120.544 38.154 64.806 1.00 26.59 642 THR A N 1
ATOM 4865 C CA . THR A 1 642 ? 119.090 38.317 64.908 1.00 27.91 642 THR A CA 1
ATOM 4866 C C . THR A 1 642 ? 118.497 37.265 63.980 1.00 27.04 642 THR A C 1
ATOM 4867 O O . THR A 1 642 ? 118.629 37.367 62.751 1.00 27.76 642 THR A O 1
ATOM 4871 N N . LEU A 1 643 ? 117.836 36.264 64.563 1.00 25.57 643 LEU A N 1
ATOM 4872 C CA . LEU A 1 643 ? 117.277 35.145 63.795 1.00 24.82 643 LEU A CA 1
ATOM 4873 C C . LEU A 1 643 ? 116.058 35.522 62.971 1.00 24.19 643 LEU A C 1
ATOM 4874 O O . LEU A 1 643 ? 114.955 35.650 63.496 1.00 22.56 643 LEU A O 1
ATOM 4879 N N . THR A 1 644 ? 116.261 35.664 61.666 1.00 22.73 644 THR A N 1
ATOM 4880 C CA . THR A 1 644 ? 115.173 36.053 60.772 1.00 23.05 644 THR A CA 1
ATOM 4881 C C . THR A 1 644 ? 115.241 35.254 59.471 1.00 21.49 644 THR A C 1
ATOM 4882 O O . THR A 1 644 ? 116.072 34.358 59.337 1.00 21.28 644 THR A O 1
ATOM 4886 N N . ASN A 1 645 ? 114.365 35.584 58.523 1.00 21.38 645 ASN A N 1
ATOM 4887 C CA . ASN A 1 645 ? 114.397 34.930 57.211 1.00 19.50 645 ASN A CA 1
ATOM 4888 C C . ASN A 1 645 ? 115.083 35.841 56.177 1.00 19.59 645 ASN A C 1
ATOM 4889 O O . ASN A 1 645 ? 114.908 35.655 54.955 1.00 18.73 645 ASN A O 1
ATOM 4894 N N . ASP A 1 646 ? 115.878 36.814 56.640 1.00 18.70 646 ASP A N 1
ATOM 4895 C CA . ASP A 1 646 ? 116.579 37.719 55.729 1.00 20.52 646 ASP A CA 1
ATOM 4896 C C . ASP A 1 646 ? 117.420 37.004 54.671 1.00 19.14 646 ASP A C 1
ATOM 4897 O O . ASP A 1 646 ? 117.520 37.475 53.538 1.00 18.37 646 ASP A O 1
ATOM 4902 N N . PHE A 1 647 ? 118.033 35.877 55.041 1.00 17.47 647 PHE A N 1
ATOM 4903 C CA . PHE A 1 647 ? 118.859 35.183 54.064 1.00 16.41 647 PHE A CA 1
ATOM 4904 C C . PHE A 1 647 ? 118.042 34.880 52.807 1.00 16.85 647 PHE A C 1
ATOM 4905 O O . PHE A 1 647 ? 118.477 35.115 51.663 1.00 17.59 647 PHE A O 1
ATOM 4913 N N . PHE A 1 648 ? 116.846 34.349 53.020 1.00 17.15 648 PHE A N 1
ATOM 4914 C CA . PHE A 1 648 ? 115.986 33.976 51.898 1.00 17.42 648 PHE A CA 1
ATOM 4915 C C . PHE A 1 648 ? 115.450 35.172 51.128 1.00 18.75 648 PHE A C 1
ATOM 4916 O O . PHE A 1 648 ? 115.482 35.182 49.898 1.00 19.32 648 PHE A O 1
ATOM 4924 N N . VAL A 1 649 ? 114.953 36.169 51.852 1.00 18.04 649 VAL A N 1
ATOM 4925 C CA . VAL A 1 649 ? 114.426 37.360 51.199 1.00 18.72 649 VAL A CA 1
ATOM 4926 C C . VAL A 1 649 ? 115.482 38.009 50.304 1.00 19.91 649 VAL A C 1
ATOM 4927 O O . VAL A 1 649 ? 115.215 38.324 49.133 1.00 20.51 649 VAL A O 1
ATOM 4931 N N . ASN A 1 650 ? 116.691 38.157 50.830 1.00 17.85 650 ASN A N 1
ATOM 4932 C CA . ASN A 1 650 ? 117.763 38.776 50.085 1.00 17.90 650 ASN A CA 1
ATOM 4933 C C . ASN A 1 650 ? 118.339 37.883 48.985 1.00 19.36 650 ASN A C 1
ATOM 4934 O O . ASN A 1 650 ? 118.672 38.370 47.897 1.00 18.99 650 ASN A O 1
ATOM 4939 N N . LEU A 1 651 ? 118.401 36.576 49.231 1.00 18.28 651 LEU A N 1
ATOM 4940 C CA . LEU A 1 651 ? 118.911 35.664 48.206 1.00 17.92 651 LEU A CA 1
ATOM 4941 C C . LEU A 1 651 ? 117.988 35.664 46.988 1.00 19.05 651 LEU A C 1
ATOM 4942 O O . LEU A 1 651 ? 118.453 35.611 45.858 1.00 19.29 651 LEU A O 1
ATOM 4947 N N . LEU A 1 652 ? 116.682 35.739 47.220 1.00 19.21 652 LEU A N 1
ATOM 4948 C CA . LEU A 1 652 ? 115.717 35.676 46.127 1.00 19.40 652 LEU A CA 1
ATOM 4949 C C . LEU A 1 652 ? 115.436 36.998 45.406 1.00 21.64 652 LEU A C 1
ATOM 4950 O O . LEU A 1 652 ? 114.797 37.000 44.353 1.00 21.63 652 LEU A O 1
ATOM 4955 N N . ASP A 1 653 ? 115.930 38.103 45.947 1.00 21.36 653 ASP A N 1
ATOM 4956 C CA . ASP A 1 653 ? 115.668 39.425 45.362 1.00 23.08 653 ASP A CA 1
ATOM 4957 C C . ASP A 1 653 ? 116.265 39.563 43.960 1.00 23.63 653 ASP A C 1
ATOM 4958 O O . ASP A 1 653 ? 117.481 39.532 43.799 1.00 22.73 653 ASP A O 1
ATOM 4963 N N . MET A 1 654 ? 115.422 39.715 42.937 1.00 23.33 654 MET A N 1
ATOM 4964 C CA . MET A 1 654 ? 115.956 39.858 41.577 1.00 25.22 654 MET A CA 1
ATOM 4965 C C . MET A 1 654 ? 116.671 41.190 41.326 1.00 26.04 654 MET A C 1
ATOM 4966 O O . MET A 1 654 ? 117.246 41.414 40.253 1.00 25.64 654 MET A O 1
ATOM 4971 N N . GLY A 1 655 ? 116.637 42.067 42.319 1.00 25.63 655 GLY A N 1
ATOM 4972 C CA . GLY A 1 655 ? 117.331 43.335 42.196 1.00 25.46 655 GLY A CA 1
ATOM 4973 C C . GLY A 1 655 ? 118.827 43.130 42.360 1.00 25.72 655 GLY A C 1
ATOM 4974 O O . GLY A 1 655 ? 119.635 44.063 42.235 1.00 26.16 655 GLY A O 1
ATOM 4975 N N . THR A 1 656 ? 119.200 41.888 42.666 1.00 24.04 656 THR A N 1
ATOM 4976 C CA . THR A 1 656 ? 120.592 41.513 42.848 1.00 24.14 656 THR A CA 1
ATOM 4977 C C . THR A 1 656 ? 120.966 40.499 41.783 1.00 24.45 656 THR A C 1
ATOM 4978 O O . THR A 1 656 ? 120.181 39.601 41.487 1.00 24.50 656 THR A O 1
ATOM 4982 N N . GLU A 1 657 ? 122.150 40.673 41.202 1.00 24.09 657 GLU A N 1
ATOM 4983 C CA . GLU A 1 657 ? 122.664 39.777 40.170 1.00 26.97 657 GLU A CA 1
ATOM 4984 C C . GLU A 1 657 ? 123.931 39.164 40.742 1.00 25.13 657 GLU A C 1
ATOM 4985 O O . GLU A 1 657 ? 124.674 39.847 41.438 1.00 26.31 657 GLU A O 1
ATOM 4991 N N . TRP A 1 658 ? 124.196 37.890 40.454 1.00 23.14 658 TRP A N 1
ATOM 4992 C CA . TRP A 1 658 ? 125.366 37.222 41.006 1.00 22.26 658 TRP A CA 1
ATOM 4993 C C . TRP A 1 658 ? 126.374 36.832 39.965 1.00 22.44 658 TRP A C 1
ATOM 4994 O O . TRP A 1 658 ? 126.014 36.537 38.818 1.00 23.25 658 TRP A O 1
ATOM 5005 N N . GLU A 1 659 ? 127.637 36.845 40.368 1.00 23.69 659 GLU A N 1
ATOM 5006 C CA . GLU A 1 659 ? 128.737 36.480 39.485 1.00 25.80 659 GLU A CA 1
ATOM 5007 C C . GLU A 1 659 ? 129.913 35.967 40.292 1.00 25.44 659 GLU A C 1
ATOM 5008 O O . GLU A 1 659 ? 130.085 36.317 41.466 1.00 23.49 659 GLU A O 1
ATOM 5014 N N . PRO A 1 660 ? 130.728 35.095 39.693 1.00 24.56 660 PRO A N 1
ATOM 5015 C CA . PRO A 1 660 ? 131.874 34.606 40.461 1.00 24.93 660 PRO A CA 1
ATOM 5016 C C . PRO A 1 660 ? 132.837 35.767 40.730 1.00 26.01 660 PRO A C 1
ATOM 5017 O O . PRO A 1 660 ? 132.951 36.685 39.905 1.00 25.33 660 PRO A O 1
ATOM 5021 N N . ALA A 1 661 ? 133.488 35.765 41.893 1.00 25.64 661 ALA A N 1
ATOM 5022 C CA . ALA A 1 661 ? 134.446 36.822 42.224 1.00 27.69 661 ALA A CA 1
ATOM 5023 C C . ALA A 1 661 ? 135.741 36.545 41.475 1.00 30.44 661 ALA A C 1
ATOM 5024 O O . ALA A 1 661 ? 136.289 35.447 41.545 1.00 30.61 661 ALA A O 1
ATOM 5026 N N . ALA A 1 662 ? 136.235 37.548 40.762 1.00 32.97 662 ALA A N 1
ATOM 5027 C CA . ALA A 1 662 ? 137.459 37.388 39.992 1.00 36.14 662 ALA A CA 1
ATOM 5028 C C . ALA A 1 662 ? 138.641 36.966 40.870 1.00 38.09 662 ALA A C 1
ATOM 5029 O O . ALA A 1 662 ? 138.778 37.404 42.016 1.00 38.40 662 ALA A O 1
ATOM 5031 N N . ASP A 1 663 ? 139.490 36.104 40.327 1.00 40.30 663 ASP A N 1
ATOM 5032 C CA . ASP A 1 663 ? 140.662 35.624 41.054 1.00 42.70 663 ASP A CA 1
ATOM 5033 C C . ASP A 1 663 ? 140.278 34.948 42.363 1.00 42.34 663 ASP A C 1
ATOM 5034 O O . ASP A 1 663 ? 141.056 34.945 43.320 1.00 43.88 663 ASP A O 1
ATOM 5039 N N . SER A 1 664 ? 139.078 34.386 42.411 1.00 40.41 664 SER A N 1
ATOM 5040 C CA . SER A 1 664 ? 138.624 33.706 43.607 1.00 40.02 664 SER A CA 1
ATOM 5041 C C . SER A 1 664 ? 138.206 32.293 43.277 1.00 39.57 664 SER A C 1
ATOM 5042 O O . SER A 1 664 ? 137.521 32.058 42.288 1.00 39.81 664 SER A O 1
ATOM 5045 N N . GLU A 1 665 ? 138.592 31.354 44.128 1.00 38.75 665 GLU A N 1
ATOM 5046 C CA . GLU A 1 665 ? 138.244 29.964 43.896 1.00 38.16 665 GLU A CA 1
ATOM 5047 C C . GLU A 1 665 ? 136.881 29.578 44.457 1.00 35.48 665 GLU A C 1
ATOM 5048 O O . GLU A 1 665 ? 136.189 28.745 43.876 1.00 34.07 665 GLU A O 1
ATOM 5054 N N . HIS A 1 666 ? 136.489 30.194 45.570 1.00 31.47 666 HIS A N 1
ATOM 5055 C CA . HIS A 1 666 ? 135.217 29.837 46.191 1.00 28.60 666 HIS A CA 1
ATOM 5056 C C . HIS A 1 666 ? 134.209 30.971 46.315 1.00 25.96 666 HIS A C 1
ATOM 5057 O O . HIS A 1 666 ? 133.062 30.719 46.653 1.00 24.63 666 HIS A O 1
ATOM 5064 N N . ARG A 1 667 ? 134.617 32.210 46.057 1.00 23.02 667 ARG A N 1
ATOM 5065 C CA . ARG A 1 667 ? 133.670 33.308 46.255 1.00 21.97 667 ARG A CA 1
ATOM 5066 C C . ARG A 1 667 ? 132.909 33.831 45.045 1.00 21.71 667 ARG A C 1
ATOM 5067 O O . ARG A 1 667 ? 133.355 33.725 43.898 1.00 21.05 667 ARG A O 1
ATOM 5075 N N . TYR A 1 668 ? 131.741 34.389 45.349 1.00 19.29 668 TYR A N 1
ATOM 5076 C CA . TYR A 1 668 ? 130.825 34.997 44.381 1.00 19.54 668 TYR A CA 1
ATOM 5077 C C . TYR A 1 668 ? 130.388 36.357 44.918 1.00 20.22 668 TYR A C 1
ATOM 5078 O O . TYR A 1 668 ? 130.336 36.555 46.116 1.00 18.69 668 TYR A O 1
ATOM 5087 N N . LYS A 1 669 ? 130.056 37.281 44.014 1.00 21.00 669 LYS A N 1
ATOM 5088 C CA . LYS A 1 669 ? 129.596 38.602 44.430 1.00 20.90 669 LYS A CA 1
ATOM 5089 C C . LYS A 1 669 ? 128.149 38.826 44.016 1.00 21.70 669 LYS A C 1
ATOM 5090 O O . LYS A 1 669 ? 127.730 38.405 42.933 1.00 22.77 669 LYS A O 1
ATOM 5096 N N . GLY A 1 670 ? 127.380 39.461 44.894 1.00 20.17 670 GLY A N 1
ATOM 5097 C CA . GLY A 1 670 ? 125.98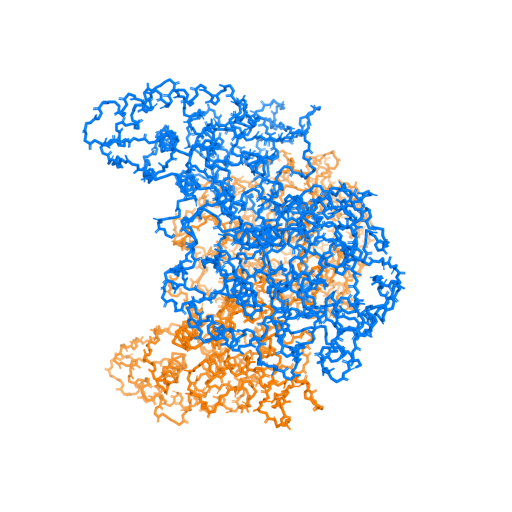6 39.778 44.597 1.00 21.85 670 GLY A CA 1
ATOM 5098 C C . GLY A 1 670 ? 126.010 41.271 44.334 1.00 21.92 670 GLY A C 1
ATOM 5099 O O . GLY A 1 670 ? 126.325 42.044 45.233 1.00 20.10 670 GLY A O 1
ATOM 5100 N N . LEU A 1 671 ? 125.667 41.669 43.114 1.00 21.03 671 LEU A N 1
ATOM 5101 C CA . LEU A 1 671 ? 125.714 43.087 42.721 1.00 24.27 671 LEU A CA 1
ATOM 5102 C C . LEU A 1 671 ? 124.344 43.684 42.495 1.00 25.12 671 LEU A C 1
ATOM 5103 O O . LEU A 1 671 ? 123.410 42.987 42.084 1.00 23.99 671 LEU A O 1
ATOM 5108 N N . ASP A 1 672 ? 124.225 44.987 42.745 1.00 26.63 672 ASP A N 1
ATOM 5109 C CA . ASP A 1 672 ? 122.960 45.667 42.488 1.00 30.44 672 ASP A CA 1
ATOM 5110 C C . ASP A 1 672 ? 122.818 45.638 40.967 1.00 31.45 672 ASP A C 1
ATOM 5111 O O . ASP A 1 672 ? 123.731 46.050 40.256 1.00 31.24 672 ASP A O 1
ATOM 5116 N N . ARG A 1 673 ? 121.680 45.152 40.482 1.00 33.15 673 ARG A N 1
ATOM 5117 C CA . ARG A 1 673 ? 121.431 45.022 39.043 1.00 35.67 673 ARG A CA 1
ATOM 5118 C C . ARG A 1 673 ? 121.394 46.363 38.320 1.00 36.69 673 ARG A C 1
ATOM 5119 O O . ARG A 1 673 ? 121.666 46.429 37.123 1.00 37.41 673 ARG A O 1
ATOM 5127 N N . ASP A 1 674 ? 121.079 47.429 39.047 1.00 37.61 674 ASP A N 1
ATOM 5128 C CA . ASP A 1 674 ? 121.008 48.762 38.455 1.00 39.79 674 ASP A CA 1
ATOM 5129 C C . ASP A 1 674 ? 122.032 49.725 39.051 1.00 40.36 674 ASP A C 1
ATOM 5130 O O . ASP A 1 674 ? 121.688 50.856 39.410 1.00 43.77 674 ASP A O 1
ATOM 5135 N N . THR A 1 675 ? 123.286 49.284 39.150 1.00 38.23 675 THR A N 1
ATOM 5136 C CA . THR A 1 675 ? 124.366 50.095 39.714 1.00 35.89 675 THR A CA 1
ATOM 5137 C C . THR A 1 675 ? 125.716 49.389 39.569 1.00 34.40 675 THR A C 1
ATOM 5138 O O . THR A 1 675 ? 126.742 49.997 39.234 1.00 34.15 675 THR A O 1
ATOM 5142 N N . GLY A 1 676 ? 125.713 48.095 39.850 1.00 31.21 676 GLY A N 1
ATOM 5143 C CA . GLY A 1 676 ? 126.937 47.331 39.751 1.00 28.96 676 GLY A CA 1
ATOM 5144 C C . GLY A 1 676 ? 127.682 47.309 41.078 1.00 27.89 676 GLY A C 1
ATOM 5145 O O . GLY A 1 676 ? 128.720 46.656 41.183 1.00 28.10 676 GLY A O 1
ATOM 5146 N N . GLU A 1 677 ? 127.147 47.998 42.088 1.00 26.26 677 GLU A N 1
ATOM 5147 C CA . GLU A 1 677 ? 127.777 48.049 43.414 1.00 27.07 677 GLU A CA 1
ATOM 5148 C C . GLU A 1 677 ? 127.637 46.703 44.124 1.00 25.08 677 GLU A C 1
ATOM 5149 O O . GLU A 1 677 ? 126.564 46.100 44.090 1.00 23.83 677 GLU A O 1
ATOM 5155 N N . VAL A 1 678 ? 128.706 46.253 44.780 1.00 24.79 678 VAL A N 1
ATOM 5156 C CA . VAL A 1 678 ? 128.642 44.990 45.519 1.00 23.54 678 VAL A CA 1
ATOM 5157 C C . VAL A 1 678 ? 127.729 45.113 46.739 1.00 23.29 678 VAL A C 1
ATOM 5158 O O . VAL A 1 678 ? 127.861 46.036 47.543 1.00 23.12 678 VAL A O 1
ATOM 5162 N N . LYS A 1 679 ? 126.764 44.205 46.858 1.00 19.83 679 LYS A N 1
ATOM 5163 C CA . LYS A 1 679 ? 125.865 44.209 48.003 1.00 21.07 679 LYS A CA 1
ATOM 5164 C C . LYS A 1 679 ? 126.225 43.096 48.981 1.00 22.46 679 LYS A C 1
ATOM 5165 O O . LYS A 1 679 ? 126.137 43.260 50.215 1.00 22.08 679 LYS A O 1
ATOM 5171 N N . TRP A 1 680 ? 126.599 41.955 48.415 1.00 19.32 680 TRP A N 1
ATOM 5172 C CA . TRP A 1 680 ? 126.930 40.765 49.214 1.00 18.68 680 TRP A CA 1
ATOM 5173 C C . TRP A 1 680 ? 128.073 39.924 48.620 1.00 19.46 680 TRP A C 1
ATOM 5174 O O . TRP A 1 680 ? 128.420 40.071 47.457 1.00 19.54 680 TRP A O 1
ATOM 5185 N N . GLU A 1 681 ? 128.622 39.025 49.443 1.00 18.59 681 GLU A N 1
ATOM 5186 C CA . GLU A 1 681 ? 129.662 38.056 49.046 1.00 19.69 681 GLU A CA 1
ATOM 5187 C C . GLU A 1 681 ? 129.052 36.704 49.471 1.00 16.89 681 GLU A C 1
ATOM 5188 O O . GLU A 1 681 ? 128.290 36.640 50.439 1.00 15.65 681 GLU A O 1
ATOM 5194 N N . ALA A 1 682 ? 129.380 35.636 48.754 1.00 16.55 682 ALA A N 1
ATOM 5195 C CA . ALA A 1 682 ? 128.824 34.320 49.099 1.00 15.81 682 ALA A CA 1
ATOM 5196 C C . ALA A 1 682 ? 129.661 33.196 48.507 1.00 17.24 682 ALA A C 1
ATOM 5197 O O . ALA A 1 682 ? 130.528 33.432 47.677 1.00 17.96 682 ALA A O 1
ATOM 5199 N N . THR A 1 683 ? 129.377 31.966 48.940 1.00 17.05 683 THR A N 1
ATOM 5200 C CA . THR A 1 683 ? 130.048 30.786 48.387 1.00 16.80 683 THR A CA 1
ATOM 5201 C C . THR A 1 683 ? 128.963 29.919 47.735 1.00 15.90 683 THR A C 1
ATOM 5202 O O . THR A 1 683 ? 127.780 30.263 47.766 1.00 15.69 683 THR A O 1
ATOM 5206 N N . ARG A 1 684 ? 129.361 28.785 47.162 1.00 15.74 684 ARG A N 1
ATOM 5207 C CA . ARG A 1 684 ? 128.383 27.901 46.537 1.00 17.05 684 ARG A CA 1
ATOM 5208 C C . ARG A 1 684 ? 127.452 27.337 47.612 1.00 18.55 684 ARG A C 1
ATOM 5209 O O . ARG A 1 684 ? 126.310 26.993 47.318 1.00 18.69 684 ARG A O 1
ATOM 5217 N N . ILE A 1 685 ? 127.933 27.258 48.855 1.00 16.47 685 ILE A N 1
ATOM 5218 C CA . ILE A 1 685 ? 127.096 26.772 49.952 1.00 17.22 685 ILE A CA 1
ATOM 5219 C C . ILE A 1 685 ? 125.859 27.622 50.096 1.00 18.43 685 ILE A C 1
ATOM 5220 O O . ILE A 1 685 ? 124.763 27.112 50.314 1.00 19.69 685 ILE A O 1
ATOM 5225 N N . ASP A 1 686 ? 126.032 28.928 49.958 1.00 18.50 686 ASP A N 1
ATOM 5226 C CA . ASP A 1 686 ? 124.907 29.843 50.067 1.00 17.52 686 ASP A CA 1
ATOM 5227 C C . ASP A 1 686 ? 124.069 29.855 48.792 1.00 17.90 686 ASP A C 1
ATOM 5228 O O . ASP A 1 686 ? 122.849 29.742 48.826 1.00 17.12 686 ASP A O 1
ATOM 5233 N N . LEU A 1 687 ? 124.738 29.965 47.656 1.00 15.92 687 LEU A N 1
ATOM 5234 C CA . LEU A 1 687 ? 124.002 30.084 46.405 1.00 16.20 687 LEU A CA 1
ATOM 5235 C C . LEU A 1 687 ? 123.249 28.860 45.907 1.00 15.97 687 LEU A C 1
ATOM 5236 O O . LEU A 1 687 ? 122.327 28.983 45.111 1.00 16.33 687 LEU A O 1
ATOM 5241 N N . ILE A 1 688 ? 123.622 27.669 46.366 1.00 13.76 688 ILE A N 1
ATOM 5242 C CA . ILE A 1 688 ? 122.920 26.505 45.866 1.00 15.60 688 ILE A CA 1
ATOM 5243 C C . ILE A 1 688 ? 121.439 26.563 46.260 1.00 15.81 688 ILE A C 1
ATOM 5244 O O . ILE A 1 688 ? 120.574 26.035 45.551 1.00 15.52 688 ILE A O 1
ATOM 5249 N N . PHE A 1 689 ? 121.131 27.246 47.367 1.00 14.62 689 PHE A N 1
ATOM 5250 C CA . PHE A 1 689 ? 119.743 27.321 47.779 1.00 15.58 689 PHE A CA 1
ATOM 5251 C C . PHE A 1 689 ? 118.881 28.186 46.877 1.00 16.44 689 PHE A C 1
ATOM 5252 O O . PHE A 1 689 ? 117.661 28.176 46.989 1.00 18.20 689 PHE A O 1
ATOM 5260 N N . GLY A 1 690 ? 119.529 28.917 45.985 1.00 16.33 690 GLY A N 1
ATOM 5261 C CA . GLY A 1 690 ? 118.797 29.740 45.032 1.00 17.26 690 GLY A CA 1
ATOM 5262 C C . GLY A 1 690 ? 119.007 29.263 43.606 1.00 17.39 690 GLY A C 1
ATOM 5263 O O . GLY A 1 690 ? 118.551 29.897 42.653 1.00 17.66 690 GLY A O 1
ATOM 5264 N N . SER A 1 691 ? 119.697 28.134 43.445 1.00 16.05 691 SER A N 1
ATOM 5265 C CA . SER A 1 691 ? 119.974 27.595 42.106 1.00 15.82 691 SER A CA 1
ATOM 5266 C C . SER A 1 691 ? 119.297 26.258 41.835 1.00 17.07 691 SER A C 1
ATOM 5267 O O . SER A 1 691 ? 118.655 26.062 40.795 1.00 19.16 691 SER A O 1
ATOM 5270 N N . ASN A 1 692 ? 119.474 25.323 42.760 1.00 15.60 692 ASN A N 1
ATOM 5271 C CA . ASN A 1 692 ? 118.874 24.006 42.632 1.00 17.20 692 ASN A CA 1
ATOM 5272 C C . ASN A 1 692 ? 117.354 24.144 42.618 1.00 18.64 692 ASN A C 1
ATOM 5273 O O . ASN A 1 692 ? 116.787 24.872 43.438 1.00 16.41 692 ASN A O 1
ATOM 5278 N N . ASP A 1 693 ? 116.682 23.435 41.703 1.00 18.12 693 ASP A N 1
ATOM 5279 C CA . ASP A 1 693 ? 115.222 23.578 41.574 1.00 21.00 693 ASP A CA 1
ATOM 5280 C C . ASP A 1 693 ? 114.435 23.239 42.834 1.00 19.63 693 ASP A C 1
ATOM 5281 O O . ASP A 1 693 ? 113.521 23.975 43.225 1.00 18.87 693 ASP A O 1
ATOM 5286 N N . ARG A 1 694 ? 114.790 22.141 43.473 1.00 17.90 694 ARG A N 1
ATOM 5287 C CA . ARG A 1 694 ? 114.090 21.755 44.673 1.00 18.12 694 ARG A CA 1
ATOM 5288 C C . ARG A 1 694 ? 114.423 22.634 45.855 1.00 17.16 694 ARG A C 1
ATOM 5289 O O . ARG A 1 694 ? 113.526 22.976 46.636 1.00 17.74 694 ARG A O 1
ATOM 5297 N N . LEU A 1 695 ? 115.691 23.020 46.007 1.00 16.23 695 LEU A N 1
ATOM 5298 C CA . LEU A 1 695 ? 116.036 23.873 47.148 1.00 16.18 695 LEU A CA 1
ATOM 5299 C C . LEU A 1 695 ? 115.427 25.262 46.974 1.00 17.14 695 LEU A C 1
ATOM 5300 O O . LEU A 1 695 ? 115.052 25.917 47.950 1.00 17.70 695 LEU A O 1
ATOM 5305 N N . ARG A 1 696 ? 115.338 25.720 45.731 1.00 15.82 696 ARG A N 1
ATOM 5306 C CA . ARG A 1 696 ? 114.744 27.034 45.492 1.00 17.29 696 ARG A CA 1
ATOM 5307 C C . ARG A 1 696 ? 113.286 27.028 45.936 1.00 18.26 696 ARG A C 1
ATOM 5308 O O . ARG A 1 696 ? 112.790 28.016 46.484 1.00 17.80 696 ARG A O 1
ATOM 5316 N N . ALA A 1 697 ? 112.592 25.916 45.693 1.00 16.78 697 ALA A N 1
ATOM 5317 C CA . ALA A 1 697 ? 111.197 25.831 46.097 1.00 17.41 697 ALA A CA 1
ATOM 5318 C C . ALA A 1 697 ? 111.067 25.954 47.614 1.00 18.45 697 ALA A C 1
ATOM 5319 O O . ALA A 1 697 ? 110.105 26.547 48.106 1.00 18.18 697 ALA A O 1
ATOM 5321 N N . ILE A 1 698 ? 112.028 25.387 48.350 1.00 17.33 698 ILE A N 1
ATOM 5322 C CA . ILE A 1 698 ? 112.022 25.466 49.813 1.00 16.94 698 ILE A CA 1
ATOM 5323 C C . ILE A 1 698 ? 112.347 26.897 50.221 1.00 16.62 698 ILE A C 1
ATOM 5324 O O . ILE A 1 698 ? 111.699 27.458 51.100 1.00 17.95 698 ILE A O 1
ATOM 5329 N N . SER A 1 699 ? 113.351 27.481 49.585 1.00 15.61 699 SER A N 1
ATOM 5330 C CA . SER A 1 699 ? 113.760 28.862 49.872 1.00 17.61 699 SER A CA 1
ATOM 5331 C C . SER A 1 699 ? 112.605 29.844 49.662 1.00 18.97 699 SER A C 1
ATOM 5332 O O . SER A 1 699 ? 112.442 30.796 50.437 1.00 18.41 699 SER A O 1
ATOM 5335 N N . GLU A 1 700 ? 111.815 29.607 48.625 1.00 17.83 700 GLU A N 1
ATOM 5336 C CA . GLU A 1 700 ? 110.687 30.479 48.348 1.00 19.32 700 GLU A CA 1
ATOM 5337 C C . GLU A 1 700 ? 109.677 30.437 49.477 1.00 19.84 700 GLU A C 1
ATOM 5338 O O . GLU A 1 700 ? 109.097 31.469 49.814 1.00 21.95 700 GLU A O 1
ATOM 5344 N N . VAL A 1 701 ? 109.464 29.271 50.069 1.00 19.32 701 VAL A N 1
ATOM 5345 C CA . VAL A 1 701 ? 108.522 29.181 51.186 1.00 19.55 701 VAL A CA 1
ATOM 5346 C C . VAL A 1 701 ? 109.039 30.065 52.326 1.00 20.79 701 VAL A C 1
ATOM 5347 O O . VAL A 1 701 ? 108.320 30.948 52.826 1.00 20.09 701 VAL A O 1
ATOM 5351 N N . TYR A 1 702 ? 110.300 29.865 52.714 1.00 17.86 702 TYR A N 1
ATOM 5352 C CA . TYR A 1 702 ? 110.863 30.624 53.821 1.00 17.82 702 TYR A CA 1
ATOM 5353 C C . TYR A 1 702 ? 111.070 32.104 53.567 1.00 18.60 702 TYR A C 1
ATOM 5354 O O . TYR A 1 702 ? 111.138 32.883 54.512 1.00 21.26 702 TYR A O 1
ATOM 5363 N N . GLY A 1 703 ? 111.141 32.507 52.302 1.00 18.70 703 GLY A N 1
ATOM 5364 C CA . GLY A 1 703 ? 111.368 33.912 51.970 1.00 20.21 703 GLY A CA 1
ATOM 5365 C C . GLY A 1 703 ? 110.076 34.664 51.718 1.00 21.02 703 GLY A C 1
ATOM 5366 O O . GLY A 1 703 ? 110.089 35.814 51.247 1.00 21.72 703 GLY A O 1
ATOM 5367 N N . SER A 1 704 ? 108.964 34.015 52.014 1.00 20.06 704 SER A N 1
ATOM 5368 C CA . SER A 1 704 ? 107.660 34.657 51.820 1.00 20.96 704 SER A CA 1
ATOM 5369 C C . SER A 1 704 ? 107.313 35.596 52.974 1.00 22.54 704 SER A C 1
ATOM 5370 O O . SER A 1 704 ? 107.823 35.488 54.086 1.00 18.80 704 SER A O 1
ATOM 5373 N N . ALA A 1 705 ? 106.415 36.523 52.689 1.00 22.93 705 ALA A N 1
ATOM 5374 C CA . ALA A 1 705 ? 106.014 37.530 53.661 1.00 27.04 705 ALA A CA 1
ATOM 5375 C C . ALA A 1 705 ? 105.594 37.040 55.039 1.00 28.24 705 ALA A C 1
ATOM 5376 O O . ALA A 1 705 ? 105.911 37.673 56.052 1.00 30.85 705 ALA A O 1
ATOM 5378 N N . ASP A 1 706 ? 104.876 35.932 55.098 1.00 28.96 706 ASP A N 1
ATOM 5379 C CA . ASP A 1 706 ? 104.399 35.471 56.391 1.00 31.04 706 ASP A CA 1
ATOM 5380 C C . ASP A 1 706 ? 105.035 34.184 56.862 1.00 28.51 706 ASP A C 1
ATOM 5381 O O . ASP A 1 706 ? 104.430 33.411 57.596 1.00 29.66 706 ASP A O 1
ATOM 5386 N N . ALA A 1 707 ? 106.286 33.987 56.479 1.00 26.67 707 ALA A N 1
ATOM 5387 C CA . ALA A 1 707 ? 106.982 32.760 56.838 1.00 24.13 707 ALA A CA 1
ATOM 5388 C C . ALA A 1 707 ? 108.094 32.898 57.857 1.00 24.84 707 ALA A C 1
ATOM 5389 O O . ALA A 1 707 ? 108.725 31.890 58.210 1.00 23.11 707 ALA A O 1
ATOM 5391 N N . GLU A 1 708 ? 108.370 34.111 58.324 1.00 24.59 708 GLU A N 1
ATOM 5392 C CA . GLU A 1 708 ? 109.460 34.255 59.279 1.00 24.57 708 GLU A CA 1
ATOM 5393 C C . GLU A 1 708 ? 109.301 33.427 60.548 1.00 23.27 708 GLU A C 1
ATOM 5394 O O . GLU A 1 708 ? 110.252 32.783 60.998 1.00 21.56 708 GLU A O 1
ATOM 5400 N N . LYS A 1 709 ? 108.118 33.440 61.152 1.00 23.05 709 LYS A N 1
ATOM 5401 C CA . LYS A 1 709 ? 107.949 32.648 62.360 1.00 23.28 709 LYS A CA 1
ATOM 5402 C C . LYS A 1 709 ? 108.191 31.161 62.086 1.00 23.92 709 LYS A C 1
ATOM 5403 O O . LYS A 1 709 ? 108.861 30.478 62.868 1.00 23.12 709 LYS A O 1
ATOM 5409 N N . LYS A 1 710 ? 107.652 30.652 60.984 1.00 22.15 710 LYS A N 1
ATOM 5410 C CA . LYS A 1 710 ? 107.865 29.244 60.642 1.00 23.30 710 LYS A CA 1
ATOM 5411 C C . LYS A 1 710 ? 109.353 28.932 60.480 1.00 21.92 710 LYS A C 1
ATOM 5412 O O . LYS A 1 710 ? 109.811 27.858 60.913 1.00 21.98 710 LYS A O 1
ATOM 5418 N N . LEU A 1 711 ? 110.099 29.825 59.829 1.00 21.51 711 LEU A N 1
ATOM 5419 C CA . LEU A 1 711 ? 111.531 29.592 59.649 1.00 21.75 711 LEU A CA 1
ATOM 5420 C C . LEU A 1 711 ? 112.235 29.573 60.999 1.00 22.60 711 LEU A C 1
ATOM 5421 O O . LEU A 1 711 ? 113.104 28.733 61.247 1.00 20.37 711 LEU A O 1
ATOM 5426 N N . VAL A 1 712 ? 111.881 30.515 61.881 1.00 20.01 712 VAL A N 1
ATOM 5427 C CA . VAL A 1 712 ? 112.482 30.532 63.208 1.00 22.04 712 VAL A CA 1
ATOM 5428 C C . VAL A 1 712 ? 112.227 29.213 63.920 1.00 22.51 712 VAL A C 1
ATOM 5429 O O . VAL A 1 712 ? 113.142 28.618 64.498 1.00 21.84 712 VAL A O 1
ATOM 5433 N N . HIS A 1 713 ? 110.984 28.743 63.890 1.00 20.63 713 HIS A N 1
ATOM 5434 C CA . HIS A 1 713 ? 110.682 27.500 64.551 1.00 23.16 713 HIS A CA 1
ATOM 5435 C C . HIS A 1 713 ? 111.342 26.299 63.894 1.00 21.99 713 HIS A C 1
ATOM 5436 O O . HIS A 1 713 ? 111.754 25.383 64.596 1.00 20.08 713 HIS A O 1
ATOM 5443 N N . ASP A 1 714 ? 111.437 26.297 62.568 1.00 21.63 714 ASP A N 1
ATOM 5444 C CA . ASP A 1 714 ? 112.079 25.172 61.894 1.00 21.35 714 ASP A CA 1
ATOM 5445 C C . ASP A 1 714 ? 113.576 25.162 62.163 1.00 20.22 714 ASP A C 1
ATOM 5446 O O . ASP A 1 714 ? 114.184 24.084 62.276 1.00 19.41 714 ASP A O 1
ATOM 5451 N N . PHE A 1 715 ? 114.174 26.338 62.265 1.00 18.75 715 PHE A N 1
ATOM 5452 C CA . PHE A 1 715 ? 115.597 26.411 62.550 1.00 19.07 715 PHE A CA 1
ATOM 5453 C C . PHE A 1 715 ? 115.832 25.870 63.953 1.00 18.68 715 PHE A C 1
ATOM 5454 O O . PHE A 1 715 ? 116.731 25.047 64.190 1.00 18.60 715 PHE A O 1
ATOM 5462 N N . VAL A 1 716 ? 115.024 26.337 64.900 1.00 18.58 716 VAL A N 1
ATOM 5463 C CA . VAL A 1 716 ? 115.200 25.888 66.278 1.00 19.75 716 VAL A CA 1
ATOM 5464 C C . VAL A 1 716 ? 115.028 24.372 66.403 1.00 20.74 716 VAL A C 1
ATOM 5465 O O . VAL A 1 716 ? 115.791 23.705 67.122 1.00 20.72 716 VAL A O 1
ATOM 5469 N N . ASP A 1 717 ? 114.035 23.828 65.711 1.00 19.77 717 ASP A N 1
ATOM 5470 C CA . ASP A 1 717 ? 113.794 22.395 65.772 1.00 21.18 717 ASP A CA 1
ATOM 5471 C C . ASP A 1 717 ? 115.005 21.618 65.239 1.00 19.35 717 ASP A C 1
ATOM 5472 O O . ASP A 1 717 ? 115.368 20.576 65.801 1.00 20.55 717 ASP A O 1
ATOM 5477 N N . THR A 1 718 ? 115.610 22.116 64.156 1.00 19.35 718 THR A N 1
ATOM 5478 C CA . THR A 1 718 ? 116.762 21.451 63.549 1.00 19.03 718 THR A CA 1
ATOM 5479 C C . THR A 1 718 ? 117.993 21.573 64.428 1.00 19.83 718 THR A C 1
ATOM 5480 O O . THR A 1 718 ? 118.737 20.595 64.623 1.00 18.22 718 THR A O 1
ATOM 5484 N N . TRP A 1 719 ? 118.203 22.761 64.984 1.00 18.34 719 TRP A N 1
ATOM 5485 C CA . TRP A 1 719 ? 119.319 22.990 65.909 1.00 18.95 719 TRP A CA 1
ATOM 5486 C C . TRP A 1 719 ? 119.236 21.979 67.068 1.00 19.66 719 TRP A C 1
ATOM 5487 O O . TRP A 1 719 ? 120.211 21.250 67.386 1.00 20.10 719 TRP A O 1
ATOM 5498 N N . SER A 1 720 ? 118.068 21.924 67.702 1.00 18.61 720 SER A N 1
ATOM 5499 C CA . SER A 1 720 ? 117.844 21.020 68.827 1.00 20.45 720 SER A CA 1
ATOM 5500 C C . SER A 1 720 ? 118.048 19.559 68.435 1.00 20.82 720 SER A C 1
ATOM 5501 O O . SER A 1 720 ? 118.616 18.772 69.199 1.00 21.23 720 SER A O 1
ATOM 5504 N N . LYS A 1 721 ? 117.578 19.191 67.244 1.00 19.40 721 LYS A N 1
ATOM 5505 C CA . LYS A 1 721 ? 117.753 17.819 66.784 1.00 21.60 721 LYS A CA 1
ATOM 5506 C C . LYS A 1 721 ? 119.245 17.495 66.666 1.00 20.35 721 LYS A C 1
ATOM 5507 O O . LYS A 1 721 ? 119.710 16.449 67.132 1.00 19.14 721 LYS A O 1
ATOM 5513 N N . VAL A 1 722 ? 120.012 18.395 66.070 1.00 18.90 722 VAL A N 1
ATOM 5514 C CA . VAL A 1 722 ? 121.434 18.135 65.933 1.00 17.71 722 VAL A CA 1
ATOM 5515 C C . VAL A 1 722 ? 122.152 18.052 67.290 1.00 18.72 722 VAL A C 1
ATOM 5516 O O . VAL A 1 722 ? 123.033 17.192 67.503 1.00 17.96 722 VAL A O 1
ATOM 5520 N N . MET A 1 723 ? 121.783 18.929 68.215 1.00 18.92 723 MET A N 1
ATOM 5521 C CA . MET A 1 723 ? 122.427 18.925 69.529 1.00 19.52 723 MET A CA 1
ATOM 5522 C C . MET A 1 723 ? 122.235 17.608 70.253 1.00 20.01 723 MET A C 1
ATOM 5523 O O . MET A 1 723 ? 123.109 17.190 71.024 1.00 22.03 723 MET A O 1
ATOM 5528 N N . LYS A 1 724 ? 121.127 16.933 69.970 1.00 18.56 724 LYS A N 1
ATOM 5529 C CA . LYS A 1 724 ? 120.794 15.689 70.654 1.00 18.92 724 LYS A CA 1
ATOM 5530 C C . LYS A 1 724 ? 121.050 14.385 69.912 1.00 19.68 724 LYS A C 1
ATOM 5531 O O . LYS A 1 724 ? 120.693 13.319 70.422 1.00 20.14 724 LYS A O 1
ATOM 5537 N N . LEU A 1 725 ? 121.678 14.439 68.736 1.00 19.11 725 LEU A N 1
ATOM 5538 C CA . LEU A 1 725 ? 121.892 13.206 67.978 1.00 19.32 725 LEU A CA 1
ATOM 5539 C C . LEU A 1 725 ? 122.601 12.067 68.716 1.00 19.55 725 LEU A C 1
ATOM 5540 O O . LEU A 1 725 ? 122.222 10.916 68.519 1.00 21.37 725 LEU A O 1
ATOM 5545 N N . ASP A 1 726 ? 123.588 12.346 69.565 1.00 18.28 726 ASP A N 1
ATOM 5546 C CA . ASP A 1 726 ? 124.278 11.232 70.210 1.00 20.81 726 ASP A CA 1
ATOM 5547 C C . ASP A 1 726 ? 123.706 10.864 71.566 1.00 23.05 726 ASP A C 1
ATOM 5548 O O . ASP A 1 726 ? 124.339 10.125 72.319 1.00 22.98 726 ASP A O 1
ATOM 5553 N N . ARG A 1 727 ? 122.518 11.374 71.876 1.00 24.79 727 ARG A N 1
ATOM 5554 C CA . ARG A 1 727 ? 121.888 11.056 73.157 1.00 30.47 727 ARG A CA 1
ATOM 5555 C C . ARG A 1 727 ? 121.077 9.767 73.003 1.00 33.18 727 ARG A C 1
ATOM 5556 O O . ARG A 1 727 ? 119.871 9.785 72.826 1.00 34.90 727 ARG A O 1
ATOM 5564 N N . PHE A 1 728 ? 121.757 8.633 73.046 1.00 37.05 728 PHE A N 1
ATOM 5565 C CA . PHE A 1 728 ? 121.052 7.375 72.897 1.00 41.27 728 PHE A CA 1
ATOM 5566 C C . PHE A 1 728 ? 120.464 6.987 74.255 1.00 45.72 728 PHE A C 1
ATOM 5567 O O . PHE A 1 728 ? 121.030 6.160 74.969 1.00 47.56 728 PHE A O 1
ATOM 5575 N N . ASP A 1 729 ? 119.340 7.608 74.610 1.00 50.35 729 ASP A N 1
ATOM 5576 C CA . ASP A 1 729 ? 118.668 7.346 75.883 1.00 54.07 729 ASP A CA 1
ATOM 5577 C C . ASP A 1 729 ? 117.376 8.152 76.016 1.00 56.05 729 ASP A C 1
ATOM 5578 O O . ASP A 1 729 ? 117.001 8.563 77.120 1.00 56.79 729 ASP A O 1
ATOM 5583 N N . LEU A 1 730 ? 116.696 8.371 74.894 1.00 57.43 730 LEU A N 1
ATOM 5584 C CA . LEU A 1 730 ? 115.446 9.127 74.895 1.00 58.62 730 LEU A CA 1
ATOM 5585 C C . LEU A 1 730 ? 114.370 8.407 74.081 1.00 58.83 730 LEU A C 1
ATOM 5586 O O . LEU A 1 730 ? 113.479 7.764 74.643 1.00 59.00 730 LEU A O 1
ATOM 5591 N N . GLU A 1 731 ? 114.462 8.513 72.758 1.00 58.77 731 GLU A N 1
ATOM 5592 C CA . GLU A 1 731 ? 113.495 7.877 71.869 1.00 58.91 731 GLU A CA 1
ATOM 5593 C C . GLU A 1 731 ? 114.174 6.923 70.889 1.00 58.46 731 GLU A C 1
ATOM 5594 O O . GLU A 1 731 ? 115.401 6.792 70.881 1.00 58.23 731 GLU A O 1
ATOM 5600 N N . LYS B 1 18 ? 132.637 12.137 42.315 1.00 59.19 18 LYS B N 1
ATOM 5601 C CA . LYS B 1 18 ? 131.587 12.121 41.255 1.00 59.21 18 LYS B CA 1
ATOM 5602 C C . LYS B 1 18 ? 130.207 11.879 41.860 1.00 58.98 18 LYS B C 1
ATOM 5603 O O . LYS B 1 18 ? 129.821 12.533 42.830 1.00 59.35 18 LYS B O 1
ATOM 5609 N N . ARG B 1 19 ? 129.465 10.942 41.276 1.00 58.66 19 ARG B N 1
ATOM 5610 C CA . ARG B 1 19 ? 128.130 10.605 41.754 1.00 57.70 19 ARG B CA 1
ATOM 5611 C C . ARG B 1 19 ? 128.126 9.186 42.313 1.00 56.93 19 ARG B C 1
ATOM 5612 O O . ARG B 1 19 ? 128.781 8.293 41.777 1.00 56.57 19 ARG B O 1
ATOM 5620 N N . PRO B 1 20 ? 127.377 8.966 43.403 1.00 55.97 20 PRO B N 1
ATOM 5621 C CA . PRO B 1 20 ? 127.271 7.656 44.054 1.00 54.63 20 PRO B CA 1
ATOM 5622 C C . PRO B 1 20 ? 126.628 6.566 43.186 1.00 53.72 20 PRO B C 1
ATOM 5623 O O . PRO B 1 20 ? 126.369 5.458 43.662 1.00 54.70 20 PRO B O 1
ATOM 5627 N N . LYS B 1 21 ? 126.373 6.879 41.920 1.00 51.68 21 LYS B N 1
ATOM 5628 C CA . LYS B 1 21 ? 125.756 5.930 40.986 1.00 49.15 21 LYS B CA 1
ATOM 5629 C C . LYS B 1 21 ? 124.385 5.459 41.455 1.00 47.04 21 LYS B C 1
ATOM 5630 O O . LYS B 1 21 ? 123.909 5.853 42.524 1.00 47.49 21 LYS B O 1
ATOM 5636 N N . SER B 1 22 ? 123.754 4.607 40.654 1.00 42.20 22 SER B N 1
ATOM 5637 C CA . SER B 1 22 ? 122.427 4.109 40.985 1.00 38.40 22 SER B CA 1
ATOM 5638 C C . SER B 1 22 ? 122.275 2.642 40.599 1.00 33.98 22 SER B C 1
ATOM 5639 O O . SER B 1 22 ? 122.871 2.178 39.625 1.00 31.64 22 SER B O 1
ATOM 5642 N N . ASN B 1 23 ? 121.473 1.910 41.364 1.00 31.60 23 ASN B N 1
ATOM 5643 C CA . ASN B 1 23 ? 121.261 0.511 41.039 1.00 29.32 23 ASN B CA 1
ATOM 5644 C C . ASN B 1 23 ? 120.607 0.444 39.667 1.00 28.75 23 ASN B C 1
ATOM 5645 O O . ASN B 1 23 ? 120.793 -0.511 38.938 1.00 27.43 23 ASN B O 1
ATOM 5650 N N . GLN B 1 24 ? 119.827 1.466 39.330 1.00 30.38 24 GLN B N 1
ATOM 5651 C CA . GLN B 1 24 ? 119.159 1.522 38.035 1.00 33.22 24 GLN B CA 1
ATOM 5652 C C . GLN B 1 24 ? 120.193 1.512 36.909 1.00 32.19 24 GLN B C 1
ATOM 5653 O O . GLN B 1 24 ? 119.928 1.014 35.812 1.00 32.15 24 GLN B O 1
ATOM 5659 N N . ASP B 1 25 ? 121.365 2.081 37.178 1.00 31.90 25 ASP B N 1
ATOM 5660 C CA . ASP B 1 25 ? 122.434 2.135 36.179 1.00 32.84 25 ASP B CA 1
ATOM 5661 C C . ASP B 1 25 ? 123.068 0.753 35.998 1.00 31.96 25 ASP B C 1
ATOM 5662 O O . ASP B 1 25 ? 123.385 0.349 34.875 1.00 31.49 25 ASP B O 1
ATOM 5667 N N . TRP B 1 26 ? 123.254 0.030 37.106 1.00 28.65 26 TRP B N 1
ATOM 5668 C CA . TRP B 1 26 ? 123.825 -1.314 37.032 1.00 26.44 26 TRP B CA 1
ATOM 5669 C C . TRP B 1 26 ? 122.799 -2.293 36.453 1.00 26.49 26 TRP B C 1
ATOM 5670 O O . TRP B 1 26 ? 123.139 -3.202 35.679 1.00 26.31 26 TRP B O 1
ATOM 5681 N N . TRP B 1 27 ? 121.541 -2.116 36.842 1.00 25.55 27 TRP B N 1
ATOM 5682 C CA . TRP B 1 27 ? 120.475 -3.009 36.389 1.00 25.67 27 TRP B CA 1
ATOM 5683 C C . TRP B 1 27 ? 119.291 -2.198 35.857 1.00 26.84 27 TRP B C 1
ATOM 5684 O O . TRP B 1 27 ? 118.323 -1.946 36.559 1.00 26.57 27 TRP B O 1
ATOM 5695 N N . PRO B 1 28 ? 119.366 -1.801 34.583 1.00 29.31 28 PRO B N 1
ATOM 5696 C CA . PRO B 1 28 ? 118.322 -1.014 33.923 1.00 29.94 28 PRO B CA 1
ATOM 5697 C C . PRO B 1 28 ? 116.918 -1.577 34.074 1.00 30.75 28 PRO B C 1
ATOM 5698 O O . PRO B 1 28 ? 115.953 -0.814 34.098 1.00 32.67 28 PRO B O 1
ATOM 5702 N N . SER B 1 29 ? 116.797 -2.895 34.207 1.00 31.18 29 SER B N 1
ATOM 5703 C CA . SER B 1 29 ? 115.486 -3.515 34.327 1.00 32.52 29 SER B CA 1
ATOM 5704 C C . SER B 1 29 ? 114.970 -3.593 35.757 1.00 31.23 29 SER B C 1
ATOM 5705 O O . SER B 1 29 ? 113.902 -4.151 35.998 1.00 32.88 29 SER B O 1
ATOM 5708 N N . LYS B 1 30 ? 115.718 -3.038 36.706 1.00 30.61 30 LYS B N 1
ATOM 5709 C CA . LYS B 1 30 ? 115.316 -3.109 38.111 1.00 28.65 30 LYS B CA 1
ATOM 5710 C C . LYS B 1 30 ? 113.999 -2.409 38.379 1.00 27.43 30 LYS B C 1
ATOM 5711 O O . LYS B 1 30 ? 113.789 -1.285 37.940 1.00 27.49 30 LYS B O 1
ATOM 5717 N N . LEU B 1 31 ? 113.123 -3.065 39.135 1.00 26.63 31 LEU B N 1
ATOM 5718 C CA . LEU B 1 31 ? 111.806 -2.504 39.417 1.00 26.46 31 LEU B CA 1
ATOM 5719 C C . LEU B 1 31 ? 111.929 -1.109 40.030 1.00 26.74 31 LEU B C 1
ATOM 5720 O O . LEU B 1 31 ? 112.696 -0.897 40.975 1.00 26.87 31 LEU B O 1
ATOM 5725 N N . ASN B 1 32 ? 111.169 -0.163 39.479 1.00 27.38 32 ASN B N 1
ATOM 5726 C CA . ASN B 1 32 ? 111.216 1.228 39.927 1.00 28.65 32 ASN B CA 1
ATOM 5727 C C . ASN B 1 32 ? 110.389 1.526 41.173 1.00 28.81 32 ASN B C 1
ATOM 5728 O O . ASN B 1 32 ? 109.415 2.276 41.108 1.00 29.64 32 ASN B O 1
ATOM 5733 N N . LEU B 1 33 ? 110.784 0.986 42.320 1.00 25.90 33 LEU B N 1
ATOM 5734 C CA . LEU B 1 33 ? 110.005 1.237 43.538 1.00 26.13 33 LEU B CA 1
ATOM 5735 C C . LEU B 1 33 ? 110.106 2.678 44.055 1.00 25.39 33 LEU B C 1
ATOM 5736 O O . LEU B 1 33 ? 109.350 3.069 44.937 1.00 25.69 33 LEU B O 1
ATOM 5741 N N . GLU B 1 34 ? 111.030 3.467 43.520 1.00 26.51 34 GLU B N 1
ATOM 5742 C CA . GLU B 1 34 ? 111.149 4.846 43.968 1.00 28.31 34 GLU B CA 1
ATOM 5743 C C . GLU B 1 34 ? 109.829 5.587 43.756 1.00 27.61 34 GLU B C 1
ATOM 5744 O O . GLU B 1 34 ? 109.524 6.537 44.477 1.00 25.78 34 GLU B O 1
ATOM 5750 N N . ILE B 1 35 ? 109.056 5.183 42.754 1.00 26.23 35 ILE B N 1
ATOM 5751 C CA . ILE B 1 35 ? 107.790 5.868 42.513 1.00 26.93 35 ILE B CA 1
ATOM 5752 C C . ILE B 1 35 ? 106.847 5.660 43.699 1.00 25.48 35 ILE B C 1
ATOM 5753 O O . ILE B 1 35 ? 106.087 6.560 44.052 1.00 26.17 35 ILE B O 1
ATOM 5758 N N . LEU B 1 36 ? 106.909 4.489 44.332 1.00 23.14 36 LEU B N 1
ATOM 5759 C CA . LEU B 1 36 ? 106.042 4.220 45.481 1.00 22.57 36 LEU B CA 1
ATOM 5760 C C . LEU B 1 36 ? 106.611 4.880 46.732 1.00 23.27 36 LEU B C 1
ATOM 5761 O O . LEU B 1 36 ? 105.868 5.228 47.639 1.00 23.47 36 LEU B O 1
ATOM 5766 N N . ASP B 1 37 ? 107.935 5.024 46.799 1.00 23.08 37 ASP B N 1
ATOM 5767 C CA . ASP B 1 37 ? 108.529 5.679 47.964 1.00 24.96 37 ASP B CA 1
ATOM 5768 C C . ASP B 1 37 ? 108.064 7.143 48.016 1.00 24.92 37 ASP B C 1
ATOM 5769 O O . ASP B 1 37 ? 108.016 7.745 49.096 1.00 24.65 37 ASP B O 1
ATOM 5774 N N . GLN B 1 38 ? 107.716 7.716 46.860 1.00 23.22 38 GLN B N 1
ATOM 5775 C CA . GLN B 1 38 ? 107.239 9.096 46.837 1.00 24.83 38 GLN B CA 1
ATOM 5776 C C . GLN B 1 38 ? 105.925 9.205 47.605 1.00 25.96 38 GLN B C 1
ATOM 5777 O O . GLN B 1 38 ? 105.552 10.280 48.062 1.00 25.87 38 GLN B O 1
ATOM 5783 N N . ASN B 1 39 ? 105.209 8.092 47.735 1.00 24.50 39 ASN B N 1
ATOM 5784 C CA . ASN B 1 39 ? 103.949 8.100 48.462 1.00 25.89 39 ASN B CA 1
ATOM 5785 C C . ASN B 1 39 ? 104.133 7.907 49.971 1.00 27.49 39 ASN B C 1
ATOM 5786 O O . ASN B 1 39 ? 103.164 8.010 50.734 1.00 28.16 39 ASN B O 1
ATOM 5791 N N . ALA B 1 40 ? 105.359 7.624 50.404 1.00 28.07 40 ALA B N 1
ATOM 5792 C CA . ALA B 1 40 ? 105.634 7.384 51.825 1.00 30.90 40 ALA B CA 1
ATOM 5793 C C . ALA B 1 40 ? 105.850 8.663 52.630 1.00 34.14 40 ALA B C 1
ATOM 5794 O O . ALA B 1 40 ? 105.852 8.639 53.859 1.00 35.59 40 ALA B O 1
ATOM 5796 N N . ARG B 1 41 ? 106.028 9.779 51.937 1.00 35.59 41 ARG B N 1
ATOM 5797 C CA . ARG B 1 41 ? 106.235 11.046 52.625 1.00 37.97 41 ARG B CA 1
ATOM 5798 C C . ARG B 1 41 ? 106.095 12.188 51.645 1.00 37.86 41 ARG B C 1
ATOM 5799 O O . ARG B 1 41 ? 106.218 12.000 50.436 1.00 37.69 41 ARG B O 1
ATOM 5807 N N . ASP B 1 42 ? 105.860 13.375 52.183 1.00 38.64 42 ASP B N 1
ATOM 5808 C CA . ASP B 1 42 ? 105.724 14.565 51.365 1.00 39.13 42 ASP B CA 1
ATOM 5809 C C . ASP B 1 42 ? 106.935 15.441 51.615 1.00 37.06 42 ASP B C 1
ATOM 5810 O O . ASP B 1 42 ? 107.082 15.989 52.703 1.00 38.43 42 ASP B O 1
ATOM 5815 N N . VAL B 1 43 ? 107.807 15.553 50.618 1.00 34.42 43 VAL B N 1
ATOM 5816 C CA . VAL B 1 43 ? 108.993 16.385 50.750 1.00 31.26 43 VAL B CA 1
ATOM 5817 C C . VAL B 1 43 ? 108.574 17.840 50.817 1.00 29.23 43 VAL B C 1
ATOM 5818 O O . VAL B 1 43 ? 107.459 18.215 50.421 1.00 27.64 43 VAL B O 1
ATOM 5822 N N . GLY B 1 44 ? 109.475 18.680 51.291 1.00 26.52 44 GLY B N 1
ATOM 5823 C CA . GLY B 1 44 ? 109.106 20.067 51.403 1.00 24.69 44 GLY B CA 1
ATOM 5824 C C . GLY B 1 44 ? 108.939 20.399 52.862 1.00 24.15 44 GLY B C 1
ATOM 5825 O O . GLY B 1 44 ? 108.825 19.499 53.708 1.00 24.60 44 GLY B O 1
ATOM 5826 N N . PRO B 1 45 ? 108.867 21.693 53.185 1.00 22.15 45 PRO B N 1
ATOM 5827 C CA . PRO B 1 45 ? 108.732 22.147 54.564 1.00 24.40 45 PRO B CA 1
ATOM 5828 C C . PRO B 1 45 ? 107.329 22.291 55.102 1.00 26.60 45 PRO B C 1
ATOM 5829 O O . PRO B 1 45 ? 107.154 22.706 56.247 1.00 27.93 45 PRO B O 1
ATOM 5833 N N . VAL B 1 46 ? 106.339 21.966 54.284 1.00 28.61 46 VAL B N 1
ATOM 5834 C CA . VAL B 1 46 ? 104.939 22.099 54.691 1.00 32.99 46 VAL B CA 1
ATOM 5835 C C . VAL B 1 46 ? 104.557 21.151 55.833 1.00 36.95 46 VAL B C 1
ATOM 5836 O O . VAL B 1 46 ? 104.824 19.955 55.768 1.00 37.40 46 VAL B O 1
ATOM 5840 N N . GLU B 1 47 ? 103.936 21.697 56.875 1.00 40.84 47 GLU B N 1
ATOM 5841 C CA . GLU B 1 47 ? 103.524 20.893 58.029 1.00 45.37 47 GLU B CA 1
ATOM 5842 C C . GLU B 1 47 ? 102.625 19.725 57.616 1.00 47.24 47 GLU B C 1
ATOM 5843 O O . GLU B 1 47 ? 102.079 19.712 56.509 1.00 47.45 47 GLU B O 1
ATOM 5849 N N . ASP B 1 48 ? 102.472 18.741 58.502 1.00 49.62 48 ASP B N 1
ATOM 5850 C CA . ASP B 1 48 ? 101.633 17.584 58.204 1.00 51.83 48 ASP B CA 1
ATOM 5851 C C . ASP B 1 48 ? 100.149 17.954 58.229 1.00 52.18 48 ASP B C 1
ATOM 5852 O O . ASP B 1 48 ? 99.334 17.336 57.546 1.00 52.60 48 ASP B O 1
ATOM 5857 N N . ASP B 1 49 ? 99.812 18.977 59.008 1.00 51.99 49 ASP B N 1
ATOM 5858 C CA . ASP B 1 49 ? 98.431 19.417 59.128 1.00 52.39 49 ASP B CA 1
ATOM 5859 C C . ASP B 1 49 ? 98.107 20.631 58.262 1.00 51.47 49 ASP B C 1
ATOM 5860 O O . ASP B 1 49 ? 97.225 21.425 58.612 1.00 51.44 49 ASP B O 1
ATOM 5865 N N . PHE B 1 50 ? 98.811 20.782 57.141 1.00 49.29 50 PHE B N 1
ATOM 5866 C CA . PHE B 1 50 ? 98.562 21.917 56.254 1.00 47.77 50 PHE B CA 1
ATOM 5867 C C . PHE B 1 50 ? 97.329 21.661 55.398 1.00 44.37 50 PHE B C 1
ATOM 5868 O O . PHE B 1 50 ? 97.228 20.627 54.738 1.00 44.24 50 PHE B O 1
ATOM 5876 N N . ASP B 1 51 ? 96.390 22.602 55.428 1.00 41.26 51 ASP B N 1
ATOM 5877 C CA . ASP B 1 51 ? 95.168 22.493 54.636 1.00 38.43 51 ASP B CA 1
ATOM 5878 C C . ASP B 1 51 ? 95.189 23.651 53.640 1.00 35.14 51 ASP B C 1
ATOM 5879 O O . ASP B 1 51 ? 94.798 24.771 53.978 1.00 34.58 51 ASP B O 1
ATOM 5884 N N . TYR B 1 52 ? 95.653 23.381 52.419 1.00 33.38 52 TYR B N 1
ATOM 5885 C CA . TYR B 1 52 ? 95.734 24.433 51.403 1.00 31.49 52 TYR B CA 1
ATOM 5886 C C . TYR B 1 52 ? 94.372 25.041 51.106 1.00 31.16 52 TYR B C 1
ATOM 5887 O O . TYR B 1 52 ? 94.245 26.253 51.044 1.00 30.16 52 TYR B O 1
ATOM 5896 N N . ALA B 1 53 ? 93.359 24.197 50.918 1.00 32.55 53 ALA B N 1
ATOM 5897 C CA . ALA B 1 53 ? 92.015 24.690 50.641 1.00 34.09 53 ALA B CA 1
ATOM 5898 C C . ALA B 1 53 ? 91.623 25.727 51.686 1.00 35.39 53 ALA B C 1
ATOM 5899 O O . ALA B 1 53 ? 91.049 26.762 51.365 1.00 35.64 53 ALA B O 1
ATOM 5901 N N . GLU B 1 54 ? 91.955 25.448 52.943 1.00 36.26 54 GLU B N 1
ATOM 5902 C CA . GLU B 1 54 ? 91.636 26.357 54.034 1.00 37.00 54 GLU B CA 1
ATOM 5903 C C . GLU B 1 54 ? 92.401 27.664 53.886 1.00 36.32 54 GLU B C 1
ATOM 5904 O O . GLU B 1 54 ? 91.873 28.747 54.159 1.00 36.42 54 GLU B O 1
ATOM 5910 N N . GLU B 1 55 ? 93.647 27.562 53.441 1.00 34.51 55 GLU B N 1
ATOM 5911 C CA . GLU B 1 55 ? 94.469 28.745 53.280 1.00 33.97 55 GLU B CA 1
ATOM 5912 C C . GLU B 1 55 ? 94.023 29.602 52.098 1.00 32.02 55 GLU B C 1
ATOM 5913 O O . GLU B 1 55 ? 93.992 30.823 52.193 1.00 33.29 55 GLU B O 1
ATOM 5919 N N . PHE B 1 56 ? 93.696 28.954 50.988 1.00 31.42 56 PHE B N 1
ATOM 5920 C CA . PHE B 1 56 ? 93.259 29.672 49.797 1.00 30.75 56 PHE B CA 1
ATOM 5921 C C . PHE B 1 56 ? 91.964 30.420 50.112 1.00 31.84 56 PHE B C 1
ATOM 5922 O O . PHE B 1 56 ? 91.706 31.474 49.556 1.00 30.28 56 PHE B O 1
ATOM 5930 N N . GLN B 1 57 ? 91.157 29.856 51.007 1.00 33.33 57 GLN B N 1
ATOM 5931 C CA . GLN B 1 57 ? 89.885 30.475 51.381 1.00 36.04 57 GLN B CA 1
ATOM 5932 C C . GLN B 1 57 ? 90.097 31.839 52.025 1.00 35.90 57 GLN B C 1
ATOM 5933 O O . GLN B 1 57 ? 89.211 32.688 52.004 1.00 37.27 57 GLN B O 1
ATOM 5939 N N . LYS B 1 58 ? 91.282 32.033 52.598 1.00 35.61 58 LYS B N 1
ATOM 5940 C CA . LYS B 1 58 ? 91.655 33.270 53.270 1.00 35.37 58 LYS B CA 1
ATOM 5941 C C . LYS B 1 58 ? 92.206 34.310 52.302 1.00 34.52 58 LYS B C 1
ATOM 5942 O O . LYS B 1 58 ? 92.401 35.470 52.663 1.00 35.39 58 LYS B O 1
ATOM 5948 N N . LEU B 1 59 ? 92.462 33.882 51.071 1.00 33.65 59 LEU B N 1
ATOM 5949 C CA . LEU B 1 59 ? 93.013 34.755 50.048 1.00 32.07 59 LEU B CA 1
ATOM 5950 C C . LEU B 1 59 ? 92.009 35.733 49.443 1.00 32.68 59 LEU B C 1
ATOM 5951 O O . LEU B 1 59 ? 90.866 35.375 49.185 1.00 33.48 59 LEU B O 1
ATOM 5956 N N . ASP B 1 60 ? 92.452 36.966 49.220 1.00 33.26 60 ASP B N 1
ATOM 5957 C CA . ASP B 1 60 ? 91.619 37.980 48.571 1.00 32.46 60 ASP B CA 1
ATOM 5958 C C . ASP B 1 60 ? 92.000 37.822 47.103 1.00 32.10 60 ASP B C 1
ATOM 5959 O O . ASP B 1 60 ? 92.970 38.436 46.643 1.00 30.03 60 ASP B O 1
ATOM 5964 N N . LEU B 1 61 ? 91.245 37.004 46.374 1.00 31.77 61 LEU B N 1
ATOM 5965 C CA . LEU B 1 61 ? 91.561 36.747 44.972 1.00 31.41 61 LEU B CA 1
ATOM 5966 C C . LEU B 1 61 ? 91.630 38.004 44.128 1.00 31.27 61 LEU B C 1
ATOM 5967 O O . LEU B 1 61 ? 92.508 38.128 43.283 1.00 28.60 61 LEU B O 1
ATOM 5972 N N . GLU B 1 62 ? 90.716 38.951 44.358 1.00 30.88 62 GLU B N 1
ATOM 5973 C CA . GLU B 1 62 ? 90.731 40.179 43.576 1.00 31.35 62 GLU B CA 1
ATOM 5974 C C . GLU B 1 62 ? 92.000 40.995 43.764 1.00 29.84 62 GLU B C 1
ATOM 5975 O O . GLU B 1 62 ? 92.465 41.624 42.824 1.00 29.12 62 GLU B O 1
ATOM 5981 N N . ALA B 1 63 ? 92.567 40.965 44.969 1.00 27.74 63 ALA B N 1
ATOM 5982 C CA . ALA B 1 63 ? 93.789 41.703 45.261 1.00 26.30 63 ALA B CA 1
ATOM 5983 C C . ALA B 1 63 ? 94.930 41.098 44.445 1.00 24.47 63 ALA B C 1
ATOM 5984 O O . ALA B 1 63 ? 95.746 41.813 43.863 1.00 23.95 63 ALA B O 1
ATOM 5986 N N . VAL B 1 64 ? 94.992 39.771 44.407 1.00 23.85 64 VAL B N 1
ATOM 5987 C CA . VAL B 1 64 ? 96.047 39.110 43.627 1.00 23.47 64 VAL B CA 1
ATOM 5988 C C . VAL B 1 64 ? 95.849 39.450 42.139 1.00 23.52 64 VAL B C 1
ATOM 5989 O O . VAL B 1 64 ? 96.818 39.747 41.431 1.00 22.66 64 VAL B O 1
ATOM 5993 N N . LYS B 1 65 ? 94.602 39.427 41.665 1.00 23.36 65 LYS B N 1
ATOM 5994 C CA . LYS B 1 65 ? 94.349 39.745 40.250 1.00 25.00 65 LYS B CA 1
ATOM 5995 C C . LYS B 1 65 ? 94.761 41.180 39.930 1.00 25.13 65 LYS B C 1
ATOM 5996 O O . LYS B 1 65 ? 95.341 41.449 38.870 1.00 24.32 65 LYS B O 1
ATOM 6002 N N . SER B 1 66 ? 94.484 42.101 40.849 1.00 25.97 66 SER B N 1
ATOM 6003 C CA . SER B 1 66 ? 94.874 43.493 40.643 1.00 28.28 66 SER B CA 1
ATOM 6004 C C . SER B 1 66 ? 96.388 43.608 40.547 1.00 27.27 66 SER B C 1
ATOM 6005 O O . SER B 1 66 ? 96.906 44.360 39.722 1.00 27.34 66 SER B O 1
ATOM 6008 N N . ASP B 1 67 ? 97.108 42.868 41.392 1.00 27.19 67 ASP B N 1
ATOM 6009 C CA . ASP B 1 67 ? 98.577 42.902 41.346 1.00 26.46 67 ASP B CA 1
ATOM 6010 C C . ASP B 1 67 ? 99.114 42.288 40.054 1.00 23.85 67 ASP B C 1
ATOM 6011 O O . ASP B 1 67 ? 100.102 42.760 39.493 1.00 24.26 67 ASP B O 1
ATOM 6016 N N . LEU B 1 68 ? 98.466 41.233 39.588 1.00 23.52 68 LEU B N 1
ATOM 6017 C CA . LEU B 1 68 ? 98.870 40.593 38.342 1.00 24.16 68 LEU B CA 1
ATOM 6018 C C . LEU B 1 68 ? 98.608 41.570 37.192 1.00 25.55 68 LEU B C 1
ATOM 6019 O O . LEU B 1 68 ? 99.420 41.708 36.277 1.00 25.18 68 LEU B O 1
ATOM 6024 N N . GLU B 1 69 ? 97.468 42.256 37.243 1.00 27.05 69 GLU B N 1
ATOM 6025 C CA . GLU B 1 69 ? 97.136 43.211 36.177 1.00 29.34 69 GLU B CA 1
ATOM 6026 C C . GLU B 1 69 ? 98.232 44.270 36.067 1.00 29.33 69 GLU B C 1
ATOM 6027 O O . GLU B 1 69 ? 98.688 44.592 34.970 1.00 26.73 69 GLU B O 1
ATOM 6033 N N . GLU B 1 70 ? 98.660 44.797 37.214 1.00 27.65 70 GLU B N 1
ATOM 6034 C CA . GLU B 1 70 ? 99.706 45.811 37.235 1.00 29.03 70 GLU B CA 1
ATOM 6035 C C . GLU B 1 70 ? 101.029 45.235 36.740 1.00 27.71 70 GLU B C 1
ATOM 6036 O O . GLU B 1 70 ? 101.782 45.897 36.028 1.00 28.40 70 GLU B O 1
ATOM 6042 N N . LEU B 1 71 ? 101.318 43.996 37.114 1.00 25.63 71 LEU B N 1
ATOM 6043 C CA . LEU B 1 71 ? 102.556 43.380 36.666 1.00 25.03 71 LEU B CA 1
ATOM 6044 C C . LEU B 1 71 ? 102.608 43.295 35.149 1.00 25.42 71 LEU B C 1
ATOM 6045 O O . LEU B 1 71 ? 103.676 43.478 34.543 1.00 24.62 71 LEU B O 1
ATOM 6050 N N . MET B 1 72 ? 101.463 43.012 34.529 1.00 25.37 72 MET B N 1
ATOM 6051 C CA . MET B 1 72 ? 101.388 42.880 33.064 1.00 27.79 72 MET B CA 1
ATOM 6052 C C . MET B 1 72 ? 102.116 43.979 32.299 1.00 28.14 72 MET B C 1
ATOM 6053 O O . MET B 1 72 ? 102.724 43.710 31.264 1.00 27.82 72 MET B O 1
ATOM 6058 N N . THR B 1 73 ? 102.053 45.214 32.795 1.00 30.63 73 THR B N 1
ATOM 6059 C CA . THR B 1 73 ? 102.714 46.325 32.110 1.00 32.20 73 THR B CA 1
ATOM 6060 C C . THR B 1 73 ? 103.908 46.907 32.851 1.00 34.03 73 THR B C 1
ATOM 6061 O O . THR B 1 73 ? 104.369 48.012 32.542 1.00 35.39 73 THR B O 1
ATOM 6065 N N . SER B 1 74 ? 104.423 46.166 33.826 1.00 34.25 74 SER B N 1
ATOM 6066 C CA . SER B 1 74 ? 105.584 46.621 34.575 1.00 35.14 74 SER B CA 1
ATOM 6067 C C . SER B 1 74 ? 106.809 45.878 34.065 1.00 34.34 74 SER B C 1
ATOM 6068 O O . SER B 1 74 ? 107.230 44.881 34.649 1.00 34.56 74 SER B O 1
ATOM 6071 N N . SER B 1 75 ? 107.381 46.381 32.980 1.00 35.21 75 SER B N 1
ATOM 6072 C CA . SER B 1 75 ? 108.544 45.758 32.359 1.00 34.65 75 SER B CA 1
ATOM 6073 C C . SER B 1 75 ? 109.791 45.749 33.239 1.00 35.29 75 SER B C 1
ATOM 6074 O O . SER B 1 75 ? 110.152 46.766 33.845 1.00 35.71 75 SER B O 1
ATOM 6077 N N . GLN B 1 76 ? 110.443 44.590 33.319 1.00 34.73 76 GLN B N 1
ATOM 6078 C CA . GLN B 1 76 ? 111.672 44.447 34.097 1.00 35.12 76 GLN B CA 1
ATOM 6079 C C . GLN B 1 76 ? 112.829 44.423 33.097 1.00 35.11 76 GLN B C 1
ATOM 6080 O O . GLN B 1 76 ? 112.787 43.701 32.105 1.00 34.02 76 GLN B O 1
ATOM 6086 N N . ASP B 1 77 ? 113.855 45.228 33.355 1.00 36.20 77 ASP B N 1
ATOM 6087 C CA . ASP B 1 77 ? 115.013 45.316 32.467 1.00 36.68 77 ASP B CA 1
ATOM 6088 C C . ASP B 1 77 ? 115.681 43.986 32.120 1.00 35.41 77 ASP B C 1
ATOM 6089 O O . ASP B 1 77 ? 116.162 43.808 30.996 1.00 35.98 77 ASP B O 1
ATOM 6094 N N . TRP B 1 78 ? 115.730 43.053 33.068 1.00 32.90 78 TRP B N 1
ATOM 6095 C CA . TRP B 1 78 ? 116.360 41.767 32.800 1.00 30.88 78 TRP B CA 1
ATOM 6096 C C . TRP B 1 78 ? 115.559 40.869 31.855 1.00 29.68 78 TRP B C 1
ATOM 6097 O O . TRP B 1 78 ? 116.002 39.781 31.493 1.00 29.66 78 TRP B O 1
ATOM 6108 N N . TRP B 1 79 ? 114.373 41.323 31.457 1.00 28.10 79 TRP B N 1
ATOM 6109 C CA . TRP B 1 79 ? 113.559 40.581 30.505 1.00 26.23 79 TRP B CA 1
ATOM 6110 C C . TRP B 1 79 ? 112.411 41.488 30.074 1.00 27.61 79 TRP B C 1
ATOM 6111 O O . TRP B 1 79 ? 111.267 41.264 30.457 1.00 25.23 79 TRP B O 1
ATOM 6122 N N . PRO B 1 80 ? 112.715 42.525 29.263 1.00 28.68 80 PRO B N 1
ATOM 6123 C CA . PRO B 1 80 ? 111.722 43.491 28.772 1.00 28.96 80 PRO B CA 1
ATOM 6124 C C . PRO B 1 80 ? 110.485 42.888 28.146 1.00 27.61 80 PRO B C 1
ATOM 6125 O O . PRO B 1 80 ? 110.568 41.981 27.332 1.00 28.71 80 PRO B O 1
ATOM 6129 N N . ALA B 1 81 ? 109.333 43.440 28.505 1.00 27.50 81 ALA B N 1
ATOM 6130 C CA . ALA B 1 81 ? 108.066 42.959 27.981 1.00 26.37 81 ALA B CA 1
ATOM 6131 C C . ALA B 1 81 ? 107.872 43.338 26.509 1.00 27.29 81 ALA B C 1
ATOM 6132 O O . ALA B 1 81 ? 108.091 44.500 26.134 1.00 27.47 81 ALA B O 1
ATOM 6134 N N . ASP B 1 82 ? 107.474 42.364 25.688 1.00 27.31 82 ASP B N 1
ATOM 6135 C CA . ASP B 1 82 ? 107.184 42.585 24.255 1.00 27.10 82 ASP B CA 1
ATOM 6136 C C . ASP B 1 82 ? 105.978 43.522 24.177 1.00 28.63 82 ASP B C 1
ATOM 6137 O O . ASP B 1 82 ? 104.976 43.274 24.831 1.00 28.80 82 ASP B O 1
ATOM 6142 N N . TYR B 1 83 ? 106.056 44.561 23.349 1.00 27.91 83 TYR B N 1
ATOM 6143 C CA . TYR B 1 83 ? 104.932 45.500 23.192 1.00 27.66 83 TYR B CA 1
ATOM 6144 C C . TYR B 1 83 ? 104.523 46.134 24.514 1.00 28.17 83 TYR B C 1
ATOM 6145 O O . TYR B 1 83 ? 103.415 46.659 24.645 1.00 30.06 83 TYR B O 1
ATOM 6154 N N . GLY B 1 84 ? 105.422 46.091 25.490 1.00 27.84 84 GLY B N 1
ATOM 6155 C CA . GLY B 1 84 ? 105.131 46.652 26.796 1.00 27.88 84 GLY B CA 1
ATOM 6156 C C . GLY B 1 84 ? 104.062 45.889 27.569 1.00 27.04 84 GLY B C 1
ATOM 6157 O O . GLY B 1 84 ? 103.466 46.450 28.491 1.00 28.87 84 GLY B O 1
ATOM 6158 N N . HIS B 1 85 ? 103.814 44.631 27.213 1.00 26.67 85 HIS B N 1
ATOM 6159 C CA . HIS B 1 85 ? 102.792 43.825 27.892 1.00 25.81 85 HIS B CA 1
ATOM 6160 C C . HIS B 1 85 ? 103.265 42.376 28.000 1.00 25.45 85 HIS B C 1
ATOM 6161 O O . HIS B 1 85 ? 103.534 41.738 26.985 1.00 26.78 85 HIS B O 1
ATOM 6168 N N . TYR B 1 86 ? 103.375 41.873 29.229 1.00 23.48 86 TYR B N 1
ATOM 6169 C CA . TYR B 1 86 ? 103.800 40.482 29.482 1.00 23.26 86 TYR B CA 1
ATOM 6170 C C . TYR B 1 86 ? 102.670 39.478 29.321 1.00 22.74 86 TYR B C 1
ATOM 6171 O O . TYR B 1 86 ? 102.878 38.266 29.465 1.00 21.41 86 TYR B O 1
ATOM 6180 N N . GLY B 1 87 ? 101.464 39.961 29.046 1.00 22.35 87 GLY B N 1
ATOM 6181 C CA . GLY B 1 87 ? 100.326 39.065 28.947 1.00 21.23 87 GLY B CA 1
ATOM 6182 C C . GLY B 1 87 ? 100.498 37.821 28.098 1.00 21.00 87 GLY B C 1
ATOM 6183 O O . GLY B 1 87 ? 100.232 36.721 28.566 1.00 20.77 87 GLY B O 1
ATOM 6184 N N . PRO B 1 88 ? 100.927 37.964 26.831 1.00 19.13 88 PRO B N 1
ATOM 6185 C CA . PRO B 1 88 ? 101.113 36.805 25.958 1.00 20.44 88 PRO B CA 1
ATOM 6186 C C . PRO B 1 88 ? 102.135 35.814 26.534 1.00 19.15 88 PRO B C 1
ATOM 6187 O O . PRO B 1 88 ? 101.946 34.606 26.428 1.00 18.75 88 PRO B O 1
ATOM 6191 N N . LEU B 1 89 ? 103.201 36.325 27.142 1.00 19.47 89 LEU B N 1
ATOM 6192 C CA . LEU B 1 89 ? 104.201 35.418 27.738 1.00 19.32 89 LEU B CA 1
ATOM 6193 C C . LEU B 1 89 ? 103.554 34.587 28.859 1.00 19.72 89 LEU B C 1
ATOM 6194 O O . LEU B 1 89 ? 103.818 33.374 28.989 1.00 19.99 89 LEU B O 1
ATOM 6199 N N . PHE B 1 90 ? 102.699 35.223 29.657 1.00 19.98 90 PHE B N 1
ATOM 6200 C CA . PHE B 1 90 ? 102.044 34.500 30.754 1.00 20.29 90 PHE B CA 1
ATOM 6201 C C . PHE B 1 90 ? 101.032 33.481 30.218 1.00 21.19 90 PHE B C 1
ATOM 6202 O O . PHE B 1 90 ? 100.828 32.416 30.821 1.00 20.81 90 PHE B O 1
ATOM 6210 N N . ILE B 1 91 ? 100.384 33.782 29.085 1.00 20.01 91 ILE B N 1
ATOM 6211 C CA . ILE B 1 91 ? 99.454 32.808 28.519 1.00 19.50 91 ILE B CA 1
ATOM 6212 C C . ILE B 1 91 ? 100.244 31.565 28.087 1.00 19.84 91 ILE B C 1
ATOM 6213 O O . ILE B 1 91 ? 99.831 30.422 28.332 1.00 19.93 91 ILE B O 1
ATOM 6218 N N . ARG B 1 92 ? 101.380 31.787 27.449 1.00 20.12 92 ARG B N 1
ATOM 6219 C CA . ARG B 1 92 ? 102.208 30.667 27.024 1.00 19.49 92 ARG B CA 1
ATOM 6220 C C . ARG B 1 92 ? 102.648 29.869 28.255 1.00 18.58 92 ARG B C 1
ATOM 6221 O O . ARG B 1 92 ? 102.632 28.637 28.238 1.00 19.41 92 ARG B O 1
ATOM 6229 N N . MET B 1 93 ? 103.030 30.563 29.321 1.00 18.94 93 MET B N 1
ATOM 6230 C CA . MET B 1 93 ? 103.461 29.858 30.531 1.00 19.57 93 MET B CA 1
ATOM 6231 C C . MET B 1 93 ? 102.329 28.974 31.038 1.00 21.51 93 MET B C 1
ATOM 6232 O O . MET B 1 93 ? 102.540 27.806 31.394 1.00 19.42 93 MET B O 1
ATOM 6237 N N . ALA B 1 94 ? 101.115 29.521 31.071 1.00 18.64 94 ALA B N 1
ATOM 6238 C CA . ALA B 1 94 ? 99.979 28.740 31.551 1.00 19.65 94 ALA B CA 1
ATOM 6239 C C . ALA B 1 94 ? 99.630 27.580 30.625 1.00 20.16 94 ALA B C 1
ATOM 6240 O O . ALA B 1 94 ? 99.331 26.473 31.082 1.00 22.12 94 ALA B O 1
ATOM 6242 N N . TRP B 1 95 ? 99.666 27.815 29.322 1.00 20.51 95 TRP B N 1
ATOM 6243 C CA . TRP B 1 95 ? 99.366 26.745 28.394 1.00 21.33 95 TRP B CA 1
ATOM 6244 C C . TRP B 1 95 ? 100.414 25.637 28.554 1.00 21.27 95 TRP B C 1
ATOM 6245 O O . TRP B 1 95 ? 100.068 24.458 28.581 1.00 21.12 95 TRP B O 1
ATOM 6256 N N . HIS B 1 96 ? 101.688 25.999 28.684 1.00 21.81 96 HIS B N 1
ATOM 6257 C CA . HIS B 1 96 ? 102.691 24.947 28.853 1.00 22.89 96 HIS B CA 1
ATOM 6258 C C . HIS B 1 96 ? 102.515 24.225 30.186 1.00 23.16 96 HIS B C 1
ATOM 6259 O O . HIS B 1 96 ? 102.734 23.009 30.263 1.00 21.84 96 HIS B O 1
ATOM 6266 N N . SER B 1 97 ? 102.102 24.942 31.230 1.00 21.48 97 SER B N 1
ATOM 6267 C CA . SER B 1 97 ? 101.894 24.293 32.534 1.00 21.47 97 SER B CA 1
ATOM 6268 C C . SER B 1 97 ? 100.817 23.207 32.472 1.00 22.80 97 SER B C 1
ATOM 6269 O O . SER B 1 97 ? 101.005 22.093 32.979 1.00 20.76 97 SER B O 1
ATOM 6272 N N . ALA B 1 98 ? 99.685 23.512 31.840 1.00 21.17 98 ALA B N 1
ATOM 6273 C CA . ALA B 1 98 ? 98.604 22.538 31.739 1.00 20.81 98 ALA B CA 1
ATOM 6274 C C . ALA B 1 98 ? 98.798 21.578 30.579 1.00 21.90 98 ALA B C 1
ATOM 6275 O O . ALA B 1 98 ? 98.298 20.443 30.608 1.00 21.51 98 ALA B O 1
ATOM 6277 N N . GLY B 1 99 ? 99.541 22.046 29.578 1.00 22.45 99 GLY B N 1
ATOM 6278 C CA . GLY B 1 99 ? 99.748 21.301 28.349 1.00 24.12 99 GLY B CA 1
ATOM 6279 C C . GLY B 1 99 ? 100.408 19.939 28.385 1.00 23.93 99 GLY B C 1
ATOM 6280 O O . GLY B 1 99 ? 100.333 19.221 27.394 1.00 24.48 99 GLY B O 1
ATOM 6281 N N . THR B 1 100 ? 101.066 19.580 29.481 1.00 22.31 100 THR B N 1
ATOM 6282 C CA . THR B 1 100 ? 101.700 18.255 29.560 1.00 22.46 100 THR B CA 1
ATOM 6283 C C . THR B 1 100 ? 100.759 17.113 29.977 1.00 21.90 100 THR B C 1
ATOM 6284 O O . THR B 1 100 ? 101.158 15.945 30.021 1.00 20.51 100 THR B O 1
ATOM 6288 N N . TYR B 1 101 ? 99.507 17.442 30.286 1.00 21.29 101 TYR B N 1
ATOM 6289 C CA . TYR B 1 101 ? 98.514 16.442 30.702 1.00 21.81 101 TYR B CA 1
ATOM 6290 C C . TYR B 1 101 ? 98.279 15.324 29.675 1.00 23.31 101 TYR B C 1
ATOM 6291 O O . TYR B 1 101 ? 98.187 15.583 28.482 1.00 22.60 101 TYR B O 1
ATOM 6300 N N . ARG B 1 102 ? 98.160 14.096 30.163 1.00 22.51 102 ARG B N 1
ATOM 6301 C CA . ARG B 1 102 ? 97.908 12.926 29.326 1.00 25.78 102 ARG B CA 1
ATOM 6302 C C . ARG B 1 102 ? 96.685 12.222 29.912 1.00 24.95 102 ARG B C 1
ATOM 6303 O O . ARG B 1 102 ? 96.634 11.980 31.113 1.00 25.21 102 ARG B O 1
ATOM 6311 N N . THR B 1 103 ? 95.707 11.873 29.080 1.00 25.25 103 THR B N 1
ATOM 6312 C CA . THR B 1 103 ? 94.537 11.186 29.593 1.00 25.75 103 THR B CA 1
ATOM 6313 C C . THR B 1 103 ? 94.864 9.737 29.949 1.00 27.06 103 THR B C 1
ATOM 6314 O O . THR B 1 103 ? 94.228 9.157 30.825 1.00 26.21 103 THR B O 1
ATOM 6318 N N . ALA B 1 104 ? 95.854 9.159 29.267 1.00 27.77 104 ALA B N 1
ATOM 6319 C CA . ALA B 1 104 ? 96.230 7.755 29.487 1.00 27.98 104 ALA B CA 1
ATOM 6320 C C . ALA B 1 104 ? 96.421 7.406 30.961 1.00 28.00 104 ALA B C 1
ATOM 6321 O O . ALA B 1 104 ? 95.925 6.380 31.433 1.00 27.38 104 ALA B O 1
ATOM 6323 N N . ASP B 1 105 ? 97.155 8.241 31.693 1.00 26.61 105 ASP B N 1
ATOM 6324 C CA . ASP B 1 105 ? 97.357 7.960 33.107 1.00 26.26 105 ASP B CA 1
ATOM 6325 C C . ASP B 1 105 ? 96.988 9.134 34.010 1.00 25.37 105 ASP B C 1
ATOM 6326 O O . ASP B 1 105 ? 97.119 9.048 35.227 1.00 24.80 105 ASP B O 1
ATOM 6331 N N . GLY B 1 106 ? 96.534 10.223 33.396 1.00 24.41 106 GLY B N 1
ATOM 6332 C CA . GLY B 1 106 ? 96.139 11.410 34.126 1.00 22.92 106 GLY B CA 1
ATOM 6333 C C . GLY B 1 106 ? 97.311 12.225 34.647 1.00 22.19 106 GLY B C 1
ATOM 6334 O O . GLY B 1 106 ? 97.106 13.224 35.340 1.00 21.09 106 GLY B O 1
ATOM 6335 N N . ARG B 1 107 ? 98.534 11.806 34.312 1.00 21.27 107 ARG B N 1
ATOM 6336 C CA . ARG B 1 107 ? 99.742 12.495 34.767 1.00 21.11 107 ARG B CA 1
ATOM 6337 C C . ARG B 1 107 ? 100.079 13.732 33.915 1.00 22.99 107 ARG B C 1
ATOM 6338 O O . ARG B 1 107 ? 99.483 13.938 32.846 1.00 23.06 107 ARG B O 1
ATOM 6346 N N . GLY B 1 108 ? 101.022 14.547 34.389 1.00 23.39 108 GLY B N 1
ATOM 6347 C CA . GLY B 1 108 ? 101.349 15.785 33.693 1.00 23.56 108 GLY B CA 1
ATOM 6348 C C . GLY B 1 108 ? 100.261 16.778 34.078 1.00 23.98 108 GLY B C 1
ATOM 6349 O O . GLY B 1 108 ? 99.432 16.487 34.945 1.00 23.92 108 GLY B O 1
ATOM 6350 N N . GLY B 1 109 ? 100.236 17.957 33.467 1.00 24.62 109 GLY B N 1
ATOM 6351 C CA . GLY B 1 109 ? 99.196 18.904 33.847 1.00 22.38 109 GLY B CA 1
ATOM 6352 C C . GLY B 1 109 ? 99.704 19.963 34.819 1.00 24.12 109 GLY B C 1
ATOM 6353 O O . GLY B 1 109 ? 100.814 19.867 35.330 1.00 22.81 109 GLY B O 1
ATOM 6354 N N . ALA B 1 110 ? 98.865 20.959 35.103 1.00 22.60 110 ALA B N 1
ATOM 6355 C CA . ALA B 1 110 ? 99.256 22.075 35.950 1.00 24.02 110 ALA B CA 1
ATOM 6356 C C . ALA B 1 110 ? 98.973 21.939 37.441 1.00 24.93 110 ALA B C 1
ATOM 6357 O O . ALA B 1 110 ? 99.401 22.785 38.224 1.00 24.65 110 ALA B O 1
ATOM 6359 N N . ALA B 1 111 ? 98.284 20.876 37.836 1.00 24.42 111 ALA B N 1
ATOM 6360 C CA . ALA B 1 111 ? 97.882 20.676 39.236 1.00 27.62 111 ALA B CA 1
ATOM 6361 C C . ALA B 1 111 ? 98.945 20.798 40.337 1.00 27.69 111 ALA B C 1
ATOM 6362 O O . ALA B 1 111 ? 98.621 21.210 41.449 1.00 28.87 111 ALA B O 1
ATOM 6364 N N . GLY B 1 112 ? 100.192 20.438 40.058 1.00 25.52 112 GLY B N 1
ATOM 6365 C CA . GLY B 1 112 ? 101.213 20.547 41.093 1.00 24.27 112 GLY B CA 1
ATOM 6366 C C . GLY B 1 112 ? 102.289 21.605 40.815 1.00 22.96 112 GLY B C 1
ATOM 6367 O O . GLY B 1 112 ? 103.228 21.792 41.603 1.00 22.61 112 GLY B O 1
ATOM 6368 N N . GLY B 1 113 ? 102.137 22.299 39.696 1.00 20.52 113 GLY B N 1
ATOM 6369 C CA . GLY B 1 113 ? 103.074 23.329 39.285 1.00 19.68 113 GLY B CA 1
ATOM 6370 C C . GLY B 1 113 ? 104.425 22.701 38.984 1.00 19.94 113 GLY B C 1
ATOM 6371 O O . GLY B 1 113 ? 105.448 23.341 39.154 1.00 19.22 113 GLY B O 1
ATOM 6372 N N . ARG B 1 114 ? 104.433 21.455 38.518 1.00 19.82 114 ARG B N 1
ATOM 6373 C CA . ARG B 1 114 ? 105.725 20.815 38.272 1.00 19.16 114 ARG B CA 1
ATOM 6374 C C . ARG B 1 114 ? 106.565 21.345 37.105 1.00 20.92 114 ARG B C 1
ATOM 6375 O O . ARG B 1 114 ? 107.662 20.827 36.850 1.00 20.01 114 ARG B O 1
ATOM 6383 N N . GLN B 1 115 ? 106.071 22.368 36.395 1.00 20.24 115 GLN B N 1
ATOM 6384 C CA . GLN B 1 115 ? 106.868 22.992 35.330 1.00 19.72 115 GLN B CA 1
ATOM 6385 C C . GLN B 1 115 ? 108.091 23.611 36.033 1.00 19.93 115 GLN B C 1
ATOM 6386 O O . GLN B 1 115 ? 109.102 23.926 35.404 1.00 20.75 115 GLN B O 1
ATOM 6392 N N . ARG B 1 116 ? 108.007 23.787 37.351 1.00 18.23 116 ARG B N 1
ATOM 6393 C CA . ARG B 1 116 ? 109.108 24.409 38.088 1.00 18.46 116 ARG B CA 1
ATOM 6394 C C . ARG B 1 116 ? 110.270 23.466 38.358 1.00 19.34 116 ARG B C 1
ATOM 6395 O O . ARG B 1 116 ? 111.329 23.902 38.807 1.00 20.67 116 ARG B O 1
ATOM 6403 N N . PHE B 1 117 ? 110.090 22.188 38.076 1.00 17.37 117 PHE B N 1
ATOM 6404 C CA . PHE B 1 117 ? 111.147 21.215 38.394 1.00 17.87 117 PHE B CA 1
ATOM 6405 C C . PHE B 1 117 ? 111.645 20.462 37.171 1.00 18.69 117 PHE B C 1
ATOM 6406 O O . PHE B 1 117 ? 110.955 20.385 36.164 1.00 17.11 117 PHE B O 1
ATOM 6414 N N . ALA B 1 118 ? 112.850 19.896 37.273 1.00 18.94 118 ALA B N 1
ATOM 6415 C CA . ALA B 1 118 ? 113.374 19.089 36.173 1.00 19.08 118 ALA B CA 1
ATOM 6416 C C . ALA B 1 118 ? 112.440 17.868 36.070 1.00 18.83 118 ALA B C 1
ATOM 6417 O O . ALA B 1 118 ? 111.877 17.432 37.063 1.00 21.21 118 ALA B O 1
ATOM 6419 N N . PRO B 1 119 ? 112.250 17.327 34.862 1.00 19.10 119 PRO B N 1
ATOM 6420 C CA . PRO B 1 119 ? 112.955 17.779 33.663 1.00 19.95 119 PRO B CA 1
ATOM 6421 C C . PRO B 1 119 ? 112.187 18.866 32.917 1.00 20.06 119 PRO B C 1
ATOM 6422 O O . PRO B 1 119 ? 112.753 19.548 32.054 1.00 19.47 119 PRO B O 1
ATOM 6426 N N . ILE B 1 120 ? 110.904 19.008 33.250 1.00 19.82 120 ILE B N 1
ATOM 6427 C CA . ILE B 1 120 ? 110.048 19.960 32.551 1.00 18.93 120 ILE B CA 1
ATOM 6428 C C . ILE B 1 120 ? 110.581 21.383 32.532 1.00 19.57 120 ILE B C 1
ATOM 6429 O O . ILE B 1 120 ? 110.486 22.084 31.517 1.00 18.93 120 ILE B O 1
ATOM 6434 N N . ASN B 1 121 ? 111.166 21.825 33.640 1.00 18.11 121 ASN B N 1
ATOM 6435 C CA . ASN B 1 121 ? 111.672 23.196 33.671 1.00 19.88 121 ASN B CA 1
ATOM 6436 C C . ASN B 1 121 ? 112.783 23.455 32.664 1.00 19.06 121 ASN B C 1
ATOM 6437 O O . ASN B 1 121 ? 113.090 24.621 32.358 1.00 19.79 121 ASN B O 1
ATOM 6442 N N . SER B 1 122 ? 113.361 22.379 32.127 1.00 19.59 122 SER B N 1
ATOM 6443 C CA . SER B 1 122 ? 114.467 22.504 31.187 1.00 19.68 122 SER B CA 1
ATOM 6444 C C . SER B 1 122 ? 114.209 21.964 29.788 1.00 20.96 122 SER B C 1
ATOM 6445 O O . SER B 1 122 ? 115.141 21.838 28.968 1.00 21.59 122 SER B O 1
ATOM 6448 N N . TRP B 1 123 ? 112.947 21.639 29.516 1.00 20.08 123 TRP B N 1
ATOM 6449 C CA . TRP B 1 123 ? 112.575 21.169 28.181 1.00 20.88 123 TRP B CA 1
ATOM 6450 C C . TRP B 1 123 ? 112.792 22.332 27.228 1.00 22.03 123 TRP B C 1
ATOM 6451 O O . TRP B 1 123 ? 112.601 23.502 27.573 1.00 19.82 123 TRP B O 1
ATOM 6462 N N . PRO B 1 124 ? 113.200 22.032 25.998 1.00 22.41 124 PRO B N 1
ATOM 6463 C CA . PRO B 1 124 ? 113.422 23.122 25.049 1.00 24.18 124 PRO B CA 1
ATOM 6464 C C . PRO B 1 124 ? 112.162 23.958 24.824 1.00 23.32 124 PRO B C 1
ATOM 6465 O O . PRO B 1 124 ? 112.255 25.178 24.681 1.00 25.99 124 PRO B O 1
ATOM 6469 N N . ASP B 1 125 ? 110.995 23.307 24.846 1.00 24.50 125 ASP B N 1
ATOM 6470 C CA . ASP B 1 125 ? 109.713 24.003 24.642 1.00 25.69 125 ASP B CA 1
ATOM 6471 C C . ASP B 1 125 ? 109.414 24.965 25.798 1.00 25.18 125 ASP B C 1
ATOM 6472 O O . ASP B 1 125 ? 108.558 25.840 25.672 1.00 23.65 125 ASP B O 1
ATOM 6477 N N . ASN B 1 126 ? 110.071 24.789 26.939 1.00 23.25 126 ASN B N 1
ATOM 6478 C CA . ASN B 1 126 ? 109.812 25.718 28.037 1.00 22.78 126 ASN B CA 1
ATOM 6479 C C . ASN B 1 126 ? 110.889 26.794 28.143 1.00 22.07 126 ASN B C 1
ATOM 6480 O O . ASN B 1 126 ? 111.008 27.504 29.146 1.00 20.44 126 ASN B O 1
ATOM 6485 N N . ALA B 1 127 ? 111.663 26.955 27.069 1.00 20.16 127 ALA B N 1
ATOM 6486 C CA . ALA B 1 127 ? 112.690 27.973 27.075 1.00 19.82 127 ALA B CA 1
ATOM 6487 C C . ALA B 1 127 ? 112.113 29.351 27.420 1.00 20.16 127 ALA B C 1
ATOM 6488 O O . ALA B 1 127 ? 111.097 29.795 26.862 1.00 20.32 127 ALA B O 1
ATOM 6490 N N . ASN B 1 128 ? 112.785 30.009 28.350 1.00 18.92 128 ASN B N 1
ATOM 6491 C CA . ASN B 1 128 ? 112.449 31.332 28.835 1.00 20.71 128 ASN B CA 1
ATOM 6492 C C . ASN B 1 128 ? 111.205 31.457 29.714 1.00 19.79 128 ASN B C 1
ATOM 6493 O O . ASN B 1 128 ? 110.878 32.563 30.148 1.00 21.05 128 ASN B O 1
ATOM 6498 N N . LEU B 1 129 ? 110.537 30.341 29.990 1.00 20.01 129 LEU B N 1
ATOM 6499 C CA . LEU B 1 129 ? 109.398 30.390 30.916 1.00 19.98 129 LEU B CA 1
ATOM 6500 C C . LEU B 1 129 ? 109.999 30.495 32.318 1.00 20.21 129 LEU B C 1
ATOM 6501 O O . LEU B 1 129 ? 109.297 30.785 33.289 1.00 21.01 129 LEU B O 1
ATOM 6506 N N . ASP B 1 130 ? 111.312 30.249 32.418 1.00 19.35 130 ASP B N 1
ATOM 6507 C CA . ASP B 1 130 ? 112.000 30.429 33.697 1.00 21.06 130 ASP B CA 1
ATOM 6508 C C . ASP B 1 130 ? 111.921 31.927 34.027 1.00 20.84 130 ASP B C 1
ATOM 6509 O O . ASP B 1 130 ? 111.774 32.300 35.188 1.00 20.09 130 ASP B O 1
ATOM 6514 N N . LYS B 1 131 ? 112.040 32.788 33.013 1.00 21.22 131 LYS B N 1
ATOM 6515 C CA . LYS B 1 131 ? 111.939 34.222 33.279 1.00 22.20 131 LYS B CA 1
ATOM 6516 C C . LYS B 1 131 ? 110.491 34.596 33.572 1.00 20.92 131 LYS B C 1
ATOM 6517 O O . LYS B 1 131 ? 110.224 35.455 34.423 1.00 22.39 131 LYS B O 1
ATOM 6523 N N . ALA B 1 132 ? 109.550 33.956 32.886 1.00 21.20 132 ALA B N 1
ATOM 6524 C CA . ALA B 1 132 ? 108.136 34.253 33.115 1.00 21.70 132 ALA B CA 1
ATOM 6525 C C . ALA B 1 132 ? 107.751 33.904 34.548 1.00 21.61 132 ALA B C 1
ATOM 6526 O O . ALA B 1 132 ? 107.080 34.688 35.235 1.00 19.65 132 ALA B O 1
ATOM 6528 N N . ARG B 1 133 ? 108.162 32.724 35.012 1.00 20.45 133 ARG B N 1
ATOM 6529 C CA . ARG B 1 133 ? 107.826 32.340 36.388 1.00 20.98 133 ARG B CA 1
ATOM 6530 C C . ARG B 1 133 ? 108.539 33.282 37.360 1.00 20.67 133 ARG B C 1
ATOM 6531 O O . ARG B 1 133 ? 107.992 33.628 38.412 1.00 20.55 133 ARG B O 1
ATOM 6539 N N . ARG B 1 134 ? 109.752 33.705 37.012 1.00 19.27 134 ARG B N 1
ATOM 6540 C CA . ARG B 1 134 ? 110.512 34.608 37.889 1.00 19.97 134 ARG B CA 1
ATOM 6541 C C . ARG B 1 134 ? 109.800 35.976 38.045 1.00 19.90 134 ARG B C 1
ATOM 6542 O O . ARG B 1 134 ? 109.875 36.609 39.101 1.00 19.34 134 ARG B O 1
ATOM 6550 N N . LEU B 1 135 ? 109.102 36.422 37.002 1.00 18.69 135 LEU B N 1
ATOM 6551 C CA . LEU B 1 135 ? 108.399 37.706 37.095 1.00 20.36 135 LEU B CA 1
ATOM 6552 C C . LEU B 1 135 ? 107.289 37.658 38.143 1.00 19.21 135 LEU B C 1
ATOM 6553 O O . LEU B 1 135 ? 106.897 38.685 38.694 1.00 20.75 135 LEU B O 1
ATOM 6558 N N . LEU B 1 136 ? 106.803 36.456 38.408 1.00 19.62 136 LEU B N 1
ATOM 6559 C CA . LEU B 1 136 ? 105.724 36.242 39.371 1.00 18.53 136 LEU B CA 1
ATOM 6560 C C . LEU B 1 136 ? 106.180 36.045 40.814 1.00 18.08 136 LEU B C 1
ATOM 6561 O O . LEU B 1 136 ? 105.353 35.979 41.711 1.00 19.00 136 LEU B O 1
ATOM 6566 N N . LEU B 1 137 ? 107.484 35.948 41.041 1.00 17.86 137 LEU B N 1
ATOM 6567 C CA . LEU B 1 137 ? 107.998 35.698 42.388 1.00 19.50 137 LEU B CA 1
ATOM 6568 C C . LEU B 1 137 ? 107.559 36.710 43.458 1.00 19.46 137 LEU B C 1
ATOM 6569 O O . LEU B 1 137 ? 107.142 36.318 44.559 1.00 17.20 137 LEU B O 1
ATOM 6574 N N . PRO B 1 138 ? 107.609 38.020 43.155 1.00 20.32 138 PRO B N 1
ATOM 6575 C CA . PRO B 1 138 ? 107.186 38.995 44.165 1.00 20.90 138 PRO B CA 1
ATOM 6576 C C . PRO B 1 138 ? 105.739 38.770 44.608 1.00 20.12 138 PRO B C 1
ATOM 6577 O O . PRO B 1 138 ? 105.429 38.855 45.808 1.00 21.80 138 PRO B O 1
ATOM 6581 N N . ILE B 1 139 ? 104.847 38.475 43.669 1.00 19.85 139 ILE B N 1
ATOM 6582 C CA . ILE B 1 139 ? 103.455 38.224 44.056 1.00 20.94 139 ILE B CA 1
ATOM 6583 C C . ILE B 1 139 ? 103.360 36.948 44.894 1.00 20.45 139 ILE B C 1
ATOM 6584 O O . ILE B 1 139 ? 102.670 36.904 45.917 1.00 19.43 139 ILE B O 1
ATOM 6589 N N . LYS B 1 140 ? 104.064 35.908 44.478 1.00 19.46 140 LYS B N 1
ATOM 6590 C CA . LYS B 1 140 ? 104.056 34.672 45.248 1.00 19.64 140 LYS B CA 1
ATOM 6591 C C . LYS B 1 140 ? 104.524 34.931 46.673 1.00 19.45 140 LYS B C 1
ATOM 6592 O O . LYS B 1 140 ? 103.927 34.410 47.609 1.00 20.56 140 LYS B O 1
ATOM 6598 N N . GLN B 1 141 ? 105.592 35.712 46.837 1.00 19.29 141 GLN B N 1
ATOM 6599 C CA . GLN B 1 141 ? 106.124 35.984 48.176 1.00 21.29 141 GLN B CA 1
ATOM 6600 C C . GLN B 1 141 ? 105.152 36.811 48.994 1.00 21.65 141 GLN B C 1
ATOM 6601 O O . GLN B 1 141 ? 105.008 36.599 50.186 1.00 21.45 141 GLN B O 1
ATOM 6607 N N . LYS B 1 142 ? 104.491 37.761 48.341 1.00 22.35 142 LYS B N 1
ATOM 6608 C CA . LYS B 1 142 ? 103.530 38.627 49.027 1.00 22.72 142 LYS B CA 1
ATOM 6609 C C . LYS B 1 142 ? 102.365 37.871 49.644 1.00 23.42 142 LYS B C 1
ATOM 6610 O O . LYS B 1 142 ? 101.959 38.156 50.786 1.00 24.37 142 LYS B O 1
ATOM 6616 N N . TYR B 1 143 ? 101.809 36.912 48.907 1.00 22.75 143 TYR B N 1
ATOM 6617 C CA . TYR B 1 143 ? 100.677 36.150 49.406 1.00 21.56 143 TYR B CA 1
ATOM 6618 C C . TYR B 1 143 ? 101.061 34.850 50.118 1.00 23.22 143 TYR B C 1
ATOM 6619 O O . TYR B 1 143 ? 100.248 34.284 50.844 1.00 22.30 143 TYR B O 1
ATOM 6628 N N . GLY B 1 144 ? 102.310 34.408 49.952 1.00 21.96 144 GLY B N 1
ATOM 6629 C CA . GLY B 1 144 ? 102.736 33.201 50.651 1.00 22.72 144 GLY B CA 1
ATOM 6630 C C . GLY B 1 144 ? 101.877 31.955 50.457 1.00 23.74 144 GLY B C 1
ATOM 6631 O O . GLY B 1 144 ? 101.438 31.639 49.348 1.00 22.95 144 GLY B O 1
ATOM 6632 N N . GLN B 1 145 ? 101.641 31.229 51.547 1.00 22.33 145 GLN B N 1
ATOM 6633 C CA . GLN B 1 145 ? 100.864 29.997 51.473 1.00 24.56 145 GLN B CA 1
ATOM 6634 C C . GLN B 1 145 ? 99.429 30.140 50.966 1.00 23.46 145 GLN B C 1
ATOM 6635 O O . GLN B 1 145 ? 98.801 29.144 50.575 1.00 22.80 145 GLN B O 1
ATOM 6641 N N . LYS B 1 146 ? 98.915 31.363 50.966 1.00 23.66 146 LYS B N 1
ATOM 6642 C CA . LYS B 1 146 ? 97.553 31.584 50.516 1.00 24.74 146 LYS B CA 1
ATOM 6643 C C . LYS B 1 146 ? 97.351 31.291 49.037 1.00 23.38 146 LYS B C 1
ATOM 6644 O O . LYS B 1 146 ? 96.230 31.061 48.602 1.00 23.45 146 LYS B O 1
ATOM 6650 N N . ILE B 1 147 ? 98.411 31.325 48.241 1.00 21.75 147 ILE B N 1
ATOM 6651 C CA . ILE B 1 147 ? 98.221 30.955 46.852 1.00 21.99 147 ILE B CA 1
ATOM 6652 C C . ILE B 1 147 ? 99.427 30.156 46.388 1.00 20.77 147 ILE B C 1
ATOM 6653 O O . ILE B 1 147 ? 100.562 30.585 46.529 1.00 20.13 147 ILE B O 1
ATOM 6658 N N . SER B 1 148 ? 99.150 28.973 45.855 1.00 20.21 148 SER B N 1
ATOM 6659 C CA . SER B 1 148 ? 100.194 28.087 45.366 1.00 19.59 148 SER B CA 1
ATOM 6660 C C . SER B 1 148 ? 100.762 28.563 44.039 1.00 20.17 148 SER B C 1
ATOM 6661 O O . SER B 1 148 ? 100.116 29.314 43.292 1.00 18.80 148 SER B O 1
ATOM 6664 N N . TRP B 1 149 ? 101.972 28.104 43.724 1.00 19.15 149 TRP B N 1
ATOM 6665 C CA . TRP B 1 149 ? 102.566 28.462 42.436 1.00 19.04 149 TRP B CA 1
ATOM 6666 C C . TRP B 1 149 ? 101.642 27.912 41.346 1.00 19.37 149 TRP B C 1
ATOM 6667 O O . TRP B 1 149 ? 101.455 28.537 40.305 1.00 20.10 149 TRP B O 1
ATOM 6678 N N . ALA B 1 150 ? 101.116 26.715 41.575 1.00 18.25 150 ALA B N 1
ATOM 6679 C CA . ALA B 1 150 ? 100.251 26.074 40.595 1.00 18.72 150 ALA B CA 1
ATOM 6680 C C . ALA B 1 150 ? 99.044 26.952 40.278 1.00 20.56 150 ALA B C 1
ATOM 6681 O O . ALA B 1 150 ? 98.722 27.196 39.109 1.00 21.03 150 ALA B O 1
ATOM 6683 N N . ASP B 1 151 ? 98.384 27.425 41.327 1.00 20.60 151 ASP B N 1
ATOM 6684 C CA . ASP B 1 151 ? 97.206 28.291 41.136 1.00 20.29 151 ASP B CA 1
ATOM 6685 C C . ASP B 1 151 ? 97.607 29.623 40.531 1.00 19.54 151 ASP B C 1
ATOM 6686 O O . ASP B 1 151 ? 96.880 30.189 39.695 1.00 20.97 151 ASP B O 1
ATOM 6691 N N . LEU B 1 152 ? 98.751 30.142 40.957 1.00 18.18 152 LEU B N 1
ATOM 6692 C CA . LEU B 1 152 ? 99.198 31.441 40.476 1.00 20.35 152 LEU B CA 1
ATOM 6693 C C . LEU B 1 152 ? 99.546 31.432 39.003 1.00 20.33 152 LEU B C 1
ATOM 6694 O O . LEU B 1 152 ? 99.235 32.380 38.284 1.00 21.02 152 LEU B O 1
ATOM 6699 N N . MET B 1 153 ? 100.198 30.375 38.532 1.00 20.32 153 MET B N 1
ATOM 6700 C CA . MET B 1 153 ? 100.540 30.346 37.111 1.00 20.82 153 MET B CA 1
ATOM 6701 C C . MET B 1 153 ? 99.287 30.358 36.218 1.00 21.21 153 MET B C 1
ATOM 6702 O O . MET B 1 153 ? 99.263 31.032 35.180 1.00 21.51 153 MET B O 1
ATOM 6707 N N . ILE B 1 154 ? 98.249 29.635 36.619 1.00 20.18 154 ILE B N 1
ATOM 6708 C CA . ILE B 1 154 ? 97.008 29.606 35.812 1.00 20.81 154 ILE B CA 1
ATOM 6709 C C . ILE B 1 154 ? 96.295 30.949 35.944 1.00 19.86 154 ILE B C 1
ATOM 6710 O O . ILE B 1 154 ? 95.770 31.475 34.963 1.00 19.53 154 ILE B O 1
ATOM 6715 N N . LEU B 1 155 ? 96.292 31.517 37.146 1.00 19.23 155 LEU B N 1
ATOM 6716 C CA . LEU B 1 155 ? 95.635 32.814 37.341 1.00 20.39 155 LEU B CA 1
ATOM 6717 C C . LEU B 1 155 ? 96.310 33.921 36.534 1.00 21.73 155 LEU B C 1
ATOM 6718 O O . LEU B 1 155 ? 95.645 34.844 36.037 1.00 22.08 155 LEU B O 1
ATOM 6723 N N . ALA B 1 156 ? 97.626 33.836 36.383 1.00 19.61 156 ALA B N 1
ATOM 6724 C CA . ALA B 1 156 ? 98.353 34.847 35.628 1.00 21.67 156 ALA B CA 1
ATOM 6725 C C . ALA B 1 156 ? 97.909 34.781 34.173 1.00 20.41 156 ALA B C 1
ATOM 6726 O O . ALA B 1 156 ? 97.741 35.806 33.526 1.00 20.56 156 ALA B O 1
ATOM 6728 N N . GLY B 1 157 ? 97.738 33.564 33.663 1.00 20.43 157 GLY B N 1
ATOM 6729 C CA . GLY B 1 157 ? 97.284 33.379 32.294 1.00 20.10 157 GLY B CA 1
ATOM 6730 C C . GLY B 1 157 ? 95.899 33.977 32.128 1.00 21.24 157 GLY B C 1
ATOM 6731 O O . GLY B 1 157 ? 95.626 34.685 31.157 1.00 20.51 157 GLY B O 1
ATOM 6732 N N . ASN B 1 158 ? 95.023 33.711 33.089 1.00 20.05 158 ASN B N 1
ATOM 6733 C CA . ASN B 1 158 ? 93.662 34.251 33.027 1.00 20.38 158 ASN B CA 1
ATOM 6734 C C . ASN B 1 158 ? 93.667 35.766 33.045 1.00 21.65 158 ASN B C 1
ATOM 6735 O O . ASN B 1 158 ? 92.984 36.390 32.236 1.00 21.84 158 ASN B O 1
ATOM 6740 N N . VAL B 1 159 ? 94.405 36.364 33.981 1.00 19.52 159 VAL B N 1
ATOM 6741 C CA . VAL B 1 159 ? 94.441 37.816 34.075 1.00 21.31 159 VAL B CA 1
ATOM 6742 C C . VAL B 1 159 ? 94.994 38.415 32.794 1.00 22.29 159 VAL B C 1
ATOM 6743 O O . VAL B 1 159 ? 94.504 39.445 32.308 1.00 23.68 159 VAL B O 1
ATOM 6747 N N . ALA B 1 160 ? 96.008 37.768 32.229 1.00 21.40 160 ALA B N 1
ATOM 6748 C CA . ALA B 1 160 ? 96.591 38.253 30.977 1.00 21.59 160 ALA B CA 1
ATOM 6749 C C . ALA B 1 160 ? 95.503 38.323 29.893 1.00 23.46 160 ALA B C 1
ATOM 6750 O O . ALA B 1 160 ? 95.344 39.351 29.219 1.00 22.51 160 ALA B O 1
ATOM 6752 N N . ILE B 1 161 ? 94.761 37.236 29.727 1.00 22.72 161 ILE B N 1
ATOM 6753 C CA . ILE B 1 161 ? 93.698 37.195 28.720 1.00 23.73 161 ILE B CA 1
ATOM 6754 C C . ILE B 1 161 ? 92.646 38.270 29.011 1.00 23.70 161 ILE B C 1
ATOM 6755 O O . ILE B 1 161 ? 92.216 38.999 28.111 1.00 23.93 161 ILE B O 1
ATOM 6760 N N . GLU B 1 162 ? 92.238 38.383 30.267 1.00 23.92 162 GLU B N 1
ATOM 6761 C CA . GLU B 1 162 ? 91.238 39.394 30.604 1.00 26.31 162 GLU B CA 1
ATOM 6762 C C . GLU B 1 162 ? 91.752 40.813 30.349 1.00 26.67 162 GLU B C 1
ATOM 6763 O O . GLU B 1 162 ? 91.025 41.667 29.801 1.00 25.94 162 GLU B O 1
ATOM 6769 N N . SER B 1 163 ? 93.005 41.067 30.704 1.00 25.81 163 SER B N 1
ATOM 6770 C CA . SER B 1 163 ? 93.557 42.404 30.539 1.00 26.20 163 SER B CA 1
ATOM 6771 C C . SER B 1 163 ? 93.669 42.815 29.074 1.00 26.82 163 SER B C 1
ATOM 6772 O O . SER B 1 163 ? 93.740 44.018 28.770 1.00 27.66 163 SER B O 1
ATOM 6775 N N . MET B 1 164 ? 93.660 41.835 28.171 1.00 25.15 164 MET B N 1
ATOM 6776 C CA . MET B 1 164 ? 93.784 42.122 26.743 1.00 25.84 164 MET B CA 1
ATOM 6777 C C . MET B 1 164 ? 92.454 42.084 25.994 1.00 27.23 164 MET B C 1
ATOM 6778 O O . MET B 1 164 ? 92.415 41.974 24.763 1.00 27.35 164 MET B O 1
ATOM 6783 N N . GLY B 1 165 ? 91.364 42.161 26.756 1.00 26.38 165 GLY B N 1
ATOM 6784 C CA . GLY B 1 165 ? 90.041 42.244 26.158 1.00 27.04 165 GLY B CA 1
ATOM 6785 C C . GLY B 1 165 ? 89.121 41.050 26.079 1.00 27.49 165 GLY B C 1
ATOM 6786 O O . GLY B 1 165 ? 88.098 41.110 25.404 1.00 27.45 165 GLY B O 1
ATOM 6787 N N . PHE B 1 166 ? 89.449 39.977 26.788 1.00 26.89 166 PHE B N 1
ATOM 6788 C CA . PHE B 1 166 ? 88.642 38.769 26.713 1.00 26.30 166 PHE B CA 1
ATOM 6789 C C . PHE B 1 166 ? 88.314 38.223 28.090 1.00 27.61 166 PHE B C 1
ATOM 6790 O O . PHE B 1 166 ? 89.194 37.743 28.792 1.00 26.17 166 PHE B O 1
ATOM 6798 N N . LYS B 1 167 ? 87.049 38.287 28.472 1.00 26.29 167 LYS B N 1
ATOM 6799 C CA . LYS B 1 167 ? 86.629 37.783 29.773 1.00 27.27 167 LYS B CA 1
ATOM 6800 C C . LYS B 1 167 ? 86.700 36.264 29.825 1.00 26.83 167 LYS B C 1
ATOM 6801 O O . LYS B 1 167 ? 86.142 35.590 28.961 1.00 26.60 167 LYS B O 1
ATOM 6807 N N . THR B 1 168 ? 87.361 35.707 30.837 1.00 25.75 168 THR B N 1
ATOM 6808 C CA . THR B 1 168 ? 87.438 34.248 30.931 1.00 25.77 168 THR B CA 1
ATOM 6809 C C . THR B 1 168 ? 86.138 33.609 31.440 1.00 25.57 168 THR B C 1
ATOM 6810 O O . THR B 1 168 ? 85.286 34.282 32.034 1.00 26.74 168 THR B O 1
ATOM 6814 N N . PHE B 1 169 ? 85.995 32.307 31.212 1.00 23.69 169 PHE B N 1
ATOM 6815 C CA . PHE B 1 169 ? 84.796 31.552 31.599 1.00 25.11 169 PHE B CA 1
ATOM 6816 C C . PHE B 1 169 ? 84.710 31.326 33.101 1.00 25.69 169 PHE B C 1
ATOM 6817 O O . PHE B 1 169 ? 83.623 31.177 33.668 1.00 24.31 169 PHE B O 1
ATOM 6825 N N . GLY B 1 170 ? 85.868 31.283 33.745 1.00 24.38 170 GLY B N 1
ATOM 6826 C CA . GLY B 1 170 ? 85.889 31.072 35.179 1.00 23.89 170 GLY B CA 1
ATOM 6827 C C . GLY B 1 170 ? 87.285 30.695 35.629 1.00 24.43 170 GLY B C 1
ATOM 6828 O O . GLY B 1 170 ? 88.202 30.591 34.809 1.00 22.88 170 GLY B O 1
ATOM 6829 N N . TYR B 1 171 ? 87.433 30.496 36.929 1.00 23.09 171 TYR B N 1
ATOM 6830 C CA . TYR B 1 171 ? 88.722 30.124 37.511 1.00 23.30 171 TYR B CA 1
ATOM 6831 C C . TYR B 1 171 ? 88.481 29.474 38.854 1.00 23.88 171 TYR B C 1
ATOM 6832 O O . TYR B 1 171 ? 87.631 29.929 39.621 1.00 23.31 171 TYR B O 1
ATOM 6841 N N . ALA B 1 172 ? 89.213 28.397 39.138 1.00 22.76 172 ALA B N 1
ATOM 6842 C CA . ALA B 1 172 ? 89.114 27.742 40.438 1.00 22.62 172 ALA B CA 1
ATOM 6843 C C . ALA B 1 172 ? 90.522 27.593 40.993 1.00 22.92 172 ALA B C 1
ATOM 6844 O O . ALA B 1 172 ? 91.474 27.335 40.242 1.00 21.48 172 ALA B O 1
ATOM 6846 N N . GLY B 1 173 ? 90.640 27.777 42.302 1.00 23.08 173 GLY B N 1
ATOM 6847 C CA . GLY B 1 173 ? 91.906 27.580 42.981 1.00 24.12 173 GLY B CA 1
ATOM 6848 C C . GLY B 1 173 ? 91.809 26.192 43.594 1.00 24.32 173 GLY B C 1
ATOM 6849 O O . GLY B 1 173 ? 90.780 25.525 43.455 1.00 24.54 173 GLY B O 1
ATOM 6850 N N . GLY B 1 174 ? 92.866 25.737 44.268 1.00 24.70 174 GLY B N 1
ATOM 6851 C CA . GLY B 1 174 ? 92.838 24.413 44.881 1.00 24.53 174 GLY B CA 1
ATOM 6852 C C . GLY B 1 174 ? 93.963 23.474 44.478 1.00 26.09 174 GLY B C 1
ATOM 6853 O O . GLY B 1 174 ? 94.027 22.344 44.959 1.00 26.59 174 GLY B O 1
ATOM 6854 N N . ARG B 1 175 ? 94.846 23.932 43.595 1.00 24.53 175 ARG B N 1
ATOM 6855 C CA . ARG B 1 175 ? 95.982 23.116 43.144 1.00 23.76 175 ARG B CA 1
ATOM 6856 C C . ARG B 1 175 ? 97.107 23.227 44.179 1.00 24.46 175 ARG B C 1
ATOM 6857 O O . ARG B 1 175 ? 97.719 24.286 44.296 1.00 25.49 175 ARG B O 1
ATOM 6865 N N . GLU B 1 176 ? 97.386 22.155 44.924 1.00 23.48 176 GLU B N 1
ATOM 6866 C CA . GLU B 1 176 ? 98.461 22.207 45.931 1.00 23.73 176 GLU B CA 1
ATOM 6867 C C . GLU B 1 176 ? 99.820 21.998 45.270 1.00 22.42 176 GLU B C 1
ATOM 6868 O O . GLU B 1 176 ? 99.980 21.108 44.437 1.00 23.01 176 GLU B O 1
ATOM 6874 N N . ASP B 1 177 ? 1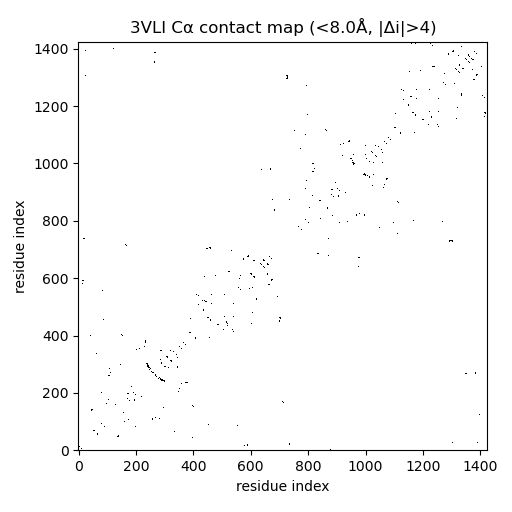00.788 22.816 45.658 1.00 22.16 177 ASP B N 1
ATOM 6875 C CA . ASP B 1 177 ? 102.137 22.748 45.087 1.00 20.97 177 ASP B CA 1
ATOM 6876 C C . ASP B 1 177 ? 102.873 21.484 45.441 1.00 21.44 177 ASP B C 1
ATOM 6877 O O . ASP B 1 177 ? 102.795 20.991 46.579 1.00 21.93 177 ASP B O 1
ATOM 6882 N N . ALA B 1 178 ? 103.611 20.983 44.457 1.00 21.34 178 ALA B N 1
ATOM 6883 C CA . ALA B 1 178 ? 104.450 19.802 44.639 1.00 21.02 178 ALA B CA 1
ATOM 6884 C C . ALA B 1 178 ? 105.827 20.386 44.998 1.00 20.42 178 ALA B C 1
ATOM 6885 O O . ALA B 1 178 ? 106.060 21.572 44.769 1.00 18.73 178 ALA B O 1
ATOM 6887 N N . PHE B 1 179 ? 106.721 19.578 45.569 1.00 19.06 179 PHE B N 1
ATOM 6888 C CA . PHE B 1 179 ? 108.063 20.068 45.910 1.00 20.15 179 PHE B CA 1
ATOM 6889 C C . PHE B 1 179 ? 109.146 19.276 45.169 1.00 21.14 179 PHE B C 1
ATOM 6890 O O . PHE B 1 179 ? 110.343 19.401 45.456 1.00 20.88 179 PHE B O 1
ATOM 6898 N N . GLU B 1 180 ? 108.705 18.445 44.220 1.00 20.26 180 GLU B N 1
ATOM 6899 C CA . GLU B 1 180 ? 109.627 17.686 43.385 1.00 22.35 180 GLU B CA 1
ATOM 6900 C C . GLU B 1 180 ? 108.905 17.185 42.141 1.00 21.43 180 GLU B C 1
ATOM 6901 O O . GLU B 1 180 ? 107.704 17.352 42.013 1.00 19.97 180 GLU B O 1
ATOM 6907 N N . GLU B 1 181 ? 109.645 16.552 41.241 1.00 22.10 181 GLU B N 1
ATOM 6908 C CA . GLU B 1 181 ? 109.038 16.050 40.022 1.00 23.51 181 GLU B CA 1
ATOM 6909 C C . GLU B 1 181 ? 108.248 14.790 40.293 1.00 23.26 181 GLU B C 1
ATOM 6910 O O . GLU B 1 181 ? 108.388 14.152 41.342 1.00 23.77 181 GLU B O 1
ATOM 6916 N N . ASP B 1 182 ? 107.405 14.425 39.334 1.00 20.90 182 ASP B N 1
ATOM 6917 C CA . ASP B 1 182 ? 106.618 13.209 39.482 1.00 23.25 182 ASP B CA 1
ATOM 6918 C C . ASP B 1 182 ? 107.476 12.112 38.853 1.00 22.31 182 ASP B C 1
ATOM 6919 O O . ASP B 1 182 ? 107.624 12.047 37.632 1.00 23.50 182 ASP B O 1
ATOM 6924 N N . LYS B 1 183 ? 108.041 11.249 39.681 1.00 23.16 183 LYS B N 1
ATOM 6925 C CA . LYS B 1 183 ? 108.913 10.205 39.170 1.00 24.25 183 LYS B CA 1
ATOM 6926 C C . LYS B 1 183 ? 108.221 9.112 38.389 1.00 23.87 183 LYS B C 1
ATOM 6927 O O . LYS B 1 183 ? 108.886 8.336 37.706 1.00 25.21 183 LYS B O 1
ATOM 6933 N N . ALA B 1 184 ? 106.900 9.038 38.479 1.00 23.53 184 ALA B N 1
ATOM 6934 C CA . ALA B 1 184 ? 106.201 7.979 37.764 1.00 24.11 184 ALA B CA 1
ATOM 6935 C C . ALA B 1 184 ? 105.923 8.286 36.299 1.00 24.55 184 ALA B C 1
ATOM 6936 O O . ALA B 1 184 ? 105.526 7.390 35.551 1.00 26.73 184 ALA B O 1
ATOM 6938 N N . VAL B 1 185 ? 106.145 9.518 35.861 1.00 24.14 185 VAL B N 1
ATOM 6939 C CA . VAL B 1 185 ? 105.848 9.836 34.466 1.00 24.99 185 VAL B CA 1
ATOM 6940 C C . VAL B 1 185 ? 106.900 9.402 33.467 1.00 25.51 185 VAL B C 1
ATOM 6941 O O . VAL B 1 185 ? 108.066 9.772 33.573 1.00 26.64 185 VAL B O 1
ATOM 6945 N N . ASN B 1 186 ? 106.484 8.596 32.499 1.00 26.18 186 ASN B N 1
ATOM 6946 C CA . ASN B 1 186 ? 107.410 8.197 31.459 1.00 25.98 186 ASN B CA 1
ATOM 6947 C C . ASN B 1 186 ? 107.118 9.157 30.320 1.00 25.84 186 ASN B C 1
ATOM 6948 O O . ASN B 1 186 ? 106.048 9.093 29.714 1.00 26.61 186 ASN B O 1
ATOM 6953 N N . TRP B 1 187 ? 108.061 10.043 30.026 1.00 24.63 187 TRP B N 1
ATOM 6954 C CA . TRP B 1 187 ? 107.869 11.028 28.976 1.00 24.77 187 TRP B CA 1
ATOM 6955 C C . TRP B 1 187 ? 108.209 10.533 27.577 1.00 25.52 187 TRP B C 1
ATOM 6956 O O . TRP B 1 187 ? 108.009 11.250 26.601 1.00 26.61 187 TRP B O 1
ATOM 6967 N N . GLY B 1 188 ? 108.734 9.319 27.473 1.00 26.03 188 GLY B N 1
ATOM 6968 C CA . GLY B 1 188 ? 109.073 8.834 26.150 1.00 26.86 188 GLY B CA 1
ATOM 6969 C C . GLY B 1 188 ? 110.362 8.041 26.151 1.00 28.93 188 GLY B C 1
ATOM 6970 O O . GLY B 1 188 ? 111.147 8.115 27.099 1.00 27.80 188 GLY B O 1
ATOM 6971 N N . PRO B 1 189 ? 110.615 7.283 25.076 1.00 29.73 189 PRO B N 1
ATOM 6972 C CA . PRO B 1 189 ? 111.820 6.455 24.942 1.00 30.85 189 PRO B CA 1
ATOM 6973 C C . PRO B 1 189 ? 113.099 7.145 24.467 1.00 31.92 189 PRO B C 1
ATOM 6974 O O . PRO B 1 189 ? 114.179 6.545 24.523 1.00 33.42 189 PRO B O 1
ATOM 6978 N N . GLU B 1 190 ? 112.996 8.383 23.994 1.00 31.30 190 GLU B N 1
ATOM 6979 C CA . GLU B 1 190 ? 114.159 9.097 23.470 1.00 32.11 190 GLU B CA 1
ATOM 6980 C C . GLU B 1 190 ? 115.252 9.356 24.496 1.00 33.17 190 GLU B C 1
ATOM 6981 O O . GLU B 1 190 ? 114.975 9.493 25.680 1.00 33.71 190 GLU B O 1
ATOM 6987 N N . ASP B 1 191 ? 116.492 9.441 24.028 1.00 33.39 191 ASP B N 1
ATOM 6988 C CA . ASP B 1 191 ? 117.619 9.693 24.917 1.00 35.44 191 ASP B CA 1
ATOM 6989 C C . ASP B 1 191 ? 118.107 11.117 24.730 1.00 34.86 191 ASP B C 1
ATOM 6990 O O . ASP B 1 191 ? 119.062 11.554 25.380 1.00 33.73 191 ASP B O 1
ATOM 6995 N N . GLU B 1 192 ? 117.440 11.847 23.842 1.00 33.20 192 GLU B N 1
ATOM 6996 C CA . GLU B 1 192 ? 117.828 13.219 23.550 1.00 32.88 192 GLU B CA 1
ATOM 6997 C C . GLU B 1 192 ? 116.632 14.137 23.332 1.00 31.88 192 GLU B C 1
ATOM 6998 O O . GLU B 1 192 ? 115.670 13.762 22.660 1.00 30.09 192 GLU B O 1
ATOM 7004 N N . PHE B 1 193 ? 116.699 15.344 23.885 1.00 30.54 193 PHE B N 1
ATOM 7005 C CA . PHE B 1 193 ? 115.610 16.303 23.709 1.00 32.05 193 PHE B CA 1
ATOM 7006 C C . PHE B 1 193 ? 115.511 16.731 22.237 1.00 32.25 193 PHE B C 1
ATOM 7007 O O . PHE B 1 193 ? 116.506 16.741 21.508 1.00 31.10 193 PHE B O 1
ATOM 7015 N N . GLU B 1 194 ? 114.304 17.087 21.812 1.00 33.31 194 GLU B N 1
ATOM 7016 C CA . GLU B 1 194 ? 114.048 17.495 20.432 1.00 35.55 194 GLU B CA 1
ATOM 7017 C C . GLU B 1 194 ? 114.258 16.371 19.414 1.00 34.96 194 GLU B C 1
ATOM 7018 O O . GLU B 1 194 ? 114.543 16.635 18.247 1.00 37.03 194 GLU B O 1
ATOM 7024 N N . THR B 1 195 ? 114.148 15.122 19.848 1.00 34.52 195 THR B N 1
ATOM 7025 C CA . THR B 1 195 ? 114.282 13.995 18.924 1.00 34.31 195 THR B CA 1
ATOM 7026 C C . THR B 1 195 ? 113.031 13.160 19.119 1.00 33.66 195 THR B C 1
ATOM 7027 O O . THR B 1 195 ? 112.342 13.303 20.133 1.00 31.65 195 THR B O 1
ATOM 7031 N N . GLN B 1 196 ? 112.729 12.293 18.161 1.00 32.43 196 GLN B N 1
ATOM 7032 C CA . GLN B 1 196 ? 111.558 11.445 18.288 1.00 32.25 196 GLN B CA 1
ATOM 7033 C C . GLN B 1 196 ? 111.828 10.039 17.769 1.00 32.80 196 GLN B C 1
ATOM 7034 O O . GLN B 1 196 ? 112.442 9.863 16.711 1.00 33.48 196 GLN B O 1
ATOM 7040 N N . GLU B 1 197 ? 111.365 9.058 18.532 1.00 32.60 197 GLU B N 1
ATOM 7041 C CA . GLU B 1 197 ? 111.481 7.645 18.200 1.00 33.78 197 GLU B CA 1
ATOM 7042 C C . GLU B 1 197 ? 110.162 7.043 18.641 1.00 33.03 197 GLU B C 1
ATOM 7043 O O . GLU B 1 197 ? 110.119 5.927 19.163 1.00 33.01 197 GLU B O 1
ATOM 7049 N N . ARG B 1 198 ? 109.086 7.799 18.435 1.00 31.70 198 ARG B N 1
ATOM 7050 C CA . ARG B 1 198 ? 107.766 7.366 18.855 1.00 30.96 198 ARG B CA 1
ATOM 7051 C C . ARG B 1 198 ? 106.744 7.294 17.726 1.00 31.18 198 ARG B C 1
ATOM 7052 O O . ARG B 1 198 ? 105.600 6.931 17.955 1.00 29.48 198 ARG B O 1
ATOM 7060 N N . PHE B 1 199 ? 107.142 7.661 16.511 1.00 32.34 199 PHE B N 1
ATOM 7061 C CA . PHE B 1 199 ? 106.223 7.531 15.382 1.00 33.57 199 PHE B CA 1
ATOM 7062 C C . PHE B 1 199 ? 106.948 7.456 14.047 1.00 35.48 199 PHE B C 1
ATOM 7063 O O . PHE B 1 199 ? 107.989 8.080 13.853 1.00 35.08 199 PHE B O 1
ATOM 7071 N N . ASP B 1 200 ? 106.396 6.661 13.138 1.00 38.42 200 ASP B N 1
ATOM 7072 C CA . ASP B 1 200 ? 106.959 6.515 11.799 1.00 40.86 200 ASP B CA 1
ATOM 7073 C C . ASP B 1 200 ? 106.131 7.401 10.890 1.00 41.51 200 ASP B C 1
ATOM 7074 O O . ASP B 1 200 ? 106.671 8.153 10.080 1.00 42.97 200 ASP B O 1
ATOM 7079 N N . GLU B 1 201 ? 104.815 7.303 11.035 1.00 40.69 201 GLU B N 1
ATOM 7080 C CA . GLU B 1 201 ? 103.889 8.107 10.250 1.00 40.39 201 GLU B CA 1
ATOM 7081 C C . GLU B 1 201 ? 103.056 8.964 11.198 1.00 38.70 201 GLU B C 1
ATOM 7082 O O . GLU B 1 201 ? 102.634 8.485 12.247 1.00 38.31 201 GLU B O 1
ATOM 7088 N N . PRO B 1 202 ? 102.812 10.241 10.842 1.00 38.50 202 PRO B N 1
ATOM 7089 C CA . PRO B 1 202 ? 102.013 11.147 11.676 1.00 37.70 202 PRO B CA 1
ATOM 7090 C C . PRO B 1 202 ? 100.656 10.536 12.010 1.00 37.90 202 PRO B C 1
ATOM 7091 O O . PRO B 1 202 ? 100.039 9.888 11.162 1.00 37.25 202 PRO B O 1
ATOM 7095 N N . GLY B 1 203 ? 100.194 10.749 13.240 1.00 36.99 203 GLY B N 1
ATOM 7096 C CA . GLY B 1 203 ? 98.922 10.190 13.660 1.00 36.30 203 GLY B CA 1
ATOM 7097 C C . GLY B 1 203 ? 99.090 8.750 14.110 1.00 36.31 203 GLY B C 1
ATOM 7098 O O . GLY B 1 203 ? 98.113 8.056 14.368 1.00 36.11 203 GLY B O 1
ATOM 7099 N N . GLU B 1 204 ? 100.342 8.300 14.204 1.00 36.02 204 GLU B N 1
ATOM 7100 C CA . GLU B 1 204 ? 100.640 6.931 14.613 1.00 36.32 204 GLU B CA 1
ATOM 7101 C C . GLU B 1 204 ? 101.640 6.936 15.765 1.00 35.02 204 GLU B C 1
ATOM 7102 O O . GLU B 1 204 ? 102.563 6.124 15.801 1.00 32.90 204 GLU B O 1
ATOM 7108 N N . ILE B 1 205 ? 101.452 7.858 16.703 1.00 33.48 205 ILE B N 1
ATOM 7109 C CA . ILE B 1 205 ? 102.342 7.983 17.854 1.00 33.71 205 ILE B CA 1
ATOM 7110 C C . ILE B 1 205 ? 102.208 6.813 18.826 1.00 34.08 205 ILE B C 1
ATOM 7111 O O . ILE B 1 205 ? 101.114 6.287 19.042 1.00 33.36 205 ILE B O 1
ATOM 7116 N N . GLN B 1 206 ? 103.326 6.425 19.431 1.00 34.99 206 GLN B N 1
ATOM 7117 C CA . GLN B 1 206 ? 103.336 5.346 20.406 1.00 36.35 206 GLN B CA 1
ATOM 7118 C C . GLN B 1 206 ? 102.292 5.637 21.485 1.00 36.73 206 GLN B C 1
ATOM 7119 O O . GLN B 1 206 ? 102.219 6.748 21.999 1.00 35.36 206 GLN B O 1
ATOM 7125 N N . GLU B 1 207 ? 101.494 4.632 21.828 1.00 36.90 207 GLU B N 1
ATOM 7126 C CA . GLU B 1 207 ? 100.448 4.784 22.834 1.00 38.15 207 GLU B CA 1
ATOM 7127 C C . GLU B 1 207 ? 100.979 5.208 24.193 1.00 37.63 207 GLU B C 1
ATOM 7128 O O . GLU B 1 207 ? 102.067 4.802 24.592 1.00 36.87 207 GLU B O 1
ATOM 7134 N N . GLY B 1 208 ? 100.201 6.025 24.900 1.00 36.96 208 GLY B N 1
ATOM 7135 C CA . GLY B 1 208 ? 100.607 6.458 26.232 1.00 37.34 208 GLY B CA 1
ATOM 7136 C C . GLY B 1 208 ? 101.308 7.798 26.302 1.00 37.03 208 GLY B C 1
ATOM 7137 O O . GLY B 1 208 ? 101.469 8.365 27.392 1.00 39.05 208 GLY B O 1
ATOM 7138 N N . LEU B 1 209 ? 101.730 8.306 25.148 1.00 34.51 209 LEU B N 1
ATOM 7139 C CA . LEU B 1 209 ? 102.433 9.583 25.083 1.00 33.01 209 LEU B CA 1
ATOM 7140 C C . LEU B 1 209 ? 101.532 10.714 24.594 1.00 32.53 209 LEU B C 1
ATOM 7141 O O . LEU B 1 209 ? 100.751 10.539 23.660 1.00 33.15 209 LEU B O 1
ATOM 7146 N N . GLY B 1 210 ? 101.660 11.880 25.221 1.00 30.01 210 GLY B N 1
ATOM 7147 C CA . GLY B 1 210 ? 100.846 13.016 24.835 1.00 27.76 210 GLY B CA 1
ATOM 7148 C C . GLY B 1 210 ? 101.493 13.957 23.838 1.00 27.54 210 GLY B C 1
ATOM 7149 O O . GLY B 1 210 ? 100.858 14.912 23.403 1.00 27.06 210 GLY B O 1
ATOM 7150 N N . ALA B 1 211 ? 102.752 13.713 23.472 1.00 25.34 211 ALA B N 1
ATOM 7151 C CA . ALA B 1 211 ? 103.444 14.572 22.521 1.00 24.69 211 ALA B CA 1
ATOM 7152 C C . ALA B 1 211 ? 104.104 13.698 21.457 1.00 24.53 211 ALA B C 1
ATOM 7153 O O . ALA B 1 211 ? 104.287 12.507 21.671 1.00 23.76 211 ALA B O 1
ATOM 7155 N N . SER B 1 212 ? 104.464 14.301 20.332 1.00 25.19 212 SER B N 1
ATOM 7156 C CA . SER B 1 212 ? 105.087 13.548 19.234 1.00 26.74 212 SER B CA 1
ATOM 7157 C C . SER B 1 212 ? 106.608 13.636 19.258 1.00 27.08 212 SER B C 1
ATOM 7158 O O . SER B 1 212 ? 107.271 13.008 18.436 1.00 26.99 212 SER B O 1
ATOM 7161 N N . VAL B 1 213 ? 107.162 14.406 20.201 1.00 26.73 213 VAL B N 1
ATOM 7162 C CA . VAL B 1 213 ? 108.608 14.604 20.307 1.00 26.80 213 VAL B CA 1
ATOM 7163 C C . VAL B 1 213 ? 109.029 14.763 21.773 1.00 28.05 213 VAL B C 1
ATOM 7164 O O . VAL B 1 213 ? 108.300 15.371 22.552 1.00 27.30 213 VAL B O 1
ATOM 7168 N N . MET B 1 214 ? 110.199 14.241 22.142 1.00 25.46 214 MET B N 1
ATOM 7169 C CA . MET B 1 214 ? 110.656 14.374 23.527 1.00 24.67 214 MET B CA 1
ATOM 7170 C C . MET B 1 214 ? 111.031 15.811 23.847 1.00 23.75 214 MET B C 1
ATOM 7171 O O . MET B 1 214 ? 111.770 16.458 23.112 1.00 24.15 214 MET B O 1
ATOM 7176 N N . GLY B 1 215 ? 110.480 16.326 24.948 1.00 24.77 215 GLY B N 1
ATOM 7177 C CA . GLY B 1 215 ? 110.778 17.697 25.328 1.00 25.00 215 GLY B CA 1
ATOM 7178 C C . GLY B 1 215 ? 109.833 18.742 24.754 1.00 24.07 215 GLY B C 1
ATOM 7179 O O . GLY B 1 215 ? 110.063 19.930 24.958 1.00 22.32 215 GLY B O 1
ATOM 7180 N N . LEU B 1 216 ? 108.798 18.326 24.017 1.00 24.76 216 LEU B N 1
ATOM 7181 C CA . LEU B 1 216 ? 107.838 19.296 23.478 1.00 25.81 216 LEU B CA 1
ATOM 7182 C C . LEU B 1 216 ? 106.480 19.065 24.140 1.00 24.71 216 LEU B C 1
ATOM 7183 O O . LEU B 1 216 ? 106.194 17.974 24.636 1.00 25.00 216 LEU B O 1
ATOM 7188 N N . ILE B 1 217 ? 105.647 20.097 24.148 1.00 24.40 217 ILE B N 1
ATOM 7189 C CA . ILE B 1 217 ? 104.317 20.000 24.758 1.00 25.22 217 ILE B CA 1
ATOM 7190 C C . ILE B 1 217 ? 103.413 19.065 23.946 1.00 24.31 217 ILE B C 1
ATOM 7191 O O . ILE B 1 217 ? 102.892 18.081 24.478 1.00 24.71 217 ILE B O 1
ATOM 7196 N N . TYR B 1 218 ? 103.193 19.374 22.665 1.00 24.93 218 TYR B N 1
ATOM 7197 C CA . TYR B 1 218 ? 102.384 18.483 21.840 1.00 25.40 218 TYR B CA 1
ATOM 7198 C C . TYR B 1 218 ? 103.105 18.043 20.578 1.00 24.71 218 TYR B C 1
ATOM 7199 O O . TYR B 1 218 ? 103.371 16.857 20.402 1.00 26.31 218 TYR B O 1
ATOM 7208 N N . VAL B 1 219 ? 103.426 19.005 19.721 1.00 25.08 219 VAL B N 1
ATOM 7209 C CA . VAL B 1 219 ? 104.063 18.683 18.434 1.00 23.90 219 VAL B CA 1
ATOM 7210 C C . VAL B 1 219 ? 105.160 19.672 18.057 1.00 24.57 219 VAL B C 1
ATOM 7211 O O . VAL B 1 219 ? 105.321 20.714 18.693 1.00 23.78 219 VAL B O 1
ATOM 7215 N N . ASN B 1 220 ? 105.905 19.351 16.998 1.00 24.93 220 ASN B N 1
ATOM 7216 C CA . ASN B 1 220 ? 106.992 20.208 16.515 1.00 25.50 220 ASN B CA 1
ATOM 7217 C C . ASN B 1 220 ? 106.413 21.390 15.711 1.00 26.84 220 ASN B C 1
ATOM 7218 O O . ASN B 1 220 ? 105.750 21.183 14.698 1.00 27.31 220 ASN B O 1
ATOM 7223 N N . PRO B 1 221 ? 106.686 22.640 16.128 1.00 25.74 221 PRO B N 1
ATOM 7224 C CA . PRO B 1 221 ? 106.156 23.808 15.416 1.00 26.91 221 PRO B CA 1
ATOM 7225 C C . PRO B 1 221 ? 106.609 23.957 13.969 1.00 28.71 221 PRO B C 1
ATOM 7226 O O . PRO B 1 221 ? 105.966 24.665 13.190 1.00 29.16 221 PRO B O 1
ATOM 7230 N N . GLU B 1 222 ? 107.688 23.272 13.600 1.00 27.70 222 GLU B N 1
ATOM 7231 C CA . GLU B 1 222 ? 108.201 23.371 12.244 1.00 29.61 222 GLU B CA 1
ATOM 7232 C C . GLU B 1 222 ? 107.590 22.330 11.330 1.00 29.45 222 GLU B C 1
ATOM 7233 O O . GLU B 1 222 ? 107.704 22.425 10.099 1.00 31.58 222 GLU B O 1
ATOM 7239 N N . GLY B 1 223 ? 106.933 21.347 11.929 1.00 28.91 223 GLY B N 1
ATOM 7240 C CA . GLY B 1 223 ? 106.322 20.270 11.175 1.00 30.78 223 GLY B CA 1
ATOM 7241 C C . GLY B 1 223 ? 106.877 18.936 11.650 1.00 32.57 223 GLY B C 1
ATOM 7242 O O . GLY B 1 223 ? 107.885 18.907 12.373 1.00 33.18 223 GLY B O 1
ATOM 7243 N N . PRO B 1 224 ? 106.259 17.810 11.260 1.00 33.14 224 PRO B N 1
ATOM 7244 C CA . PRO B 1 224 ? 106.754 16.503 11.695 1.00 33.56 224 PRO B CA 1
ATOM 7245 C C . PRO B 1 224 ? 108.165 16.227 11.186 1.00 34.56 224 PRO B C 1
ATOM 7246 O O . PRO B 1 224 ? 108.473 16.484 10.027 1.00 33.09 224 PRO B O 1
ATOM 7250 N N . ASP B 1 225 ? 109.018 15.722 12.075 1.00 34.76 225 ASP B N 1
ATOM 7251 C CA . ASP B 1 225 ? 110.407 15.428 11.734 1.00 35.13 225 ASP B CA 1
ATOM 7252 C C . ASP B 1 225 ? 111.148 16.664 11.215 1.00 35.15 225 ASP B C 1
ATOM 7253 O O . ASP B 1 225 ? 112.176 16.546 10.552 1.00 35.63 225 ASP B O 1
ATOM 7258 N N . GLY B 1 226 ? 110.621 17.847 11.516 1.00 34.06 226 GLY B N 1
ATOM 7259 C CA . GLY B 1 226 ? 111.261 19.074 11.086 1.00 34.33 226 GLY B CA 1
ATOM 7260 C C . GLY B 1 226 ? 110.937 19.496 9.663 1.00 34.97 226 GLY B C 1
ATOM 7261 O O . GLY B 1 226 ? 111.511 20.466 9.160 1.00 34.51 226 GLY B O 1
ATOM 7262 N N . ASN B 1 227 ? 110.026 18.774 9.018 1.00 34.31 227 ASN B N 1
ATOM 7263 C CA . ASN B 1 227 ? 109.625 19.093 7.643 1.00 35.86 227 ASN B CA 1
ATOM 7264 C C . ASN B 1 227 ? 108.342 19.927 7.617 1.00 35.62 227 ASN B C 1
ATOM 7265 O O . ASN B 1 227 ? 107.330 19.545 8.195 1.00 35.65 227 ASN B O 1
ATOM 7270 N N . PRO B 1 228 ? 108.366 21.065 6.909 1.00 36.07 228 PRO B N 1
ATOM 7271 C CA . PRO B 1 228 ? 107.215 21.962 6.803 1.00 36.54 228 PRO B CA 1
ATOM 7272 C C . PRO B 1 228 ? 106.045 21.372 6.018 1.00 36.96 228 PRO B C 1
ATOM 7273 O O . PRO B 1 228 ? 105.624 21.931 5.004 1.00 37.96 228 PRO B O 1
ATOM 7277 N N . ASP B 1 229 ? 105.526 20.250 6.502 1.00 36.92 229 ASP B N 1
ATOM 7278 C CA . ASP B 1 229 ? 104.405 19.557 5.878 1.00 37.44 229 ASP B CA 1
ATOM 7279 C C . ASP B 1 229 ? 103.163 19.760 6.756 1.00 36.81 229 ASP B C 1
ATOM 7280 O O . ASP B 1 229 ? 102.945 19.021 7.722 1.00 36.67 229 ASP B O 1
ATOM 7285 N N . PRO B 1 230 ? 102.334 20.753 6.417 1.00 35.61 230 PRO B N 1
ATOM 7286 C CA . PRO B 1 230 ? 101.105 21.086 7.154 1.00 35.07 230 PRO B CA 1
ATOM 7287 C C . PRO B 1 230 ? 100.089 19.951 7.254 1.00 34.97 230 PRO B C 1
ATOM 7288 O O . PRO B 1 230 ? 99.490 19.722 8.315 1.00 32.44 230 PRO B O 1
ATOM 7292 N N . GLU B 1 231 ? 99.874 19.245 6.147 1.00 35.63 231 GLU B N 1
ATOM 7293 C CA . GLU B 1 231 ? 98.938 18.131 6.145 1.00 36.88 231 GLU B CA 1
ATOM 7294 C C . GLU B 1 231 ? 99.354 17.083 7.173 1.00 36.45 231 GLU B C 1
ATOM 7295 O O . GLU B 1 231 ? 98.533 16.582 7.945 1.00 36.75 231 GLU B O 1
ATOM 7301 N N . ALA B 1 232 ? 100.635 16.739 7.176 1.00 35.41 232 ALA B N 1
ATOM 7302 C CA . ALA B 1 232 ? 101.128 15.720 8.092 1.00 33.79 232 ALA B CA 1
ATOM 7303 C C . ALA B 1 232 ? 101.126 16.250 9.515 1.00 32.35 232 ALA B C 1
ATOM 7304 O O . ALA B 1 232 ? 100.864 15.508 10.455 1.00 32.37 232 ALA B O 1
ATOM 7306 N N . SER B 1 233 ? 101.425 17.534 9.661 1.00 31.92 233 SER B N 1
ATOM 7307 C CA . SER B 1 233 ? 101.444 18.168 10.971 1.00 31.48 233 SER B CA 1
ATOM 7308 C C . SER B 1 233 ? 100.080 18.031 11.636 1.00 30.91 233 SER B C 1
ATOM 7309 O O . SER B 1 233 ? 99.988 17.706 12.822 1.00 29.81 233 SER B O 1
ATOM 7312 N N . ALA B 1 234 ? 99.020 18.261 10.861 1.00 29.40 234 ALA B N 1
ATOM 7313 C CA . ALA B 1 234 ? 97.665 18.170 11.391 1.00 29.12 234 ALA B CA 1
ATOM 7314 C C . ALA B 1 234 ? 97.356 16.791 11.978 1.00 27.81 234 ALA B C 1
ATOM 7315 O O . ALA B 1 234 ? 96.567 16.677 12.915 1.00 27.70 234 ALA B O 1
ATOM 7317 N N . LYS B 1 235 ? 97.966 15.738 11.435 1.00 27.36 235 LYS B N 1
ATOM 7318 C CA . LYS B 1 235 ? 97.727 14.396 11.942 1.00 28.12 235 LYS B CA 1
ATOM 7319 C C . LYS B 1 235 ? 98.266 14.234 13.362 1.00 26.46 235 LYS B C 1
ATOM 7320 O O . LYS B 1 235 ? 97.641 13.592 14.221 1.00 25.35 235 LYS B O 1
ATOM 7326 N N . ASN B 1 236 ? 99.438 14.802 13.598 1.00 27.17 236 ASN B N 1
ATOM 7327 C CA . ASN B 1 236 ? 100.038 14.728 14.924 1.00 26.70 236 ASN B CA 1
ATOM 7328 C C . ASN B 1 236 ? 99.338 15.676 15.889 1.00 26.92 236 ASN B C 1
ATOM 7329 O O . ASN B 1 236 ? 99.203 15.374 17.078 1.00 26.88 236 ASN B O 1
ATOM 7334 N N . ILE B 1 237 ? 98.905 16.821 15.376 1.00 26.20 237 ILE B N 1
ATOM 7335 C CA . ILE B 1 237 ? 98.184 17.793 16.197 1.00 25.91 237 ILE B CA 1
ATOM 7336 C C . ILE B 1 237 ? 96.904 17.144 16.675 1.00 26.19 237 ILE B C 1
ATOM 7337 O O . ILE B 1 237 ? 96.563 17.216 17.854 1.00 25.91 237 ILE B O 1
ATOM 7342 N N . ARG B 1 238 ? 96.174 16.528 15.752 1.00 25.60 238 ARG B N 1
ATOM 7343 C CA . ARG B 1 238 ? 94.932 15.871 16.112 1.00 26.35 238 ARG B CA 1
ATOM 7344 C C . ARG B 1 238 ? 95.126 14.746 17.109 1.00 26.95 238 ARG B C 1
ATOM 7345 O O . ARG B 1 238 ? 94.376 14.628 18.076 1.00 26.46 238 ARG B O 1
ATOM 7353 N N . GLN B 1 239 ? 96.148 13.915 16.904 1.00 26.70 239 GLN B N 1
ATOM 7354 C CA . GLN B 1 239 ? 96.347 12.805 17.811 1.00 26.72 239 GLN B CA 1
ATOM 7355 C C . GLN B 1 239 ? 96.806 13.233 19.204 1.00 25.95 239 GLN B C 1
ATOM 7356 O O . GLN B 1 239 ? 96.296 12.723 20.202 1.00 25.58 239 GLN B O 1
ATOM 7362 N N . THR B 1 240 ? 97.754 14.164 19.260 1.00 25.43 240 THR B N 1
ATOM 7363 C CA . THR B 1 240 ? 98.274 14.613 20.551 1.00 25.55 240 THR B CA 1
ATOM 7364 C C . THR B 1 240 ? 97.202 15.355 21.351 1.00 25.19 240 THR B C 1
ATOM 7365 O O . THR B 1 240 ? 97.047 15.121 22.556 1.00 25.79 240 THR B O 1
ATOM 7369 N N . PHE B 1 241 ? 96.431 16.216 20.692 1.00 25.19 241 PHE B N 1
ATOM 7370 C CA . PHE B 1 241 ? 95.391 16.928 21.426 1.00 25.47 241 PHE B CA 1
ATOM 7371 C C . PHE B 1 241 ? 94.305 15.956 21.881 1.00 26.07 241 PHE B C 1
ATOM 7372 O O . PHE B 1 241 ? 93.731 16.121 22.951 1.00 24.88 241 PHE B O 1
ATOM 7380 N N . ASP B 1 242 ? 94.032 14.925 21.088 1.00 26.39 242 ASP B N 1
ATOM 7381 C CA . ASP B 1 242 ? 93.031 13.950 21.492 1.00 28.62 242 ASP B CA 1
ATOM 7382 C C . ASP B 1 242 ? 93.499 13.256 22.773 1.00 28.60 242 ASP B C 1
ATOM 7383 O O . ASP B 1 242 ? 92.706 12.969 23.690 1.00 27.98 242 ASP B O 1
ATOM 7388 N N . ARG B 1 243 ? 94.801 12.997 22.835 1.00 26.65 243 ARG B N 1
ATOM 7389 C CA . ARG B 1 243 ? 95.386 12.344 23.992 1.00 27.88 243 ARG B CA 1
ATOM 7390 C C . ARG B 1 243 ? 95.460 13.285 25.183 1.00 26.87 243 ARG B C 1
ATOM 7391 O O . ARG B 1 243 ? 95.850 12.883 26.275 1.00 27.46 243 ARG B O 1
ATOM 7399 N N . MET B 1 244 ? 95.099 14.545 24.956 1.00 26.93 244 MET B N 1
ATOM 7400 C CA . MET B 1 244 ? 95.060 15.537 26.021 1.00 26.44 244 MET B CA 1
ATOM 7401 C C . MET B 1 244 ? 93.602 15.975 26.251 1.00 27.48 244 MET B C 1
ATOM 7402 O O . MET B 1 244 ? 93.334 17.077 26.758 1.00 27.96 244 MET B O 1
ATOM 7407 N N . ALA B 1 245 ? 92.683 15.094 25.838 1.00 26.67 245 ALA B N 1
ATOM 7408 C CA . ALA B 1 245 ? 91.226 15.247 25.984 1.00 26.88 245 ALA B CA 1
ATOM 7409 C C . ALA B 1 245 ? 90.508 16.298 25.140 1.00 28.32 245 ALA B C 1
ATOM 7410 O O . ALA B 1 245 ? 89.361 16.649 25.454 1.00 29.65 245 ALA B O 1
ATOM 7412 N N . MET B 1 246 ? 91.141 16.777 24.071 1.00 26.73 246 MET B N 1
ATOM 7413 C CA . MET B 1 246 ? 90.532 17.812 23.239 1.00 26.85 246 MET B CA 1
ATOM 7414 C C . MET B 1 246 ? 90.133 17.339 21.853 1.00 27.63 246 MET B C 1
ATOM 7415 O O . MET B 1 246 ? 90.890 16.618 21.192 1.00 27.59 246 MET B O 1
ATOM 7420 N N . ASN B 1 247 ? 88.945 17.746 21.406 1.00 27.51 247 ASN B N 1
ATOM 7421 C CA . ASN B 1 247 ? 88.479 17.365 20.070 1.00 28.44 247 ASN B CA 1
ATOM 7422 C C . ASN B 1 247 ? 88.893 18.423 19.063 1.00 27.99 247 ASN B C 1
ATOM 7423 O O . ASN B 1 247 ? 89.581 19.373 19.416 1.00 28.25 247 ASN B O 1
ATOM 7428 N N . ASP B 1 248 ? 88.484 18.260 17.807 1.00 29.28 248 ASP B N 1
ATOM 7429 C CA . ASP B 1 248 ? 88.840 19.197 16.745 1.00 29.61 248 ASP B CA 1
ATOM 7430 C C . ASP B 1 248 ? 88.456 20.637 17.035 1.00 28.17 248 ASP B C 1
ATOM 7431 O O . ASP B 1 248 ? 89.270 21.542 16.885 1.00 27.98 248 ASP B O 1
ATOM 7436 N N . LYS B 1 249 ? 87.208 20.859 17.424 1.00 28.64 249 LYS B N 1
ATOM 7437 C CA . LYS B 1 249 ? 86.761 22.210 17.702 1.00 27.61 249 LYS B CA 1
ATOM 7438 C C . LYS B 1 249 ? 87.499 22.855 18.881 1.00 25.63 249 LYS B C 1
ATOM 7439 O O . LYS B 1 249 ? 87.857 24.033 18.821 1.00 26.77 249 LYS B O 1
ATOM 7445 N N . GLU B 1 250 ? 87.725 22.098 19.948 1.00 26.62 250 GLU B N 1
ATOM 7446 C CA . GLU B 1 250 ? 88.443 22.632 21.112 1.00 24.62 250 GLU B CA 1
ATOM 7447 C C . GLU B 1 250 ? 89.903 22.936 20.747 1.00 25.26 250 GLU B C 1
ATOM 7448 O O . GLU B 1 250 ? 90.467 23.953 21.176 1.00 24.25 250 GLU B O 1
ATOM 7454 N N . THR B 1 251 ? 90.491 22.057 19.941 1.00 24.65 251 THR B N 1
ATOM 7455 C CA . THR B 1 251 ? 91.882 22.178 19.503 1.00 24.96 251 THR B CA 1
ATOM 7456 C C . THR B 1 251 ? 92.088 23.420 18.673 1.00 24.88 251 THR B C 1
ATOM 7457 O O . THR B 1 251 ? 92.993 24.212 18.911 1.00 24.31 251 THR B O 1
ATOM 7461 N N . ALA B 1 252 ? 91.237 23.592 17.670 1.00 25.41 252 ALA B N 1
ATOM 7462 C CA . ALA B 1 252 ? 91.332 24.764 16.830 1.00 26.16 252 ALA B CA 1
ATOM 7463 C C . ALA B 1 252 ? 91.062 26.027 17.638 1.00 24.25 252 ALA B C 1
ATOM 7464 O O . ALA B 1 252 ? 91.695 27.040 17.418 1.00 25.56 252 ALA B O 1
ATOM 7466 N N . ALA B 1 253 ? 90.105 25.970 18.563 1.00 23.98 253 ALA B N 1
ATOM 7467 C CA . ALA B 1 253 ? 89.779 27.140 19.359 1.00 23.61 253 ALA B CA 1
ATOM 7468 C C . ALA B 1 253 ? 90.978 27.530 20.229 1.00 21.66 253 ALA B C 1
ATOM 7469 O O . ALA B 1 253 ? 91.308 28.703 20.342 1.00 22.12 253 ALA B O 1
ATOM 7471 N N . LEU B 1 254 ? 91.634 26.543 20.826 1.00 23.66 254 LEU B N 1
ATOM 7472 C CA . LEU B 1 254 ? 92.789 26.804 21.689 1.00 22.58 254 LEU B CA 1
ATOM 7473 C C . LEU B 1 254 ? 93.974 27.375 20.916 1.00 21.57 254 LEU B C 1
ATOM 7474 O O . LEU B 1 254 ? 94.578 28.359 21.329 1.00 21.20 254 LEU B O 1
ATOM 7479 N N . ILE B 1 255 ? 94.336 26.740 19.809 1.00 21.45 255 ILE B N 1
ATOM 7480 C CA . ILE B 1 255 ? 95.471 27.242 19.035 1.00 22.42 255 ILE B CA 1
ATOM 7481 C C . ILE B 1 255 ? 95.227 28.641 18.491 1.00 23.81 255 ILE B C 1
ATOM 7482 O O . ILE B 1 255 ? 96.069 29.526 18.620 1.00 23.37 255 ILE B O 1
ATOM 7487 N N . ALA B 1 256 ? 94.068 28.844 17.870 1.00 24.67 256 ALA B N 1
ATOM 7488 C CA . ALA B 1 256 ? 93.748 30.149 17.318 1.00 25.19 256 ALA B CA 1
ATOM 7489 C C . ALA B 1 256 ? 93.592 31.212 18.404 1.00 24.67 256 ALA B C 1
ATOM 7490 O O . ALA B 1 256 ? 93.992 32.360 18.224 1.00 25.90 256 ALA B O 1
ATOM 7492 N N . GLY B 1 257 ? 93.012 30.833 19.543 1.00 24.67 257 GLY B N 1
ATOM 7493 C CA . GLY B 1 257 ? 92.841 31.802 20.611 1.00 24.58 257 GLY B CA 1
ATOM 7494 C C . GLY B 1 257 ? 94.184 32.204 21.178 1.00 23.16 257 GLY B C 1
ATOM 7495 O O . GLY B 1 257 ? 94.459 33.383 21.432 1.00 23.61 257 GLY B O 1
ATOM 7496 N N . GLY B 1 258 ? 95.030 31.203 21.408 1.00 23.70 258 GLY B N 1
ATOM 7497 C CA . GLY B 1 258 ? 96.342 31.495 21.936 1.00 22.80 258 GLY B CA 1
ATOM 7498 C C . GLY B 1 258 ? 97.212 32.312 21.002 1.00 22.76 258 GLY B C 1
ATOM 7499 O O . GLY B 1 258 ? 97.823 33.298 21.422 1.00 23.57 258 GLY B O 1
ATOM 7500 N N . HIS B 1 259 ? 97.269 31.931 19.728 1.00 24.09 259 HIS B N 1
ATOM 7501 C CA . HIS B 1 259 ? 98.131 32.661 18.817 1.00 26.11 259 HIS B CA 1
ATOM 7502 C C . HIS B 1 259 ? 97.567 34.007 18.359 1.00 26.44 259 HIS B C 1
ATOM 7503 O O . HIS B 1 259 ? 98.170 34.725 17.560 1.00 25.24 259 HIS B O 1
ATOM 7510 N N . THR B 1 260 ? 96.413 34.367 18.915 1.00 25.74 260 THR B N 1
ATOM 7511 C CA . THR B 1 260 ? 95.841 35.674 18.651 1.00 24.92 260 THR B CA 1
ATOM 7512 C C . THR B 1 260 ? 96.738 36.665 19.401 1.00 25.58 260 THR B C 1
ATOM 7513 O O . THR B 1 260 ? 96.785 37.848 19.084 1.00 27.80 260 THR B O 1
ATOM 7517 N N . PHE B 1 261 ? 97.475 36.171 20.404 1.00 25.76 261 PHE B N 1
ATOM 7518 C CA . PHE B 1 261 ? 98.331 37.034 21.210 1.00 24.09 261 PHE B CA 1
ATOM 7519 C C . PHE B 1 261 ? 99.831 36.786 21.063 1.00 24.32 261 PHE B C 1
ATOM 7520 O O . PHE B 1 261 ? 100.255 35.662 20.812 1.00 24.97 261 PHE B O 1
ATOM 7528 N N . GLY B 1 262 ? 100.623 37.840 21.246 1.00 24.55 262 GLY B N 1
ATOM 7529 C CA . GLY B 1 262 ? 102.071 37.683 21.222 1.00 24.77 262 GLY B CA 1
ATOM 7530 C C . GLY B 1 262 ? 102.787 37.336 19.935 1.00 26.28 262 GLY B C 1
ATOM 7531 O O . GLY B 1 262 ? 102.276 37.535 18.828 1.00 25.96 262 GLY B O 1
ATOM 7532 N N . LYS B 1 263 ? 103.984 36.784 20.098 1.00 24.63 263 LYS B N 1
ATOM 7533 C CA . LYS B 1 263 ? 104.829 36.469 18.950 1.00 24.69 263 LYS B CA 1
ATOM 7534 C C . LYS B 1 263 ? 105.786 35.338 19.269 1.00 25.73 263 LYS B C 1
ATOM 7535 O O . LYS B 1 263 ? 105.884 34.914 20.421 1.00 22.92 263 LYS B O 1
ATOM 7541 N N . VAL B 1 264 ? 106.495 34.853 18.248 1.00 24.96 264 VAL B N 1
ATOM 7542 C CA . VAL B 1 264 ? 107.502 33.806 18.464 1.00 25.16 264 VAL B CA 1
ATOM 7543 C C . VAL B 1 264 ? 108.873 34.514 18.437 1.00 26.29 264 VAL B C 1
ATOM 7544 O O . VAL B 1 264 ? 109.026 35.566 17.806 1.00 23.84 264 VAL B O 1
ATOM 7548 N N . HIS B 1 265 ? 109.862 33.968 19.146 1.00 25.56 265 HIS B N 1
ATOM 7549 C CA . HIS B 1 265 ? 111.172 34.626 19.235 1.00 25.98 265 HIS B CA 1
ATOM 7550 C C . HIS B 1 265 ? 112.327 33.828 18.664 1.00 27.12 265 HIS B C 1
ATOM 7551 O O . HIS B 1 265 ? 112.579 32.692 19.081 1.00 26.05 265 HIS B O 1
ATOM 7558 N N . GLY B 1 266 ? 113.048 34.448 17.730 1.00 28.29 266 GLY B N 1
ATOM 7559 C CA . GLY B 1 266 ? 114.164 33.768 17.094 1.00 29.51 266 GLY B CA 1
ATOM 7560 C C . GLY B 1 266 ? 115.062 34.726 16.340 1.00 30.37 266 GLY B C 1
ATOM 7561 O O . GLY B 1 266 ? 115.262 34.573 15.133 1.00 31.11 266 GLY B O 1
ATOM 7562 N N . ALA B 1 267 ? 115.607 35.708 17.045 1.00 31.22 267 ALA B N 1
ATOM 7563 C CA . ALA B 1 267 ? 116.484 36.703 16.412 1.00 31.57 267 ALA B CA 1
ATOM 7564 C C . ALA B 1 267 ? 117.702 36.039 15.779 1.00 33.15 267 ALA B C 1
ATOM 7565 O O . ALA B 1 267 ? 118.295 36.583 14.845 1.00 33.36 267 ALA B O 1
ATOM 7567 N N . ASP B 1 268 ? 118.067 34.868 16.298 1.00 33.05 268 ASP B N 1
ATOM 7568 C CA . ASP B 1 268 ? 119.185 34.092 15.764 1.00 33.08 268 ASP B CA 1
ATOM 7569 C C . ASP B 1 268 ? 119.029 32.644 16.217 1.00 33.45 268 ASP B C 1
ATOM 7570 O O . ASP B 1 268 ? 118.113 32.325 16.970 1.00 31.62 268 ASP B O 1
ATOM 7575 N N . ASP B 1 269 ? 119.919 31.769 15.755 1.00 33.22 269 ASP B N 1
ATOM 7576 C CA . ASP B 1 269 ? 119.864 30.346 16.076 1.00 34.74 269 ASP B CA 1
ATOM 7577 C C . ASP B 1 269 ? 120.053 30.072 17.569 1.00 34.66 269 ASP B C 1
ATOM 7578 O O . ASP B 1 269 ? 121.082 30.405 18.141 1.00 34.20 269 ASP B O 1
ATOM 7583 N N . PRO B 1 270 ? 119.056 29.453 18.213 1.00 34.45 270 PRO B N 1
ATOM 7584 C CA . PRO B 1 270 ? 119.163 29.162 19.647 1.00 35.14 270 PRO B CA 1
ATOM 7585 C C . PRO B 1 270 ? 120.269 28.169 19.981 1.00 36.34 270 PRO B C 1
ATOM 7586 O O . PRO B 1 270 ? 120.828 28.196 21.077 1.00 36.00 270 PRO B O 1
ATOM 7590 N N . GLU B 1 271 ? 120.580 27.296 19.029 1.00 37.61 271 GLU B N 1
ATOM 7591 C CA . GLU B 1 271 ? 121.616 26.287 19.224 1.00 39.08 271 GLU B CA 1
ATOM 7592 C C . GLU B 1 271 ? 122.993 26.912 19.481 1.00 38.60 271 GLU B C 1
ATOM 7593 O O . GLU B 1 271 ? 123.807 26.360 20.227 1.00 38.94 271 GLU B O 1
ATOM 7599 N N . GLU B 1 272 ? 123.246 28.069 18.883 1.00 36.96 272 GLU B N 1
ATOM 7600 C CA . GLU B 1 272 ? 124.539 28.732 19.027 1.00 37.07 272 GLU B CA 1
ATOM 7601 C C . GLU B 1 272 ? 124.524 30.045 19.805 1.00 35.33 272 GLU B C 1
ATOM 7602 O O . GLU B 1 272 ? 125.581 30.614 20.106 1.00 36.66 272 GLU B O 1
ATOM 7608 N N . ASN B 1 273 ? 123.338 30.517 20.163 1.00 32.07 273 ASN B N 1
ATOM 7609 C CA . ASN B 1 273 ? 123.225 31.793 20.852 1.00 29.20 273 ASN B CA 1
ATOM 7610 C C . ASN B 1 273 ? 122.607 31.762 22.243 1.00 28.23 273 ASN B C 1
ATOM 7611 O O . ASN B 1 273 ? 122.569 32.782 22.919 1.00 27.48 273 ASN B O 1
ATOM 7616 N N . LEU B 1 274 ? 122.137 30.599 22.664 1.00 27.49 274 LEU B N 1
ATOM 7617 C CA . LEU B 1 274 ? 121.544 30.481 23.995 1.00 27.04 274 LEU B CA 1
ATOM 7618 C C . LEU B 1 274 ? 122.380 29.567 24.859 1.00 25.60 274 LEU B C 1
ATOM 7619 O O . LEU B 1 274 ? 122.810 28.490 24.425 1.00 26.78 274 LEU B O 1
ATOM 7624 N N . GLY B 1 275 ? 122.589 29.996 26.093 1.00 24.82 275 GLY B N 1
ATOM 7625 C CA . GLY B 1 275 ? 123.353 29.211 27.039 1.00 24.47 275 GLY B CA 1
ATOM 7626 C C . GLY B 1 275 ? 122.602 27.972 27.523 1.00 23.26 275 GLY B C 1
ATOM 7627 O O . GLY B 1 275 ? 121.488 27.691 27.097 1.00 24.20 275 GLY B O 1
ATOM 7628 N N . PRO B 1 276 ? 123.201 27.212 28.441 1.00 22.57 276 PRO B N 1
ATOM 7629 C CA . PRO B 1 276 ? 122.597 25.993 28.982 1.00 22.98 276 PRO B CA 1
ATOM 7630 C C . PRO B 1 276 ? 121.218 26.161 29.605 1.00 22.65 276 PRO B C 1
ATOM 7631 O O . PRO B 1 276 ? 120.948 27.184 30.228 1.00 20.37 276 PRO B O 1
ATOM 7635 N N . GLU B 1 277 ? 120.373 25.132 29.430 1.00 21.53 277 GLU B N 1
ATOM 7636 C CA . GLU B 1 277 ? 119.023 25.081 30.024 1.00 22.18 277 GLU B CA 1
ATOM 7637 C C . GLU B 1 277 ? 119.232 25.196 31.551 1.00 21.97 277 GLU B C 1
ATOM 7638 O O . GLU B 1 277 ? 120.315 24.910 32.057 1.00 21.77 277 GLU B O 1
ATOM 7644 N N . PRO B 1 278 ? 118.188 25.581 32.308 1.00 21.47 278 PRO B N 1
ATOM 7645 C CA . PRO B 1 278 ? 118.329 25.739 33.765 1.00 21.55 278 PRO B CA 1
ATOM 7646 C C . PRO B 1 278 ? 119.054 24.652 34.543 1.00 21.47 278 PRO B C 1
ATOM 7647 O O . PRO B 1 278 ? 119.931 24.958 35.355 1.00 22.15 278 PRO B O 1
ATOM 7651 N N . GLU B 1 279 ? 118.717 23.393 34.305 1.00 21.61 279 GLU B N 1
ATOM 7652 C CA . GLU B 1 279 ? 119.377 22.342 35.073 1.00 23.55 279 GLU B CA 1
ATOM 7653 C C . GLU B 1 279 ? 120.868 22.233 34.812 1.00 23.61 279 GLU B C 1
ATOM 7654 O O . GLU B 1 279 ? 121.606 21.678 35.645 1.00 24.91 279 GLU B O 1
ATOM 7660 N N . ALA B 1 280 ? 121.313 22.741 33.672 1.00 22.65 280 ALA B N 1
ATOM 7661 C CA . ALA B 1 280 ? 122.730 22.669 33.328 1.00 24.09 280 ALA B CA 1
ATOM 7662 C C . ALA B 1 280 ? 123.458 24.008 33.468 1.00 23.73 280 ALA B C 1
ATOM 7663 O O . ALA B 1 280 ? 124.661 24.089 33.233 1.00 24.91 280 ALA B O 1
ATOM 7665 N N . ALA B 1 281 ? 122.743 25.063 33.848 1.00 21.06 281 ALA B N 1
ATOM 7666 C CA . ALA B 1 281 ? 123.344 26.386 33.936 1.00 20.63 281 ALA B CA 1
ATOM 7667 C C . ALA B 1 281 ? 124.196 26.657 35.181 1.00 21.25 281 ALA B C 1
ATOM 7668 O O . ALA B 1 281 ? 124.027 26.008 36.201 1.00 20.80 281 ALA B O 1
ATOM 7670 N N . PRO B 1 282 ? 125.124 27.629 35.102 1.00 21.81 282 PRO B N 1
ATOM 7671 C CA . PRO B 1 282 ? 125.987 27.960 36.248 1.00 22.18 282 PRO B CA 1
ATOM 7672 C C . PRO B 1 282 ? 125.213 28.352 37.491 1.00 21.01 282 PRO B C 1
ATOM 7673 O O . PRO B 1 282 ? 124.099 28.875 37.407 1.00 19.23 282 PRO B O 1
ATOM 7677 N N . ILE B 1 283 ? 125.800 28.090 38.648 1.00 19.53 283 ILE B N 1
ATOM 7678 C CA . ILE B 1 283 ? 125.118 28.405 39.895 1.00 19.00 283 ILE B CA 1
ATOM 7679 C C . ILE B 1 283 ? 124.735 29.888 39.997 1.00 19.13 283 ILE B C 1
ATOM 7680 O O . ILE B 1 283 ? 123.696 30.200 40.583 1.00 18.07 283 ILE B O 1
ATOM 7685 N N . GLU B 1 284 ? 125.544 30.787 39.421 1.00 18.13 284 GLU B N 1
ATOM 7686 C CA . GLU B 1 284 ? 125.252 32.228 39.516 1.00 20.33 284 GLU B CA 1
ATOM 7687 C C . GLU B 1 284 ? 123.984 32.658 38.766 1.00 20.51 284 GLU B C 1
ATOM 7688 O O . GLU B 1 284 ? 123.462 33.744 39.034 1.00 21.11 284 GLU B O 1
ATOM 7694 N N . GLN B 1 285 ? 123.490 31.805 37.859 1.00 18.67 285 GLN B N 1
ATOM 7695 C CA . GLN B 1 285 ? 122.255 32.057 37.109 1.00 20.81 285 GLN B CA 1
ATOM 7696 C C . GLN B 1 285 ? 121.028 31.952 38.021 1.00 19.85 285 GLN B C 1
ATOM 7697 O O . GLN B 1 285 ? 119.914 32.357 37.647 1.00 20.59 285 GLN B O 1
ATOM 7703 N N . GLN B 1 286 ? 121.241 31.396 39.204 1.00 18.39 286 GLN B N 1
ATOM 7704 C CA . GLN B 1 286 ? 120.187 31.252 40.185 1.00 18.07 286 GLN B CA 1
ATOM 7705 C C . GLN B 1 286 ? 118.845 30.728 39.652 1.00 17.99 286 GLN B C 1
ATOM 7706 O O . GLN B 1 286 ? 117.773 31.333 39.835 1.00 18.19 286 GLN B O 1
ATOM 7712 N N . GLY B 1 287 ? 118.917 29.573 39.002 1.00 17.24 287 GLY B N 1
ATOM 7713 C CA . GLY B 1 287 ? 117.720 28.914 38.510 1.00 18.03 287 GLY B CA 1
ATOM 7714 C C . GLY B 1 287 ? 117.261 29.287 37.117 1.00 18.42 287 GLY B C 1
ATOM 7715 O O . GLY B 1 287 ? 116.337 28.651 36.589 1.00 19.91 287 GLY B O 1
ATOM 7716 N N . LEU B 1 288 ? 117.855 30.319 36.531 1.00 19.55 288 LEU B N 1
ATOM 7717 C CA . LEU B 1 288 ? 117.475 30.682 35.178 1.00 19.56 288 LEU B CA 1
ATOM 7718 C C . LEU B 1 288 ? 118.371 29.931 34.209 1.00 21.14 288 LEU B C 1
ATOM 7719 O O . LEU B 1 288 ? 119.354 29.288 34.608 1.00 21.13 288 LEU B O 1
ATOM 7724 N N . GLY B 1 289 ? 118.023 29.995 32.935 1.00 19.40 289 GLY B N 1
ATOM 7725 C CA . GLY B 1 289 ? 118.823 29.311 31.935 1.00 21.49 289 GLY B CA 1
ATOM 7726 C C . GLY B 1 289 ? 118.690 30.012 30.596 1.00 21.41 289 GLY B C 1
ATOM 7727 O O . GLY B 1 289 ? 118.123 31.105 30.532 1.00 21.40 289 GLY B O 1
ATOM 7728 N N . TRP B 1 290 ? 119.197 29.367 29.543 1.00 19.82 290 TRP B N 1
ATOM 7729 C CA . TRP B 1 290 ? 119.153 29.907 28.195 1.00 21.82 290 TRP B CA 1
ATOM 7730 C C . TRP B 1 290 ? 119.687 31.347 28.150 1.00 23.07 290 TRP B C 1
ATOM 7731 O O . TRP B 1 290 ? 119.134 32.221 27.469 1.00 23.16 290 TRP B O 1
ATOM 7742 N N . GLN B 1 291 ? 120.772 31.607 28.869 1.00 22.85 291 GLN B N 1
ATOM 7743 C CA . GLN B 1 291 ? 121.343 32.942 28.866 1.00 26.46 291 GLN B CA 1
ATOM 7744 C C . GLN B 1 291 ? 121.758 33.290 27.436 1.00 27.33 291 GLN B C 1
ATOM 7745 O O . GLN B 1 291 ? 122.451 32.524 26.763 1.00 24.79 291 GLN B O 1
ATOM 7751 N N . ASN B 1 292 ? 121.308 34.448 26.973 1.00 29.81 292 ASN B N 1
ATOM 7752 C CA . ASN B 1 292 ? 121.604 34.881 25.614 1.00 34.07 292 ASN B CA 1
ATOM 7753 C C . ASN B 1 292 ? 123.021 35.438 25.557 1.00 36.64 292 ASN B C 1
ATOM 7754 O O . ASN B 1 292 ? 123.382 36.312 26.331 1.00 36.27 292 ASN B O 1
ATOM 7759 N N . LYS B 1 293 ? 123.834 34.911 24.647 1.00 40.40 293 LYS B N 1
ATOM 7760 C CA . LYS B 1 293 ? 125.210 35.389 24.522 1.00 45.05 293 LYS B CA 1
ATOM 7761 C C . LYS B 1 293 ? 125.236 36.904 24.277 1.00 46.35 293 LYS B C 1
ATOM 7762 O O . LYS B 1 293 ? 125.046 37.359 23.156 1.00 47.24 293 LYS B O 1
ATOM 7768 N N . ASN B 1 294 ? 125.463 37.671 25.344 1.00 49.05 294 ASN B N 1
ATOM 7769 C CA . ASN B 1 294 ? 125.510 39.134 25.285 1.00 50.24 294 ASN B CA 1
ATOM 7770 C C . ASN B 1 294 ? 124.195 39.790 24.860 1.00 50.13 294 ASN B C 1
ATOM 7771 O O . ASN B 1 294 ? 124.077 40.276 23.735 1.00 51.23 294 ASN B O 1
ATOM 7776 N N . GLY B 1 295 ? 123.215 39.813 25.764 1.00 49.00 295 GLY B N 1
ATOM 7777 C CA . GLY B 1 295 ? 121.944 40.439 25.446 1.00 47.40 295 GLY B CA 1
ATOM 7778 C C . GLY B 1 295 ? 120.683 39.726 25.911 1.00 46.17 295 GLY B C 1
ATOM 7779 O O . GLY B 1 295 ? 119.802 39.448 25.096 1.00 46.40 295 GLY B O 1
ATOM 7780 N N . ASN B 1 296 ? 120.592 39.428 27.207 1.00 44.90 296 ASN B N 1
ATOM 7781 C CA . ASN B 1 296 ? 119.410 38.760 27.771 1.00 43.80 296 ASN B CA 1
ATOM 7782 C C . ASN B 1 296 ? 118.351 39.862 27.953 1.00 44.44 296 ASN B C 1
ATOM 7783 O O . ASN B 1 296 ? 117.144 39.614 27.892 1.00 45.71 296 ASN B O 1
ATOM 7788 N N . SER B 1 297 ? 118.821 41.087 28.169 1.00 43.82 297 SER B N 1
ATOM 7789 C CA . SER B 1 297 ? 117.933 42.230 28.347 1.00 43.93 297 SER B CA 1
ATOM 7790 C C . SER B 1 297 ? 117.667 42.912 27.002 1.00 43.63 297 SER B C 1
ATOM 7791 O O . SER B 1 297 ? 116.826 43.812 26.902 1.00 44.87 297 SER B O 1
ATOM 7794 N N . LYS B 1 298 ? 118.391 42.496 25.969 1.00 43.05 298 LYS B N 1
ATOM 7795 C CA . LYS B 1 298 ? 118.209 43.080 24.641 1.00 43.07 298 LYS B CA 1
ATOM 7796 C C . LYS B 1 298 ? 117.002 42.434 23.941 1.00 42.92 298 LYS B C 1
ATOM 7797 O O . LYS B 1 298 ? 117.153 41.451 23.202 1.00 43.25 298 LYS B O 1
ATOM 7803 N N . GLY B 1 299 ? 115.814 42.996 24.175 1.00 41.53 299 GLY B N 1
ATOM 7804 C CA . GLY B 1 299 ? 114.593 42.465 23.589 1.00 39.57 299 GLY B CA 1
ATOM 7805 C C . GLY B 1 299 ? 114.648 42.289 22.084 1.00 39.48 299 GLY B C 1
ATOM 7806 O O . GLY B 1 299 ? 114.033 41.354 21.529 1.00 38.47 299 GLY B O 1
ATOM 7807 N N . GLY B 1 300 ? 115.383 43.192 21.433 1.00 38.31 300 GLY B N 1
ATOM 7808 C CA . GLY B 1 300 ? 115.531 43.154 19.991 1.00 38.71 300 GLY B CA 1
ATOM 7809 C C . GLY B 1 300 ? 116.185 41.879 19.508 1.00 38.65 300 GLY B C 1
ATOM 7810 O O . GLY B 1 300 ? 116.008 41.479 18.358 1.00 40.52 300 GLY B O 1
ATOM 7811 N N . GLU B 1 301 ? 116.946 41.225 20.379 1.00 38.14 301 GLU B N 1
ATOM 7812 C CA . GLU B 1 301 ? 117.594 39.989 19.980 1.00 36.39 301 GLU B CA 1
ATOM 7813 C C . GLU B 1 301 ? 117.152 38.808 20.845 1.00 34.77 301 GLU B C 1
ATOM 7814 O O . GLU B 1 301 ? 117.902 37.867 21.058 1.00 33.88 301 GLU B O 1
ATOM 7820 N N . MET B 1 302 ? 115.914 38.860 21.320 1.00 33.08 302 MET B N 1
ATOM 7821 C CA . MET B 1 302 ? 115.361 37.794 22.142 1.00 31.26 302 MET B CA 1
ATOM 7822 C C . MET B 1 302 ? 115.279 36.491 21.332 1.00 29.78 302 MET B C 1
ATOM 7823 O O . MET B 1 302 ? 114.912 36.498 20.155 1.00 27.43 302 MET B O 1
ATOM 7828 N N . ILE B 1 303 ? 115.639 35.371 21.951 1.00 26.73 303 ILE B N 1
ATOM 7829 C CA . ILE B 1 303 ? 115.587 34.082 21.270 1.00 26.79 303 ILE B CA 1
ATOM 7830 C C . ILE B 1 303 ? 114.957 33.052 22.194 1.00 26.06 303 ILE B C 1
ATOM 7831 O O . ILE B 1 303 ? 115.378 32.929 23.341 1.00 25.39 303 ILE B O 1
ATOM 7836 N N . THR B 1 304 ? 113.952 32.334 21.704 1.00 24.79 304 THR B N 1
ATOM 7837 C CA . THR B 1 304 ? 113.282 31.300 22.494 1.00 24.25 304 THR B CA 1
ATOM 7838 C C . THR B 1 304 ? 113.168 30.047 21.638 1.00 26.40 304 THR B C 1
ATOM 7839 O O . THR B 1 304 ? 113.993 29.141 21.762 1.00 27.02 304 THR B O 1
ATOM 7843 N N . SER B 1 305 ? 112.201 29.997 20.720 1.00 24.92 305 SER B N 1
ATOM 7844 C CA . SER B 1 305 ? 112.032 28.814 19.887 1.00 26.68 305 SER B CA 1
ATOM 7845 C C . SER B 1 305 ? 112.971 28.778 18.688 1.00 26.32 305 SER B C 1
ATOM 7846 O O . SER B 1 305 ? 113.275 27.710 18.157 1.00 28.02 305 SER B O 1
ATOM 7849 N N . GLY B 1 306 ? 113.434 29.942 18.271 1.00 25.81 306 GLY B N 1
ATOM 7850 C CA . GLY B 1 306 ? 114.281 29.989 17.093 1.00 27.34 306 GLY B CA 1
ATOM 7851 C C . GLY B 1 306 ? 113.439 30.421 15.893 1.00 28.22 306 GLY B C 1
ATOM 7852 O O . GLY B 1 306 ? 113.962 30.588 14.788 1.00 27.61 306 GLY B O 1
ATOM 7853 N N . ILE B 1 307 ? 112.134 30.597 16.109 1.00 26.74 307 ILE B N 1
ATOM 7854 C CA . ILE B 1 307 ? 111.209 31.054 15.052 1.00 28.45 307 ILE B CA 1
ATOM 7855 C C . ILE B 1 307 ? 110.927 32.518 15.399 1.00 27.56 307 ILE B C 1
ATOM 7856 O O . ILE B 1 307 ? 110.781 32.851 16.574 1.00 27.41 307 ILE B O 1
ATOM 7861 N N . GLU B 1 308 ? 110.843 33.396 14.395 1.00 28.01 308 GLU B N 1
ATOM 7862 C CA . GLU B 1 308 ? 110.644 34.827 14.640 1.00 27.68 308 GLU B CA 1
ATOM 7863 C C . GLU B 1 308 ? 109.443 35.500 13.974 1.00 29.58 308 GLU B C 1
ATOM 7864 O O . GLU B 1 308 ? 109.187 35.308 12.774 1.00 30.52 308 GLU B O 1
ATOM 7870 N N . GLY B 1 309 ? 108.715 36.286 14.764 1.00 28.40 309 GLY B N 1
ATOM 7871 C CA . GLY B 1 309 ? 107.596 37.041 14.231 1.00 28.19 309 GLY B CA 1
ATOM 7872 C C . GLY B 1 309 ? 106.268 36.961 14.955 1.00 28.16 309 GLY B C 1
ATOM 7873 O O . GLY B 1 309 ? 106.008 35.999 15.665 1.00 24.31 309 GLY B O 1
ATOM 7874 N N . PRO B 1 310 ? 105.409 37.991 14.791 1.00 28.05 310 PRO B N 1
ATOM 7875 C CA . PRO B 1 310 ? 104.089 38.013 15.429 1.00 27.85 310 PRO B CA 1
ATOM 7876 C C . PRO B 1 310 ? 103.088 37.361 14.481 1.00 28.29 310 PRO B C 1
ATOM 7877 O O . PRO B 1 310 ? 103.358 37.210 13.278 1.00 27.11 310 PRO B O 1
ATOM 7881 N N . TRP B 1 311 ? 101.949 36.931 15.013 1.00 26.94 311 TRP B N 1
ATOM 7882 C CA . TRP B 1 311 ? 100.918 36.322 14.177 1.00 27.69 311 TRP B CA 1
ATOM 7883 C C . TRP B 1 311 ? 99.942 37.390 13.677 1.00 29.07 311 TRP B C 1
ATOM 7884 O O . TRP B 1 311 ? 99.389 37.272 12.573 1.00 29.41 311 TRP B O 1
ATOM 7895 N N . THR B 1 312 ? 99.752 38.421 14.491 1.00 28.77 312 THR B N 1
ATOM 7896 C CA . THR B 1 312 ? 98.777 39.475 14.197 1.00 29.06 312 THR B CA 1
ATOM 789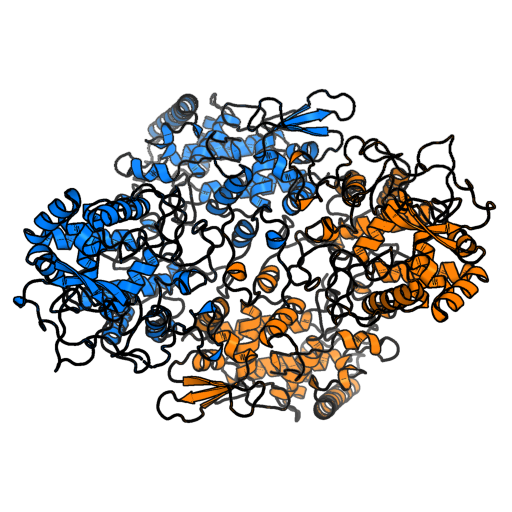7 C C . THR B 1 312 ? 99.281 40.908 14.275 1.00 30.04 312 THR B C 1
ATOM 7898 O O . THR B 1 312 ? 100.364 41.177 14.776 1.00 29.55 312 THR B O 1
ATOM 7902 N N . GLN B 1 313 ? 98.455 41.839 13.804 1.00 29.34 313 GLN B N 1
ATOM 7903 C CA . GLN B 1 313 ? 98.801 43.255 13.804 1.00 30.81 313 GLN B CA 1
ATOM 7904 C C . GLN B 1 313 ? 98.796 43.906 15.183 1.00 29.26 313 GLN B C 1
ATOM 7905 O O . GLN B 1 313 ? 99.495 44.889 15.412 1.00 28.72 313 GLN B O 1
ATOM 7911 N N . SER B 1 314 ? 97.987 43.365 16.090 1.00 29.33 314 SER B N 1
ATOM 7912 C CA . SER B 1 314 ? 97.862 43.886 17.450 1.00 28.92 314 SER B CA 1
ATOM 7913 C C . SER B 1 314 ? 98.014 42.696 18.387 1.00 29.32 314 SER B C 1
ATOM 7914 O O . SER B 1 314 ? 97.018 42.190 18.917 1.00 28.10 314 SER B O 1
ATOM 7917 N N . PRO B 1 315 ? 99.265 42.242 18.609 1.00 28.24 315 PRO B N 1
ATOM 7918 C CA . PRO B 1 315 ? 99.560 41.094 19.476 1.00 28.40 315 PRO B CA 1
ATOM 7919 C C . PRO B 1 315 ? 99.117 41.156 20.929 1.00 28.63 315 PRO B C 1
ATOM 7920 O O . PRO B 1 315 ? 99.213 40.145 21.615 1.00 27.81 315 PRO B O 1
ATOM 7924 N N . THR B 1 316 ? 98.655 42.310 21.405 1.00 27.79 316 THR B N 1
ATOM 7925 C CA . THR B 1 316 ? 98.216 42.405 22.796 1.00 28.90 316 THR B CA 1
ATOM 7926 C C . THR B 1 316 ? 96.732 42.768 22.926 1.00 29.02 316 THR B C 1
ATOM 7927 O O . THR B 1 316 ? 96.299 43.311 23.943 1.00 28.70 316 THR B O 1
ATOM 7931 N N . GLU B 1 317 ? 95.964 42.448 21.895 1.00 28.13 317 GLU B N 1
ATOM 7932 C CA . GLU B 1 317 ? 94.534 42.715 21.888 1.00 29.36 317 GLU B CA 1
ATOM 7933 C C . GLU B 1 317 ? 93.747 41.516 21.362 1.00 27.63 317 GLU B C 1
ATOM 7934 O O . GLU B 1 317 ? 94.150 40.877 20.392 1.00 28.41 317 GLU B O 1
ATOM 7940 N N . TRP B 1 318 ? 92.628 41.194 22.008 1.00 27.32 318 TRP B N 1
ATOM 7941 C CA . TRP B 1 318 ? 91.801 40.096 21.525 1.00 26.51 318 TRP B CA 1
ATOM 7942 C C . TRP B 1 318 ? 91.012 40.580 20.305 1.00 28.49 318 TRP B C 1
ATOM 7943 O O . TRP B 1 318 ? 90.357 41.618 20.352 1.00 28.52 318 TRP B O 1
ATOM 7954 N N . ASP B 1 319 ? 91.089 39.821 19.224 1.00 27.83 319 ASP B N 1
ATOM 7955 C CA . ASP B 1 319 ? 90.387 40.156 17.994 1.00 28.92 319 ASP B CA 1
ATOM 7956 C C . ASP B 1 319 ? 90.449 38.974 17.055 1.00 29.25 319 ASP B C 1
ATOM 7957 O O . ASP B 1 319 ? 90.886 37.892 17.447 1.00 27.59 319 ASP B O 1
ATOM 7962 N N . MET B 1 320 ? 90.005 39.163 15.812 1.00 29.10 320 MET B N 1
ATOM 7963 C CA . MET B 1 320 ? 90.005 38.072 14.836 1.00 30.06 320 MET B CA 1
ATOM 7964 C C . MET B 1 320 ? 91.256 38.068 13.978 1.00 29.97 320 MET B C 1
ATOM 7965 O O . MET B 1 320 ? 91.294 37.383 12.954 1.00 30.25 320 MET B O 1
ATOM 7970 N N . GLY B 1 321 ? 92.261 38.828 14.405 1.00 30.12 321 GLY B N 1
ATOM 7971 C CA . GLY B 1 321 ? 93.500 38.953 13.651 1.00 29.83 321 GLY B CA 1
ATOM 7972 C C . GLY B 1 321 ? 94.205 37.681 13.233 1.00 30.71 321 GLY B C 1
ATOM 7973 O O . GLY B 1 321 ? 94.752 37.591 12.132 1.00 29.14 321 GLY B O 1
ATOM 7974 N N . TYR B 1 322 ? 94.236 36.695 14.115 1.00 29.63 322 TYR B N 1
ATOM 7975 C CA . TYR B 1 322 ? 94.905 35.457 13.758 1.00 30.25 322 TYR B CA 1
ATOM 7976 C C . TYR B 1 322 ? 94.132 34.705 12.685 1.00 30.06 322 TYR B C 1
ATOM 7977 O O . TYR B 1 322 ? 94.692 34.307 11.655 1.00 29.78 322 TYR B O 1
ATOM 7986 N N . ILE B 1 323 ? 92.841 34.506 12.915 1.00 29.71 323 ILE B N 1
ATOM 7987 C CA . ILE B 1 323 ? 92.036 33.779 11.956 1.00 30.65 323 ILE B CA 1
ATOM 7988 C C . ILE B 1 323 ? 91.983 34.512 10.613 1.00 30.81 323 ILE B C 1
ATOM 7989 O O . ILE B 1 323 ? 92.031 33.881 9.554 1.00 31.58 323 ILE B O 1
ATOM 7994 N N . ASN B 1 324 ? 91.925 35.836 10.652 1.00 30.54 324 ASN B N 1
ATOM 7995 C CA . ASN B 1 324 ? 91.876 36.590 9.403 1.00 31.02 324 ASN B CA 1
ATOM 7996 C C . ASN B 1 324 ? 93.198 36.503 8.643 1.00 31.89 324 ASN B C 1
ATOM 7997 O O . ASN B 1 324 ? 93.208 36.203 7.454 1.00 33.20 324 ASN B O 1
ATOM 8002 N N . ASN B 1 325 ? 94.316 36.745 9.322 1.00 32.13 325 ASN B N 1
ATOM 8003 C CA . ASN B 1 325 ? 95.618 36.666 8.649 1.00 31.74 325 ASN B CA 1
ATOM 8004 C C . ASN B 1 325 ? 95.867 35.271 8.076 1.00 31.82 325 ASN B C 1
ATOM 8005 O O . ASN B 1 325 ? 96.426 35.119 6.982 1.00 31.14 325 ASN B O 1
ATOM 8010 N N . LEU B 1 326 ? 95.461 34.245 8.814 1.00 31.29 326 LEU B N 1
ATOM 8011 C CA . LEU B 1 326 ? 95.665 32.878 8.357 1.00 32.16 326 LEU B CA 1
ATOM 8012 C C . LEU B 1 326 ? 94.828 32.502 7.132 1.00 32.78 326 LEU B C 1
ATOM 8013 O O . LEU B 1 326 ? 95.353 32.005 6.139 1.00 32.29 326 LEU B O 1
ATOM 8018 N N . LEU B 1 327 ? 93.524 32.744 7.218 1.00 32.99 327 LEU B N 1
ATOM 8019 C CA . LEU B 1 327 ? 92.603 32.379 6.146 1.00 34.10 327 LEU B CA 1
ATOM 8020 C C . LEU B 1 327 ? 92.495 33.295 4.936 1.00 34.83 327 LEU B C 1
ATOM 8021 O O . LEU B 1 327 ? 92.251 32.824 3.822 1.00 34.81 327 LEU B O 1
ATOM 8026 N N . ASP B 1 328 ? 92.663 34.594 5.143 1.00 35.60 328 ASP B N 1
ATOM 8027 C CA . ASP B 1 328 ? 92.510 35.537 4.035 1.00 36.39 328 ASP B CA 1
ATOM 8028 C C . ASP B 1 328 ? 93.764 35.817 3.217 1.00 37.55 328 ASP B C 1
ATOM 8029 O O . ASP B 1 328 ? 93.762 36.703 2.357 1.00 38.12 328 ASP B O 1
ATOM 8034 N N . TYR B 1 329 ? 94.832 35.078 3.484 1.00 36.89 329 TYR B N 1
ATOM 8035 C CA . TYR B 1 329 ? 96.085 35.264 2.760 1.00 37.36 329 TYR B CA 1
ATOM 8036 C C . TYR B 1 329 ? 96.765 33.934 2.469 1.00 37.17 329 TYR B C 1
ATOM 8037 O O . TYR B 1 329 ? 96.556 32.948 3.179 1.00 38.08 329 TYR B O 1
ATOM 8046 N N . GLU B 1 330 ? 97.579 33.916 1.417 1.00 37.04 330 GLU B N 1
ATOM 8047 C CA . GLU B 1 330 ? 98.323 32.716 1.039 1.00 36.99 330 GLU B CA 1
ATOM 8048 C C . GLU B 1 330 ? 99.681 32.775 1.726 1.00 35.84 330 GLU B C 1
ATOM 8049 O O . GLU B 1 330 ? 100.280 33.844 1.835 1.00 34.82 330 GLU B O 1
ATOM 8055 N N . TRP B 1 331 ? 100.165 31.627 2.179 1.00 35.04 331 TRP B N 1
ATOM 8056 C CA . TRP B 1 331 ? 101.453 31.578 2.860 1.00 35.28 331 TRP B CA 1
ATOM 8057 C C . TRP B 1 331 ? 102.408 30.593 2.200 1.00 35.03 331 TRP B C 1
ATOM 8058 O O . TRP B 1 331 ? 101.975 29.611 1.602 1.00 35.84 331 TRP B O 1
ATOM 8069 N N . GLU B 1 332 ? 103.707 30.856 2.327 1.00 37.13 332 GLU B N 1
ATOM 8070 C CA . GLU B 1 332 ? 104.741 29.992 1.747 1.00 38.55 332 GLU B CA 1
ATOM 8071 C C . GLU B 1 332 ? 105.831 29.712 2.780 1.00 38.16 332 GLU B C 1
ATOM 8072 O O . GLU B 1 332 ? 106.200 30.598 3.551 1.00 38.19 332 GLU B O 1
ATOM 8078 N N . PRO B 1 333 ? 106.374 28.483 2.788 1.00 38.25 333 PRO B N 1
ATOM 8079 C CA . PRO B 1 333 ? 107.428 28.100 3.737 1.00 38.46 333 PRO B CA 1
ATOM 8080 C C . PRO B 1 333 ? 108.756 28.787 3.430 1.00 39.48 333 PRO B C 1
ATOM 8081 O O . PRO B 1 333 ? 109.174 28.863 2.269 1.00 38.79 333 PRO B O 1
ATOM 8085 N N . GLU B 1 334 ? 109.410 29.303 4.467 1.00 39.03 334 GLU B N 1
ATOM 8086 C CA . GLU B 1 334 ? 110.687 29.986 4.299 1.00 39.80 334 GLU B CA 1
ATOM 8087 C C . GLU B 1 334 ? 111.576 29.675 5.491 1.00 40.25 334 GLU B C 1
ATOM 8088 O O . GLU B 1 334 ? 111.156 29.019 6.444 1.00 40.69 334 GLU B O 1
ATOM 8094 N N . LYS B 1 335 ? 112.800 30.177 5.431 1.00 40.03 335 LYS B N 1
ATOM 8095 C CA . LYS B 1 335 ? 113.768 29.982 6.489 1.00 39.72 335 LYS B CA 1
ATOM 8096 C C . LYS B 1 335 ? 113.886 31.283 7.257 1.00 38.40 335 LYS B C 1
ATOM 8097 O O . LYS B 1 335 ? 114.258 32.313 6.697 1.00 37.80 335 LYS B O 1
ATOM 8103 N N . GLY B 1 336 ? 113.561 31.242 8.547 1.00 37.60 336 GLY B N 1
ATOM 8104 C CA . GLY B 1 336 ? 113.635 32.437 9.363 1.00 37.16 336 GLY B CA 1
ATOM 8105 C C . GLY B 1 336 ? 115.046 32.809 9.780 1.00 36.39 336 GLY B C 1
ATOM 8106 O O . GLY B 1 336 ? 115.996 32.084 9.475 1.00 36.37 336 GLY B O 1
ATOM 8107 N N . PRO B 1 337 ? 115.214 33.935 10.489 1.00 35.67 337 PRO B N 1
ATOM 8108 C CA . PRO B 1 337 ? 116.533 34.389 10.937 1.00 36.54 337 PRO B CA 1
ATOM 8109 C C . PRO B 1 337 ? 117.151 33.472 11.987 1.00 35.57 337 PRO B C 1
ATOM 8110 O O . PRO B 1 337 ? 118.335 33.579 12.286 1.00 36.42 337 PRO B O 1
ATOM 8114 N N . GLY B 1 338 ? 116.342 32.561 12.526 1.00 35.24 338 GLY B N 1
ATOM 8115 C CA . GLY B 1 338 ? 116.829 31.610 13.518 1.00 34.55 338 GLY B CA 1
ATOM 8116 C C . GLY B 1 338 ? 117.090 30.243 12.904 1.00 34.59 338 GLY B C 1
ATOM 8117 O O . GLY B 1 338 ? 117.361 29.260 13.608 1.00 34.04 338 GLY B O 1
ATOM 8118 N N . GLY B 1 339 ? 116.998 30.174 11.577 1.00 34.19 339 GLY B N 1
ATOM 8119 C CA . GLY B 1 339 ? 117.235 28.925 10.881 1.00 33.48 339 GLY B CA 1
ATOM 8120 C C . GLY B 1 339 ? 116.093 27.935 10.962 1.00 32.43 339 GLY B C 1
ATOM 8121 O O . GLY B 1 339 ? 116.245 26.767 10.602 1.00 33.49 339 GLY B O 1
ATOM 8122 N N . ALA B 1 340 ? 114.933 28.398 11.417 1.00 31.74 340 ALA B N 1
ATOM 8123 C CA . ALA B 1 340 ? 113.787 27.522 11.547 1.00 30.59 340 ALA B CA 1
ATOM 8124 C C . ALA B 1 340 ? 112.763 27.735 10.441 1.00 30.30 340 ALA B C 1
ATOM 8125 O O . ALA B 1 340 ? 112.696 28.801 9.840 1.00 28.65 340 ALA B O 1
ATOM 8127 N N . TRP B 1 341 ? 111.972 26.705 10.184 1.00 30.01 341 TRP B N 1
ATOM 8128 C CA . TRP B 1 341 ? 110.915 26.800 9.182 1.00 31.21 341 TRP B CA 1
ATOM 8129 C C . TRP B 1 341 ? 109.769 27.635 9.718 1.00 31.40 341 TRP B C 1
ATOM 8130 O O . TRP B 1 341 ? 109.343 27.459 10.862 1.00 30.76 341 TRP B O 1
ATOM 8141 N N . GLN B 1 342 ? 109.288 28.558 8.897 1.00 29.83 342 GLN B N 1
ATOM 8142 C CA . GLN B 1 342 ? 108.153 29.401 9.255 1.00 29.79 342 GLN B CA 1
ATOM 8143 C C . GLN B 1 342 ? 107.534 29.871 7.962 1.00 31.31 342 GLN B C 1
ATOM 8144 O O . GLN B 1 342 ? 108.122 29.694 6.894 1.00 31.31 342 GLN B O 1
ATOM 8150 N N . TRP B 1 343 ? 106.347 30.457 8.036 1.00 30.72 343 TRP B N 1
ATOM 8151 C CA . TRP B 1 343 ? 105.688 30.880 6.807 1.00 31.32 343 TRP B CA 1
ATOM 8152 C C . TRP B 1 343 ? 105.518 32.387 6.684 1.00 32.34 343 TRP B C 1
ATOM 8153 O O . TRP B 1 343 ? 105.256 33.078 7.662 1.00 30.48 343 TRP B O 1
ATOM 8164 N N . ALA B 1 344 ? 105.688 32.901 5.471 1.00 33.41 344 ALA B N 1
ATOM 8165 C CA . ALA B 1 344 ? 105.540 34.326 5.247 1.00 34.96 344 ALA B CA 1
ATOM 8166 C C . ALA B 1 344 ? 104.437 34.550 4.227 1.00 37.27 344 ALA B C 1
ATOM 8167 O O . ALA B 1 344 ? 104.136 33.673 3.414 1.00 36.01 344 ALA B O 1
ATOM 8169 N N . PRO B 1 345 ? 103.799 35.720 4.277 1.00 38.85 345 PRO B N 1
ATOM 8170 C CA . PRO B 1 345 ? 102.724 36.019 3.332 1.00 41.41 345 PRO B CA 1
ATOM 8171 C C . PRO B 1 345 ? 103.287 36.407 1.963 1.00 43.05 345 PRO B C 1
ATOM 8172 O O . PRO B 1 345 ? 104.380 36.966 1.872 1.00 43.30 345 PRO B O 1
ATOM 8176 N N . LYS B 1 346 ? 102.547 36.088 0.906 1.00 45.10 346 LYS B N 1
ATOM 8177 C CA . LYS B 1 346 ? 102.973 36.406 -0.459 1.00 46.67 346 LYS B CA 1
ATOM 8178 C C . LYS B 1 346 ? 102.812 37.889 -0.754 1.00 47.86 346 LYS B C 1
ATOM 8179 O O . LYS B 1 346 ? 103.752 38.554 -1.189 1.00 48.81 346 LYS B O 1
ATOM 8185 N N . SER B 1 347 ? 101.607 38.398 -0.528 1.00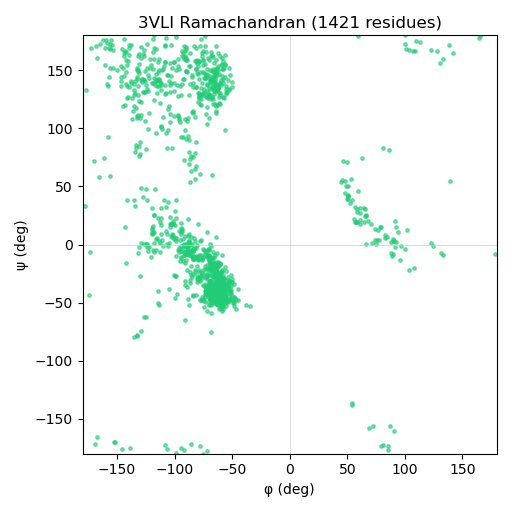 49.02 347 SER B N 1
ATOM 8186 C CA . SER B 1 347 ? 101.305 39.803 -0.779 1.00 49.87 347 SER B CA 1
ATOM 8187 C C . SER B 1 347 ? 102.062 40.723 0.171 1.00 50.37 347 SER B C 1
ATOM 8188 O O . SER B 1 347 ? 102.542 40.289 1.214 1.00 50.75 347 SER B O 1
ATOM 8191 N N . GLU B 1 348 ? 102.167 41.994 -0.202 1.00 50.67 348 GLU B N 1
ATOM 8192 C CA . GLU B 1 348 ? 102.856 42.984 0.612 1.00 50.93 348 GLU B CA 1
ATOM 8193 C C . GLU B 1 348 ? 101.839 43.710 1.476 1.00 50.22 348 GLU B C 1
ATOM 8194 O O . GLU B 1 348 ? 102.177 44.646 2.203 1.00 49.90 348 GLU B O 1
ATOM 8200 N N . GLU B 1 349 ? 100.589 43.268 1.381 1.00 49.62 349 GLU B N 1
ATOM 8201 C CA . GLU B 1 349 ? 99.490 43.853 2.141 1.00 49.26 349 GLU B CA 1
ATOM 8202 C C . GLU B 1 349 ? 99.735 43.728 3.638 1.00 47.74 349 GLU B C 1
ATOM 8203 O O . GLU B 1 349 ? 99.097 44.413 4.436 1.00 48.64 349 GLU B O 1
ATOM 8209 N N . LEU B 1 350 ? 100.656 42.844 4.012 1.00 45.46 350 LEU B N 1
ATOM 8210 C CA . LEU B 1 350 ? 100.976 42.622 5.417 1.00 43.31 350 LEU B CA 1
ATOM 8211 C C . LEU B 1 350 ? 102.408 43.009 5.766 1.00 42.93 350 LEU B C 1
ATOM 8212 O O . LEU B 1 350 ? 102.803 42.958 6.931 1.00 40.80 350 LEU B O 1
ATOM 8217 N N . LYS B 1 351 ? 103.192 43.392 4.762 1.00 42.05 351 LYS B N 1
ATOM 8218 C CA . LYS B 1 351 ? 104.574 43.779 5.007 1.00 41.53 351 LYS B CA 1
ATOM 8219 C C . LYS B 1 351 ? 104.648 44.927 6.014 1.00 40.91 351 LYS B C 1
ATOM 8220 O O . LYS B 1 351 ? 104.009 45.964 5.836 1.00 40.08 351 LYS B O 1
ATOM 8226 N N . ASN B 1 352 ? 105.429 44.739 7.074 1.00 40.14 352 ASN B N 1
ATOM 8227 C CA . ASN B 1 352 ? 105.588 45.764 8.101 1.00 40.81 352 ASN B CA 1
ATOM 8228 C C . ASN B 1 352 ? 104.258 46.300 8.608 1.00 39.81 352 ASN B C 1
ATOM 8229 O O . ASN B 1 352 ? 104.117 47.500 8.867 1.00 40.61 352 ASN B O 1
ATOM 8234 N N . SER B 1 353 ? 103.289 45.405 8.762 1.00 38.58 353 SER B N 1
ATOM 8235 C CA . SER B 1 353 ? 101.967 45.781 9.245 1.00 38.25 353 SER B CA 1
ATOM 8236 C C . SER B 1 353 ? 101.852 45.643 10.760 1.00 37.96 353 SER B C 1
ATOM 8237 O O . SER B 1 353 ? 100.770 45.826 11.322 1.00 38.54 353 SER B O 1
ATOM 8240 N N . VAL B 1 354 ? 102.965 45.315 11.417 1.00 35.84 354 VAL B N 1
ATOM 8241 C CA . VAL B 1 354 ? 102.964 45.135 12.870 1.00 34.56 354 VAL B CA 1
ATOM 8242 C C . VAL B 1 354 ? 104.115 45.907 13.496 1.00 34.08 354 VAL B C 1
ATOM 8243 O O . VAL B 1 354 ? 105.232 45.884 12.984 1.00 33.81 354 VAL B O 1
ATOM 8247 N N . PRO B 1 355 ? 103.863 46.606 14.609 1.00 33.76 355 PRO B N 1
ATOM 8248 C CA . PRO B 1 355 ? 104.928 47.367 15.270 1.00 34.71 355 PRO B CA 1
ATOM 8249 C C . PRO B 1 355 ? 105.971 46.403 15.850 1.00 34.99 355 PRO B C 1
ATOM 8250 O O . PRO B 1 355 ? 105.633 45.277 16.212 1.00 33.29 355 PRO B O 1
ATOM 8254 N N . ASP B 1 356 ? 107.226 46.838 15.909 1.00 34.69 356 ASP B N 1
ATOM 8255 C CA . ASP B 1 356 ? 108.284 46.000 16.467 1.00 35.12 356 ASP B CA 1
ATOM 8256 C C . ASP B 1 356 ? 108.006 45.893 17.970 1.00 33.57 356 ASP B C 1
ATOM 8257 O O . ASP B 1 356 ? 107.599 46.868 18.597 1.00 32.95 356 ASP B O 1
ATOM 8262 N N . ALA B 1 357 ? 108.222 44.704 18.530 1.00 33.02 357 ALA B N 1
ATOM 8263 C CA . ALA B 1 357 ? 107.975 44.438 19.946 1.00 33.64 357 ALA B CA 1
ATOM 8264 C C . ALA B 1 357 ? 108.801 45.301 20.874 1.00 33.62 357 ALA B C 1
ATOM 8265 O O . ALA B 1 357 ? 108.428 45.511 22.023 1.00 33.49 357 ALA B O 1
ATOM 8267 N N . HIS B 1 358 ? 109.940 45.792 20.394 1.00 34.82 358 HIS B N 1
ATOM 8268 C CA . HIS B 1 358 ? 110.780 46.628 21.240 1.00 36.10 358 HIS B CA 1
ATOM 8269 C C . HIS B 1 358 ? 111.237 47.941 20.631 1.00 38.24 358 HIS B C 1
ATOM 8270 O O . HIS B 1 358 ? 111.500 48.900 21.358 1.00 37.83 358 HIS B O 1
ATOM 8277 N N . ASP B 1 359 ? 111.337 47.975 19.307 1.00 40.07 359 ASP B N 1
ATOM 8278 C CA . ASP B 1 359 ? 111.758 49.182 18.595 1.00 42.39 359 ASP B CA 1
ATOM 8279 C C . ASP B 1 359 ? 110.529 49.951 18.107 1.00 43.26 359 ASP B C 1
ATOM 8280 O O . ASP B 1 359 ? 109.846 49.519 17.178 1.00 43.51 359 ASP B O 1
ATOM 8285 N N . PRO B 1 360 ? 110.241 51.108 18.727 1.00 43.71 360 PRO B N 1
ATOM 8286 C CA . PRO B 1 360 ? 109.096 51.958 18.383 1.00 44.80 360 PRO B CA 1
ATOM 8287 C C . PRO B 1 360 ? 109.167 52.579 16.989 1.00 44.89 360 PRO B C 1
ATOM 8288 O O . PRO B 1 360 ? 108.152 53.000 16.436 1.00 45.27 360 PRO B O 1
ATOM 8292 N N . ASP B 1 361 ? 110.363 52.622 16.418 1.00 45.67 361 ASP B N 1
ATOM 8293 C CA . ASP B 1 361 ? 110.539 53.199 15.095 1.00 46.96 361 ASP B CA 1
ATOM 8294 C C . ASP B 1 361 ? 110.708 52.136 14.018 1.00 47.42 361 ASP B C 1
ATOM 8295 O O . ASP B 1 361 ? 111.278 52.397 12.956 1.00 48.40 361 ASP B O 1
ATOM 8300 N N . GLU B 1 362 ? 110.218 50.929 14.282 1.00 46.88 362 GLU B N 1
ATOM 8301 C CA . GLU B 1 362 ? 110.334 49.869 13.298 1.00 46.09 362 GLU B CA 1
ATOM 8302 C C . GLU B 1 362 ? 109.088 49.000 13.276 1.00 44.63 362 GLU B C 1
ATOM 8303 O O . GLU B 1 362 ? 108.327 48.959 14.245 1.00 44.29 362 GLU B O 1
ATOM 8309 N N . LYS B 1 363 ? 108.887 48.309 12.161 1.00 42.88 363 LYS B N 1
ATOM 8310 C CA . LYS B 1 363 ? 107.734 47.441 11.991 1.00 42.03 363 LYS B CA 1
ATOM 8311 C C . LYS B 1 363 ? 108.190 46.031 11.656 1.00 40.43 363 LYS B C 1
ATOM 8312 O O . LYS B 1 363 ? 109.375 45.798 11.422 1.00 40.47 363 LYS B O 1
ATOM 8318 N N . GLN B 1 364 ? 107.247 45.094 11.628 1.00 39.09 364 GLN B N 1
ATOM 8319 C CA . GLN B 1 364 ? 107.553 43.704 11.320 1.00 37.65 364 GLN B CA 1
ATOM 8320 C C . GLN B 1 364 ? 106.395 43.067 10.568 1.00 36.01 364 GLN B C 1
ATOM 8321 O O . GLN B 1 364 ? 105.248 43.486 10.702 1.00 36.37 364 GLN B O 1
ATOM 8327 N N . THR B 1 365 ? 106.702 42.055 9.772 1.00 35.38 365 THR B N 1
ATOM 8328 C CA . THR B 1 365 ? 105.696 41.353 8.988 1.00 34.84 365 THR B CA 1
ATOM 8329 C C . THR B 1 365 ? 105.210 40.102 9.722 1.00 34.53 365 THR B C 1
ATOM 8330 O O . THR B 1 365 ? 106.015 39.356 10.300 1.00 33.30 365 THR B O 1
ATOM 8334 N N . PRO B 1 366 ? 103.884 39.857 9.722 1.00 34.14 366 PRO B N 1
ATOM 8335 C CA . PRO B 1 366 ? 103.301 38.687 10.393 1.00 33.65 366 PRO B CA 1
ATOM 8336 C C . PRO B 1 366 ? 103.868 37.377 9.849 1.00 33.52 366 PRO B C 1
ATOM 8337 O O . PRO B 1 366 ? 104.349 37.325 8.715 1.00 34.12 366 PRO B O 1
ATOM 8341 N N . MET B 1 367 ? 103.820 36.323 10.659 1.00 31.49 367 MET B N 1
ATOM 8342 C CA . MET B 1 367 ? 104.294 35.008 10.248 1.00 30.81 367 MET B CA 1
ATOM 8343 C C . MET B 1 367 ? 103.348 33.933 10.763 1.00 30.37 367 MET B C 1
ATOM 8344 O O . MET B 1 367 ? 102.530 34.200 11.638 1.00 29.57 367 MET B O 1
ATOM 8349 N N . MET B 1 368 ? 103.436 32.734 10.191 1.00 29.92 368 MET B N 1
ATOM 8350 C CA . MET B 1 368 ? 102.621 31.597 10.622 1.00 29.15 368 MET B CA 1
ATOM 8351 C C . MET B 1 368 ? 103.513 30.383 10.782 1.00 30.20 368 MET B C 1
ATOM 8352 O O . MET B 1 368 ? 104.536 30.258 10.105 1.00 29.16 368 MET B O 1
ATOM 8357 N N . LEU B 1 369 ? 103.135 29.493 11.697 1.00 29.91 369 LEU B N 1
ATOM 8358 C CA . LEU B 1 369 ? 103.889 28.270 11.909 1.00 29.71 369 LEU B CA 1
ATOM 8359 C C . LEU B 1 369 ? 103.281 27.191 11.029 1.00 30.04 369 LEU B C 1
ATOM 8360 O O . LEU B 1 369 ? 102.137 27.309 10.569 1.00 31.39 369 LEU B O 1
ATOM 8365 N N . THR B 1 370 ? 104.041 26.133 10.798 1.00 29.14 370 THR B N 1
ATOM 8366 C CA . THR B 1 370 ? 103.551 25.024 10.017 1.00 29.59 370 THR B CA 1
ATOM 8367 C C . THR B 1 370 ? 102.288 24.494 10.691 1.00 29.87 370 THR B C 1
ATOM 8368 O O . THR B 1 370 ? 101.317 24.132 10.026 1.00 30.19 370 THR B O 1
ATOM 8372 N N . THR B 1 371 ? 102.305 24.486 12.023 1.00 29.43 371 THR B N 1
ATOM 8373 C CA . THR B 1 371 ? 101.179 24.011 12.810 1.00 28.43 371 THR B CA 1
ATOM 8374 C C . THR B 1 371 ? 99.967 24.932 12.691 1.00 28.47 371 THR B C 1
ATOM 8375 O O . THR B 1 371 ? 98.854 24.516 12.980 1.00 29.56 371 THR B O 1
ATOM 8379 N N . ASP B 1 372 ? 100.176 26.176 12.270 1.00 27.91 372 ASP B N 1
ATOM 8380 C CA . ASP B 1 372 ? 99.061 27.098 12.086 1.00 28.11 372 ASP B CA 1
ATOM 8381 C C . ASP B 1 372 ? 98.495 26.829 10.703 1.00 30.04 372 ASP B C 1
ATOM 8382 O O . ASP B 1 372 ? 97.279 26.749 10.517 1.00 29.66 372 ASP B O 1
ATOM 8387 N N . ILE B 1 373 ? 99.388 26.677 9.729 1.00 30.43 373 ILE B N 1
ATOM 8388 C CA . ILE B 1 373 ? 98.947 26.405 8.363 1.00 30.60 373 ILE B CA 1
ATOM 8389 C C . ILE B 1 373 ? 98.203 25.067 8.330 1.00 31.20 373 ILE B C 1
ATOM 8390 O O . ILE B 1 373 ? 97.291 24.859 7.511 1.00 32.24 373 ILE B O 1
ATOM 8395 N N . ALA B 1 374 ? 98.576 24.157 9.231 1.00 30.48 374 ALA B N 1
ATOM 8396 C CA . ALA B 1 374 ? 97.934 22.851 9.322 1.00 30.34 374 ALA B CA 1
ATOM 8397 C C . ALA B 1 374 ? 96.430 23.001 9.558 1.00 31.27 374 ALA B C 1
ATOM 8398 O O . ALA B 1 374 ? 95.632 22.183 9.091 1.00 31.58 374 ALA B O 1
ATOM 8400 N N . LEU B 1 375 ? 96.053 24.042 10.296 1.00 31.51 375 LEU B N 1
ATOM 8401 C CA . LEU B 1 375 ? 94.641 24.298 10.619 1.00 31.86 375 LEU B CA 1
ATOM 8402 C C . LEU B 1 375 ? 93.854 24.733 9.393 1.00 32.81 375 LEU B C 1
ATOM 8403 O O . LEU B 1 375 ? 92.638 24.552 9.328 1.00 33.35 375 LEU B O 1
ATOM 8408 N N . LYS B 1 376 ? 94.561 25.318 8.436 1.00 32.63 376 LYS B N 1
ATOM 8409 C CA . LYS B 1 376 ? 93.949 25.787 7.196 1.00 33.23 376 LYS B CA 1
ATOM 8410 C C . LYS B 1 376 ? 93.926 24.707 6.121 1.00 34.60 376 LYS B C 1
ATOM 8411 O O . LYS B 1 376 ? 92.963 24.606 5.355 1.00 34.15 376 LYS B O 1
ATOM 8417 N N . ARG B 1 377 ? 94.980 23.896 6.070 1.00 35.05 377 ARG B N 1
ATOM 8418 C CA . ARG B 1 377 ? 95.074 22.829 5.077 1.00 36.62 377 ARG B CA 1
ATOM 8419 C C . ARG B 1 377 ? 94.189 21.641 5.414 1.00 37.06 377 ARG B C 1
ATOM 8420 O O . ARG B 1 377 ? 93.509 21.107 4.542 1.00 37.28 377 ARG B O 1
ATOM 8428 N N . ASP B 1 378 ? 94.206 21.209 6.671 1.00 36.28 378 ASP B N 1
ATOM 8429 C CA . ASP B 1 378 ? 93.395 20.065 7.071 1.00 36.40 378 ASP B CA 1
ATOM 8430 C C . ASP B 1 378 ? 91.914 20.374 6.849 1.00 36.98 378 ASP B C 1
ATOM 8431 O O . ASP B 1 378 ? 91.385 21.342 7.395 1.00 36.39 378 ASP B O 1
ATOM 8436 N N . PRO B 1 379 ? 91.227 19.551 6.037 1.00 38.05 379 PRO B N 1
ATOM 8437 C CA . PRO B 1 379 ? 89.805 19.734 5.729 1.00 38.34 379 PRO B CA 1
ATOM 8438 C C . PRO B 1 379 ? 88.905 19.971 6.934 1.00 37.71 379 PRO B C 1
ATOM 8439 O O . PRO B 1 379 ? 88.115 20.914 6.941 1.00 37.08 379 PRO B O 1
ATOM 8443 N N . ASP B 1 380 ? 89.016 19.113 7.942 1.00 37.43 380 ASP B N 1
ATOM 8444 C CA . ASP B 1 380 ? 88.188 19.237 9.140 1.00 37.78 380 ASP B CA 1
ATOM 8445 C C . ASP B 1 380 ? 88.489 20.500 9.947 1.00 36.42 380 ASP B C 1
ATOM 8446 O O . ASP B 1 380 ? 87.564 21.204 10.381 1.00 34.48 380 ASP B O 1
ATOM 8451 N N . TYR B 1 381 ? 89.772 20.797 10.146 1.00 33.79 381 TYR B N 1
ATOM 8452 C CA . TYR B 1 381 ? 90.143 21.996 10.897 1.00 33.31 381 TYR B CA 1
ATOM 8453 C C . TYR B 1 381 ? 89.722 23.231 10.117 1.00 32.60 381 TYR B C 1
ATOM 8454 O O . TYR B 1 381 ? 89.268 24.217 10.693 1.00 32.08 381 TYR B O 1
ATOM 8463 N N . ARG B 1 382 ? 89.890 23.184 8.799 1.00 32.50 382 ARG B N 1
ATOM 8464 C CA . ARG B 1 382 ? 89.522 24.325 7.964 1.00 33.40 382 ARG B CA 1
ATOM 8465 C C . ARG B 1 382 ? 88.051 24.692 8.168 1.00 33.02 382 ARG B C 1
ATOM 8466 O O . ARG B 1 382 ? 87.718 25.866 8.324 1.00 32.45 382 ARG B O 1
ATOM 8474 N N . GLU B 1 383 ? 87.182 23.685 8.186 1.00 33.23 383 GLU B N 1
ATOM 8475 C CA . GLU B 1 383 ? 85.751 23.908 8.376 1.00 34.63 383 GLU B CA 1
ATOM 8476 C C . GLU B 1 383 ? 85.472 24.626 9.689 1.00 33.72 383 GLU B C 1
ATOM 8477 O O . GLU B 1 383 ? 84.604 25.500 9.763 1.00 32.47 383 GLU B O 1
ATOM 8483 N N . VAL B 1 384 ? 86.206 24.256 10.733 1.00 32.48 384 VAL B N 1
ATOM 8484 C CA . VAL B 1 384 ? 86.018 24.905 12.030 1.00 31.20 384 VAL B CA 1
ATOM 8485 C C . VAL B 1 384 ? 86.481 26.358 11.972 1.00 31.27 384 VAL B C 1
ATOM 8486 O O . VAL B 1 384 ? 85.789 27.260 12.445 1.00 31.21 384 VAL B O 1
ATOM 8490 N N . MET B 1 385 ? 87.656 26.595 11.402 1.00 31.13 385 MET B N 1
ATOM 8491 C CA . MET B 1 385 ? 88.194 27.947 11.324 1.00 32.31 385 MET B CA 1
ATOM 8492 C C . MET B 1 385 ? 87.322 28.867 10.479 1.00 32.72 385 MET B C 1
ATOM 8493 O O . MET B 1 385 ? 87.200 30.058 10.764 1.00 32.08 385 MET B O 1
ATOM 8498 N N . GLU B 1 386 ? 86.741 28.310 9.422 1.00 33.75 386 GLU B N 1
ATOM 8499 C CA . GLU B 1 386 ? 85.866 29.068 8.535 1.00 35.29 386 GLU B CA 1
ATOM 8500 C C . GLU B 1 386 ? 84.656 29.533 9.341 1.00 33.91 386 GLU B C 1
ATOM 8501 O O . GLU B 1 386 ? 84.260 30.698 9.278 1.00 33.51 386 GLU B O 1
ATOM 8507 N N . THR B 1 387 ? 84.066 28.605 10.084 1.00 34.00 387 THR B N 1
ATOM 8508 C CA . THR B 1 387 ? 82.906 28.913 10.911 1.00 34.09 387 THR B CA 1
ATOM 8509 C C . THR B 1 387 ? 83.263 29.962 11.962 1.00 33.51 387 THR B C 1
ATOM 8510 O O . THR B 1 387 ? 82.506 30.913 12.185 1.00 32.98 387 THR B O 1
ATOM 8514 N N . PHE B 1 388 ? 84.422 29.801 12.601 1.00 32.02 388 PHE B N 1
ATOM 8515 C CA . PHE B 1 388 ? 84.853 30.773 13.604 1.00 32.18 388 PHE B CA 1
ATOM 8516 C C . PHE B 1 388 ? 84.947 32.164 12.980 1.00 31.70 388 PHE B C 1
ATOM 8517 O O . PHE B 1 388 ? 84.425 33.120 13.533 1.00 32.28 388 PHE B O 1
ATOM 8525 N N . GLN B 1 389 ? 85.601 32.271 11.823 1.00 33.00 389 GLN B N 1
ATOM 8526 C CA . GLN B 1 389 ? 85.761 33.562 11.154 1.00 33.61 389 GLN B CA 1
ATOM 8527 C C . GLN B 1 389 ? 84.414 34.207 10.853 1.00 34.49 389 GLN B C 1
ATOM 8528 O O . GLN B 1 389 ? 84.256 35.412 11.007 1.00 34.67 389 GLN B O 1
ATOM 8534 N N . GLU B 1 390 ? 83.457 33.386 10.429 1.00 35.73 390 GLU B N 1
ATOM 8535 C CA . GLU B 1 390 ? 82.111 33.846 10.099 1.00 37.54 390 GLU B CA 1
ATOM 8536 C C . GLU B 1 390 ? 81.330 34.208 11.370 1.00 37.12 390 GLU B C 1
ATOM 8537 O O . GLU B 1 390 ? 80.411 35.040 11.339 1.00 37.22 390 GLU B O 1
ATOM 8543 N N . ASN B 1 391 ? 81.715 33.605 12.492 1.00 35.83 391 ASN B N 1
ATOM 8544 C CA . ASN B 1 391 ? 81.022 33.828 13.755 1.00 34.25 391 ASN B CA 1
ATOM 8545 C C . ASN B 1 391 ? 81.981 34.072 14.913 1.00 33.31 391 ASN B C 1
ATOM 8546 O O . ASN B 1 391 ? 82.232 33.176 15.716 1.00 31.78 391 ASN B O 1
ATOM 8551 N N . PRO B 1 392 ? 82.498 35.302 15.031 1.00 33.76 392 PRO B N 1
ATOM 8552 C CA . PRO B 1 392 ? 83.431 35.617 16.116 1.00 32.81 392 PRO B CA 1
ATOM 8553 C C . PRO B 1 392 ? 82.899 35.274 17.505 1.00 33.61 392 PRO B C 1
ATOM 8554 O O . PRO B 1 392 ? 83.665 34.921 18.397 1.00 32.93 392 PRO B O 1
ATOM 8558 N N . MET B 1 393 ? 81.586 35.353 17.683 1.00 33.59 393 MET B N 1
ATOM 8559 C CA . MET B 1 393 ? 80.966 35.043 18.967 1.00 34.31 393 MET B CA 1
ATOM 8560 C C . MET B 1 393 ? 81.159 33.577 19.343 1.00 33.49 393 MET B C 1
ATOM 8561 O O . MET B 1 393 ? 81.390 33.240 20.504 1.00 33.67 393 MET B O 1
ATOM 8566 N N . GLU B 1 394 ? 81.048 32.713 18.341 1.00 33.58 394 GLU B N 1
ATOM 8567 C CA . GLU B 1 394 ? 81.191 31.274 18.505 1.00 32.77 394 GLU B CA 1
ATOM 8568 C C . GLU B 1 394 ? 82.669 30.952 18.786 1.00 30.79 394 GLU B C 1
ATOM 8569 O O . GLU B 1 394 ? 82.995 30.054 19.570 1.00 29.48 394 GLU B O 1
ATOM 8575 N N . PHE B 1 395 ? 83.561 31.689 18.133 1.00 28.82 395 PHE B N 1
ATOM 8576 C CA . PHE B 1 395 ? 84.987 31.499 18.353 1.00 27.95 395 PHE B CA 1
ATOM 8577 C C . PHE B 1 395 ? 85.270 31.773 19.832 1.00 27.52 395 PHE B C 1
ATOM 8578 O O . PHE B 1 395 ? 85.885 30.950 20.521 1.00 27.38 395 PHE B O 1
ATOM 8586 N N . GLY B 1 396 ? 84.784 32.910 20.326 1.00 26.22 396 GLY B N 1
ATOM 8587 C CA . GLY B 1 396 ? 85.003 33.272 21.721 1.00 26.28 396 GLY B CA 1
ATOM 8588 C C . GLY B 1 396 ? 84.445 32.260 22.698 1.00 27.38 396 GLY B C 1
ATOM 8589 O O . GLY B 1 396 ? 85.125 31.852 23.653 1.00 25.62 396 GLY B O 1
ATOM 8590 N N . MET B 1 397 ? 83.201 31.852 22.473 1.00 26.52 397 MET B N 1
ATOM 8591 C CA . MET B 1 397 ? 82.560 30.871 23.338 1.00 27.46 397 MET B CA 1
ATOM 8592 C C . MET B 1 397 ? 83.393 29.600 23.434 1.00 26.74 397 MET B C 1
ATOM 8593 O O . MET B 1 397 ? 83.638 29.073 24.528 1.00 25.00 397 MET B O 1
ATOM 8598 N N . ASN B 1 398 ? 83.824 29.093 22.287 1.00 24.06 398 ASN B N 1
ATOM 8599 C CA . ASN B 1 398 ? 84.606 27.867 22.293 1.00 25.07 398 ASN B CA 1
ATOM 8600 C C . ASN B 1 398 ? 85.972 28.037 22.943 1.00 24.03 398 ASN B C 1
ATOM 8601 O O . ASN B 1 398 ? 86.408 27.157 23.693 1.00 23.82 398 ASN B O 1
ATOM 8606 N N . PHE B 1 399 ? 86.648 29.149 22.671 1.00 23.42 399 PHE B N 1
ATOM 8607 C CA . PHE B 1 399 ? 87.958 29.363 23.286 1.00 24.17 399 PHE B CA 1
ATOM 8608 C C . PHE B 1 399 ? 87.832 29.511 24.810 1.00 24.98 399 PHE B C 1
ATOM 8609 O O . PHE B 1 399 ? 88.605 28.908 25.570 1.00 22.10 399 PHE B O 1
ATOM 8617 N N . ALA B 1 400 ? 86.841 30.271 25.271 1.00 23.61 400 ALA B N 1
ATOM 8618 C CA . ALA B 1 400 ? 86.696 30.443 26.716 1.00 24.74 400 ALA B CA 1
ATOM 8619 C C . ALA B 1 400 ? 86.478 29.098 27.390 1.00 24.16 400 ALA B C 1
ATOM 8620 O O . ALA B 1 400 ? 87.156 28.765 28.364 1.00 24.72 400 ALA B O 1
ATOM 8622 N N . LYS B 1 401 ? 85.542 28.306 26.883 1.00 25.32 401 LYS B N 1
ATOM 8623 C CA . LYS B 1 401 ? 85.280 27.025 27.517 1.00 25.67 401 LYS B CA 1
ATOM 8624 C C . LYS B 1 401 ? 86.466 26.069 27.421 1.00 23.62 401 LYS B C 1
ATOM 8625 O O . LYS B 1 401 ? 86.730 25.334 28.365 1.00 23.09 401 LYS B O 1
ATOM 8631 N N . ALA B 1 402 ? 87.177 26.083 26.293 1.00 22.63 402 ALA B N 1
ATOM 8632 C CA . ALA B 1 402 ? 88.319 25.182 26.129 1.00 22.13 402 ALA B CA 1
ATOM 8633 C C . ALA B 1 402 ? 89.459 25.572 27.051 1.00 21.62 402 ALA B C 1
ATOM 8634 O O . ALA B 1 402 ? 90.133 24.696 27.599 1.00 22.24 402 ALA B O 1
ATOM 8636 N N . TRP B 1 403 ? 89.683 26.871 27.212 1.00 20.90 403 TRP B N 1
ATOM 8637 C CA . TRP B 1 403 ? 90.751 27.344 28.083 1.00 20.27 403 TRP B CA 1
ATOM 8638 C C . TRP B 1 403 ? 90.473 26.930 29.513 1.00 20.91 403 TRP B C 1
ATOM 8639 O O . TRP B 1 403 ? 91.388 26.496 30.237 1.00 19.28 403 TRP B O 1
ATOM 8650 N N . TYR B 1 404 ? 89.212 27.056 29.924 1.00 21.28 404 TYR B N 1
ATOM 8651 C CA . TYR B 1 404 ? 88.836 26.655 31.270 1.00 21.19 404 TYR B CA 1
ATOM 8652 C C . TYR B 1 404 ? 89.061 25.143 31.418 1.00 20.98 404 TYR B C 1
ATOM 8653 O O . TYR B 1 404 ? 89.626 24.688 32.414 1.00 22.02 404 TYR B O 1
ATOM 8662 N N . LYS B 1 405 ? 88.647 24.359 30.427 1.00 20.71 405 LYS B N 1
ATOM 8663 C CA . LYS B 1 405 ? 88.822 22.910 30.495 1.00 21.49 405 LYS B CA 1
ATOM 8664 C C . LYS B 1 405 ? 90.312 22.535 30.576 1.00 21.44 405 LYS B C 1
ATOM 8665 O O . LYS B 1 405 ? 90.739 21.789 31.460 1.00 20.95 405 LYS B O 1
ATOM 8671 N N . LEU B 1 406 ? 91.091 23.072 29.648 1.00 21.70 406 LEU B N 1
ATOM 8672 C CA . LEU B 1 406 ? 92.538 22.826 29.602 1.00 21.66 406 LEU B CA 1
ATOM 8673 C C . LEU B 1 406 ? 93.220 23.036 30.969 1.00 21.77 406 LEU B C 1
ATOM 8674 O O . LEU B 1 406 ? 94.000 22.186 31.454 1.00 21.44 406 LEU B O 1
ATOM 8679 N N . THR B 1 407 ? 92.908 24.161 31.596 1.00 20.41 407 THR B N 1
ATOM 8680 C CA . THR B 1 407 ? 93.515 24.536 32.862 1.00 20.11 407 THR B CA 1
ATOM 8681 C C . THR B 1 407 ? 92.897 23.948 34.121 1.00 21.64 407 THR B C 1
ATOM 8682 O O . THR B 1 407 ? 93.443 24.155 35.201 1.00 22.91 407 THR B O 1
ATOM 8686 N N . HIS B 1 408 ? 91.805 23.190 33.999 1.00 21.26 408 HIS B N 1
ATOM 8687 C CA . HIS B 1 408 ? 91.170 22.597 35.177 1.00 23.50 408 HIS B CA 1
ATOM 8688 C C . HIS B 1 408 ? 90.867 21.093 35.066 1.00 24.90 408 HIS B C 1
ATOM 8689 O O . HIS B 1 408 ? 90.399 20.479 36.033 1.00 23.63 408 HIS B O 1
ATOM 8696 N N . LEU B 1 409 ? 91.160 20.483 33.922 1.00 24.86 409 LEU B N 1
ATOM 8697 C CA . LEU B 1 409 ? 90.817 19.064 33.748 1.00 27.87 409 LEU B CA 1
ATOM 8698 C C . LEU B 1 409 ? 91.487 18.064 34.692 1.00 27.19 409 LEU B C 1
ATOM 8699 O O . LEU B 1 409 ? 91.011 16.936 34.835 1.00 28.88 409 LEU B O 1
ATOM 8704 N N . ASP B 1 410 ? 92.576 18.449 35.346 1.00 26.85 410 ASP B N 1
ATOM 8705 C CA . ASP B 1 410 ? 93.214 17.499 36.256 1.00 27.57 410 ASP B CA 1
ATOM 8706 C C . ASP B 1 410 ? 92.941 17.801 37.722 1.00 26.93 410 ASP B C 1
ATOM 8707 O O . ASP B 1 410 ? 93.614 17.257 38.606 1.00 25.23 410 ASP B O 1
ATOM 8712 N N . MET B 1 411 ? 91.943 18.643 37.984 1.00 25.42 411 MET B N 1
ATOM 8713 C CA . MET B 1 411 ? 91.617 19.014 39.360 1.00 26.24 411 MET B CA 1
ATOM 8714 C C . MET B 1 411 ? 90.574 18.135 40.033 1.00 26.19 411 MET B C 1
ATOM 8715 O O . MET B 1 411 ? 90.322 18.270 41.229 1.00 25.62 411 MET B O 1
ATOM 8720 N N . GLY B 1 412 ? 89.983 17.231 39.266 1.00 25.86 412 GLY B N 1
ATOM 8721 C CA . GLY B 1 412 ? 88.991 16.332 39.828 1.00 28.39 412 GLY B CA 1
ATOM 8722 C C . GLY B 1 412 ? 87.561 16.845 39.858 1.00 28.97 412 GLY B C 1
ATOM 8723 O O . GLY B 1 412 ? 87.182 17.727 39.081 1.00 27.07 412 GLY B O 1
ATOM 8724 N N . PRO B 1 413 ? 86.739 16.301 40.768 1.00 29.62 413 PRO B N 1
ATOM 8725 C CA . PRO B 1 413 ? 85.322 16.660 40.947 1.00 29.33 413 PRO B CA 1
ATOM 8726 C C . PRO B 1 413 ? 85.077 18.097 41.392 1.00 27.92 413 PRO B C 1
ATOM 8727 O O . PRO B 1 413 ? 85.944 18.741 41.970 1.00 26.83 413 PRO B O 1
ATOM 8731 N N . PRO B 1 414 ? 83.859 18.611 41.148 1.00 27.79 414 PRO B N 1
ATOM 8732 C CA . PRO B 1 414 ? 83.474 19.976 41.516 1.00 28.12 414 PRO B CA 1
ATOM 8733 C C . PRO B 1 414 ? 83.819 20.382 42.957 1.00 28.16 414 PRO B C 1
ATOM 8734 O O . PRO B 1 414 ? 84.147 21.541 43.212 1.00 26.52 414 PRO B O 1
ATOM 8738 N N . GLU B 1 415 ? 83.753 19.437 43.894 1.00 28.85 415 GLU B N 1
ATOM 8739 C CA . GLU B 1 415 ? 84.062 19.739 45.293 1.00 30.61 415 GLU B CA 1
ATOM 8740 C C . GLU B 1 415 ? 85.483 20.278 45.514 1.00 29.54 415 GLU B C 1
ATOM 8741 O O . GLU B 1 415 ? 85.752 20.942 46.518 1.00 30.55 415 GLU B O 1
ATOM 8747 N N . ARG B 1 416 ? 86.382 20.000 44.573 1.00 28.20 416 ARG B N 1
ATOM 8748 C CA . ARG B 1 416 ? 87.771 20.464 44.663 1.00 27.09 416 ARG B CA 1
ATOM 8749 C C . ARG B 1 416 ? 88.015 21.851 44.065 1.00 27.10 416 ARG B C 1
ATOM 8750 O O . ARG B 1 416 ? 89.104 22.402 44.218 1.00 27.01 416 ARG B O 1
ATOM 8758 N N . PHE B 1 417 ? 87.013 22.404 43.376 1.00 25.28 417 PHE B N 1
ATOM 8759 C CA . PHE B 1 417 ? 87.143 23.725 42.755 1.00 24.68 417 PHE B CA 1
ATOM 8760 C C . PHE B 1 417 ? 86.820 24.818 43.771 1.00 25.50 417 PHE B C 1
ATOM 8761 O O . PHE B 1 417 ? 85.669 24.946 44.206 1.00 26.13 417 PHE B O 1
ATOM 8769 N N . LEU B 1 418 ? 87.822 25.625 44.120 1.00 25.13 418 LEU B N 1
ATOM 8770 C CA . LEU B 1 418 ? 87.660 26.658 45.154 1.00 24.91 418 LEU B CA 1
ATOM 8771 C C . LEU B 1 418 ? 87.633 28.099 44.692 1.00 25.71 418 LEU B C 1
ATOM 8772 O O . LEU B 1 418 ? 88.169 28.433 43.645 1.00 25.34 418 LEU B O 1
ATOM 8777 N N . GLY B 1 419 ? 87.028 28.965 45.500 1.00 26.82 419 GLY B N 1
ATOM 8778 C CA . GLY B 1 419 ? 87.020 30.366 45.144 1.00 27.54 419 GLY B CA 1
ATOM 8779 C C . GLY B 1 419 ? 85.760 30.983 44.582 1.00 29.05 419 GLY B C 1
ATOM 8780 O O . GLY B 1 419 ? 84.822 30.289 44.176 1.00 28.36 419 GLY B O 1
ATOM 8781 N N . PRO B 1 420 ? 85.740 32.322 44.528 1.00 29.35 420 PRO B N 1
ATOM 8782 C CA . PRO B 1 420 ? 84.605 33.089 44.026 1.00 29.31 420 PRO B CA 1
ATOM 8783 C C . PRO B 1 420 ? 84.440 33.149 42.520 1.00 28.97 420 PRO B C 1
ATOM 8784 O O . PRO B 1 420 ? 83.424 33.648 42.045 1.00 27.49 420 PRO B O 1
ATOM 8788 N N . GLU B 1 421 ? 85.421 32.661 41.761 1.00 25.99 421 GLU B N 1
ATOM 8789 C CA . GLU B 1 421 ? 85.286 32.701 40.321 1.00 26.89 421 GLU B CA 1
ATOM 8790 C C . GLU B 1 421 ? 84.892 31.364 39.698 1.00 25.74 421 GLU B C 1
ATOM 8791 O O . GLU B 1 421 ? 84.877 31.215 38.483 1.00 25.25 421 GLU B O 1
ATOM 8797 N N . VAL B 1 422 ? 84.535 30.398 40.533 1.00 25.88 422 VAL B N 1
ATOM 8798 C CA . VAL B 1 422 ? 84.126 29.100 40.031 1.00 27.04 422 VAL B CA 1
ATOM 8799 C C . VAL B 1 422 ? 82.746 29.237 39.403 1.00 28.66 422 VAL B C 1
ATOM 8800 O O . VAL B 1 422 ? 81.811 29.761 40.025 1.00 28.11 422 VAL B O 1
ATOM 8804 N N . PRO B 1 423 ? 82.607 28.791 38.150 1.00 29.59 423 PRO B N 1
ATOM 8805 C CA . PRO B 1 423 ? 81.329 28.865 37.438 1.00 30.99 423 PRO B CA 1
ATOM 8806 C C . PRO B 1 423 ? 80.256 28.079 38.179 1.00 32.89 423 PRO B C 1
ATOM 8807 O O . PRO B 1 423 ? 80.541 27.142 38.930 1.00 32.80 423 PRO B O 1
ATOM 8811 N N . ASP B 1 424 ? 79.007 28.463 37.970 1.00 34.78 424 ASP B N 1
ATOM 8812 C CA . ASP B 1 424 ? 77.927 27.745 38.612 1.00 35.82 424 ASP B CA 1
ATOM 8813 C C . ASP B 1 424 ? 77.680 26.468 37.819 1.00 34.56 424 ASP B C 1
ATOM 8814 O O . ASP B 1 424 ? 77.269 25.449 38.370 1.00 36.17 424 ASP B O 1
ATOM 8819 N N . GLU B 1 425 ? 77.969 26.516 36.526 1.00 33.77 425 GLU B N 1
ATOM 8820 C CA . GLU B 1 425 ? 77.771 25.359 35.658 1.00 33.98 425 GLU B CA 1
ATOM 8821 C C . GLU B 1 425 ? 78.851 24.298 35.877 1.00 33.45 425 GLU B C 1
ATOM 8822 O O . GLU B 1 425 ? 80.035 24.618 35.839 1.00 34.40 425 GLU B O 1
ATOM 8828 N N . GLU B 1 426 ? 78.451 23.051 36.107 1.00 32.12 426 GLU B N 1
ATOM 8829 C CA . GLU B 1 426 ? 79.435 21.979 36.266 1.00 31.96 426 GLU B CA 1
ATOM 8830 C C . GLU B 1 426 ? 79.616 21.357 34.888 1.00 31.86 426 GLU B C 1
ATOM 8831 O O . GLU B 1 426 ? 78.640 21.157 34.151 1.00 30.70 426 GLU B O 1
ATOM 8837 N N . MET B 1 427 ? 80.863 21.058 34.531 1.00 29.54 427 MET B N 1
ATOM 8838 C CA . MET B 1 427 ? 81.155 20.493 33.224 1.00 29.60 427 MET B CA 1
ATOM 8839 C C . MET B 1 427 ? 81.262 18.973 33.281 1.00 28.59 427 MET B C 1
ATOM 8840 O O . MET B 1 427 ? 81.630 18.397 34.304 1.00 26.50 427 MET B O 1
ATOM 8845 N N . ILE B 1 428 ? 80.934 18.330 32.169 1.00 27.87 428 ILE B N 1
ATOM 8846 C CA . ILE B 1 428 ? 80.965 16.878 32.093 1.00 28.15 428 ILE B CA 1
ATOM 8847 C C . ILE B 1 428 ? 82.339 16.299 32.393 1.00 27.87 428 ILE B C 1
ATOM 8848 O O . ILE B 1 428 ? 82.453 15.223 32.998 1.00 27.59 428 ILE B O 1
ATOM 8853 N N . TRP B 1 429 ? 83.390 17.012 31.995 1.00 28.13 429 TRP B N 1
ATOM 8854 C CA . TRP B 1 429 ? 84.745 16.513 32.241 1.00 27.72 429 TRP B CA 1
ATOM 8855 C C . TRP B 1 429 ? 85.146 16.537 33.710 1.00 28.16 429 TRP B C 1
ATOM 8856 O O . TRP B 1 429 ? 86.237 16.079 34.078 1.00 28.70 429 TRP B O 1
ATOM 8867 N N . GLN B 1 430 ? 84.267 17.063 34.560 1.00 28.50 430 GLN B N 1
ATOM 8868 C CA . GLN B 1 430 ? 84.510 17.077 35.996 1.00 27.42 430 GLN B CA 1
ATOM 8869 C C . GLN B 1 430 ? 83.901 15.799 36.609 1.00 27.43 430 GLN B C 1
ATOM 8870 O O . GLN B 1 430 ? 83.969 15.612 37.814 1.00 26.66 430 GLN B O 1
ATOM 8876 N N . ASP B 1 431 ? 83.303 14.935 35.777 1.00 27.40 431 ASP B N 1
ATOM 8877 C CA . ASP B 1 431 ? 82.663 13.687 36.246 1.00 27.69 431 ASP B CA 1
ATOM 8878 C C . ASP B 1 431 ? 81.822 13.992 37.509 1.00 27.35 431 ASP B C 1
ATOM 8879 O O . ASP B 1 431 ? 81.970 13.346 38.558 1.00 25.91 431 ASP B O 1
ATOM 8884 N N . PRO B 1 432 ? 80.917 14.982 37.419 1.00 27.69 432 PRO B N 1
ATOM 8885 C CA . PRO B 1 432 ? 80.078 15.375 38.550 1.00 28.88 432 PRO B CA 1
ATOM 8886 C C . PRO B 1 432 ? 79.200 14.306 39.184 1.00 28.90 432 PRO B C 1
ATOM 8887 O O . PRO B 1 432 ? 78.791 13.341 38.535 1.00 29.78 432 PRO B O 1
ATOM 8891 N N . LEU B 1 433 ? 78.936 14.490 40.473 1.00 29.41 433 LEU B N 1
ATOM 8892 C CA . LEU B 1 433 ? 78.103 13.577 41.243 1.00 29.22 433 LEU B CA 1
ATOM 8893 C C . LEU B 1 433 ? 76.849 14.319 41.674 1.00 30.01 433 LEU B C 1
ATOM 8894 O O . LEU B 1 433 ? 76.906 15.505 42.008 1.00 29.32 433 LEU B O 1
ATOM 8899 N N . PRO B 1 434 ? 75.697 13.630 41.670 1.00 29.52 434 PRO B N 1
ATOM 8900 C CA . PRO B 1 434 ? 74.425 14.243 42.071 1.00 31.63 434 PRO B CA 1
ATOM 8901 C C . PRO B 1 434 ? 74.321 14.411 43.581 1.00 32.81 434 PRO B C 1
ATOM 8902 O O . PRO B 1 434 ? 75.094 13.827 44.329 1.00 33.06 434 PRO B O 1
ATOM 8906 N N . ASP B 1 435 ? 73.350 15.202 44.032 1.00 34.58 435 ASP B N 1
ATOM 8907 C CA . ASP B 1 435 ? 73.158 15.387 45.463 1.00 37.30 435 ASP B CA 1
ATOM 8908 C C . ASP B 1 435 ? 72.231 14.280 45.943 1.00 37.86 435 ASP B C 1
ATOM 8909 O O . ASP B 1 435 ? 71.447 13.751 45.159 1.00 39.45 435 ASP B O 1
ATOM 8914 N N . ALA B 1 436 ? 72.331 13.917 47.216 1.00 38.49 436 ALA B N 1
ATOM 8915 C CA . ALA B 1 436 ? 71.476 12.874 47.770 1.00 39.78 436 ALA B CA 1
ATOM 8916 C C . ALA B 1 436 ? 70.184 13.509 48.277 1.00 40.82 436 ALA B C 1
ATOM 8917 O O . ALA B 1 436 ? 70.193 14.220 49.277 1.00 41.72 436 ALA B O 1
ATOM 8919 N N . ASP B 1 437 ? 69.080 13.256 47.579 1.00 41.54 437 ASP B N 1
ATOM 8920 C CA . ASP B 1 437 ? 67.782 13.798 47.979 1.00 42.65 437 ASP B CA 1
ATOM 8921 C C . ASP B 1 437 ? 67.114 12.871 48.996 1.00 41.44 437 ASP B C 1
ATOM 8922 O O . ASP B 1 437 ? 65.977 12.443 48.799 1.00 42.79 437 ASP B O 1
ATOM 8927 N N . TYR B 1 438 ? 67.833 12.552 50.070 1.00 39.61 438 TYR B N 1
ATOM 8928 C CA . TYR B 1 438 ? 67.325 11.685 51.133 1.00 37.31 438 TYR B CA 1
ATOM 8929 C C . TYR B 1 438 ? 68.254 11.742 52.338 1.00 37.13 438 TYR B C 1
ATOM 8930 O O . TYR B 1 438 ? 69.342 12.306 52.255 1.00 37.02 438 TYR B O 1
ATOM 8939 N N . ASP B 1 439 ? 67.824 11.157 53.452 1.00 36.93 439 ASP B N 1
ATOM 8940 C CA . ASP B 1 439 ? 68.613 11.144 54.684 1.00 37.90 439 ASP B CA 1
ATOM 8941 C C . ASP B 1 439 ? 69.609 9.987 54.687 1.00 37.52 439 ASP B C 1
ATOM 8942 O O . ASP B 1 439 ? 69.305 8.908 54.196 1.00 37.04 439 ASP B O 1
ATOM 8947 N N . LEU B 1 440 ? 70.793 10.203 55.250 1.00 36.90 440 LEU B N 1
ATOM 8948 C CA . LEU B 1 440 ? 71.807 9.150 55.267 1.00 37.35 440 LEU B CA 1
ATOM 8949 C C . LEU B 1 440 ? 71.593 8.129 56.368 1.00 36.80 440 LEU B C 1
ATOM 8950 O O . LEU B 1 440 ? 71.094 8.460 57.445 1.00 36.37 440 LEU B O 1
ATOM 8955 N N . ILE B 1 441 ? 71.970 6.882 56.106 1.00 36.30 441 ILE B N 1
ATOM 8956 C CA . ILE B 1 441 ? 71.804 5.832 57.104 1.00 37.41 441 ILE B CA 1
ATOM 8957 C C . ILE B 1 441 ? 72.691 6.064 58.319 1.00 37.87 441 ILE B C 1
ATOM 8958 O O . ILE B 1 441 ? 73.709 6.747 58.229 1.00 37.99 441 ILE B O 1
ATOM 8963 N N . GLY B 1 442 ? 72.287 5.492 59.450 1.00 38.36 442 GLY B N 1
ATOM 8964 C CA . GLY B 1 442 ? 73.047 5.630 60.680 1.00 38.73 442 GLY B CA 1
ATOM 8965 C C . GLY B 1 442 ? 73.740 4.336 61.059 1.00 38.65 442 GLY B C 1
ATOM 8966 O O . GLY B 1 442 ? 73.723 3.372 60.292 1.00 37.42 442 GLY B O 1
ATOM 8967 N N . ASP B 1 443 ? 74.337 4.299 62.249 1.00 38.83 443 ASP B N 1
ATOM 8968 C CA . ASP B 1 443 ? 75.058 3.112 62.710 1.00 39.29 443 ASP B CA 1
ATOM 8969 C C . ASP B 1 443 ? 74.196 1.857 62.753 1.00 38.94 443 ASP B C 1
ATOM 8970 O O . ASP B 1 443 ? 74.643 0.767 62.382 1.00 38.03 443 ASP B O 1
ATOM 8975 N N . GLU B 1 444 ? 72.969 2.003 63.235 1.00 38.80 444 GLU B N 1
ATOM 8976 C CA . GLU B 1 444 ? 72.064 0.872 63.333 1.00 39.73 444 GLU B CA 1
ATOM 8977 C C . GLU B 1 444 ? 71.795 0.297 61.948 1.00 38.66 444 GLU B C 1
ATOM 8978 O O . GLU B 1 444 ? 71.859 -0.917 61.748 1.00 38.44 444 GLU B O 1
ATOM 8984 N N . GLU B 1 445 ? 71.509 1.186 61.000 1.00 38.07 445 GLU B N 1
ATOM 8985 C CA . GLU B 1 445 ? 71.230 0.795 59.623 1.00 37.86 445 GLU B CA 1
ATOM 8986 C C . GLU B 1 445 ? 72.461 0.174 58.979 1.00 36.42 445 GLU B C 1
ATOM 8987 O O . GLU B 1 445 ? 72.367 -0.812 58.250 1.00 35.50 445 GLU B O 1
ATOM 8993 N N . ILE B 1 446 ? 73.622 0.760 59.235 1.00 35.12 446 ILE B N 1
ATOM 8994 C CA . ILE B 1 446 ? 74.845 0.214 58.670 1.00 34.52 446 ILE B CA 1
ATOM 8995 C C . ILE B 1 446 ? 75.033 -1.237 59.111 1.00 33.90 446 ILE B C 1
ATOM 8996 O O . ILE B 1 446 ? 75.355 -2.093 58.297 1.00 33.66 446 ILE B O 1
ATOM 9001 N N . ALA B 1 447 ? 74.826 -1.515 60.396 1.00 33.15 447 ALA B N 1
ATOM 9002 C CA . ALA B 1 447 ? 75.006 -2.872 60.910 1.00 34.46 447 ALA B CA 1
ATOM 9003 C C . ALA B 1 447 ? 73.994 -3.842 60.291 1.00 34.42 447 ALA B C 1
ATOM 9004 O O . ALA B 1 447 ? 74.322 -4.987 59.966 1.00 33.83 447 ALA B O 1
ATOM 9006 N N . GLU B 1 448 ? 72.766 -3.363 60.132 1.00 34.54 448 GLU B N 1
ATOM 9007 C CA . GLU B 1 448 ? 71.686 -4.153 59.544 1.00 34.96 448 GLU B CA 1
ATOM 9008 C C . GLU B 1 448 ? 72.014 -4.528 58.094 1.00 33.37 448 GLU B C 1
ATOM 9009 O O . GLU B 1 448 ? 71.883 -5.690 57.686 1.00 33.14 448 GLU B O 1
ATOM 9015 N N . LEU B 1 449 ? 72.452 -3.544 57.317 1.00 31.80 449 LEU B N 1
ATOM 9016 C CA . LEU B 1 449 ? 72.789 -3.788 55.921 1.00 30.25 449 LEU B CA 1
ATOM 9017 C C . LEU B 1 449 ? 73.977 -4.730 55.803 1.00 31.19 449 LEU B C 1
ATOM 9018 O O . LEU B 1 449 ? 74.052 -5.563 54.898 1.00 29.74 449 LEU B O 1
ATOM 9023 N N . LYS B 1 450 ? 74.905 -4.606 56.742 1.00 32.42 450 LYS B N 1
ATOM 9024 C CA . LYS B 1 450 ? 76.089 -5.449 56.765 1.00 33.77 450 LYS B CA 1
ATOM 9025 C C . LYS B 1 450 ? 75.699 -6.933 56.899 1.00 33.28 450 LYS B C 1
ATOM 9026 O O . LYS B 1 450 ? 76.193 -7.800 56.171 1.00 30.96 450 LYS B O 1
ATOM 9032 N N . GLU B 1 451 ? 74.820 -7.219 57.851 1.00 33.47 451 GLU B N 1
ATOM 9033 C CA . GLU B 1 451 ? 74.390 -8.589 58.089 1.00 34.66 451 GLU B CA 1
ATOM 9034 C C . GLU B 1 451 ? 73.582 -9.124 56.919 1.00 33.50 451 GLU B C 1
ATOM 9035 O O . GLU B 1 451 ? 73.719 -10.287 56.543 1.00 33.60 451 GLU B O 1
ATOM 9041 N N . GLU B 1 452 ? 72.751 -8.263 56.341 1.00 33.84 452 GLU B N 1
ATOM 9042 C CA . GLU B 1 452 ? 71.902 -8.651 55.226 1.00 33.11 452 GLU B CA 1
ATOM 9043 C C . GLU B 1 452 ? 72.718 -8.993 53.984 1.00 31.75 452 GLU B C 1
ATOM 9044 O O . GLU B 1 452 ? 72.406 -9.943 53.273 1.00 31.60 452 GLU B O 1
ATOM 9050 N N . ILE B 1 453 ? 73.756 -8.211 53.710 1.00 29.99 453 ILE B N 1
ATOM 9051 C CA . ILE B 1 453 ? 74.605 -8.487 52.559 1.00 29.12 453 ILE B CA 1
ATOM 9052 C C . ILE B 1 453 ? 75.350 -9.810 52.770 1.00 29.11 453 ILE B C 1
ATOM 9053 O O . ILE B 1 453 ? 75.434 -10.626 51.860 1.00 30.45 453 ILE B O 1
ATOM 9058 N N . LEU B 1 454 ? 75.872 -10.030 53.974 1.00 30.39 454 LEU B N 1
ATOM 9059 C CA . LEU B 1 454 ? 76.606 -11.264 54.247 1.00 32.30 454 LEU B CA 1
ATOM 9060 C C . LEU B 1 454 ? 75.711 -12.497 54.242 1.00 33.89 454 LEU B C 1
ATOM 9061 O O . LEU B 1 454 ? 76.183 -13.605 53.973 1.00 34.73 454 LEU B O 1
ATOM 9066 N N . ASP B 1 455 ? 74.428 -12.311 54.534 1.00 34.65 455 ASP B N 1
ATOM 9067 C CA . ASP B 1 455 ? 73.499 -13.445 54.545 1.00 37.23 455 ASP B CA 1
ATOM 9068 C C . ASP B 1 455 ? 72.899 -13.728 53.178 1.00 36.99 455 ASP B C 1
ATOM 9069 O O . ASP B 1 455 ? 72.082 -14.641 53.030 1.00 36.42 455 ASP B O 1
ATOM 9074 N N . SER B 1 456 ? 73.300 -12.946 52.182 1.00 35.46 456 SER B N 1
ATOM 9075 C CA . SER B 1 456 ? 72.798 -13.133 50.831 1.00 34.87 456 SER B CA 1
ATOM 9076 C C . SER B 1 456 ? 73.517 -14.317 50.174 1.00 35.08 456 SER B C 1
ATOM 9077 O O . SER B 1 456 ? 74.284 -15.032 50.827 1.00 35.63 456 SER B O 1
ATOM 9080 N N . ASP B 1 457 ? 73.263 -14.521 48.885 1.00 35.71 457 ASP B N 1
ATOM 9081 C CA . ASP B 1 457 ? 73.887 -15.604 48.125 1.00 36.62 457 ASP B CA 1
ATOM 9082 C C . ASP B 1 457 ? 75.270 -15.196 47.623 1.00 35.66 457 ASP B C 1
ATOM 9083 O O . ASP B 1 457 ? 75.909 -15.933 46.873 1.00 36.03 457 ASP B O 1
ATOM 9088 N N . LEU B 1 458 ? 75.725 -14.016 48.037 1.00 33.41 458 LEU B N 1
ATOM 9089 C CA . LEU B 1 458 ? 77.032 -13.513 47.623 1.00 32.57 458 LEU B CA 1
ATOM 9090 C C . LEU B 1 458 ? 78.119 -14.029 48.561 1.00 31.35 458 LEU B C 1
ATOM 9091 O O . LEU B 1 458 ? 77.936 -14.064 49.774 1.00 32.34 458 LEU B O 1
ATOM 9096 N N . SER B 1 459 ? 79.250 -14.420 47.989 1.00 30.08 459 SER B N 1
ATOM 9097 C CA . SER B 1 459 ? 80.361 -14.929 48.777 1.00 29.95 459 SER B CA 1
ATOM 9098 C C . SER B 1 459 ? 81.294 -13.792 49.159 1.00 29.63 459 SER B C 1
ATOM 9099 O O . SER B 1 459 ? 81.213 -12.697 48.603 1.00 27.93 459 SER B O 1
ATOM 9102 N N . VAL B 1 460 ? 82.191 -14.071 50.096 1.00 30.45 460 VAL B N 1
ATOM 9103 C CA . VAL B 1 460 ? 83.177 -13.083 50.526 1.00 29.68 460 VAL B CA 1
ATOM 9104 C C . VAL B 1 460 ? 83.997 -12.647 49.307 1.00 30.38 460 VAL B C 1
ATOM 9105 O O . VAL B 1 460 ? 84.241 -11.456 49.109 1.00 29.30 460 VAL B O 1
ATOM 9109 N N . SER B 1 461 ? 84.410 -13.606 48.479 1.00 30.84 461 SER B N 1
ATOM 9110 C CA . SER B 1 461 ? 85.222 -13.284 47.307 1.00 30.87 461 SER B CA 1
ATOM 9111 C C . SER B 1 461 ? 84.483 -12.381 46.325 1.00 30.59 461 SER B C 1
ATOM 9112 O O . SER B 1 461 ? 85.063 -11.448 45.770 1.00 28.97 461 SER B O 1
ATOM 9115 N N . GLN B 1 462 ? 83.201 -12.663 46.112 1.00 29.55 462 GLN B N 1
ATOM 9116 C CA . GLN B 1 462 ? 82.390 -11.855 45.212 1.00 28.78 462 GLN B CA 1
ATOM 9117 C C . GLN B 1 462 ? 82.286 -10.413 45.700 1.00 27.25 462 GLN B C 1
ATOM 9118 O O . GLN B 1 462 ? 82.423 -9.472 44.913 1.00 26.91 462 GLN B O 1
ATOM 9124 N N . LEU B 1 463 ? 82.034 -10.253 46.996 1.00 25.94 463 LEU B N 1
ATOM 9125 C CA . LEU B 1 463 ? 81.898 -8.939 47.612 1.00 25.82 463 LEU B CA 1
ATOM 9126 C C . LEU B 1 463 ? 83.195 -8.127 47.588 1.00 25.25 463 LEU B C 1
ATOM 9127 O O . LEU B 1 463 ? 83.166 -6.927 47.343 1.00 24.13 463 LEU B O 1
ATOM 9132 N N . VAL B 1 464 ? 84.317 -8.789 47.846 1.00 25.23 464 VAL B N 1
ATOM 9133 C CA . VAL B 1 464 ? 85.617 -8.109 47.835 1.00 24.70 464 VAL B CA 1
ATOM 9134 C C . VAL B 1 464 ? 85.951 -7.694 46.409 1.00 24.17 464 VAL B C 1
ATOM 9135 O O . VAL B 1 464 ? 86.385 -6.561 46.162 1.00 23.48 464 VAL B O 1
ATOM 9139 N N . LYS B 1 465 ? 85.725 -8.602 45.463 1.00 24.19 465 LYS B N 1
ATOM 9140 C CA . LYS B 1 465 ? 86.017 -8.337 44.069 1.00 25.42 465 LYS B CA 1
ATOM 9141 C C . LYS B 1 465 ? 85.214 -7.161 43.528 1.00 23.83 465 LYS B C 1
ATOM 9142 O O . LYS B 1 465 ? 85.740 -6.308 42.825 1.00 25.39 465 LYS B O 1
ATOM 9148 N N . THR B 1 466 ? 83.932 -7.116 43.861 1.00 23.43 466 THR B N 1
ATOM 9149 C CA . THR B 1 466 ? 83.096 -6.031 43.375 1.00 23.34 466 THR B CA 1
ATOM 9150 C C . THR B 1 466 ? 83.461 -4.689 44.003 1.00 23.03 466 THR B C 1
ATOM 9151 O O . THR B 1 466 ? 83.474 -3.673 43.305 1.00 21.98 466 THR B O 1
ATOM 9155 N N . ALA B 1 467 ? 83.769 -4.671 45.301 1.00 22.98 467 ALA B N 1
ATOM 9156 C CA . ALA B 1 467 ? 84.143 -3.414 45.945 1.00 22.25 467 ALA B CA 1
ATOM 9157 C C . ALA B 1 467 ? 85.468 -2.929 45.356 1.00 21.80 467 ALA B C 1
ATOM 9158 O O . ALA B 1 467 ? 85.658 -1.729 45.140 1.00 21.55 467 ALA B O 1
ATOM 9160 N N . TRP B 1 468 ? 86.387 -3.855 45.100 1.00 22.25 468 TRP B N 1
ATOM 9161 C CA . TRP B 1 468 ? 87.668 -3.460 44.499 1.00 23.01 468 TRP B CA 1
ATOM 9162 C C . TRP B 1 468 ? 87.462 -2.919 43.081 1.00 22.80 468 TRP B C 1
ATOM 9163 O O . TRP B 1 468 ? 88.064 -1.911 42.686 1.00 22.83 468 TRP B O 1
ATOM 9174 N N . ALA B 1 469 ? 86.609 -3.585 42.303 1.00 23.18 469 ALA B N 1
ATOM 9175 C CA . ALA B 1 469 ? 86.325 -3.146 40.950 1.00 23.01 469 ALA B CA 1
ATOM 9176 C C . ALA B 1 469 ? 85.797 -1.714 40.952 1.00 21.45 469 ALA B C 1
ATOM 9177 O O . ALA B 1 469 ? 86.100 -0.933 40.055 1.00 22.83 469 ALA B O 1
ATOM 9179 N N . SER B 1 470 ? 85.015 -1.376 41.970 1.00 22.56 470 SER B N 1
ATOM 9180 C CA . SER B 1 470 ? 84.440 -0.044 42.068 1.00 22.58 470 SER B CA 1
ATOM 9181 C C . SER B 1 470 ? 85.452 1.044 42.438 1.00 23.38 470 SER B C 1
ATOM 9182 O O . SER B 1 470 ? 85.526 2.085 41.780 1.00 22.61 470 SER B O 1
ATOM 9185 N N . ALA B 1 471 ? 86.233 0.787 43.480 1.00 23.07 471 ALA B N 1
ATOM 9186 C CA . ALA B 1 471 ? 87.208 1.759 43.984 1.00 23.59 471 ALA B CA 1
ATOM 9187 C C . ALA B 1 471 ? 88.524 1.852 43.244 1.00 25.40 471 ALA B C 1
ATOM 9188 O O . ALA B 1 471 ? 89.142 2.933 43.184 1.00 24.92 471 ALA B O 1
ATOM 9190 N N . SER B 1 472 ? 88.946 0.741 42.655 1.00 24.28 472 SER B N 1
ATOM 9191 C CA . SER B 1 472 ? 90.258 0.686 42.012 1.00 26.01 472 SER B CA 1
ATOM 9192 C C . SER B 1 472 ? 90.510 1.555 40.799 1.00 25.81 472 SER B C 1
ATOM 9193 O O . SER B 1 472 ? 91.656 1.664 40.350 1.00 26.97 472 SER B O 1
ATOM 9196 N N . THR B 1 473 ? 89.467 2.195 40.270 1.00 23.96 473 THR B N 1
ATOM 9197 C CA . THR B 1 473 ? 89.633 3.045 39.111 1.00 23.53 473 THR B CA 1
ATOM 9198 C C . THR B 1 473 ? 90.194 4.417 39.491 1.00 23.05 473 THR B C 1
ATOM 9199 O O . THR B 1 473 ? 90.624 5.167 38.629 1.00 22.37 473 THR B O 1
ATOM 9203 N N . TYR B 1 474 ? 90.191 4.737 40.777 1.00 22.27 474 TYR B N 1
ATOM 9204 C CA . TYR B 1 474 ? 90.704 6.026 41.218 1.00 23.43 474 TYR B CA 1
ATOM 9205 C C . TYR B 1 474 ? 92.167 6.254 40.870 1.00 23.86 474 TYR B C 1
ATOM 9206 O O . TYR B 1 474 ? 92.990 5.335 40.954 1.00 24.46 474 TYR B O 1
ATOM 9215 N N . ARG B 1 475 ? 92.499 7.467 40.446 1.00 22.90 475 ARG B N 1
ATOM 9216 C CA . ARG B 1 475 ? 93.903 7.772 40.207 1.00 24.44 475 ARG B CA 1
ATOM 9217 C C . ARG B 1 475 ? 94.182 9.146 40.783 1.00 25.91 475 ARG B C 1
ATOM 9218 O O . ARG B 1 475 ? 93.471 10.131 40.512 1.00 21.74 475 ARG B O 1
ATOM 9226 N N . ASP B 1 476 ? 95.198 9.202 41.637 1.00 24.08 476 ASP B N 1
ATOM 9227 C CA . ASP B 1 476 ? 95.537 10.454 42.280 1.00 26.14 476 ASP B CA 1
ATOM 9228 C C . ASP B 1 476 ? 96.121 11.502 41.349 1.00 25.42 476 ASP B C 1
ATOM 9229 O O . ASP B 1 476 ? 96.179 12.685 41.704 1.00 25.62 476 ASP B O 1
ATOM 9234 N N . SER B 1 477 ? 96.555 11.073 40.171 1.00 23.93 477 SER B N 1
ATOM 9235 C CA . SER B 1 477 ? 97.118 11.994 39.197 1.00 24.09 477 SER B CA 1
ATOM 9236 C C . SER B 1 477 ? 96.129 13.088 38.820 1.00 24.37 477 SER B C 1
ATOM 9237 O O . SER B 1 477 ? 96.445 14.277 38.945 1.00 25.00 477 SER B O 1
ATOM 9240 N N . ASP B 1 478 ? 94.954 12.698 38.331 1.00 22.31 478 ASP B N 1
ATOM 9241 C CA . ASP B 1 478 ? 93.958 13.713 37.967 1.00 21.94 478 ASP B CA 1
ATOM 9242 C C . ASP B 1 478 ? 92.668 13.595 38.769 1.00 23.14 478 ASP B C 1
ATOM 9243 O O . ASP B 1 478 ? 91.656 14.187 38.409 1.00 21.65 478 ASP B O 1
ATOM 9248 N N . LYS B 1 479 ? 92.729 12.844 39.868 1.00 22.74 479 LYS B N 1
ATOM 9249 C CA . LYS B 1 479 ? 91.604 12.695 40.781 1.00 25.15 479 LYS B CA 1
ATOM 9250 C C . LYS B 1 479 ? 90.324 12.171 40.135 1.00 24.34 479 LYS B C 1
ATOM 9251 O O . LYS B 1 479 ? 89.221 12.539 40.555 1.00 24.88 479 LYS B O 1
ATOM 9257 N N . ARG B 1 480 ? 90.464 11.325 39.115 1.00 24.17 480 ARG B N 1
ATOM 9258 C CA . ARG B 1 480 ? 89.309 10.745 38.447 1.00 24.41 480 ARG B CA 1
ATOM 9259 C C . ARG B 1 480 ? 89.105 9.327 38.956 1.00 25.63 480 ARG B C 1
ATOM 9260 O O . ARG B 1 480 ? 90.038 8.701 39.461 1.00 25.46 480 ARG B O 1
ATOM 9268 N N . GLY B 1 481 ? 87.876 8.835 38.828 1.00 25.64 481 GLY B N 1
ATOM 9269 C CA . GLY B 1 481 ? 87.555 7.482 39.256 1.00 24.64 481 GLY B CA 1
ATOM 9270 C C . GLY B 1 481 ? 87.208 7.306 40.717 1.00 25.21 481 GLY B C 1
ATOM 9271 O O . GLY B 1 481 ? 87.069 8.269 41.475 1.00 24.98 481 GLY B O 1
ATOM 9272 N N . GLY B 1 482 ? 87.059 6.047 41.124 1.00 24.14 482 GLY B N 1
ATOM 9273 C CA . GLY B 1 482 ? 86.731 5.773 42.510 1.00 24.70 482 GLY B CA 1
ATOM 9274 C C . GLY B 1 482 ? 85.345 5.180 42.661 1.00 25.01 482 GLY B C 1
ATOM 9275 O O . GLY B 1 482 ? 84.581 5.104 41.699 1.00 26.49 482 GLY B O 1
ATOM 9276 N N . ALA B 1 483 ? 85.018 4.800 43.887 1.00 24.81 483 ALA B N 1
ATOM 9277 C CA . ALA B 1 483 ? 83.740 4.178 44.197 1.00 24.29 483 ALA B CA 1
ATOM 9278 C C . ALA B 1 483 ? 82.553 5.134 44.310 1.00 25.86 483 ALA B C 1
ATOM 9279 O O . ALA B 1 483 ? 81.402 4.698 44.190 1.00 25.21 483 ALA B O 1
ATOM 9281 N N . ASN B 1 484 ? 82.794 6.416 44.559 1.00 24.39 484 ASN B N 1
ATOM 9282 C CA . ASN B 1 484 ? 81.654 7.323 44.674 1.00 25.71 484 ASN B CA 1
ATOM 9283 C C . ASN B 1 484 ? 81.007 7.495 43.302 1.00 25.72 484 ASN B C 1
ATOM 9284 O O . ASN B 1 484 ? 81.687 7.783 42.328 1.00 26.31 484 ASN B O 1
ATOM 9289 N N . GLY B 1 485 ? 79.688 7.296 43.225 1.00 26.21 485 GLY B N 1
ATOM 9290 C CA . GLY B 1 485 ? 79.016 7.437 41.951 1.00 24.40 485 GLY B CA 1
ATOM 9291 C C . GLY B 1 485 ? 78.572 6.115 41.364 1.00 25.31 485 GLY B C 1
ATOM 9292 O O . GLY B 1 485 ? 77.692 6.087 40.505 1.00 25.36 485 GLY B O 1
ATOM 9293 N N . ALA B 1 486 ? 79.181 5.026 41.831 1.00 24.77 486 ALA B N 1
ATOM 9294 C CA . ALA B 1 486 ? 78.886 3.681 41.353 1.00 25.20 486 ALA B CA 1
ATOM 9295 C C . ALA B 1 486 ? 78.862 3.614 39.830 1.00 25.68 486 ALA B C 1
ATOM 9296 O O . ALA B 1 486 ? 77.977 3.000 39.216 1.00 25.30 486 ALA B O 1
ATOM 9298 N N . ARG B 1 487 ? 79.846 4.251 39.212 1.00 24.47 487 ARG B N 1
ATOM 9299 C CA . ARG B 1 487 ? 79.943 4.234 37.765 1.00 25.33 487 ARG B CA 1
ATOM 9300 C C . ARG B 1 487 ? 80.325 2.832 37.267 1.00 25.52 487 ARG B C 1
ATOM 9301 O O . ARG B 1 487 ? 80.273 2.545 36.064 1.00 24.79 487 ARG B O 1
ATOM 9309 N N . LEU B 1 488 ? 80.697 1.958 38.203 1.00 25.54 488 LEU B N 1
ATOM 9310 C CA . LEU B 1 488 ? 81.015 0.576 37.863 1.00 25.53 488 LEU B CA 1
ATOM 9311 C C . LEU B 1 488 ? 79.812 -0.067 37.162 1.00 27.41 488 LEU B C 1
ATOM 9312 O O . LEU B 1 488 ? 79.980 -0.903 36.278 1.00 27.12 488 LEU B O 1
ATOM 9317 N N . ARG B 1 489 ? 78.604 0.347 37.546 1.00 27.22 489 ARG B N 1
ATOM 9318 C CA . ARG B 1 489 ? 77.382 -0.234 36.961 1.00 27.94 489 ARG B CA 1
ATOM 9319 C C . ARG B 1 489 ? 76.969 0.382 35.630 1.00 27.45 489 ARG B C 1
ATOM 9320 O O . ARG B 1 489 ? 75.996 -0.074 35.006 1.00 28.12 489 ARG B O 1
ATOM 9328 N N . LEU B 1 490 ? 77.697 1.407 35.194 1.00 26.68 490 LEU B N 1
ATOM 9329 C CA . LEU B 1 490 ? 77.389 2.088 33.945 1.00 26.74 490 LEU B CA 1
ATOM 9330 C C . LEU B 1 490 ? 78.416 1.777 32.869 1.00 27.38 490 LEU B C 1
ATOM 9331 O O . LEU B 1 490 ? 79.443 1.164 33.137 1.00 27.56 490 LEU B O 1
ATOM 9336 N N . GLU B 1 491 ? 78.129 2.206 31.644 1.00 29.17 491 GLU B N 1
ATOM 9337 C CA . GLU B 1 491 ? 79.078 2.024 30.562 1.00 28.47 491 GLU B CA 1
ATOM 9338 C C . GLU B 1 491 ? 80.199 3.025 30.848 1.00 29.86 491 GLU B C 1
ATOM 9339 O O . GLU B 1 491 ? 79.955 4.092 31.413 1.00 28.82 491 GLU B O 1
ATOM 9345 N N . PRO B 1 492 ? 81.452 2.648 30.560 1.00 29.05 492 PRO B N 1
ATOM 9346 C CA . PRO B 1 492 ? 81.814 1.388 29.907 1.00 28.83 492 PRO B CA 1
ATOM 9347 C C . PRO B 1 492 ? 82.265 0.345 30.943 1.00 28.10 492 PRO B C 1
ATOM 9348 O O . PRO B 1 492 ? 82.436 -0.821 30.616 1.00 27.39 492 PRO B O 1
ATOM 9352 N N . GLN B 1 493 ? 82.453 0.760 32.190 1.00 28.14 493 GLN B N 1
ATOM 9353 C CA . GLN B 1 493 ? 82.937 -0.186 33.197 1.00 27.69 493 GLN B CA 1
ATOM 9354 C C . GLN B 1 493 ? 82.134 -1.475 33.345 1.00 28.26 493 GLN B C 1
ATOM 9355 O O . GLN B 1 493 ? 82.712 -2.538 33.585 1.00 27.09 493 GLN B O 1
ATOM 9361 N N . LYS B 1 494 ? 80.815 -1.388 33.210 1.00 27.41 494 LYS B N 1
ATOM 9362 C CA . LYS B 1 494 ? 79.972 -2.576 33.363 1.00 29.59 494 LYS B CA 1
ATOM 9363 C C . LYS B 1 494 ? 80.331 -3.688 32.384 1.00 28.90 494 LYS B C 1
ATOM 9364 O O . LYS B 1 494 ? 80.048 -4.876 32.632 1.00 27.90 494 LYS B O 1
ATOM 9370 N N . ASN B 1 495 ? 80.965 -3.311 31.278 1.00 28.90 495 ASN B N 1
ATOM 9371 C CA . ASN B 1 495 ? 81.340 -4.292 30.272 1.00 29.25 495 ASN B CA 1
ATOM 9372 C C . ASN B 1 495 ? 82.845 -4.534 30.108 1.00 30.13 495 ASN B C 1
ATOM 9373 O O . ASN B 1 495 ? 83.277 -5.225 29.183 1.00 28.51 495 ASN B O 1
ATOM 9378 N N . TRP B 1 496 ? 83.656 -3.976 31.003 1.00 28.97 496 TRP B N 1
ATOM 9379 C CA . TRP B 1 496 ? 85.086 -4.225 30.906 1.00 27.68 496 TRP B CA 1
ATOM 9380 C C . TRP B 1 496 ? 85.357 -5.697 31.205 1.00 27.40 496 TRP B C 1
ATOM 9381 O O . TRP B 1 496 ? 84.820 -6.253 32.155 1.00 27.07 496 TRP B O 1
ATOM 9392 N N . GLU B 1 497 ? 86.210 -6.313 30.399 1.00 28.30 497 GLU B N 1
ATOM 9393 C CA . GLU B 1 497 ? 86.569 -7.712 30.591 1.00 29.85 497 GLU B CA 1
ATOM 9394 C C . GLU B 1 497 ? 87.031 -8.004 32.011 1.00 29.48 497 GLU B C 1
ATOM 9395 O O . GLU B 1 497 ? 86.601 -8.981 32.614 1.00 29.10 497 GLU B O 1
ATOM 9401 N N . VAL B 1 498 ? 87.896 -7.144 32.544 1.00 29.24 498 VAL B N 1
ATOM 9402 C CA . VAL B 1 498 ? 88.429 -7.354 33.881 1.00 27.57 498 VAL B CA 1
ATOM 9403 C C . VAL B 1 498 ? 87.340 -7.396 34.943 1.00 26.74 498 VAL B C 1
ATOM 9404 O O . VAL B 1 498 ? 87.495 -8.050 35.968 1.00 27.33 498 VAL B O 1
ATOM 9408 N N . ASN B 1 499 ? 86.222 -6.717 34.701 1.00 26.67 499 ASN B N 1
ATOM 9409 C CA . ASN B 1 499 ? 85.148 -6.724 35.680 1.00 27.41 499 ASN B CA 1
ATOM 9410 C C . ASN B 1 499 ? 84.194 -7.908 35.535 1.00 28.69 499 ASN B C 1
ATOM 9411 O O . ASN B 1 499 ? 83.247 -8.026 36.314 1.00 29.26 499 ASN B O 1
ATOM 9416 N N . GLU B 1 500 ? 84.442 -8.772 34.549 1.00 29.02 500 GLU B N 1
ATOM 9417 C CA . GLU B 1 500 ? 83.603 -9.961 34.313 1.00 29.90 500 GLU B CA 1
ATOM 9418 C C . GLU B 1 500 ? 82.125 -9.580 34.272 1.00 28.80 500 GLU B C 1
ATOM 9419 O O . GLU B 1 500 ? 81.362 -9.927 35.166 1.00 27.67 500 GLU B O 1
ATOM 9425 N N . PRO B 1 501 ? 81.703 -8.893 33.206 1.00 28.98 501 PRO B N 1
ATOM 9426 C CA . PRO B 1 501 ? 80.327 -8.421 33.002 1.00 29.48 501 PRO B CA 1
ATOM 9427 C C . PRO B 1 501 ? 79.189 -9.289 33.509 1.00 30.79 501 PRO B C 1
ATOM 9428 O O . PRO B 1 501 ? 78.310 -8.816 34.236 1.00 29.04 501 PRO B O 1
ATOM 9432 N N . GLU B 1 502 ? 79.195 -10.554 33.115 1.00 32.06 502 GLU B N 1
ATOM 9433 C CA . GLU B 1 502 ? 78.152 -11.481 33.528 1.00 35.10 502 GLU B CA 1
ATOM 9434 C C . GLU B 1 502 ? 78.114 -11.662 35.039 1.00 34.85 502 GLU B C 1
ATOM 9435 O O . GLU B 1 502 ? 77.045 -11.649 35.647 1.00 33.95 502 GLU B O 1
ATOM 9441 N N . GLN B 1 503 ? 79.288 -11.851 35.636 1.00 34.23 503 GLN B N 1
ATOM 9442 C CA . GLN B 1 503 ? 79.397 -12.042 37.077 1.00 34.85 503 GLN B CA 1
ATOM 9443 C C . GLN B 1 503 ? 78.969 -10.760 37.783 1.00 34.03 503 GLN B C 1
ATOM 9444 O O . GLN B 1 503 ? 78.190 -10.798 38.730 1.00 34.20 503 GLN B O 1
ATOM 9450 N N . LEU B 1 504 ? 79.475 -9.629 37.306 1.00 32.50 504 LEU B N 1
ATOM 9451 C CA . LEU B 1 504 ? 79.145 -8.338 37.899 1.00 32.39 504 LEU B CA 1
ATOM 9452 C C . LEU B 1 504 ? 77.632 -8.111 37.950 1.00 32.52 504 LEU B C 1
ATOM 9453 O O . LEU B 1 504 ? 77.102 -7.636 38.950 1.00 32.25 504 LEU B O 1
ATOM 9458 N N . GLU B 1 505 ? 76.945 -8.452 36.865 1.00 33.59 505 GLU B N 1
ATOM 9459 C CA . GLU B 1 505 ? 75.495 -8.279 36.794 1.00 35.27 505 GLU B CA 1
ATOM 9460 C C . GLU B 1 505 ? 74.805 -9.008 37.938 1.00 34.48 505 GLU B C 1
ATOM 9461 O O . GLU B 1 505 ? 73.892 -8.479 38.568 1.00 33.00 505 GLU B O 1
ATOM 9467 N N . THR B 1 506 ? 75.243 -10.236 38.187 1.00 34.29 506 THR B N 1
ATOM 9468 C CA . THR B 1 506 ? 74.674 -11.057 39.245 1.00 34.63 506 THR B CA 1
ATOM 9469 C C . THR B 1 506 ? 74.829 -10.396 40.602 1.00 33.08 506 THR B C 1
ATOM 9470 O O . THR B 1 506 ? 73.877 -10.306 41.375 1.00 32.16 506 THR B O 1
ATOM 9474 N N . VAL B 1 507 ? 76.042 -9.938 40.893 1.00 32.11 507 VAL B N 1
ATOM 9475 C CA . VAL B 1 507 ? 76.310 -9.283 42.157 1.00 30.19 507 VAL B CA 1
ATOM 9476 C C . VAL B 1 507 ? 75.503 -8.004 42.299 1.00 29.79 507 VAL B C 1
ATOM 9477 O O . VAL B 1 507 ? 74.864 -7.785 43.327 1.00 28.58 507 VAL B O 1
ATOM 9481 N N . LEU B 1 508 ? 75.535 -7.154 41.278 1.00 29.81 508 LEU B N 1
ATOM 9482 C CA . LEU B 1 508 ? 74.800 -5.893 41.348 1.00 30.92 508 LEU B CA 1
ATOM 9483 C C . LEU B 1 508 ? 73.306 -6.093 41.536 1.00 30.70 508 LEU B C 1
ATOM 9484 O O . LEU B 1 508 ? 72.663 -5.331 42.255 1.00 30.44 508 LEU B O 1
ATOM 9489 N N . GLY B 1 509 ? 72.756 -7.117 40.895 1.00 30.57 509 GLY B N 1
ATOM 9490 C CA . GLY B 1 509 ? 71.332 -7.372 41.021 1.00 30.56 509 GLY B CA 1
ATOM 9491 C C . GLY B 1 509 ? 70.983 -7.728 42.443 1.00 30.36 509 GLY B C 1
ATOM 9492 O O . GLY B 1 509 ? 69.959 -7.290 42.970 1.00 30.30 509 GLY B O 1
ATOM 9493 N N . THR B 1 510 ? 71.834 -8.526 43.078 1.00 29.10 510 THR B N 1
ATOM 9494 C CA . THR B 1 510 ? 71.592 -8.906 44.461 1.00 29.77 510 THR B CA 1
ATOM 9495 C C . THR B 1 510 ? 71.683 -7.684 45.369 1.00 28.64 510 THR B C 1
ATOM 9496 O O . THR B 1 510 ? 70.852 -7.505 46.255 1.00 28.47 510 THR B O 1
ATOM 9500 N N . LEU B 1 511 ? 72.678 -6.824 45.147 1.00 28.65 511 LEU B N 1
ATOM 9501 C CA . LEU B 1 511 ? 72.796 -5.624 45.974 1.00 27.56 511 LEU B CA 1
ATOM 9502 C C . LEU B 1 511 ? 71.640 -4.653 45.722 1.00 27.59 511 LEU B C 1
ATOM 9503 O O . LEU B 1 511 ? 71.161 -4.002 46.653 1.00 26.62 511 LEU B O 1
ATOM 9508 N N . GLU B 1 512 ? 71.207 -4.547 44.466 1.00 27.85 512 GLU B N 1
ATOM 9509 C CA . GLU B 1 512 ? 70.085 -3.669 44.125 1.00 30.09 512 GLU B CA 1
ATOM 9510 C C . GLU B 1 512 ? 68.816 -4.163 44.825 1.00 29.74 512 GLU B C 1
ATOM 9511 O O . GLU B 1 512 ? 67.994 -3.358 45.256 1.00 29.90 512 GLU B O 1
ATOM 9517 N N . ASN B 1 513 ? 68.659 -5.482 44.932 1.00 29.76 513 ASN B N 1
ATOM 9518 C CA . ASN B 1 513 ? 67.493 -6.048 45.614 1.00 30.63 513 ASN B CA 1
ATOM 9519 C C . ASN B 1 513 ? 67.520 -5.660 47.098 1.00 30.34 513 ASN B C 1
ATOM 9520 O O . ASN B 1 513 ? 66.486 -5.357 47.691 1.00 29.24 513 ASN B O 1
ATOM 9525 N N . ILE B 1 514 ? 68.708 -5.672 47.698 1.00 29.11 514 ILE B N 1
ATOM 9526 C CA . ILE B 1 514 ? 68.855 -5.293 49.106 1.00 29.10 514 ILE B CA 1
ATOM 9527 C C . ILE B 1 514 ? 68.524 -3.811 49.259 1.00 28.49 514 ILE B C 1
ATOM 9528 O O . ILE B 1 514 ? 67.831 -3.411 50.196 1.00 27.90 514 ILE B O 1
ATOM 9533 N N . GLN B 1 515 ? 69.023 -3.002 48.326 1.00 27.21 515 GLN B N 1
ATOM 9534 C CA . GLN B 1 515 ? 68.780 -1.561 48.341 1.00 26.71 515 GLN B CA 1
ATOM 9535 C C . GLN B 1 515 ? 67.275 -1.314 48.299 1.00 26.56 515 GLN B C 1
ATOM 9536 O O . GLN B 1 515 ? 66.747 -0.515 49.062 1.00 26.72 515 GLN B O 1
ATOM 9542 N N . THR B 1 516 ? 66.592 -2.008 47.393 1.00 27.27 516 THR B N 1
ATOM 9543 C CA . THR B 1 516 ? 65.141 -1.864 47.236 1.00 28.46 516 THR B CA 1
ATOM 9544 C C . THR B 1 516 ? 64.404 -2.218 48.520 1.00 28.05 516 THR B C 1
ATOM 9545 O O . THR B 1 516 ? 63.535 -1.465 48.976 1.00 27.97 516 THR B O 1
ATOM 9549 N N . GLU B 1 517 ? 64.748 -3.361 49.104 1.00 28.09 517 GLU B N 1
ATOM 9550 C CA . GLU B 1 517 ? 64.093 -3.816 50.330 1.00 30.32 517 GLU B CA 1
ATOM 9551 C C . GLU B 1 517 ? 64.390 -2.865 51.490 1.00 27.81 517 GLU B C 1
ATOM 9552 O O . GLU B 1 517 ? 63.528 -2.620 52.330 1.00 27.14 517 GLU B O 1
ATOM 9558 N N . PHE B 1 518 ? 65.611 -2.340 51.545 1.00 26.44 518 PHE B N 1
ATOM 9559 C CA . PHE B 1 518 ? 65.949 -1.408 52.605 1.00 26.42 518 PHE B CA 1
ATOM 9560 C C . PHE B 1 518 ? 65.158 -0.114 52.455 1.00 25.61 518 PHE B C 1
ATOM 9561 O O . PHE B 1 518 ? 64.510 0.346 53.401 1.00 25.89 518 PHE B O 1
ATOM 9569 N N . ASN B 1 519 ? 65.188 0.458 51.258 1.00 25.73 519 ASN B N 1
ATOM 9570 C CA . ASN B 1 519 ? 64.485 1.709 50.992 1.00 25.38 519 ASN B CA 1
ATOM 9571 C C . ASN B 1 519 ? 62.972 1.601 51.230 1.00 27.03 519 ASN B C 1
ATOM 9572 O O . ASN B 1 519 ? 62.363 2.526 51.765 1.00 26.49 519 ASN B O 1
ATOM 9577 N N . ASP B 1 520 ? 62.365 0.484 50.823 1.00 26.47 520 ASP B N 1
ATOM 9578 C CA . ASP B 1 520 ? 60.916 0.327 51.005 1.00 27.71 520 ASP B CA 1
ATOM 9579 C C . ASP B 1 520 ? 60.495 0.071 52.463 1.00 29.07 520 ASP B C 1
ATOM 9580 O O . ASP B 1 520 ? 59.326 0.308 52.848 1.00 28.37 520 ASP B O 1
ATOM 9585 N N . SER B 1 521 ? 61.439 -0.395 53.277 1.00 29.15 521 SER B N 1
ATOM 9586 C CA . SER B 1 521 ? 61.167 -0.691 54.688 1.00 31.08 521 SER B CA 1
ATOM 9587 C C . SER B 1 521 ? 61.299 0.530 55.601 1.00 32.66 521 SER B C 1
ATOM 9588 O O . SER B 1 521 ? 60.993 0.463 56.796 1.00 33.32 521 SER B O 1
ATOM 9591 N N . ARG B 1 522 ? 61.752 1.642 55.041 1.00 34.90 522 ARG B N 1
ATOM 9592 C CA . ARG B 1 522 ? 61.925 2.873 55.808 1.00 37.38 522 ARG B CA 1
ATOM 9593 C C . ARG B 1 522 ? 60.692 3.780 55.819 1.00 38.73 522 ARG B C 1
ATOM 9594 O O . ARG B 1 522 ? 59.924 3.824 54.864 1.00 38.44 522 ARG B O 1
ATOM 9602 N N . SER B 1 523 ? 60.519 4.522 56.906 1.00 40.40 523 SER B N 1
ATOM 9603 C CA . SER B 1 523 ? 59.389 5.433 57.010 1.00 42.05 523 SER B CA 1
ATOM 9604 C C . SER B 1 523 ? 59.831 6.780 57.539 1.00 42.26 523 SER B C 1
ATOM 9605 O O . SER B 1 523 ? 59.070 7.443 58.245 1.00 44.08 523 SER B O 1
ATOM 9608 N N . ASP B 1 524 ? 61.049 7.190 57.199 1.00 41.79 524 ASP B N 1
ATOM 9609 C CA . ASP B 1 524 ? 61.582 8.456 57.699 1.00 41.67 524 ASP B CA 1
ATOM 9610 C C . ASP B 1 524 ? 62.427 9.213 56.679 1.00 41.66 524 ASP B C 1
ATOM 9611 O O . ASP B 1 524 ? 63.164 10.134 57.037 1.00 42.85 524 ASP B O 1
ATOM 9616 N N . GLY B 1 525 ? 62.328 8.827 55.414 1.00 39.80 525 GLY B N 1
ATOM 9617 C CA . GLY B 1 525 ? 63.092 9.520 54.396 1.00 38.20 525 GLY B CA 1
ATOM 9618 C C . GLY B 1 525 ? 64.489 8.970 54.179 1.00 36.97 525 GLY B C 1
ATOM 9619 O O . GLY B 1 525 ? 65.179 9.387 53.257 1.00 37.18 525 GLY B O 1
ATOM 9620 N N . THR B 1 526 ? 64.914 8.042 55.025 1.00 34.68 526 THR B N 1
ATOM 9621 C CA . THR B 1 526 ? 66.243 7.441 54.880 1.00 33.22 526 THR B CA 1
ATOM 9622 C C . THR B 1 526 ? 66.336 6.493 53.666 1.00 32.43 526 THR B C 1
ATOM 9623 O O . THR B 1 526 ? 65.414 5.715 53.404 1.00 30.81 526 THR B O 1
ATOM 9627 N N . GLN B 1 527 ? 67.444 6.571 52.922 1.00 30.11 527 GLN B N 1
ATOM 9628 C CA . GLN B 1 527 ? 67.687 5.670 51.791 1.00 28.57 527 GLN B CA 1
ATOM 9629 C C . GLN B 1 527 ? 69.175 5.350 51.751 1.00 27.57 527 GLN B C 1
ATOM 9630 O O . GLN B 1 527 ? 69.976 6.006 52.423 1.00 27.73 527 GLN B O 1
ATOM 9636 N N . VAL B 1 528 ? 69.528 4.338 50.963 1.00 26.46 528 VAL B N 1
ATOM 9637 C CA . VAL B 1 528 ? 70.921 3.941 50.771 1.00 26.06 528 VAL B CA 1
ATOM 9638 C C . VAL B 1 528 ? 71.217 3.850 49.273 1.00 27.03 528 VAL B C 1
ATOM 9639 O O . VAL B 1 528 ? 70.385 3.395 48.488 1.00 26.35 528 VAL B O 1
ATOM 9643 N N . SER B 1 529 ? 72.411 4.282 48.877 1.00 26.35 529 SER B N 1
ATOM 9644 C CA . SER B 1 529 ? 72.808 4.225 47.486 1.00 25.49 529 SER B CA 1
ATOM 9645 C C . SER B 1 529 ? 73.484 2.892 47.211 1.00 25.34 529 SER B C 1
ATOM 9646 O O . SER B 1 529 ? 73.966 2.231 48.120 1.00 23.32 529 SER B O 1
ATOM 9649 N N . LEU B 1 530 ? 73.511 2.515 45.943 1.00 25.42 530 LEU B N 1
ATOM 9650 C CA . LEU B 1 530 ? 74.168 1.291 45.527 1.00 26.48 530 LEU B CA 1
ATOM 9651 C C . LEU B 1 530 ? 75.675 1.521 45.722 1.00 26.40 530 LEU B C 1
ATOM 9652 O O . LEU B 1 530 ? 76.424 0.585 46.009 1.00 25.63 530 LEU B O 1
ATOM 9657 N N . ALA B 1 531 ? 76.112 2.766 45.567 1.00 25.31 531 ALA B N 1
ATOM 9658 C CA . ALA B 1 531 ? 77.533 3.078 45.753 1.00 25.05 531 ALA B CA 1
ATOM 9659 C C . ALA B 1 531 ? 77.964 2.692 47.163 1.00 24.82 531 ALA B C 1
ATOM 9660 O O . ALA B 1 531 ? 79.003 2.043 47.355 1.00 24.83 531 ALA B O 1
ATOM 9662 N N . ASP B 1 532 ? 77.194 3.104 48.169 1.00 24.45 532 ASP B N 1
ATOM 9663 C CA . ASP B 1 532 ? 77.555 2.743 49.537 1.00 25.31 532 ASP B CA 1
ATOM 9664 C C . ASP B 1 532 ? 77.423 1.248 49.797 1.00 24.98 532 ASP B C 1
ATOM 9665 O O . ASP B 1 532 ? 78.249 0.674 50.489 1.00 25.39 532 ASP B O 1
ATOM 9670 N N . LEU B 1 533 ? 76.378 0.605 49.276 1.00 24.57 533 LEU B N 1
ATOM 9671 C CA . LEU B 1 533 ? 76.238 -0.837 49.509 1.00 25.11 533 LEU B CA 1
ATOM 9672 C C . LEU B 1 533 ? 77.411 -1.643 48.931 1.00 23.74 533 LEU B C 1
ATOM 9673 O O . LEU B 1 533 ? 77.823 -2.643 49.515 1.00 25.89 533 LEU B O 1
ATOM 9678 N N . ILE B 1 534 ? 77.943 -1.221 47.791 1.00 24.16 534 ILE B N 1
ATOM 9679 C CA . ILE B 1 534 ? 79.069 -1.931 47.171 1.00 24.19 534 ILE B CA 1
ATOM 9680 C C . ILE B 1 534 ? 80.266 -1.885 48.117 1.00 25.61 534 ILE B C 1
ATOM 9681 O O . ILE B 1 534 ? 80.914 -2.911 48.399 1.00 25.95 534 ILE B O 1
ATOM 9686 N N . VAL B 1 535 ? 80.556 -0.689 48.617 1.00 24.68 535 VAL B N 1
ATOM 9687 C CA . VAL B 1 535 ? 81.672 -0.539 49.535 1.00 24.90 535 VAL B CA 1
ATOM 9688 C C . VAL B 1 535 ? 81.397 -1.208 50.866 1.00 26.05 535 VAL B C 1
ATOM 9689 O O . VAL B 1 535 ? 82.264 -1.888 51.430 1.00 25.62 535 VAL B O 1
ATOM 9693 N N . LEU B 1 536 ? 80.184 -1.042 51.374 1.00 25.35 536 LEU B N 1
ATOM 9694 C CA . LEU B 1 536 ? 79.837 -1.650 52.646 1.00 26.65 536 LEU B CA 1
ATOM 9695 C C . LEU B 1 536 ? 79.910 -3.183 52.560 1.00 25.62 536 LEU B C 1
ATOM 9696 O O . LEU B 1 536 ? 80.327 -3.848 53.514 1.00 25.52 536 LEU B O 1
ATOM 9701 N N . GLY B 1 537 ? 79.508 -3.734 51.415 1.00 24.99 537 GLY B N 1
ATOM 9702 C CA . GLY B 1 537 ? 79.582 -5.173 51.207 1.00 26.17 537 GLY B CA 1
ATOM 9703 C C . GLY B 1 537 ? 81.037 -5.644 51.245 1.00 27.21 537 GLY B C 1
ATOM 9704 O O . GLY B 1 537 ? 81.363 -6.663 51.859 1.00 26.28 537 GLY B O 1
ATOM 9705 N N . GLY B 1 538 ? 81.913 -4.896 50.572 1.00 25.43 538 GLY B N 1
ATOM 9706 C CA . GLY B 1 538 ? 83.333 -5.223 50.566 1.00 25.11 538 GLY B CA 1
ATOM 9707 C C . GLY B 1 538 ? 83.871 -5.203 51.980 1.00 24.21 538 GLY B C 1
ATOM 9708 O O . GLY B 1 538 ? 84.558 -6.127 52.412 1.00 24.61 538 GLY B O 1
ATOM 9709 N N . ASN B 1 539 ? 83.552 -4.152 52.726 1.00 24.77 539 ASN B N 1
ATOM 9710 C CA . ASN B 1 539 ? 84.001 -4.048 54.108 1.00 25.74 539 ASN B CA 1
ATOM 9711 C C . ASN B 1 539 ? 83.504 -5.218 54.945 1.00 26.66 539 ASN B C 1
ATOM 9712 O O . ASN B 1 539 ? 84.264 -5.806 55.732 1.00 25.86 539 ASN B O 1
ATOM 9717 N N . ALA B 1 540 ? 82.223 -5.557 54.794 1.00 25.83 540 ALA B N 1
ATOM 9718 C CA . ALA B 1 540 ? 81.659 -6.655 55.581 1.00 25.95 540 ALA B CA 1
ATOM 9719 C C . ALA B 1 540 ? 82.382 -7.943 55.272 1.00 24.77 540 ALA B C 1
ATOM 9720 O O . ALA B 1 540 ? 82.649 -8.741 56.169 1.00 27.88 540 ALA B O 1
ATOM 9722 N N . ALA B 1 541 ? 82.695 -8.150 54.000 1.00 25.61 541 ALA B N 1
ATOM 9723 C CA . ALA B 1 541 ? 83.378 -9.363 53.581 1.00 23.76 541 ALA B CA 1
ATOM 9724 C C . ALA B 1 541 ? 84.791 -9.427 54.151 1.00 25.36 541 ALA B C 1
ATOM 9725 O O . ALA B 1 541 ? 85.258 -10.512 54.516 1.00 24.34 541 ALA B O 1
ATOM 9727 N N . VAL B 1 542 ? 85.471 -8.279 54.248 1.00 24.23 542 VAL B N 1
ATOM 9728 C CA . VAL B 1 542 ? 86.837 -8.288 54.805 1.00 24.45 542 VAL B CA 1
ATOM 9729 C C . VAL B 1 542 ? 86.767 -8.592 56.293 1.00 25.03 542 VAL B C 1
ATOM 9730 O O . VAL B 1 542 ? 87.566 -9.378 56.829 1.00 25.71 542 VAL B O 1
ATOM 9734 N N . GLU B 1 543 ? 85.804 -7.980 56.970 1.00 26.01 543 GLU B N 1
ATOM 9735 C CA . GLU B 1 543 ? 85.637 -8.231 58.398 1.00 27.78 543 GLU B CA 1
ATOM 9736 C C . GLU B 1 543 ? 85.365 -9.714 58.610 1.00 27.80 543 GLU B C 1
ATOM 9737 O O . GLU B 1 543 ? 85.914 -10.325 59.524 1.00 27.70 543 GLU B O 1
ATOM 9743 N N . GLN B 1 544 ? 84.544 -10.299 57.741 1.00 28.09 544 GLN B N 1
ATOM 9744 C CA . GLN B 1 544 ? 84.209 -11.717 57.849 1.00 29.94 544 GLN B CA 1
ATOM 9745 C C . GLN B 1 544 ? 85.436 -12.599 57.646 1.00 28.61 544 GLN B C 1
ATOM 9746 O O . GLN B 1 544 ? 85.646 -13.566 58.379 1.00 29.49 544 GLN B O 1
ATOM 9752 N N . ALA B 1 545 ? 86.243 -12.273 56.643 1.00 27.74 545 ALA B N 1
ATOM 9753 C CA . ALA B 1 545 ? 87.436 -13.059 56.372 1.00 27.42 545 ALA B CA 1
ATOM 9754 C C . ALA B 1 545 ? 88.373 -12.976 57.565 1.00 27.41 545 ALA B C 1
ATOM 9755 O O . ALA B 1 545 ? 89.016 -13.958 57.922 1.00 27.85 545 ALA B O 1
ATOM 9757 N N . ALA B 1 546 ? 88.463 -11.803 58.184 1.00 27.72 546 ALA B N 1
ATOM 9758 C CA . ALA B 1 546 ? 89.325 -11.652 59.352 1.00 27.84 546 ALA B CA 1
ATOM 9759 C C . ALA B 1 546 ? 88.742 -12.480 60.497 1.00 30.19 546 ALA B C 1
ATOM 9760 O O . ALA B 1 546 ? 89.469 -13.181 61.210 1.00 29.35 546 ALA B O 1
ATOM 9762 N N . ALA B 1 547 ? 87.420 -12.406 60.666 1.00 29.41 547 ALA B N 1
ATOM 9763 C CA . ALA B 1 547 ? 86.761 -13.167 61.728 1.00 31.09 547 ALA B CA 1
ATOM 9764 C C . ALA B 1 547 ? 87.036 -14.665 61.579 1.00 30.57 547 ALA B C 1
ATOM 9765 O O . ALA B 1 547 ? 87.253 -15.363 62.570 1.00 31.32 547 ALA B O 1
ATOM 9767 N N . ASN B 1 548 ? 87.040 -15.153 60.343 1.00 31.05 548 ASN B N 1
ATOM 9768 C CA . ASN B 1 548 ? 87.306 -16.564 60.087 1.00 31.82 548 ASN B CA 1
ATOM 9769 C C . ASN B 1 548 ? 88.697 -16.966 60.563 1.00 33.11 548 ASN B C 1
ATOM 9770 O O . ASN B 1 548 ? 88.942 -18.139 60.871 1.00 32.44 548 ASN B O 1
ATOM 9775 N N . ALA B 1 549 ? 89.610 -15.993 60.599 1.00 33.05 549 ALA B N 1
ATOM 9776 C CA . ALA B 1 549 ? 90.988 -16.230 61.037 1.00 33.30 549 ALA B CA 1
ATOM 9777 C C . ALA B 1 549 ? 91.161 -15.958 62.525 1.00 34.25 549 ALA B C 1
ATOM 9778 O O . ALA B 1 549 ? 92.262 -16.094 63.060 1.00 35.08 549 ALA B O 1
ATOM 9780 N N . GLY B 1 550 ? 90.078 -15.558 63.191 1.00 34.44 550 GLY B N 1
ATOM 9781 C CA . GLY B 1 550 ? 90.142 -15.298 64.617 1.00 35.21 550 GLY B CA 1
ATOM 9782 C C . GLY B 1 550 ? 90.437 -13.870 65.041 1.00 35.29 550 GLY B C 1
ATOM 9783 O O . GLY B 1 550 ? 90.762 -13.623 66.211 1.00 35.39 550 GLY B O 1
ATOM 9784 N N . TYR B 1 551 ? 90.316 -12.925 64.110 1.00 35.06 551 TYR B N 1
ATOM 9785 C CA . TYR B 1 551 ? 90.582 -11.520 64.412 1.00 34.94 551 TYR B CA 1
ATOM 9786 C C . TYR B 1 551 ? 89.329 -10.667 64.291 1.00 36.32 551 TYR B C 1
ATOM 9787 O O . TYR B 1 551 ? 88.611 -10.727 63.286 1.00 36.53 551 TYR B O 1
ATOM 9796 N N . ASP B 1 552 ? 89.072 -9.873 65.324 1.00 36.52 552 ASP B N 1
ATOM 9797 C CA . ASP B 1 552 ? 87.917 -8.991 65.345 1.00 38.25 552 ASP B CA 1
ATOM 9798 C C . ASP B 1 552 ? 88.327 -7.608 64.863 1.00 37.64 552 ASP B C 1
ATOM 9799 O O . ASP B 1 552 ? 89.003 -6.855 65.577 1.00 37.49 552 ASP B O 1
ATOM 9804 N N . VAL B 1 553 ? 87.928 -7.280 63.641 1.00 36.33 553 VAL B N 1
ATOM 9805 C CA . VAL B 1 553 ? 88.264 -5.989 63.069 1.00 36.71 553 VAL B CA 1
ATOM 9806 C C . VAL B 1 553 ? 86.999 -5.241 62.671 1.00 36.19 553 VAL B C 1
ATOM 9807 O O . VAL B 1 553 ? 86.027 -5.838 62.223 1.00 35.38 553 VAL B O 1
ATOM 9811 N N . GLU B 1 554 ? 87.020 -3.931 62.864 1.00 37.74 554 GLU B N 1
ATOM 9812 C CA . GLU B 1 554 ? 85.895 -3.088 62.506 1.00 38.62 554 GLU B CA 1
ATOM 9813 C C . GLU B 1 554 ? 86.437 -2.004 61.592 1.00 38.26 554 GLU B C 1
ATOM 9814 O O . GLU B 1 554 ? 87.122 -1.086 62.041 1.00 39.25 554 GLU B O 1
ATOM 9820 N N . ILE B 1 555 ? 86.140 -2.120 60.303 1.00 36.93 555 ILE B N 1
ATOM 9821 C CA . ILE B 1 555 ? 86.619 -1.148 59.330 1.00 35.90 555 ILE B CA 1
ATOM 9822 C C . ILE B 1 555 ? 85.784 0.126 59.357 1.00 35.73 555 ILE B C 1
ATOM 9823 O O . ILE B 1 555 ? 84.554 0.087 59.325 1.00 34.28 555 ILE B O 1
ATOM 9828 N N . PRO B 1 556 ? 86.444 1.286 59.437 1.00 36.06 556 PRO B N 1
ATOM 9829 C CA . PRO B 1 556 ? 85.663 2.522 59.462 1.00 36.44 556 PRO B CA 1
ATOM 9830 C C . PRO B 1 556 ? 84.888 2.678 58.153 1.00 35.41 556 PRO B C 1
ATOM 9831 O O . PRO B 1 556 ? 85.409 2.397 57.080 1.00 36.08 556 PRO B O 1
ATOM 9835 N N . PHE B 1 557 ? 83.631 3.088 58.256 1.00 36.08 557 PHE B N 1
ATOM 9836 C CA . PHE B 1 557 ? 82.791 3.257 57.073 1.00 35.64 557 PHE B CA 1
ATOM 9837 C C . PHE B 1 557 ? 82.251 4.672 56.990 1.00 36.45 557 PHE B C 1
ATOM 9838 O O . PHE B 1 557 ? 81.728 5.196 57.970 1.00 36.62 557 PHE B O 1
ATOM 9846 N N . GLU B 1 558 ? 82.367 5.274 55.809 1.00 37.03 558 GLU B N 1
ATOM 9847 C CA . GLU B 1 558 ? 81.908 6.638 55.574 1.00 38.88 558 GLU B CA 1
ATOM 9848 C C . GLU B 1 558 ? 80.713 6.636 54.620 1.00 37.68 558 GLU B C 1
ATOM 9849 O O . GLU B 1 558 ? 80.880 6.491 53.405 1.00 38.56 558 GLU B O 1
ATOM 9855 N N . PRO B 1 559 ? 79.493 6.778 55.157 1.00 37.02 559 PRO B N 1
ATOM 9856 C CA . PRO B 1 559 ? 78.279 6.792 54.326 1.00 36.39 559 PRO B CA 1
ATOM 9857 C C . PRO B 1 559 ? 78.142 8.120 53.602 1.00 34.80 559 PRO B C 1
ATOM 9858 O O . PRO B 1 559 ? 78.652 9.136 54.068 1.00 34.74 559 PRO B O 1
ATOM 9862 N N . GLY B 1 560 ? 77.444 8.112 52.473 1.00 32.49 560 GLY B N 1
ATOM 9863 C CA . GLY B 1 560 ? 77.253 9.351 51.750 1.00 31.11 560 GLY B CA 1
ATOM 9864 C C . GLY B 1 560 ? 77.543 9.283 50.272 1.00 28.58 560 GLY B C 1
ATOM 9865 O O . GLY B 1 560 ? 77.313 10.261 49.564 1.00 27.71 560 GLY B O 1
ATOM 9866 N N . ARG B 1 561 ? 78.074 8.158 49.797 1.00 26.52 561 ARG B N 1
ATOM 9867 C CA . ARG B 1 561 ? 78.341 8.040 48.375 1.00 25.33 561 ARG B CA 1
ATOM 9868 C C . ARG B 1 561 ? 77.007 8.059 47.641 1.00 25.90 561 ARG B C 1
ATOM 9869 O O . ARG B 1 561 ? 75.988 7.597 48.165 1.00 25.98 561 ARG B O 1
ATOM 9877 N N . VAL B 1 562 ? 77.018 8.590 46.430 1.00 25.50 562 VAL B N 1
ATOM 9878 C CA . VAL B 1 562 ? 75.792 8.672 45.646 1.00 26.22 562 VAL B CA 1
ATOM 9879 C C . VAL B 1 562 ? 75.907 7.860 44.376 1.00 27.22 562 VAL B C 1
ATOM 9880 O O . VAL B 1 562 ? 76.996 7.397 44.012 1.00 26.00 562 VAL B O 1
ATOM 9884 N N . ASP B 1 563 ? 74.785 7.678 43.688 1.00 26.37 563 ASP B N 1
ATOM 9885 C CA . ASP B 1 563 ? 74.789 6.916 42.439 1.00 28.04 563 ASP B CA 1
ATOM 9886 C C . ASP B 1 563 ? 74.685 7.875 41.261 1.00 28.28 563 ASP B C 1
ATOM 9887 O O . ASP B 1 563 ? 73.658 8.530 41.082 1.00 29.82 563 ASP B O 1
ATOM 9892 N N . ALA B 1 564 ? 75.745 7.972 40.466 1.00 27.82 564 ALA B N 1
ATOM 9893 C CA . ALA B 1 564 ? 75.746 8.870 39.311 1.00 28.41 564 ALA B CA 1
ATOM 9894 C C . ALA B 1 564 ? 75.032 8.224 38.126 1.00 28.26 564 ALA B C 1
ATOM 9895 O O . ALA B 1 564 ? 75.030 7.008 37.992 1.00 26.68 564 ALA B O 1
ATOM 9897 N N . GLY B 1 565 ? 74.443 9.048 37.264 1.00 29.01 565 GLY B N 1
ATOM 9898 C CA . GLY B 1 565 ? 73.732 8.521 36.108 1.00 30.75 565 GLY B CA 1
ATOM 9899 C C . GLY B 1 565 ? 74.486 8.630 34.795 1.00 31.00 565 GLY B C 1
ATOM 9900 O O . GLY B 1 565 ? 75.537 9.263 34.726 1.00 29.88 565 GLY B O 1
ATOM 9901 N N . PRO B 1 566 ? 73.970 8.008 33.722 1.00 32.01 566 PRO B N 1
ATOM 9902 C CA . PRO B 1 566 ? 74.613 8.046 32.405 1.00 32.67 566 PRO B CA 1
ATOM 9903 C C . PRO B 1 566 ? 74.663 9.448 31.822 1.00 32.83 566 PRO B C 1
ATOM 9904 O O . PRO B 1 566 ? 75.579 9.787 31.085 1.00 32.29 566 PRO B O 1
ATOM 9908 N N . GLU B 1 567 ? 73.661 10.255 32.144 1.00 34.61 567 GLU B N 1
ATOM 9909 C CA . GLU B 1 567 ? 73.589 11.607 31.608 1.00 36.06 567 GLU B CA 1
ATOM 9910 C C . GLU B 1 567 ? 74.782 12.459 32.004 1.00 35.96 567 GLU B C 1
ATOM 9911 O O . GLU B 1 567 ? 75.217 13.323 31.240 1.00 36.59 567 GLU B O 1
ATOM 9917 N N . HIS B 1 568 ? 75.314 12.206 33.196 1.00 36.26 568 HIS B N 1
ATOM 9918 C CA . HIS B 1 568 ? 76.466 12.960 33.697 1.00 35.81 568 HIS B CA 1
ATOM 9919 C C . HIS B 1 568 ? 77.763 12.137 33.689 1.00 35.23 568 HIS B C 1
ATOM 9920 O O . HIS B 1 568 ? 78.641 12.321 34.539 1.00 34.21 568 HIS B O 1
ATOM 9927 N N . THR B 1 569 ? 77.883 11.235 32.720 1.00 33.37 569 THR B N 1
ATOM 9928 C CA . THR B 1 569 ? 79.068 10.392 32.591 1.00 32.46 569 THR B CA 1
ATOM 9929 C C . THR B 1 569 ? 79.485 10.349 31.124 1.00 32.32 569 THR B C 1
ATOM 9930 O O . THR B 1 569 ? 78.707 9.928 30.268 1.00 31.75 569 THR B O 1
ATOM 9934 N N . ASP B 1 570 ? 80.699 10.805 30.829 1.00 32.31 570 ASP B N 1
ATOM 9935 C CA . ASP B 1 570 ? 81.226 10.780 29.463 1.00 32.47 570 ASP B CA 1
ATOM 9936 C C . ASP B 1 570 ? 81.862 9.399 29.354 1.00 33.24 570 ASP B C 1
ATOM 9937 O O . ASP B 1 570 ? 83.038 9.235 29.648 1.00 32.10 570 ASP B O 1
ATOM 9942 N N . ALA B 1 571 ? 81.077 8.411 28.928 1.00 31.87 571 ALA B N 1
ATOM 9943 C CA . ALA B 1 571 ? 81.552 7.031 28.849 1.00 32.66 571 ALA B CA 1
ATOM 9944 C C . ALA B 1 571 ? 82.886 6.841 28.146 1.00 32.10 571 ALA B C 1
ATOM 9945 O O . ALA B 1 571 ? 83.790 6.192 28.684 1.00 32.28 571 ALA B O 1
ATOM 9947 N N . PRO B 1 572 ? 83.037 7.400 26.943 1.00 31.79 572 PRO B N 1
ATOM 9948 C CA . PRO B 1 572 ? 84.298 7.260 26.204 1.00 32.31 572 PRO B CA 1
ATOM 9949 C C . PRO B 1 572 ? 85.530 7.727 27.001 1.00 31.82 572 PRO B C 1
ATOM 9950 O O . PRO B 1 572 ? 86.603 7.127 26.906 1.00 33.18 572 PRO B O 1
ATOM 9954 N N . SER B 1 573 ? 85.372 8.782 27.793 1.00 31.00 573 SER B N 1
ATOM 9955 C CA . SER B 1 573 ? 86.487 9.302 28.591 1.00 30.49 573 SER B CA 1
ATOM 9956 C C . SER B 1 573 ? 86.925 8.361 29.727 1.00 30.29 573 SER B C 1
ATOM 9957 O O . SER B 1 573 ? 88.050 8.483 30.238 1.00 30.96 573 SER B O 1
ATOM 9960 N N . PHE B 1 574 ? 86.054 7.441 30.142 1.00 28.85 574 PHE B N 1
ATOM 9961 C CA . PHE B 1 574 ? 86.433 6.510 31.205 1.00 28.64 574 PHE B CA 1
ATOM 9962 C C . PHE B 1 574 ? 87.275 5.340 30.685 1.00 29.21 574 PHE B C 1
ATOM 9963 O O . PHE B 1 574 ? 87.826 4.573 31.464 1.00 28.55 574 PHE B O 1
ATOM 9971 N N . ASP B 1 575 ? 87.381 5.195 29.372 1.00 30.64 575 ASP B N 1
ATOM 9972 C CA . ASP B 1 575 ? 88.188 4.107 28.834 1.00 33.54 575 ASP B CA 1
ATOM 9973 C C . ASP B 1 575 ? 89.636 4.250 29.293 1.00 33.16 575 ASP B C 1
ATOM 9974 O O . ASP B 1 575 ? 90.350 3.263 29.427 1.00 33.44 575 ASP B O 1
ATOM 9979 N N . ALA B 1 576 ? 90.061 5.482 29.547 1.00 32.44 576 ALA B N 1
ATOM 9980 C CA . ALA B 1 576 ? 91.433 5.727 29.991 1.00 32.39 576 ALA B CA 1
ATOM 9981 C C . ALA B 1 576 ? 91.716 5.122 31.366 1.00 32.02 576 ALA B C 1
ATOM 9982 O O . ALA B 1 576 ? 92.879 4.929 31.743 1.00 32.88 576 ALA B O 1
ATOM 9984 N N . LEU B 1 577 ? 90.661 4.819 32.116 1.00 30.64 577 LEU B N 1
ATOM 9985 C CA . LEU B 1 577 ? 90.817 4.246 33.446 1.00 31.21 577 LEU B CA 1
ATOM 9986 C C . LEU B 1 577 ? 90.831 2.716 33.420 1.00 31.73 577 LEU B C 1
ATOM 9987 O O . LEU B 1 577 ? 91.026 2.086 34.454 1.00 32.40 577 LEU B O 1
ATOM 9992 N N . LYS B 1 578 ? 90.630 2.135 32.239 1.00 33.09 578 LYS B N 1
ATOM 9993 C CA . LYS B 1 578 ? 90.597 0.683 32.076 1.00 33.93 578 LYS B CA 1
ATOM 9994 C C . LYS B 1 578 ? 91.975 0.107 32.360 1.00 34.44 578 LYS B C 1
ATOM 9995 O O . LYS B 1 578 ? 92.950 0.472 31.709 1.00 34.28 578 LYS B O 1
ATOM 10001 N N . PRO B 1 579 ? 92.067 -0.793 33.343 1.00 35.11 579 PRO B N 1
ATOM 10002 C CA . PRO B 1 579 ? 93.323 -1.438 33.741 1.00 35.76 579 PRO B CA 1
ATOM 10003 C C . PRO B 1 579 ? 93.800 -2.466 32.734 1.00 35.20 579 PRO B C 1
ATOM 10004 O O . PRO B 1 579 ? 92.987 -3.150 32.105 1.00 36.89 579 PRO B O 1
ATOM 10008 N N . LYS B 1 580 ? 95.117 -2.563 32.572 1.00 34.25 580 LYS B N 1
ATOM 10009 C CA . LYS B 1 580 ? 95.713 -3.554 31.684 1.00 33.03 580 LYS B CA 1
ATOM 10010 C C . LYS B 1 580 ? 96.179 -4.677 32.607 1.00 31.31 580 LYS B C 1
ATOM 10011 O O . LYS B 1 580 ? 96.299 -5.834 32.209 1.00 30.59 580 LYS B O 1
ATOM 10017 N N . VAL B 1 581 ? 96.455 -4.316 33.851 1.00 28.98 581 VAL B N 1
ATOM 10018 C CA . VAL B 1 581 ? 96.890 -5.282 34.845 1.00 28.21 581 VAL B CA 1
ATOM 10019 C C . VAL B 1 581 ? 96.163 -4.938 36.142 1.00 28.69 581 VAL B C 1
ATOM 10020 O O . VAL B 1 581 ? 95.966 -3.760 36.450 1.00 28.98 581 VAL B O 1
ATOM 10024 N N . ASP B 1 582 ? 95.733 -5.953 36.883 1.00 27.17 582 ASP B N 1
ATOM 10025 C CA . ASP B 1 582 ? 95.084 -5.711 38.166 1.00 28.15 582 ASP B CA 1
ATOM 10026 C C . ASP B 1 582 ? 95.634 -6.726 39.158 1.00 28.27 582 ASP B C 1
ATOM 10027 O O . ASP B 1 582 ? 95.311 -7.914 39.108 1.00 28.51 582 ASP B O 1
ATOM 10032 N N . GLY B 1 583 ? 96.461 -6.239 40.073 1.00 27.93 583 GLY B N 1
ATOM 10033 C CA . GLY B 1 583 ? 97.094 -7.115 41.046 1.00 26.20 583 GLY B CA 1
ATOM 10034 C C . GLY B 1 583 ? 96.177 -7.800 42.031 1.00 25.61 583 GLY B C 1
ATOM 10035 O O . GLY B 1 583 ? 96.358 -8.973 42.299 1.00 24.92 583 GLY B O 1
ATOM 10036 N N . VAL B 1 584 ? 95.198 -7.078 42.563 1.00 24.28 584 VAL B N 1
ATOM 10037 C CA . VAL B 1 584 ? 94.273 -7.659 43.532 1.00 25.19 584 VAL B CA 1
ATOM 10038 C C . VAL B 1 584 ? 93.512 -8.821 42.910 1.00 24.70 584 VAL B C 1
ATOM 10039 O O . VAL B 1 584 ? 93.254 -9.807 43.570 1.00 24.77 584 VAL B O 1
ATOM 10043 N N . ARG B 1 585 ? 93.170 -8.690 41.629 1.00 24.25 585 ARG B N 1
ATOM 10044 C CA . ARG B 1 585 ? 92.414 -9.733 40.930 1.00 24.86 585 ARG B CA 1
ATOM 10045 C C . ARG B 1 585 ? 93.281 -10.654 40.079 1.00 25.68 585 ARG B C 1
ATOM 10046 O O . ARG B 1 585 ? 92.776 -11.565 39.412 1.00 25.85 585 ARG B O 1
ATOM 10054 N N . ASN B 1 586 ? 94.593 -10.435 40.125 1.00 24.51 586 ASN B N 1
ATOM 10055 C CA . ASN B 1 586 ? 95.536 -11.245 39.357 1.00 25.15 586 ASN B CA 1
ATOM 10056 C C . ASN B 1 586 ? 95.103 -11.318 37.899 1.00 26.66 586 ASN B C 1
ATOM 10057 O O . ASN B 1 586 ? 94.986 -12.400 37.300 1.00 28.37 586 ASN B O 1
ATOM 10062 N N . TYR B 1 587 ? 94.842 -10.145 37.332 1.00 26.33 587 TYR B N 1
ATOM 10063 C CA . TYR B 1 587 ? 94.429 -10.025 35.939 1.00 27.80 587 TYR B CA 1
ATOM 10064 C C . TYR B 1 587 ? 95.576 -9.416 35.149 1.00 28.37 587 TYR B C 1
ATOM 10065 O O . TYR B 1 587 ? 96.104 -8.375 35.539 1.00 26.86 587 TYR B O 1
ATOM 10074 N N . ILE B 1 588 ? 95.938 -10.049 34.035 1.00 27.65 588 ILE B N 1
ATOM 10075 C CA . ILE B 1 588 ? 97.013 -9.562 33.166 1.00 30.66 588 ILE B CA 1
ATOM 10076 C C . ILE B 1 588 ? 96.539 -9.594 31.709 1.00 33.12 588 ILE B C 1
ATOM 10077 O O . ILE B 1 588 ? 96.381 -10.666 31.122 1.00 32.30 588 ILE B O 1
ATOM 10082 N N . GLN B 1 589 ? 96.305 -8.419 31.141 1.00 34.09 589 GLN B N 1
ATOM 10083 C CA . GLN B 1 589 ? 95.855 -8.332 29.762 1.00 38.92 589 GLN B CA 1
ATOM 10084 C C . GLN B 1 589 ? 96.923 -8.974 28.878 1.00 40.51 589 GLN B C 1
ATOM 10085 O O . GLN B 1 589 ? 98.109 -8.676 28.997 1.00 39.51 589 GLN B O 1
ATOM 10091 N N . ASP B 1 590 ? 96.497 -9.872 27.996 1.00 44.71 590 ASP B N 1
ATOM 10092 C CA . ASP B 1 590 ? 97.436 -10.575 27.134 1.00 47.34 590 ASP B CA 1
ATOM 10093 C C . ASP B 1 590 ? 97.769 -9.744 25.906 1.00 48.35 590 ASP B C 1
ATOM 10094 O O . ASP B 1 590 ? 97.283 -10.019 24.803 1.00 49.71 590 ASP B O 1
ATOM 10099 N N . ASP B 1 591 ? 98.599 -8.727 26.105 1.00 48.24 591 ASP B N 1
ATOM 10100 C CA . ASP B 1 591 ? 99.002 -7.830 25.031 1.00 48.48 591 ASP B CA 1
ATOM 10101 C C . ASP B 1 591 ? 99.931 -6.733 25.556 1.00 47.09 591 ASP B C 1
ATOM 10102 O O . ASP B 1 591 ? 100.499 -5.965 24.780 1.00 47.13 591 ASP B O 1
ATOM 10107 N N . ILE B 1 592 ? 100.083 -6.657 26.875 1.00 45.30 592 ILE B N 1
ATOM 10108 C CA . ILE B 1 592 ? 100.932 -5.633 27.474 1.00 42.91 592 ILE B CA 1
ATOM 10109 C C . ILE B 1 592 ? 102.384 -5.763 27.033 1.00 42.48 592 ILE B C 1
ATOM 10110 O O . ILE B 1 592 ? 102.890 -6.863 26.821 1.00 42.29 592 ILE B O 1
ATOM 10115 N N . THR B 1 593 ? 103.056 -4.627 26.915 1.00 41.85 593 THR B N 1
ATOM 10116 C CA . THR B 1 593 ? 104.442 -4.618 26.492 1.00 41.20 593 THR B CA 1
ATOM 10117 C C . THR B 1 593 ? 105.392 -4.776 27.680 1.00 39.32 593 THR B C 1
ATOM 10118 O O . THR B 1 593 ? 106.263 -5.644 27.687 1.00 39.25 593 THR B O 1
ATOM 10122 N N . ARG B 1 594 ? 105.215 -3.945 28.694 1.00 37.02 594 ARG B N 1
ATOM 10123 C CA . ARG B 1 594 ? 106.073 -4.004 29.871 1.00 34.89 594 ARG B CA 1
ATOM 10124 C C . ARG B 1 594 ? 105.799 -5.252 30.709 1.00 33.44 594 ARG B C 1
ATOM 10125 O O . ARG B 1 594 ? 104.747 -5.873 30.584 1.00 32.28 594 ARG B O 1
ATOM 10133 N N . PRO B 1 595 ? 106.759 -5.647 31.570 1.00 31.33 595 PRO B N 1
ATOM 10134 C CA . PRO B 1 595 ? 106.566 -6.824 32.425 1.00 30.74 595 PRO B CA 1
ATOM 10135 C C . PRO B 1 595 ? 105.381 -6.502 33.345 1.00 27.60 595 PRO B C 1
ATOM 10136 O O . PRO B 1 595 ? 105.203 -5.348 33.746 1.00 27.34 595 PRO B O 1
ATOM 10140 N N . ALA B 1 596 ? 104.588 -7.512 33.686 1.00 25.83 596 ALA B N 1
ATOM 10141 C CA . ALA B 1 596 ? 103.409 -7.296 34.514 1.00 24.71 596 ALA B CA 1
ATOM 10142 C C . ALA B 1 596 ? 103.692 -6.535 35.804 1.00 23.89 596 ALA B C 1
ATOM 10143 O O . ALA B 1 596 ? 102.910 -5.677 36.197 1.00 23.82 596 ALA B O 1
ATOM 10145 N N . GLU B 1 597 ? 104.811 -6.840 36.452 1.00 24.43 597 GLU B N 1
ATOM 10146 C CA . GLU B 1 597 ? 105.105 -6.174 37.710 1.00 24.91 597 GLU B CA 1
ATOM 10147 C C . GLU B 1 597 ? 105.384 -4.675 37.572 1.00 24.81 597 GLU B C 1
ATOM 10148 O O . GLU B 1 597 ? 105.180 -3.918 38.526 1.00 22.46 597 GLU B O 1
ATOM 10154 N N . GLU B 1 598 ? 105.865 -4.245 36.410 1.00 24.20 598 GLU B N 1
ATOM 10155 C CA . GLU B 1 598 ? 106.108 -2.835 36.193 1.00 25.28 598 GLU B CA 1
ATOM 10156 C C . GLU B 1 598 ? 104.777 -2.117 36.114 1.00 25.65 598 GLU B C 1
ATOM 10157 O O . GLU B 1 598 ? 104.632 -1.001 36.607 1.00 24.65 598 GLU B O 1
ATOM 10163 N N . VAL B 1 599 ? 103.797 -2.754 35.479 1.00 25.01 599 VAL B N 1
ATOM 10164 C CA . VAL B 1 599 ? 102.475 -2.143 35.372 1.00 24.71 599 VAL B CA 1
ATOM 10165 C C . VAL B 1 599 ? 101.855 -2.094 36.771 1.00 24.58 599 VAL B C 1
ATOM 10166 O O . VAL B 1 599 ? 101.220 -1.103 37.144 1.00 26.02 599 VAL B O 1
ATOM 10170 N N . LEU B 1 600 ? 102.039 -3.168 37.536 1.00 23.42 600 LEU B N 1
ATOM 10171 C CA . LEU B 1 600 ? 101.534 -3.269 38.898 1.00 23.18 600 LEU B CA 1
ATOM 10172 C C . LEU B 1 600 ? 102.019 -2.068 39.725 1.00 24.14 600 LEU B C 1
ATOM 10173 O O . LEU B 1 600 ? 101.241 -1.421 40.433 1.00 23.10 600 LEU B O 1
ATOM 10178 N N . VAL B 1 601 ? 103.309 -1.770 39.635 1.00 22.44 601 VAL B N 1
ATOM 10179 C CA . VAL B 1 601 ? 103.855 -0.644 40.389 1.00 22.57 601 VAL B CA 1
ATOM 10180 C C . VAL B 1 601 ? 103.274 0.698 39.905 1.00 22.65 601 VAL B C 1
ATOM 10181 O O . VAL B 1 601 ? 102.931 1.561 40.717 1.00 20.97 601 VAL B O 1
ATOM 10185 N N . ASP B 1 602 ? 103.147 0.857 38.590 1.00 21.42 602 ASP B N 1
ATOM 10186 C CA . ASP B 1 602 ? 102.596 2.084 38.002 1.00 25.27 602 ASP B CA 1
ATOM 10187 C C . ASP B 1 602 ? 101.177 2.288 38.534 1.00 24.63 602 ASP B C 1
ATOM 10188 O O . ASP B 1 602 ? 100.797 3.385 38.965 1.00 24.22 602 ASP B O 1
ATOM 10193 N N . ASN B 1 603 ? 100.386 1.223 38.519 1.00 24.28 603 ASN B N 1
ATOM 10194 C CA . ASN B 1 603 ? 99.014 1.316 39.010 1.00 23.43 603 ASN B CA 1
ATOM 10195 C C . ASN B 1 603 ? 98.981 1.568 40.508 1.00 23.26 603 ASN B C 1
ATOM 10196 O O . ASN B 1 603 ? 98.124 2.291 41.001 1.00 23.05 603 ASN B O 1
ATOM 10201 N N . ALA B 1 604 ? 99.898 0.946 41.244 1.00 21.10 604 ALA B N 1
ATOM 10202 C CA . ALA B 1 604 ? 99.898 1.133 42.691 1.00 21.55 604 ALA B CA 1
ATOM 10203 C C . ALA B 1 604 ? 100.143 2.606 43.024 1.00 20.76 604 ALA B C 1
ATOM 10204 O O . ALA B 1 604 ? 99.628 3.123 44.017 1.00 20.89 604 ALA B O 1
ATOM 10206 N N . ASP B 1 605 ? 100.962 3.261 42.209 1.00 21.20 605 ASP B N 1
ATOM 10207 C CA . ASP B 1 605 ? 101.251 4.678 42.418 1.00 21.68 605 ASP B CA 1
ATOM 10208 C C . ASP B 1 605 ? 99.980 5.520 42.303 1.00 22.42 605 ASP B C 1
ATOM 10209 O O . ASP B 1 605 ? 99.773 6.489 43.055 1.00 21.33 605 ASP B O 1
ATOM 10214 N N . LEU B 1 606 ? 99.137 5.164 41.345 1.00 20.84 606 LEU B N 1
ATOM 10215 C CA . LEU B 1 606 ? 97.900 5.919 41.148 1.00 21.72 606 LEU B CA 1
ATOM 10216 C C . LEU B 1 606 ? 96.981 5.810 42.359 1.00 21.94 606 LEU B C 1
ATOM 10217 O O . LEU B 1 606 ? 96.149 6.699 42.588 1.00 21.87 606 LEU B O 1
ATOM 10222 N N . LEU B 1 607 ? 97.131 4.738 43.147 1.00 20.49 607 LEU B N 1
ATOM 10223 C CA . LEU B 1 607 ? 96.314 4.564 44.349 1.00 21.32 607 LEU B CA 1
ATOM 10224 C C . LEU B 1 607 ? 97.061 5.107 45.574 1.00 21.63 607 LEU B C 1
ATOM 10225 O O . LEU B 1 607 ? 96.647 4.884 46.712 1.00 21.46 607 LEU B O 1
ATOM 10230 N N . ASN B 1 608 ? 98.161 5.821 45.327 1.00 21.83 608 ASN B N 1
ATOM 10231 C CA . ASN B 1 608 ? 98.964 6.428 46.395 1.00 22.36 608 ASN B CA 1
ATOM 10232 C C . ASN B 1 608 ? 99.543 5.409 47.371 1.00 22.08 608 ASN B C 1
ATOM 10233 O O . ASN B 1 608 ? 99.788 5.722 48.537 1.00 22.28 608 ASN B O 1
ATOM 10238 N N . LEU B 1 609 ? 99.760 4.188 46.904 1.00 19.80 609 LEU B N 1
ATOM 10239 C CA . LEU B 1 609 ? 100.289 3.138 47.780 1.00 21.45 609 LEU B CA 1
ATOM 10240 C C . LEU B 1 609 ? 101.805 3.134 47.887 1.00 20.37 609 LEU B C 1
ATOM 10241 O O . LEU B 1 609 ? 102.491 3.496 46.932 1.00 21.55 609 LEU B O 1
ATOM 10246 N N . THR B 1 610 ? 102.307 2.780 49.073 1.00 19.89 610 THR B N 1
ATOM 10247 C CA . THR B 1 610 ? 103.744 2.590 49.294 1.00 19.69 610 THR B CA 1
ATOM 10248 C C . THR B 1 610 ? 104.013 1.098 48.982 1.00 20.35 610 THR B C 1
ATOM 10249 O O . THR B 1 610 ? 103.069 0.301 48.833 1.00 20.36 610 THR B O 1
ATOM 10253 N N . ALA B 1 611 ? 105.289 0.732 48.885 1.00 18.83 611 ALA B N 1
ATOM 10254 C CA . ALA B 1 611 ? 105.658 -0.662 48.610 1.00 18.74 611 ALA B CA 1
ATOM 10255 C C . ALA B 1 611 ? 105.124 -1.568 49.705 1.00 19.16 611 ALA B C 1
ATOM 10256 O O . ALA B 1 611 ? 104.644 -2.668 49.423 1.00 20.05 611 ALA B O 1
ATOM 10258 N N . SER B 1 612 ? 105.159 -1.112 50.957 1.00 19.13 612 SER B N 1
ATOM 10259 C CA . SER B 1 612 ? 104.671 -1.943 52.057 1.00 19.72 612 SER B CA 1
ATOM 10260 C C . SER B 1 612 ? 103.159 -2.109 52.001 1.00 21.09 612 SER B C 1
ATOM 10261 O O . SER B 1 612 ? 102.648 -3.200 52.282 1.00 19.74 612 SER B O 1
ATOM 10264 N N . GLU B 1 613 ? 102.443 -1.051 51.619 1.00 20.43 613 GLU B N 1
ATOM 10265 C CA . GLU B 1 613 ? 100.979 -1.153 51.534 1.00 21.27 613 GLU B CA 1
ATOM 10266 C C . GLU B 1 613 ? 100.588 -2.069 50.393 1.00 19.97 613 GLU B C 1
ATOM 10267 O O . GLU B 1 613 ? 99.675 -2.876 50.545 1.00 19.39 613 GLU B O 1
ATOM 10273 N N . LEU B 1 614 ? 101.275 -1.931 49.262 1.00 18.76 614 LEU B N 1
ATOM 10274 C CA . LEU B 1 614 ? 101.008 -2.775 48.103 1.00 19.80 614 LEU B CA 1
ATOM 10275 C C . LEU B 1 614 ? 101.255 -4.245 48.496 1.00 19.93 614 LEU B C 1
ATOM 10276 O O . LEU B 1 614 ? 100.468 -5.138 48.150 1.00 20.17 614 LEU B O 1
ATOM 10281 N N . THR B 1 615 ? 102.336 -4.489 49.240 1.00 18.53 615 THR B N 1
ATOM 10282 C CA . THR B 1 615 ? 102.649 -5.857 49.660 1.00 18.63 615 THR B CA 1
ATOM 10283 C C . THR B 1 615 ? 101.585 -6.442 50.593 1.00 18.86 615 THR B C 1
ATOM 10284 O O . THR B 1 615 ? 101.151 -7.595 50.405 1.00 20.45 615 THR B O 1
ATOM 10288 N N . ALA B 1 616 ? 101.156 -5.665 51.585 1.00 19.45 616 ALA B N 1
ATOM 10289 C CA . ALA B 1 616 ? 100.114 -6.134 52.511 1.00 20.41 616 ALA B CA 1
ATOM 10290 C C . ALA B 1 616 ? 98.823 -6.401 51.738 1.00 21.66 616 ALA B C 1
ATOM 10291 O O . ALA B 1 616 ? 98.130 -7.405 51.977 1.00 21.91 616 ALA B O 1
ATOM 10293 N N . LEU B 1 617 ? 98.504 -5.500 50.817 1.00 20.25 617 LEU B N 1
ATOM 10294 C CA . LEU B 1 617 ? 97.282 -5.633 50.029 1.00 21.62 617 LEU B CA 1
ATOM 10295 C C . LEU B 1 617 ? 97.261 -6.906 49.202 1.00 23.28 617 LEU B C 1
ATOM 10296 O O . LEU B 1 617 ? 96.308 -7.702 49.296 1.00 22.49 617 LEU B O 1
ATOM 10301 N N . ILE B 1 618 ? 98.299 -7.107 48.388 1.00 20.92 618 ILE B N 1
ATOM 10302 C CA . ILE B 1 618 ? 98.342 -8.293 47.543 1.00 23.04 618 ILE B CA 1
ATOM 10303 C C . ILE B 1 618 ? 98.392 -9.563 48.376 1.00 23.98 618 ILE B C 1
ATOM 10304 O O . ILE B 1 618 ? 97.642 -10.499 48.126 1.00 22.37 618 ILE B O 1
ATOM 10309 N N . GLY B 1 619 ? 99.265 -9.598 49.374 1.00 24.11 619 GLY B N 1
ATOM 10310 C CA . GLY B 1 619 ? 99.385 -10.799 50.181 1.00 24.77 619 GLY B CA 1
ATOM 10311 C C . GLY B 1 619 ? 98.128 -11.153 50.950 1.00 25.63 619 GLY B C 1
ATOM 10312 O O . GLY B 1 619 ? 97.736 -12.327 51.027 1.00 25.30 619 GLY B O 1
ATOM 10313 N N . GLY B 1 620 ? 97.511 -10.147 51.552 1.00 24.89 620 GLY B N 1
ATOM 10314 C CA . GLY B 1 620 ? 96.290 -10.396 52.290 1.00 25.31 620 GLY B CA 1
ATOM 10315 C C . GLY B 1 620 ? 95.219 -10.852 51.328 1.00 25.45 620 GLY B C 1
ATOM 10316 O O . GLY B 1 620 ? 94.505 -11.826 51.590 1.00 26.48 620 GLY B O 1
ATOM 10317 N N . MET B 1 621 ? 95.107 -10.164 50.198 1.00 25.23 621 MET B N 1
ATOM 10318 C CA . MET B 1 621 ? 94.090 -10.506 49.205 1.00 25.42 621 MET B CA 1
ATOM 10319 C C . MET B 1 621 ? 94.181 -11.962 48.748 1.00 26.46 621 MET B C 1
ATOM 10320 O O . MET B 1 621 ? 93.147 -12.639 48.593 1.00 25.26 621 MET B O 1
ATOM 10325 N N . ARG B 1 622 ? 95.397 -12.460 48.544 1.00 24.73 622 ARG B N 1
ATOM 10326 C CA . ARG B 1 622 ? 95.539 -13.848 48.100 1.00 26.24 622 ARG B CA 1
ATOM 10327 C C . ARG B 1 622 ? 95.009 -14.866 49.101 1.00 27.18 622 ARG B C 1
ATOM 10328 O O . ARG B 1 622 ? 94.624 -15.972 48.698 1.00 28.98 622 ARG B O 1
ATOM 10336 N N . SER B 1 623 ? 94.976 -14.526 50.389 1.00 27.10 623 SER B N 1
ATOM 10337 C CA . SER B 1 623 ? 94.423 -15.460 51.389 1.00 28.65 623 SER B CA 1
ATOM 10338 C C . SER B 1 623 ? 92.880 -15.456 51.313 1.00 29.86 623 SER B C 1
ATOM 10339 O O . SER B 1 623 ? 92.200 -16.431 51.678 1.00 29.80 623 SER B O 1
ATOM 10342 N N . ILE B 1 624 ? 92.321 -14.355 50.833 1.00 29.23 624 ILE B N 1
ATOM 10343 C CA . ILE B 1 624 ? 90.878 -14.268 50.692 1.00 31.13 624 ILE B CA 1
ATOM 10344 C C . ILE B 1 624 ? 90.503 -14.971 49.393 1.00 31.42 624 ILE B C 1
ATOM 10345 O O . ILE B 1 624 ? 89.530 -15.737 49.330 1.00 32.44 624 ILE B O 1
ATOM 10350 N N . GLY B 1 625 ? 91.292 -14.695 48.359 1.00 30.17 625 GLY B N 1
ATOM 10351 C CA . GLY B 1 625 ? 91.073 -15.283 47.054 1.00 32.05 625 GLY B CA 1
ATOM 10352 C C . GLY B 1 625 ? 89.992 -14.548 46.287 1.00 32.75 625 GLY B C 1
ATOM 10353 O O . GLY B 1 625 ? 88.829 -14.950 46.303 1.00 34.27 625 GLY B O 1
ATOM 10354 N N . ALA B 1 626 ? 90.362 -13.453 45.631 1.00 31.13 626 ALA B N 1
ATOM 10355 C CA . ALA B 1 626 ? 89.390 -12.687 44.855 1.00 31.39 626 ALA B CA 1
ATOM 10356 C C . ALA B 1 626 ? 89.879 -12.538 43.417 1.00 30.02 626 ALA B C 1
ATOM 10357 O O . ALA B 1 626 ? 89.849 -11.447 42.843 1.00 30.17 626 ALA B O 1
ATOM 10359 N N . ASN B 1 627 ? 90.319 -13.637 42.821 1.00 28.54 627 ASN B N 1
ATOM 10360 C CA . ASN B 1 627 ? 90.834 -13.572 41.461 1.00 27.86 627 ASN B CA 1
ATOM 10361 C C . ASN B 1 627 ? 89.842 -13.527 40.322 1.00 28.34 627 ASN B C 1
ATOM 10362 O O . ASN B 1 627 ? 88.719 -14.040 40.412 1.00 27.45 627 ASN B O 1
ATOM 10367 N N . TYR B 1 628 ? 90.322 -12.939 39.235 1.00 27.67 628 TYR B N 1
ATOM 10368 C CA . TYR B 1 628 ? 89.598 -12.826 37.983 1.00 29.40 628 TYR B CA 1
ATOM 10369 C C . TYR B 1 628 ? 89.373 -14.262 37.512 1.00 30.78 628 TYR B C 1
ATOM 10370 O O . TYR B 1 628 ? 90.302 -15.069 37.540 1.00 29.84 628 TYR B O 1
ATOM 10379 N N . GLN B 1 629 ? 88.150 -14.560 37.075 1.00 30.11 629 GLN B N 1
ATOM 10380 C CA . GLN B 1 629 ? 87.767 -15.906 36.625 1.00 32.07 629 GLN B CA 1
ATOM 10381 C C . GLN B 1 629 ? 87.979 -16.960 37.716 1.00 32.40 629 GLN B C 1
ATOM 10382 O O . GLN B 1 629 ? 88.065 -18.160 37.439 1.00 31.96 629 GLN B O 1
ATOM 10388 N N . ASP B 1 630 ? 88.064 -16.494 38.958 1.00 32.30 630 ASP B N 1
ATOM 10389 C CA . ASP B 1 630 ? 88.227 -17.360 40.114 1.00 33.76 630 ASP B CA 1
ATOM 10390 C C . ASP B 1 630 ? 89.361 -18.373 39.996 1.00 33.19 630 ASP B C 1
ATOM 10391 O O . ASP B 1 630 ? 89.206 -19.531 40.370 1.00 33.70 630 ASP B O 1
ATOM 10396 N N . THR B 1 631 ? 90.505 -17.948 39.481 1.00 31.29 631 THR B N 1
ATOM 10397 C CA . THR B 1 631 ? 91.630 -18.868 39.374 1.00 30.20 631 THR B CA 1
ATOM 10398 C C . THR B 1 631 ? 92.275 -19.014 40.749 1.00 30.50 631 THR B C 1
ATOM 10399 O O . THR B 1 631 ? 91.940 -18.281 41.693 1.00 30.26 631 THR B O 1
ATOM 10403 N N . ASP B 1 632 ? 93.196 -19.965 40.872 1.00 31.17 632 ASP B N 1
ATOM 10404 C CA . ASP B 1 632 ? 93.893 -20.153 42.142 1.00 32.74 632 ASP B CA 1
ATOM 10405 C C . ASP B 1 632 ? 95.310 -19.598 42.081 1.00 31.53 632 ASP B C 1
ATOM 10406 O O . ASP B 1 632 ? 96.158 -19.923 42.914 1.00 30.93 632 ASP B O 1
ATOM 10411 N N . LEU B 1 633 ? 95.552 -18.745 41.096 1.00 29.63 633 LEU B N 1
ATOM 10412 C CA . LEU B 1 633 ? 96.861 -18.135 40.923 1.00 28.17 633 LEU B CA 1
ATOM 10413 C C . LEU B 1 633 ? 97.248 -17.306 42.137 1.00 28.01 633 LEU B C 1
ATOM 10414 O O . LEU B 1 633 ? 96.543 -16.361 42.498 1.00 28.15 633 LEU B O 1
ATOM 10419 N N . GLY B 1 634 ? 98.366 -17.669 42.762 1.00 26.03 634 GLY B N 1
ATOM 10420 C CA . GLY B 1 634 ? 98.847 -16.941 43.930 1.00 25.99 634 GLY B CA 1
ATOM 10421 C C . GLY B 1 634 ? 98.069 -17.212 45.200 1.00 25.60 634 GLY B C 1
ATOM 10422 O O . GLY B 1 634 ? 98.380 -16.650 46.244 1.00 25.32 634 GLY B O 1
ATOM 10423 N N . VAL B 1 635 ? 97.053 -18.074 45.129 1.00 25.15 635 VAL B N 1
ATOM 10424 C CA . VAL B 1 635 ? 96.258 -18.359 46.300 1.00 25.91 635 VAL B CA 1
ATOM 10425 C C . VAL B 1 635 ? 96.932 -19.470 47.082 1.00 28.20 635 VAL B C 1
ATOM 10426 O O . VAL B 1 635 ? 96.486 -20.624 47.084 1.00 26.71 635 VAL B O 1
ATOM 10430 N N . PHE B 1 636 ? 98.032 -19.112 47.749 1.00 27.82 636 PHE B N 1
ATOM 10431 C CA . PHE B 1 636 ? 98.836 -20.069 48.500 1.00 27.86 636 PHE B CA 1
ATOM 10432 C C . PHE B 1 636 ? 98.280 -20.344 49.888 1.00 29.26 636 PHE B C 1
ATOM 10433 O O . PHE B 1 636 ? 98.910 -20.033 50.909 1.00 29.36 636 PHE B O 1
ATOM 10441 N N . THR B 1 637 ? 97.095 -20.938 49.932 1.00 29.21 637 THR B N 1
ATOM 10442 C CA . THR B 1 637 ? 96.479 -21.264 51.203 1.00 30.87 637 THR B CA 1
ATOM 10443 C C . THR B 1 637 ? 95.499 -22.407 51.014 1.00 32.47 637 THR B C 1
ATOM 10444 O O . THR B 1 637 ? 94.945 -22.583 49.931 1.00 32.19 637 THR B O 1
ATOM 10448 N N . ASP B 1 638 ? 95.304 -23.177 52.079 1.00 34.18 638 ASP B N 1
ATOM 10449 C CA . ASP B 1 638 ? 94.377 -24.303 52.056 1.00 36.90 638 ASP B CA 1
ATOM 10450 C C . ASP B 1 638 ? 93.005 -23.878 52.573 1.00 37.26 638 ASP B C 1
ATOM 10451 O O . ASP B 1 638 ? 92.061 -24.667 52.541 1.00 37.52 638 ASP B O 1
ATOM 10456 N N . GLU B 1 639 ? 92.902 -22.636 53.047 1.00 37.66 639 GLU B N 1
ATOM 10457 C CA . GLU B 1 639 ? 91.645 -22.110 53.566 1.00 38.71 639 GLU B CA 1
ATOM 10458 C C . GLU B 1 639 ? 91.277 -20.740 52.983 1.00 38.54 639 GLU B C 1
ATOM 10459 O O . GLU B 1 639 ? 91.436 -19.704 53.639 1.00 38.39 639 GLU B O 1
ATOM 10465 N N . PRO B 1 640 ? 90.787 -20.717 51.736 1.00 37.96 640 PRO B N 1
ATOM 10466 C CA . PRO B 1 640 ? 90.392 -19.471 51.068 1.00 36.95 640 PRO B CA 1
ATOM 10467 C C . PRO B 1 640 ? 89.351 -18.704 51.897 1.00 36.42 640 PRO B C 1
ATOM 10468 O O . PRO B 1 640 ? 88.629 -19.295 52.692 1.00 35.67 640 PRO B O 1
ATOM 10472 N N . GLU B 1 641 ? 89.278 -17.392 51.695 1.00 34.49 641 GLU B N 1
ATOM 10473 C CA . GLU B 1 641 ? 88.341 -16.529 52.406 1.00 34.53 641 GLU B CA 1
ATOM 10474 C C . GLU B 1 641 ? 88.630 -16.432 53.895 1.00 33.67 641 GLU B C 1
ATOM 10475 O O . GLU B 1 641 ? 87.749 -16.132 54.703 1.00 32.46 641 GLU B O 1
ATOM 10481 N N . THR B 1 642 ? 89.885 -16.675 54.248 1.00 32.96 642 THR B N 1
ATOM 10482 C CA . THR B 1 642 ? 90.339 -16.590 55.625 1.00 32.46 642 THR B CA 1
ATOM 10483 C C . THR B 1 642 ? 91.587 -15.710 55.563 1.00 32.17 642 THR B C 1
ATOM 10484 O O . THR B 1 642 ? 92.623 -16.122 55.037 1.00 32.01 642 THR B O 1
ATOM 10488 N N . LEU B 1 643 ? 91.470 -14.489 56.082 1.00 30.37 643 LEU B N 1
ATOM 10489 C CA . LEU B 1 643 ? 92.575 -13.520 56.047 1.00 29.13 643 LEU B CA 1
ATOM 10490 C C . LEU B 1 643 ? 93.718 -13.907 56.982 1.00 28.55 643 LEU B C 1
ATOM 10491 O O . LEU B 1 643 ? 93.594 -13.819 58.198 1.00 28.58 643 LEU B O 1
ATOM 10496 N N . THR B 1 644 ? 94.837 -14.330 56.396 1.00 27.44 644 THR B N 1
ATOM 10497 C CA . THR B 1 644 ? 96.009 -14.746 57.172 1.00 27.75 644 THR B CA 1
ATOM 10498 C C . THR B 1 644 ? 97.267 -14.342 56.396 1.00 26.70 644 THR B C 1
ATOM 10499 O O . THR B 1 644 ? 97.177 -13.717 55.343 1.00 26.28 644 THR B O 1
ATOM 10503 N N . ASN B 1 645 ? 98.435 -14.712 56.911 1.00 26.67 645 ASN B N 1
ATOM 10504 C CA . ASN B 1 645 ? 99.671 -14.421 56.207 1.00 25.36 645 ASN B CA 1
ATOM 10505 C C . ASN B 1 645 ? 100.151 -15.665 55.432 1.00 25.74 645 ASN B C 1
ATOM 10506 O O . ASN B 1 645 ? 101.327 -15.786 55.082 1.00 23.47 645 ASN B O 1
ATOM 10511 N N . ASP B 1 646 ? 99.235 -16.584 55.115 1.00 24.78 646 ASP B N 1
ATOM 10512 C CA . ASP B 1 646 ? 99.617 -17.797 54.392 1.00 24.53 646 ASP B CA 1
ATOM 10513 C C . ASP B 1 646 ? 100.346 -17.523 53.076 1.00 22.93 646 ASP B C 1
ATOM 10514 O O . ASP B 1 646 ? 101.219 -18.288 52.677 1.00 22.05 646 ASP B O 1
ATOM 10519 N N . PHE B 1 647 ? 99.990 -16.442 52.385 1.00 21.22 647 PHE B N 1
ATOM 10520 C CA . PHE B 1 647 ? 100.655 -16.140 51.124 1.00 20.67 647 PHE B CA 1
ATOM 10521 C C . PHE B 1 647 ? 102.171 -16.016 51.335 1.00 20.50 647 PHE B C 1
ATOM 10522 O O . PHE B 1 647 ? 102.960 -16.573 50.584 1.00 20.53 647 PHE B O 1
ATOM 10530 N N . PHE B 1 648 ? 102.564 -15.277 52.365 1.00 21.60 648 PHE B N 1
ATOM 10531 C CA . PHE B 1 648 ? 103.982 -15.058 52.613 1.00 21.13 648 PHE B CA 1
ATOM 10532 C C . PHE B 1 648 ? 104.680 -16.297 53.152 1.00 21.63 648 PHE B C 1
ATOM 10533 O O . PHE B 1 648 ? 105.791 -16.619 52.718 1.00 22.58 648 PHE B O 1
ATOM 10541 N N . VAL B 1 649 ? 104.025 -16.987 54.080 1.00 20.84 649 VAL B N 1
ATOM 10542 C CA . VAL B 1 649 ? 104.618 -18.188 54.652 1.00 22.83 649 VAL B CA 1
ATOM 10543 C C . VAL B 1 649 ? 104.876 -19.199 53.547 1.00 23.77 649 VAL B C 1
ATOM 10544 O O . VAL B 1 649 ? 105.949 -19.818 53.475 1.00 23.75 649 VAL B O 1
ATOM 10548 N N . ASN B 1 650 ? 103.908 -19.366 52.646 1.00 22.17 650 ASN B N 1
ATOM 10549 C CA . ASN B 1 650 ? 104.110 -20.333 51.572 1.00 22.75 650 ASN B CA 1
ATOM 10550 C C . ASN B 1 650 ? 104.990 -19.842 50.444 1.00 22.83 650 ASN B C 1
ATOM 10551 O O . ASN B 1 650 ? 105.705 -20.627 49.796 1.00 23.80 650 ASN B O 1
ATOM 10556 N N . LEU B 1 651 ? 104.968 -18.539 50.200 1.00 21.14 651 LEU B N 1
ATOM 10557 C CA . LEU B 1 651 ? 105.808 -17.994 49.143 1.00 21.54 651 LEU B CA 1
ATOM 10558 C C . LEU B 1 651 ? 107.288 -18.118 49.519 1.00 21.78 651 LEU B C 1
ATOM 10559 O O . LEU B 1 651 ? 108.140 -18.418 48.682 1.00 20.61 651 LEU B O 1
ATOM 10564 N N . LEU B 1 652 ? 107.583 -17.910 50.796 1.00 21.84 652 LEU B N 1
ATOM 10565 C CA . LEU B 1 652 ? 108.976 -17.940 51.255 1.00 22.63 652 LEU B CA 1
ATOM 10566 C C . LEU B 1 652 ? 109.535 -19.324 51.556 1.00 24.26 652 LEU B C 1
ATOM 10567 O O . LEU B 1 652 ? 110.732 -19.467 51.740 1.00 22.55 652 LEU B O 1
ATOM 10572 N N . ASP B 1 653 ? 108.667 -20.329 51.600 1.00 23.28 653 ASP B N 1
ATOM 10573 C CA . ASP B 1 653 ? 109.093 -21.692 51.921 1.00 25.82 653 ASP B CA 1
ATOM 10574 C C . ASP B 1 653 ? 110.044 -22.287 50.875 1.00 25.55 653 ASP B C 1
ATOM 10575 O O . ASP B 1 653 ? 109.655 -22.542 49.729 1.00 25.01 653 ASP B O 1
ATOM 10580 N N . MET B 1 654 ? 111.299 -22.522 51.260 1.00 25.00 654 MET B N 1
ATOM 10581 C CA . MET B 1 654 ? 112.264 -23.063 50.307 1.00 24.02 654 MET B CA 1
ATOM 10582 C C . MET B 1 654 ? 111.962 -24.487 49.875 1.00 26.48 654 MET B C 1
ATOM 10583 O O . MET B 1 654 ? 112.557 -24.981 48.916 1.00 26.40 654 MET B O 1
ATOM 10588 N N . GLY B 1 655 ? 111.036 -25.139 50.571 1.00 26.93 655 GLY B N 1
ATOM 10589 C CA . GLY B 1 655 ? 110.666 -26.497 50.187 1.00 28.59 655 GLY B CA 1
ATOM 10590 C C . GLY B 1 655 ? 109.998 -26.532 48.820 1.00 29.57 655 GLY B C 1
ATOM 10591 O O . GLY B 1 655 ? 109.780 -27.606 48.236 1.00 29.88 655 GLY B O 1
ATOM 10592 N N . THR B 1 656 ? 109.663 -25.352 48.306 1.00 29.10 656 THR B N 1
ATOM 10593 C CA . THR B 1 656 ? 109.009 -25.216 47.008 1.00 28.95 656 THR B CA 1
ATOM 10594 C C . THR B 1 656 ? 109.929 -24.515 46.022 1.00 30.71 656 THR B C 1
ATOM 10595 O O . THR B 1 656 ? 110.591 -23.524 46.369 1.00 29.83 656 THR B O 1
ATOM 10599 N N . GLU B 1 657 ? 109.980 -25.030 44.799 1.00 29.77 657 GLU B N 1
ATOM 10600 C CA . GLU B 1 657 ? 110.809 -24.452 43.750 1.00 31.80 657 GLU B CA 1
ATOM 10601 C C . GLU B 1 657 ? 109.880 -23.960 42.645 1.00 32.14 657 GLU B C 1
ATOM 10602 O O . GLU B 1 657 ? 108.896 -24.622 42.339 1.00 32.92 657 GLU B O 1
ATOM 10608 N N . TRP B 1 658 ? 110.198 -22.815 42.046 1.00 29.79 658 TRP B N 1
ATOM 10609 C CA . TRP B 1 658 ? 109.352 -22.238 41.000 1.00 30.56 658 TRP B CA 1
ATOM 10610 C C . TRP B 1 658 ? 109.962 -22.289 39.600 1.00 31.06 658 TRP B C 1
ATOM 10611 O O . TRP B 1 658 ? 111.170 -22.264 39.443 1.00 31.50 658 TRP B O 1
ATOM 10622 N N . GLU B 1 659 ? 109.107 -22.356 38.580 1.00 33.75 659 GLU B N 1
ATOM 10623 C CA . GLU B 1 659 ? 109.567 -22.376 37.199 1.00 34.74 659 GLU B CA 1
ATOM 10624 C C . GLU B 1 659 ? 108.434 -21.965 36.280 1.00 34.56 659 GLU B C 1
ATOM 10625 O O . GLU B 1 659 ? 107.263 -22.120 36.628 1.00 34.11 659 GLU B O 1
ATOM 10631 N N . PRO B 1 660 ? 108.767 -21.430 35.097 1.00 34.47 660 PRO B N 1
ATOM 10632 C CA . PRO B 1 660 ? 107.718 -21.015 34.165 1.00 35.87 660 PRO B CA 1
ATOM 10633 C C . PRO B 1 660 ? 106.915 -22.203 33.663 1.00 37.72 660 PRO B C 1
ATOM 10634 O O . PRO B 1 660 ? 107.466 -23.274 33.405 1.00 37.74 660 PRO B O 1
ATOM 10638 N N . ALA B 1 661 ? 105.605 -22.010 33.553 1.00 38.57 661 ALA B N 1
ATOM 10639 C CA . ALA B 1 661 ? 104.720 -23.067 33.087 1.00 39.98 661 ALA B CA 1
ATOM 10640 C C . ALA B 1 661 ? 104.885 -23.233 31.589 1.00 41.06 661 ALA B C 1
ATOM 10641 O O . ALA B 1 661 ? 104.870 -22.255 30.833 1.00 40.74 661 ALA B O 1
ATOM 10643 N N . ALA B 1 662 ? 105.058 -24.482 31.174 1.00 43.03 662 ALA B N 1
ATOM 10644 C CA . ALA B 1 662 ? 105.220 -24.823 29.772 1.00 44.89 662 ALA B CA 1
ATOM 10645 C C . ALA B 1 662 ? 103.898 -24.565 29.067 1.00 45.94 662 ALA B C 1
ATOM 10646 O O . ALA B 1 662 ? 102.826 -24.819 29.623 1.00 45.69 662 ALA B O 1
ATOM 10648 N N . ASP B 1 663 ? 103.982 -24.056 27.843 1.00 47.66 663 ASP B N 1
ATOM 10649 C CA . ASP B 1 663 ? 102.791 -23.772 27.048 1.00 49.17 663 ASP B CA 1
ATOM 10650 C C . ASP B 1 663 ? 101.910 -22.773 27.793 1.00 49.51 663 ASP B C 1
ATOM 10651 O O . ASP B 1 663 ? 100.693 -22.953 27.908 1.00 49.96 663 ASP B O 1
ATOM 10656 N N . SER B 1 664 ? 102.542 -21.720 28.303 1.00 49.75 664 SER B N 1
ATOM 10657 C CA . SER B 1 664 ? 101.835 -20.687 29.041 1.00 49.52 664 SER B CA 1
ATOM 10658 C C . SER B 1 664 ? 102.416 -19.324 28.721 1.00 49.75 664 SER B C 1
ATOM 10659 O O . SER B 1 664 ? 103.505 -19.216 28.161 1.00 50.68 664 SER B O 1
ATOM 10662 N N . GLU B 1 665 ? 101.687 -18.277 29.080 1.00 49.22 665 GLU B N 1
ATOM 10663 C CA . GLU B 1 665 ? 102.149 -16.925 28.818 1.00 48.15 665 GLU B CA 1
ATOM 10664 C C . GLU B 1 665 ? 102.428 -16.156 30.100 1.00 46.23 665 GLU B C 1
ATOM 10665 O O . GLU B 1 665 ? 103.410 -15.412 30.189 1.00 46.23 665 GLU B O 1
ATOM 10671 N N . HIS B 1 666 ? 101.570 -16.345 31.094 1.00 43.88 666 HIS B N 1
ATOM 10672 C CA . HIS B 1 666 ? 101.716 -15.625 32.354 1.00 42.15 666 HIS B CA 1
ATOM 10673 C C . HIS B 1 666 ? 101.807 -16.519 33.586 1.00 40.31 666 HIS B C 1
ATOM 10674 O O . HIS B 1 666 ? 101.943 -16.018 34.704 1.00 39.37 666 HIS B O 1
ATOM 10681 N N . ARG B 1 667 ? 101.762 -17.835 33.401 1.00 38.26 667 ARG B N 1
ATOM 10682 C CA . ARG B 1 667 ? 101.812 -18.734 34.549 1.00 36.41 667 ARG B CA 1
ATOM 10683 C C . ARG B 1 667 ? 103.163 -19.375 34.909 1.00 34.69 667 ARG B C 1
ATOM 10684 O O . ARG B 1 667 ? 104.031 -19.606 34.051 1.00 34.70 667 ARG B O 1
ATOM 10692 N N . TYR B 1 668 ? 103.315 -19.630 36.206 1.00 31.13 668 TYR B N 1
ATOM 10693 C CA . TYR B 1 668 ? 104.485 -20.287 36.791 1.00 29.62 668 TYR B CA 1
ATOM 10694 C C . TYR B 1 668 ? 103.963 -21.376 37.715 1.00 28.64 668 TYR B C 1
ATOM 10695 O O . TYR B 1 668 ? 102.885 -21.255 38.277 1.00 28.40 668 TYR B O 1
ATOM 10704 N N . LYS B 1 669 ? 104.723 -22.449 37.875 1.00 29.61 669 LYS B N 1
ATOM 10705 C CA . LYS B 1 669 ? 104.323 -23.527 38.759 1.00 29.60 669 LYS B CA 1
ATOM 10706 C C . LYS B 1 669 ? 105.242 -23.620 39.976 1.00 29.66 669 LYS B C 1
ATOM 10707 O O . LYS B 1 669 ? 106.458 -23.464 39.854 1.00 30.00 669 LYS B O 1
ATOM 10713 N N . GLY B 1 670 ? 104.643 -23.863 41.134 1.00 29.02 670 GLY B N 1
ATOM 10714 C CA . GLY B 1 670 ? 105.381 -24.034 42.375 1.00 29.69 670 GLY B CA 1
ATOM 10715 C C . GLY B 1 670 ? 105.381 -25.520 42.671 1.00 30.74 670 GLY B C 1
ATOM 10716 O O . GLY B 1 670 ? 104.365 -26.072 43.104 1.00 30.41 670 GLY B O 1
ATOM 10717 N N . LEU B 1 671 ? 106.529 -26.154 42.447 1.00 31.66 671 LEU B N 1
ATOM 10718 C CA . LEU B 1 671 ? 106.689 -27.601 42.629 1.00 32.87 671 LEU B CA 1
ATOM 10719 C C . LEU B 1 671 ? 107.419 -27.973 43.910 1.00 34.52 671 LEU B C 1
ATOM 10720 O O . LEU B 1 671 ? 108.333 -27.273 44.344 1.00 33.93 671 LEU B O 1
ATOM 10725 N N . ASP B 1 672 ? 107.025 -29.078 44.530 1.00 35.07 672 ASP B N 1
ATOM 10726 C CA . ASP B 1 672 ? 107.724 -29.500 45.732 1.00 37.05 672 ASP B CA 1
ATOM 10727 C C . ASP B 1 672 ? 109.149 -29.822 45.281 1.00 37.63 672 ASP B C 1
ATOM 10728 O O . ASP B 1 672 ? 109.362 -30.693 44.438 1.00 37.98 672 ASP B O 1
ATOM 10733 N N . ARG B 1 673 ? 110.125 -29.103 45.832 1.00 38.19 673 ARG B N 1
ATOM 10734 C CA . ARG B 1 673 ? 111.528 -29.261 45.442 1.00 3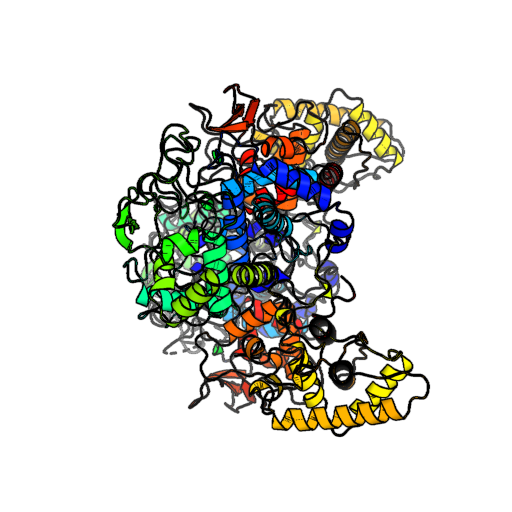8.53 673 ARG B CA 1
ATOM 10735 C C . ARG B 1 673 ? 112.039 -30.699 45.464 1.00 40.54 673 ARG B C 1
ATOM 10736 O O . ARG B 1 673 ? 112.976 -31.049 44.733 1.00 40.77 673 ARG B O 1
ATOM 10744 N N . ASP B 1 674 ? 111.415 -31.531 46.288 1.00 41.06 674 ASP B N 1
ATOM 10745 C CA . ASP B 1 674 ? 111.804 -32.931 46.397 1.00 43.03 674 ASP B CA 1
ATOM 10746 C C . ASP B 1 674 ? 111.057 -33.867 45.446 1.00 43.51 674 ASP B C 1
ATOM 10747 O O . ASP B 1 674 ? 111.665 -34.466 44.551 1.00 44.52 674 ASP B O 1
ATOM 10752 N N . THR B 1 675 ? 109.745 -33.987 45.644 1.00 44.10 675 THR B N 1
ATOM 10753 C CA . THR B 1 675 ? 108.912 -34.873 44.833 1.00 43.76 675 THR B CA 1
ATOM 10754 C C . THR B 1 675 ? 108.572 -34.382 43.434 1.00 43.71 675 THR B C 1
ATOM 10755 O O . THR B 1 675 ? 108.356 -35.185 42.517 1.00 43.26 675 THR B O 1
ATOM 10759 N N . GLY B 1 676 ? 108.519 -33.068 43.260 1.00 42.12 676 GLY B N 1
ATOM 10760 C CA . GLY B 1 676 ? 108.192 -32.534 41.952 1.00 42.02 676 GLY B CA 1
ATOM 10761 C C . GLY B 1 676 ? 106.693 -32.351 41.825 1.00 41.03 676 GLY B C 1
ATOM 10762 O O . GLY B 1 676 ? 106.197 -31.971 40.770 1.00 41.97 676 GLY B O 1
ATOM 10763 N N . GLU B 1 677 ? 105.976 -32.633 42.906 1.00 40.81 677 GLU B N 1
ATOM 10764 C CA . GLU B 1 677 ? 104.529 -32.471 42.956 1.00 40.59 677 GLU B CA 1
ATOM 10765 C C . GLU B 1 677 ? 104.167 -30.991 42.793 1.00 39.65 677 GLU B C 1
ATOM 10766 O O . GLU B 1 677 ? 104.771 -30.131 43.434 1.00 38.59 677 GLU B O 1
ATOM 10772 N N . VAL B 1 678 ? 103.188 -30.692 41.943 1.00 37.82 678 VAL B N 1
ATOM 10773 C CA . VAL B 1 678 ? 102.769 -29.307 41.742 1.00 37.17 678 VAL B CA 1
ATOM 10774 C C . VAL B 1 678 ? 102.030 -28.876 42.991 1.00 37.00 678 VAL B C 1
ATOM 10775 O O . VAL B 1 678 ? 100.985 -29.443 43.334 1.00 37.63 678 VAL B O 1
ATOM 10779 N N . LYS B 1 679 ? 102.561 -27.866 43.674 1.00 34.42 679 LYS B N 1
ATOM 10780 C CA . LYS B 1 679 ? 101.947 -27.384 44.902 1.00 33.64 679 LYS B CA 1
ATOM 10781 C C . LYS B 1 679 ? 101.076 -26.152 44.658 1.00 32.30 679 LYS B C 1
ATOM 10782 O O . LYS B 1 679 ? 99.973 -26.042 45.204 1.00 33.05 679 LYS B O 1
ATOM 10788 N N . TRP B 1 680 ? 101.577 -25.233 43.840 1.00 30.08 680 TRP B N 1
ATOM 10789 C CA . TRP B 1 680 ? 100.862 -23.991 43.559 1.00 29.15 680 TRP B CA 1
ATOM 10790 C C . TRP B 1 680 ? 101.075 -23.506 42.136 1.00 28.01 680 TRP B C 1
ATOM 10791 O O . TRP B 1 680 ? 101.960 -23.974 41.420 1.00 27.69 680 TRP B O 1
ATOM 10802 N N . GLU B 1 681 ? 100.260 -22.527 41.743 1.00 28.05 681 GLU B N 1
ATOM 10803 C CA . GLU B 1 681 ? 100.380 -21.886 40.453 1.00 28.19 681 GLU B CA 1
ATOM 10804 C C . GLU B 1 681 ? 100.364 -20.386 40.747 1.00 27.06 681 GLU B C 1
ATOM 10805 O O . GLU B 1 681 ? 99.713 -19.953 41.699 1.00 26.22 681 GLU B O 1
ATOM 10811 N N . ALA B 1 682 ? 101.077 -19.611 39.938 1.00 26.56 682 ALA B N 1
ATOM 10812 C CA . ALA B 1 682 ? 101.149 -18.160 40.159 1.00 26.55 682 ALA B CA 1
ATOM 10813 C C . ALA B 1 682 ? 101.541 -17.367 38.927 1.00 26.42 682 ALA B C 1
ATOM 10814 O O . ALA B 1 682 ? 101.860 -17.925 37.877 1.00 27.48 682 ALA B O 1
ATOM 10816 N N . THR B 1 683 ? 101.485 -16.041 39.045 1.00 24.60 683 THR B N 1
ATOM 10817 C CA . THR B 1 683 ? 101.890 -15.155 37.969 1.00 24.14 683 THR B CA 1
ATOM 10818 C C . THR B 1 683 ? 103.046 -14.316 38.506 1.00 22.88 683 THR B C 1
ATOM 10819 O O . THR B 1 683 ? 103.420 -14.440 39.684 1.00 23.23 683 THR B O 1
ATOM 10823 N N . ARG B 1 684 ? 103.608 -13.473 37.647 1.00 23.06 684 ARG B N 1
ATOM 10824 C CA . ARG B 1 684 ? 104.705 -12.598 38.070 1.00 23.41 684 ARG B CA 1
ATOM 10825 C C . ARG B 1 684 ? 104.233 -11.621 39.145 1.00 24.85 684 ARG B C 1
ATOM 10826 O O . ARG B 1 684 ? 105.044 -11.136 39.954 1.00 23.27 684 ARG B O 1
ATOM 10834 N N . ILE B 1 685 ? 102.937 -11.326 39.161 1.00 24.22 685 ILE B N 1
ATOM 10835 C CA . ILE B 1 685 ? 102.406 -10.423 40.171 1.00 24.53 685 ILE B CA 1
ATOM 10836 C C . ILE B 1 685 ? 102.650 -11.004 41.555 1.00 26.04 685 ILE B C 1
ATOM 10837 O O . ILE B 1 685 ? 103.030 -10.298 42.492 1.00 26.40 685 ILE B O 1
ATOM 10842 N N . ASP B 1 686 ? 102.431 -12.303 41.682 1.00 24.04 686 ASP B N 1
ATOM 10843 C CA . ASP B 1 686 ? 102.626 -12.972 42.951 1.00 24.86 686 ASP B CA 1
ATOM 10844 C C . ASP B 1 686 ? 104.100 -13.167 43.260 1.00 24.45 686 ASP B C 1
ATOM 10845 O O . ASP B 1 686 ? 104.571 -12.868 44.375 1.00 24.10 686 ASP B O 1
ATOM 10850 N N . LEU B 1 687 ? 104.839 -13.654 42.272 1.00 21.99 687 LEU B N 1
ATOM 10851 C CA . LEU B 1 687 ? 106.252 -13.952 42.497 1.00 22.41 687 LEU B CA 1
ATOM 10852 C C . LEU B 1 687 ? 107.188 -12.770 42.680 1.00 21.29 687 LEU B C 1
ATOM 10853 O O . LEU B 1 687 ? 108.273 -12.932 43.263 1.00 19.07 687 LEU B O 1
ATOM 10858 N N . ILE B 1 688 ? 106.783 -11.579 42.237 1.00 18.34 688 ILE B N 1
ATOM 10859 C CA . ILE B 1 688 ? 107.691 -10.447 42.390 1.00 18.25 688 ILE B CA 1
ATOM 10860 C C . ILE B 1 688 ? 107.972 -10.173 43.870 1.00 18.12 688 ILE B C 1
ATOM 10861 O O . ILE B 1 688 ? 109.068 -9.714 44.228 1.00 18.67 688 ILE B O 1
ATOM 10866 N N . PHE B 1 689 ? 107.014 -10.499 44.729 1.00 18.72 689 PHE B N 1
ATOM 10867 C CA . PHE B 1 689 ? 107.170 -10.263 46.164 1.00 19.95 689 PHE B CA 1
ATOM 10868 C C . PHE B 1 689 ? 108.180 -11.193 46.818 1.00 19.53 689 PHE B C 1
ATOM 10869 O O . PHE B 1 689 ? 108.568 -10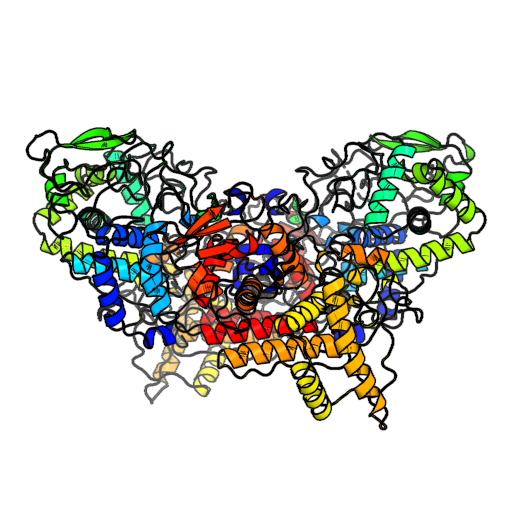.997 47.982 1.00 21.51 689 PHE B O 1
ATOM 10877 N N . GLY B 1 690 ? 108.608 -12.201 46.068 1.00 19.81 690 GLY B N 1
ATOM 10878 C CA . GLY B 1 690 ? 109.616 -13.125 46.583 1.00 20.29 690 GLY B CA 1
ATOM 10879 C C . GLY B 1 690 ? 110.907 -13.053 45.775 1.00 20.83 690 GLY B C 1
ATOM 10880 O O . GLY B 1 6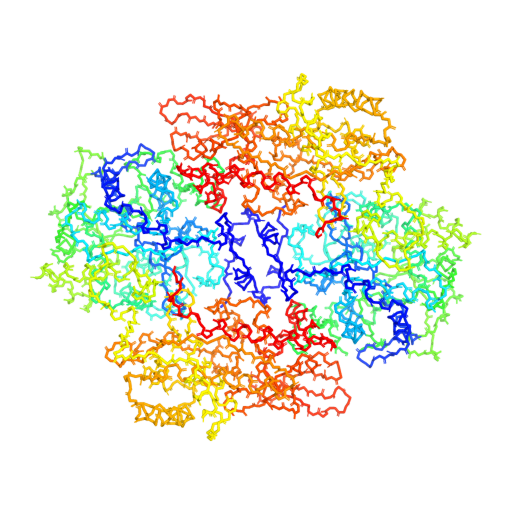90 ? 111.826 -13.827 46.023 1.00 22.75 690 GLY B O 1
ATOM 10881 N N . SER B 1 691 ? 110.969 -12.126 44.814 1.00 18.15 691 SER B N 1
ATOM 10882 C CA . SER B 1 691 ? 112.139 -11.952 43.936 1.00 17.72 691 SER B CA 1
ATOM 10883 C C . SER B 1 691 ? 112.890 -10.628 44.135 1.00 19.19 691 SER B C 1
ATOM 10884 O O . SER B 1 691 ? 114.131 -10.589 44.267 1.00 20.06 691 SER B O 1
ATOM 10887 N N . ASN B 1 692 ? 112.141 -9.532 44.084 1.00 18.19 692 ASN B N 1
ATOM 10888 C CA . ASN B 1 692 ? 112.734 -8.212 44.244 1.00 17.74 692 ASN B CA 1
ATOM 10889 C C . ASN B 1 692 ? 113.314 -8.090 45.650 1.00 18.31 692 ASN B C 1
ATOM 10890 O O . ASN B 1 692 ? 112.656 -8.450 46.623 1.00 17.84 692 ASN B O 1
ATOM 10895 N N . ASP B 1 693 ? 114.534 -7.549 45.743 1.00 18.44 693 ASP B N 1
ATOM 10896 C CA . ASP B 1 693 ? 115.226 -7.449 47.033 1.00 21.97 693 ASP B CA 1
ATOM 10897 C C . ASP B 1 693 ? 114.449 -6.705 48.093 1.00 19.81 693 ASP B C 1
ATOM 10898 O O . ASP B 1 693 ? 114.330 -7.167 49.236 1.00 18.90 693 ASP B O 1
ATOM 10903 N N . ARG B 1 694 ? 113.890 -5.563 47.721 1.00 20.01 694 ARG B N 1
ATOM 10904 C CA . ARG B 1 694 ? 113.140 -4.806 48.687 1.00 19.19 694 ARG B CA 1
ATOM 10905 C C . ARG B 1 694 ? 111.802 -5.415 49.052 1.00 19.03 694 ARG B C 1
ATOM 10906 O O . ARG B 1 694 ? 111.418 -5.424 50.231 1.00 17.99 694 ARG B O 1
ATOM 10914 N N . LEU B 1 695 ? 111.075 -5.921 48.056 1.00 19.07 695 LEU B N 1
ATOM 10915 C CA . LEU B 1 695 ? 109.767 -6.519 48.351 1.00 18.74 695 LEU B CA 1
ATOM 10916 C C . LEU B 1 695 ? 109.946 -7.761 49.194 1.00 18.65 695 LEU B C 1
ATOM 10917 O O . LEU B 1 695 ? 109.160 -8.029 50.089 1.00 18.87 695 LEU B O 1
ATOM 10922 N N . ARG B 1 696 ? 111.001 -8.512 48.922 1.00 18.52 696 ARG B N 1
ATOM 10923 C CA . ARG B 1 696 ? 111.242 -9.709 49.718 1.00 18.95 696 ARG B CA 1
ATOM 10924 C C . ARG B 1 696 ? 111.479 -9.357 51.191 1.00 19.20 696 ARG B C 1
ATOM 10925 O O . ARG B 1 696 ? 111.030 -10.070 52.099 1.00 18.37 696 ARG B O 1
ATOM 10933 N N . ALA B 1 697 ? 112.175 -8.249 51.456 1.00 17.05 697 ALA B N 1
ATOM 10934 C CA . ALA B 1 697 ? 112.390 -7.876 52.850 1.00 18.50 697 ALA B CA 1
ATOM 10935 C C . ALA B 1 697 ? 111.038 -7.585 53.538 1.00 19.01 697 ALA B C 1
ATOM 10936 O O . ALA B 1 697 ? 110.866 -7.876 54.722 1.00 18.44 697 ALA B O 1
ATOM 10938 N N . ILE B 1 698 ? 110.086 -6.998 52.810 1.00 17.03 698 ILE B N 1
ATOM 10939 C CA . ILE B 1 698 ? 108.754 -6.739 53.384 1.00 19.17 698 ILE B CA 1
ATOM 10940 C C . ILE B 1 698 ? 108.045 -8.080 53.593 1.00 19.00 698 ILE B C 1
ATOM 10941 O O . ILE B 1 698 ? 107.447 -8.334 54.645 1.00 18.67 698 ILE B O 1
ATOM 10946 N N . SER B 1 699 ? 108.100 -8.927 52.571 1.00 17.97 699 SER B N 1
ATOM 10947 C CA . SER B 1 699 ? 107.475 -10.250 52.650 1.00 18.65 699 SER B CA 1
ATOM 10948 C C . SER B 1 699 ? 107.979 -11.049 53.847 1.00 20.14 699 SER B C 1
ATOM 10949 O O . SER B 1 699 ? 107.209 -11.755 54.494 1.00 20.94 699 SER B O 1
ATOM 10952 N N . GLU B 1 700 ? 109.267 -10.941 54.142 1.00 19.75 700 GLU B N 1
ATOM 10953 C CA . GLU B 1 700 ? 109.824 -11.676 55.273 1.00 20.29 700 GLU B CA 1
ATOM 10954 C C . GLU B 1 700 ? 109.220 -11.215 56.588 1.00 20.98 700 GLU B C 1
ATOM 10955 O O . GLU B 1 700 ? 108.996 -12.027 57.487 1.00 21.25 700 GLU B O 1
ATOM 10961 N N . VAL B 1 701 ? 108.942 -9.922 56.712 1.00 20.16 701 VAL B N 1
ATOM 10962 C CA . VAL B 1 701 ? 108.345 -9.424 57.950 1.00 20.13 701 VAL B CA 1
ATOM 10963 C C . VAL B 1 701 ? 106.966 -10.052 58.119 1.00 19.42 701 VAL B C 1
ATOM 10964 O O . VAL B 1 701 ? 106.650 -10.616 59.177 1.00 19.39 701 VAL B O 1
ATOM 10968 N N . TYR B 1 702 ? 106.146 -9.952 57.074 1.00 19.39 702 TYR B N 1
ATOM 10969 C CA . TYR B 1 702 ? 104.777 -10.478 57.150 1.00 19.86 702 TYR B CA 1
ATOM 10970 C C . TYR B 1 702 ? 104.695 -11.999 57.250 1.00 21.28 702 TYR B C 1
ATOM 10971 O O . TYR B 1 702 ? 103.706 -12.554 57.769 1.00 23.43 702 TYR B O 1
ATOM 10980 N N . GLY B 1 703 ? 105.715 -12.673 56.738 1.00 19.60 703 GLY B N 1
ATOM 10981 C CA . GLY B 1 703 ? 105.745 -14.124 56.800 1.00 21.93 703 GLY B CA 1
ATOM 10982 C C . GLY B 1 703 ? 106.368 -14.683 58.067 1.00 22.13 703 GLY B C 1
ATOM 10983 O O . GLY B 1 703 ? 106.582 -15.899 58.161 1.00 23.98 703 GLY B O 1
ATOM 10984 N N . SER B 1 704 ? 106.649 -13.827 59.045 1.00 21.01 704 SER B N 1
ATOM 10985 C CA . SER B 1 704 ? 107.244 -14.294 60.287 1.00 22.22 704 SER B CA 1
ATOM 10986 C C . SER B 1 704 ? 106.201 -14.867 61.228 1.00 24.79 704 SER B C 1
ATOM 10987 O O . SER B 1 704 ? 105.007 -14.554 61.122 1.00 22.92 704 SER B O 1
ATOM 10990 N N . ALA B 1 705 ? 106.669 -15.705 62.146 1.00 24.99 705 ALA B N 1
ATOM 10991 C CA . ALA B 1 705 ? 105.807 -16.403 63.090 1.00 29.39 705 ALA B CA 1
ATOM 10992 C C . ALA B 1 705 ? 104.789 -15.556 63.814 1.00 30.90 705 ALA B C 1
ATOM 10993 O O . ALA B 1 705 ? 103.630 -15.958 63.937 1.00 34.51 705 ALA B O 1
ATOM 10995 N N . ASP B 1 706 ? 105.196 -14.397 64.306 1.00 31.92 706 ASP B N 1
ATOM 10996 C CA . ASP B 1 706 ? 104.254 -13.570 65.040 1.00 33.76 706 ASP B CA 1
ATOM 10997 C C . ASP B 1 706 ? 103.834 -12.308 64.315 1.00 31.72 706 ASP B C 1
ATOM 10998 O O . ASP B 1 706 ? 103.627 -11.260 64.942 1.00 32.65 706 ASP B O 1
ATOM 11003 N N . ALA B 1 707 ? 103.659 -12.405 63.006 1.00 28.53 707 ALA B N 1
ATOM 11004 C CA . ALA B 1 707 ? 103.292 -11.221 62.238 1.00 25.95 707 ALA B CA 1
ATOM 11005 C C . ALA B 1 707 ? 101.892 -11.276 61.622 1.00 27.04 707 ALA B C 1
ATOM 11006 O O . ALA B 1 707 ? 101.486 -10.347 60.909 1.00 24.47 707 ALA B O 1
ATOM 11008 N N . GLU B 1 708 ? 101.149 -12.347 61.889 1.00 26.25 708 GLU B N 1
ATOM 11009 C CA . GLU B 1 708 ? 99.822 -12.473 61.283 1.00 27.09 708 GLU B CA 1
ATOM 11010 C C . GLU B 1 708 ? 98.887 -11.320 61.631 1.00 25.59 708 GLU B C 1
ATOM 11011 O O . GLU B 1 708 ? 98.276 -10.739 60.747 1.00 23.13 708 GLU B O 1
ATOM 11017 N N . LYS B 1 709 ? 98.794 -10.982 62.913 1.00 26.51 709 LYS B N 1
ATOM 11018 C CA . LYS B 1 709 ? 97.914 -9.909 63.340 1.00 26.38 709 LYS B CA 1
ATOM 11019 C C . LYS B 1 709 ? 98.322 -8.605 62.664 1.00 26.15 709 LYS B C 1
ATOM 11020 O O . LYS B 1 709 ? 97.473 -7.851 62.192 1.00 25.28 709 LYS B O 1
ATOM 11026 N N . LYS B 1 710 ? 99.626 -8.340 62.596 1.00 25.10 710 LYS B N 1
ATOM 11027 C CA . LYS B 1 710 ? 100.085 -7.113 61.948 1.00 24.72 710 LYS B CA 1
ATOM 11028 C C . LYS B 1 710 ? 99.670 -7.076 60.471 1.00 23.44 710 LYS B C 1
ATOM 11029 O O . LYS B 1 710 ? 99.221 -6.044 59.969 1.00 23.71 710 LYS B O 1
ATOM 11035 N N . LEU B 1 711 ? 99.832 -8.190 59.773 1.00 22.21 711 LEU B N 1
ATOM 11036 C CA . LEU B 1 711 ? 99.450 -8.231 58.362 1.00 22.28 711 LEU B CA 1
ATOM 11037 C C . LEU B 1 711 ? 97.956 -7.973 58.214 1.00 22.82 711 LEU B C 1
ATOM 11038 O O . LEU B 1 711 ? 97.530 -7.217 57.345 1.00 22.60 711 LEU B O 1
ATOM 11043 N N . VAL B 1 712 ? 97.153 -8.602 59.061 1.00 23.80 712 VAL B N 1
ATOM 11044 C CA . VAL B 1 712 ? 95.706 -8.375 58.998 1.00 24.41 712 VAL B CA 1
ATOM 11045 C C . VAL B 1 712 ? 95.373 -6.895 59.186 1.00 24.61 712 VAL B C 1
ATOM 11046 O O . VAL B 1 712 ? 94.595 -6.315 58.417 1.00 23.20 712 VAL B O 1
ATOM 11050 N N . HIS B 1 713 ? 95.964 -6.278 60.208 1.00 23.90 713 HIS B N 1
ATOM 11051 C CA . HIS B 1 713 ? 95.690 -4.873 60.463 1.00 25.04 713 HIS B CA 1
ATOM 11052 C C . HIS B 1 713 ? 96.184 -3.988 59.311 1.00 24.60 713 HIS B C 1
ATOM 11053 O O . HIS B 1 713 ? 95.498 -3.051 58.910 1.00 23.61 713 HIS B O 1
ATOM 11060 N N . ASP B 1 714 ? 97.359 -4.292 58.766 1.00 23.20 714 ASP B N 1
ATOM 11061 C CA . ASP B 1 714 ? 97.881 -3.509 57.656 1.00 22.77 714 ASP B CA 1
ATOM 11062 C C . ASP B 1 714 ? 97.059 -3.691 56.383 1.00 21.97 714 ASP B C 1
ATOM 11063 O O . ASP B 1 714 ? 96.872 -2.735 55.628 1.00 21.98 714 ASP B O 1
ATOM 11068 N N . PHE B 1 715 ? 96.570 -4.909 56.143 1.00 21.09 715 PHE B N 1
ATOM 11069 C CA . PHE B 1 715 ? 95.739 -5.169 54.965 1.00 22.09 715 PHE B CA 1
ATOM 11070 C C . PHE B 1 715 ? 94.448 -4.351 55.101 1.00 22.31 715 PHE B C 1
ATOM 11071 O O . PHE B 1 715 ? 94.016 -3.666 54.173 1.00 21.16 715 PHE B O 1
ATOM 11079 N N . VAL B 1 716 ? 93.841 -4.416 56.274 1.00 21.05 716 VAL B N 1
ATOM 11080 C CA . VAL B 1 716 ? 92.611 -3.679 56.504 1.00 23.25 716 VAL B CA 1
ATOM 11081 C C . VAL B 1 716 ? 92.813 -2.169 56.349 1.00 24.31 716 VAL B C 1
ATOM 11082 O O . VAL B 1 716 ? 91.995 -1.473 55.735 1.00 23.15 716 VAL B O 1
ATOM 11086 N N . ASP B 1 717 ? 93.908 -1.658 56.895 1.00 22.59 717 ASP B N 1
ATOM 11087 C CA . ASP B 1 717 ? 94.168 -0.232 56.773 1.00 24.03 717 ASP B CA 1
ATOM 11088 C C . ASP B 1 717 ? 94.309 0.190 55.309 1.00 23.13 717 ASP B C 1
ATOM 11089 O O . ASP B 1 717 ? 93.839 1.259 54.933 1.00 23.35 717 ASP B O 1
ATOM 11094 N N . THR B 1 718 ? 94.962 -0.631 54.488 1.00 23.24 718 THR B N 1
ATOM 11095 C CA . THR B 1 718 ? 95.151 -0.287 53.074 1.00 22.45 718 THR B CA 1
ATOM 11096 C C . THR B 1 718 ? 93.831 -0.414 52.313 1.00 22.58 718 THR B C 1
ATOM 11097 O O . THR B 1 718 ? 93.535 0.404 51.452 1.00 21.69 718 THR B O 1
ATOM 11101 N N . TRP B 1 719 ? 93.053 -1.441 52.648 1.00 21.96 719 TRP B N 1
ATOM 11102 C CA . TRP B 1 719 ? 91.744 -1.653 52.034 1.00 23.23 719 TRP B CA 1
ATOM 11103 C C . TRP B 1 719 ? 90.881 -0.401 52.281 1.00 22.54 719 TRP B C 1
ATOM 11104 O O . TRP B 1 719 ? 90.345 0.192 51.329 1.00 22.84 719 TRP B O 1
ATOM 11115 N N . SER B 1 720 ? 90.779 0.008 53.548 1.00 24.29 720 SER B N 1
ATOM 11116 C CA . SER B 1 720 ? 89.995 1.186 53.940 1.00 24.34 720 SER B CA 1
ATOM 11117 C C . SER B 1 720 ? 90.494 2.419 53.199 1.00 25.18 720 SER B C 1
ATOM 11118 O O . SER B 1 720 ? 89.703 3.200 52.650 1.00 23.17 720 SER B O 1
ATOM 11121 N N . LYS B 1 721 ? 91.815 2.599 53.180 1.00 22.32 721 LYS B N 1
ATOM 11122 C CA . LYS B 1 721 ? 92.392 3.741 52.473 1.00 24.42 721 LYS B CA 1
ATOM 11123 C C . LYS B 1 721 ? 91.923 3.826 51.016 1.00 23.68 721 LYS B C 1
ATOM 11124 O O . LYS B 1 721 ? 91.474 4.884 50.533 1.00 24.33 721 LYS B O 1
ATOM 11130 N N . VAL B 1 722 ? 92.013 2.706 50.307 1.00 21.45 722 VAL B N 1
ATOM 11131 C CA . VAL B 1 722 ? 91.631 2.694 48.901 1.00 22.27 722 VAL B CA 1
ATOM 11132 C C . VAL B 1 722 ? 90.134 2.970 48.727 1.00 22.54 722 VAL B C 1
ATOM 11133 O O . VAL B 1 722 ? 89.717 3.722 47.823 1.00 21.96 722 VAL B O 1
ATOM 11137 N N . MET B 1 723 ? 89.323 2.406 49.611 1.00 22.20 723 MET B N 1
ATOM 11138 C CA . MET B 1 723 ? 87.880 2.619 49.475 1.00 24.01 723 MET B CA 1
ATOM 11139 C C . MET B 1 723 ? 87.516 4.085 49.614 1.00 24.80 723 MET B C 1
ATOM 11140 O O . MET B 1 723 ? 86.533 4.541 49.033 1.00 24.58 723 MET B O 1
ATOM 11145 N N . LYS B 1 724 ? 88.324 4.826 50.370 1.00 23.97 724 LYS B N 1
ATOM 11146 C CA . LYS B 1 724 ? 88.044 6.236 50.636 1.00 24.58 724 LYS B CA 1
ATOM 11147 C C . LYS B 1 724 ? 88.818 7.251 49.805 1.00 24.79 724 LYS B C 1
ATOM 11148 O O . LYS B 1 724 ? 88.672 8.455 50.031 1.00 23.50 724 LYS B O 1
ATOM 11154 N N . LEU B 1 725 ? 89.619 6.800 48.838 1.00 23.25 725 LEU B N 1
ATOM 11155 C CA . LEU B 1 725 ? 90.421 7.745 48.051 1.00 24.54 725 LEU B CA 1
ATOM 11156 C C . LEU B 1 725 ? 89.677 8.901 47.400 1.00 25.28 725 LEU B C 1
ATOM 11157 O O . LEU B 1 725 ? 90.201 10.023 47.358 1.00 25.39 725 LEU B O 1
ATOM 11162 N N . ASP B 1 726 ? 88.469 8.660 46.894 1.00 25.22 726 ASP B N 1
ATOM 11163 C CA . ASP B 1 726 ? 87.749 9.753 46.247 1.00 27.19 726 ASP B CA 1
ATOM 11164 C C . ASP B 1 726 ? 86.788 10.515 47.144 1.00 28.19 726 ASP B C 1
ATOM 11165 O O . ASP B 1 726 ? 85.988 11.318 46.661 1.00 27.37 726 ASP B O 1
ATOM 11170 N N . ARG B 1 727 ? 86.871 10.288 48.446 1.00 30.19 727 ARG B N 1
ATOM 11171 C CA . ARG B 1 727 ? 85.985 10.991 49.367 1.00 34.90 727 ARG B CA 1
ATOM 11172 C C . ARG B 1 727 ? 86.665 12.283 49.803 1.00 38.26 727 ARG B C 1
ATOM 11173 O O . ARG B 1 727 ? 87.417 12.308 50.773 1.00 39.09 727 ARG B O 1
ATOM 11181 N N . PHE B 1 728 ? 86.418 13.350 49.056 1.00 40.82 728 PHE B N 1
ATOM 11182 C CA . PHE B 1 728 ? 87.002 14.638 49.379 1.00 44.79 728 PHE B CA 1
ATOM 11183 C C . PHE B 1 728 ? 86.090 15.403 50.349 1.00 47.69 728 PHE B C 1
ATOM 11184 O O . PHE B 1 728 ? 86.162 16.624 50.442 1.00 49.34 728 PHE B O 1
ATOM 11192 N N . ASP B 1 729 ? 85.234 14.685 51.072 1.00 51.57 729 ASP B N 1
ATOM 11193 C CA . ASP B 1 729 ? 84.323 15.323 52.024 1.00 54.60 729 ASP B CA 1
ATOM 11194 C C . ASP B 1 729 ? 85.043 15.657 53.330 1.00 56.10 729 ASP B C 1
ATOM 11195 O O . ASP B 1 729 ? 84.408 15.890 54.366 1.00 56.61 729 ASP B O 1
ATOM 11200 N N . LEU B 1 730 ? 86.372 15.681 53.276 1.00 57.35 730 LEU B N 1
ATOM 11201 C CA . LEU B 1 730 ? 87.181 15.982 54.450 1.00 58.53 730 LEU B CA 1
ATOM 11202 C C . LEU B 1 730 ? 88.246 17.027 54.120 1.00 58.80 730 LEU B C 1
ATOM 11203 O O . LEU B 1 730 ? 88.942 17.525 55.009 1.00 59.50 730 LEU B O 1
ATOM 11208 N N . GLU B 1 731 ? 88.358 17.359 52.837 1.00 58.84 731 GLU B N 1
ATOM 11209 C CA . GLU B 1 731 ? 89.336 18.339 52.375 1.00 58.82 731 GLU B CA 1
ATOM 11210 C C . GLU B 1 731 ? 89.087 19.695 53.034 1.00 58.38 731 GLU B C 1
ATOM 11211 O O . GLU B 1 731 ? 90.024 20.373 53.462 1.00 57.93 731 GLU B O 1
#

Radius of gyration: 34.83 Å; Cα contacts (8 Å, |Δi|>4): 2849; chains: 2; bounding box: 99×94×99 Å

Organism: Haloarcula marismortui (strain ATCC 43049 / DSM 3752 / JCM 8966 / VKM B-1809) (NCBI:txid272569)

InterPro domains:
  IPR000763 Catalase-peroxidase haem [MF_01961] (2-731)
  IPR000763 Catalase-peroxidase haem [PR00460] (23-45)
  IPR000763 Catalase-peroxidase haem [PR00460] (49-62)
  IPR000763 Catalase-peroxidase haem [PR00460] (64-89)
  IPR000763 Catalase-peroxidase haem [PR00460] (259-282)
  IPR000763 Catalase-peroxidase haem [PR00460] (475-501)
  IPR000763 Catalase-peroxidase haem [PTHR30555] (17-730)
  IPR000763 Catalase-peroxidase haem [TIGR00198] (20-730)
  IPR002016 Haem peroxidase [PF00141] (81-391)
  IPR002016 Haem peroxidase [PF00141] (401-703)
  IPR002016 Haem peroxidase [PR00458] (87-101)
  IPR002016 Haem peroxidase [PR00458] (147-164)
  IPR002016 Haem peroxidase [PR00458] (165-177)
  IPR002016 Haem peroxidase [PR00458] (251-266)
  IPR002016 Haem peroxidase [PR00458] (311-326)
  IPR002016 Haem peroxidase [PS50873] (129-427)
  IPR010255 Haem peroxidase superfamily [SSF48113] (18-424)
  IPR010255 Haem peroxidase superfamily [SSF48113] (425-730)
  IPR019793 Peroxidases heam-ligand binding site [PS00435] (251-261)
  IPR019794 Peroxidase, active site [PS00436] (87-98)